Protein AF-0000000077259418 (afdb_homodimer)

Foldseek 3Di:
DPPDDPAQDDDQDPFLVVLLVVLVVLLVVLLVVLVAAEDDDDQKDQPVLQCVFQHPPVVFWAWDDDPPDGTMTGAQDDVSRVQVVCAVVVPQWHWHKYKDKHATNDNADVLQLRGRIFIKMKTKTWHDDDFLVRVLVQL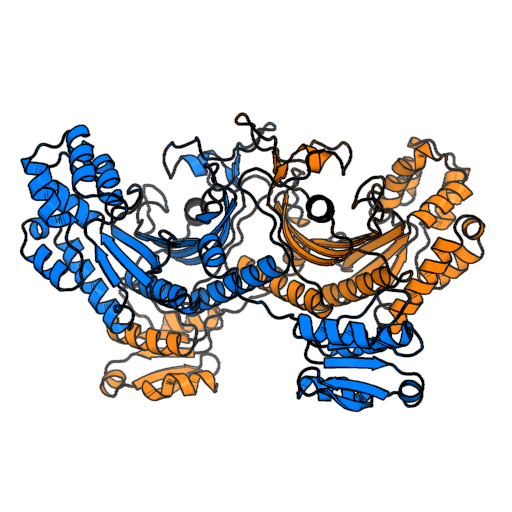LSVLVSVVSLVLAAKAKEKEKQQLLVLLLVVLVHDPVCSQVLLVLLQCVVPDPLVVSLVSVVVSPDDPSSSVSSCVLQVDKAAVVNLVVCCPDPSCVRPVVQSVSSVVSLVSNVVSVRNPRYMHGSSNCPSPDQAHIMKIFMDGPPDPHPTQKIWHWGFARHYDPVDTMTMTMMMGGVSSSSSSCVVDGDADPAAEEEFEPPAGPVVVVVVLVVVQVVLVHHYHYDDDRDTDVVVVLVVCVVRVHQKYWYDYPVLVVVQWIWIAGSVVRDIDIGHSVCVSVVSVVD/DPPDDPAQDDDQDPFLVVLLVVLVVLLVVLLVVVVAAEDDDDQKDQPVLQDVQDDPPVVFWAWDDDPPDGTMTGAQDDVSRVQVVCAVVVPQWHWHKYKDKHATNDNADVLQLRGRIFIKMKTKTWHDDDFLVRVLVQLLSVLVSVVSLVLAAKAKEKEKQQLLVLLLVVLPHDPVCSQVLLVLLQCVVPDPLVVSLVSVVVSPDDPSSSVSSCVLQVDKAAVVNLVVCCPDPSCVRPVVQSVSSVVSLVSNVVSVRNPRYMHGSSNRPSPDQAHIMKIFMDGPPDPHPTQKIWHWGFASHYDPVDTMTMTMMMGGVSSSSSSCVPDGDADPAAEEEFEPPAGPVVVVVVLVVVQVVLVHHYHYDDDRDTDVVVVLVVCVVRVHQKYWYDYPVLVVVQWIWIAGSVVRDIDIGHSVCVSVVSVVD

Organism: NCBI:txid6039

Secondary structure (DSSP, 8-state):
----PPTT---B-HHHHHHHHHHHHHHHHHHHHTT-EE-B--SEEEHHHHHHHH-S-GGG--BBP-SSS--EEE-S-SHHHHHHHHHHTT---EEEEEEEEEE--SPPBGGGTB-SEEEEEEEEEES--STTHHHHHHHHHHHHHHHHT----EEEEEEEHHHHHHHHHHTT--GGGHHHHHHHHTTTTTS-HHHHHHHHHHTT--HHHHHHHHHHHT-EESHHHHHHHHTSTHHHHHHHHHHHHHHHHHHHHHTT--TTEEEETT---S-SS--SEEEEEEETTSS---SEEEEE-TTSSB-SS-B--EEEEEEEHHHHHHHHTTSPPPPS--EEEEESSS--HHHHHHHHHHHHHTT--EEE--SS---HHHHHHHHHHHT--EEEEE-HHHHHTTEEEEEETTT--EEEEEHHHHHHHHHH-/----PPTT--PBPHHHHHHHHHHHHHHHHHHHHTT-EE-B--SEEEHHHHHHHS-S-GGG--BBP-SSS--EEE-S-SHHHHHHHHHHTT---EEEEEEEEEE--SPPBGGGTB-SEEEEEEEEEES--STTHHHHHHHHHHHHHHHHT----EEEEEEEHHHHHHHHHHTT--GGGHHHHHHHHTTTTTS-HHHHHHHHHHTT--HHHHHHHHHHHT-EESHHHHHHHHTSTHHHHHHHHHHHHHHHHHHHHHTT--TTEEEETT---S-SS--SEEEEEEETTSS---SEEEEE-TTSSB-SSSB--EEEEEEEHHHHHHHHTTSPPPPS--EEEEESSS--HHHHHHHHHHHHHTT--EEE--SS---HHHHHHHHHHHT--EEEEE-HHHHHTTEEEEEETTT--EEEEEHHHHHHHHHH-

Solvent-accessible surface area (backbone atoms only — not comparable to full-atom values): 44842 Å² total; per-residue (Å²): 130,90,71,64,68,39,88,39,43,62,71,31,52,42,67,54,28,47,50,48,51,49,52,51,51,54,52,49,52,53,45,30,30,62,41,33,38,38,42,42,67,56,68,46,35,36,38,70,63,62,46,69,73,70,54,77,75,65,79,32,54,49,36,39,51,70,86,86,71,78,54,31,19,46,33,64,57,69,60,63,60,44,28,46,51,36,43,59,66,68,55,59,61,49,45,33,30,38,75,48,71,27,30,36,62,56,89,52,35,78,94,65,43,38,44,20,50,41,37,39,35,37,43,38,44,36,25,80,53,45,86,53,50,64,58,32,50,50,50,43,51,50,49,52,49,59,56,68,69,69,81,67,58,52,40,36,37,31,32,36,52,52,47,52,50,24,46,38,50,74,32,67,47,58,75,90,44,48,66,65,52,35,60,49,42,44,38,54,89,79,42,53,69,67,59,41,50,52,53,43,40,75,74,67,48,51,69,67,37,50,55,52,42,49,70,48,43,74,42,65,35,54,69,67,47,53,52,50,42,64,73,37,76,36,26,79,71,24,41,70,55,54,52,45,52,52,51,31,52,52,52,23,49,58,47,70,48,39,87,42,48,31,41,27,58,29,60,39,67,96,56,77,65,55,67,29,45,32,37,37,29,30,52,60,96,50,92,50,62,71,41,27,42,37,32,23,27,37,77,66,25,48,50,96,89,49,61,32,36,28,33,35,39,38,33,37,50,42,38,54,43,66,75,51,62,88,58,85,72,74,48,82,33,46,33,38,47,47,19,47,99,52,65,56,59,70,61,48,44,36,50,49,38,57,32,42,77,65,73,37,17,34,41,70,79,45,59,94,69,63,51,54,70,59,50,50,52,49,28,61,74,42,56,26,51,30,38,35,37,42,32,69,73,39,47,75,69,51,22,30,36,40,29,35,58,86,80,62,48,72,45,80,39,49,57,90,49,45,58,64,54,62,71,72,104,131,90,71,64,70,40,87,40,43,61,73,32,51,42,68,55,28,48,52,49,52,50,53,52,52,54,52,50,52,54,44,32,30,62,41,32,38,39,42,42,69,57,67,47,36,34,36,72,63,60,50,68,72,50,70,80,76,68,76,32,54,50,37,39,51,71,85,87,69,77,55,32,19,46,31,64,56,69,61,63,61,46,30,48,51,34,43,59,66,68,55,60,61,49,47,34,30,39,74,46,71,27,31,36,61,55,88,53,36,77,94,65,43,38,46,20,50,39,37,39,36,38,43,36,43,35,24,82,54,43,86,53,51,63,58,31,51,51,51,43,51,50,49,53,48,59,55,68,69,68,80,66,60,50,40,36,38,31,34,34,53,53,47,50,50,25,47,37,50,72,30,67,47,59,75,91,46,47,66,66,50,36,61,49,42,46,38,54,90,80,41,53,69,67,58,42,51,52,54,42,41,75,73,67,48,50,70,66,38,50,54,52,42,49,71,48,45,74,42,64,35,54,70,65,47,52,52,51,42,64,73,37,78,38,25,79,70,24,40,69,55,56,52,46,51,53,50,31,53,51,52,22,48,58,45,72,48,41,87,41,49,31,40,27,57,27,60,41,67,96,58,76,65,54,68,30,46,34,38,37,28,30,52,60,96,50,92,51,62,72,39,28,41,36,31,22,26,38,77,64,24,50,49,98,88,49,60,30,36,29,33,34,38,37,34,36,50,42,37,54,44,66,75,51,63,88,56,86,74,74,48,82,33,46,34,38,47,49,19,46,99,52,65,55,61,69,60,48,44,36,52,48,37,56,33,41,76,65,73,38,18,34,38,70,78,46,58,94,67,62,50,54,70,60,51,49,52,50,27,60,74,42,58,25,50,30,38,34,35,41,34,69,73,38,47,75,69,51,22,32,37,40,30,33,59,87,78,62,47,71,44,80,40,45,58,89,49,43,58,61,54,62,72,72,105

Nearest PDB structures (foldseek):
  4phc-assembly1_B  TM=9.163E-01  e=1.316E-50  Homo sapiens
  4phc-assembly2_C  TM=9.100E-01  e=1.108E-50  Homo sapiens
  6o76-assembly1_A  TM=9.446E-01  e=4.119E-49  Homo sapiens
  6o76-assembly1_B  TM=9.257E-01  e=7.579E-46  Homo sapiens
  4x5o-assembly1_B  TM=9.257E-01  e=4.523E-38  Homo sapiens

Radius of gyration: 30.86 Å; Cα contacts (8 Å, |Δi|>4): 1622; chains: 2; bounding box: 56×92×81 Å

pLDDT: mean 93.56, std 7.58, range [47.78, 98.81]

InterPro domains:
  IPR004154 Anticodon-binding [PF03129] (335-424)
  IPR004516 Histidine-tRNA ligase/ATP phosphoribosyltransferase regulatory subunit [PIRSF001549] (1-423)
  IPR006195 Aminoacyl-tRNA synthetase, class II [PS50862] (1-324)
  IPR033656 Histidyl-anticodon-binding [cd00859] (332-423)
  IPR036621 Anticodon-binding domain superfamily [G3DSA:3.40.50.800] (332-425)
  IPR041715 Class II Histidinyl-tRNA synthetase (HisRS)-like catalytic core domain [PF13393] (9-320)
  IPR041715 Class II Histidinyl-tRNA synthetase (HisRS)-like catalytic core domain [cd00773] (16-325)
  IPR045864 Class II Aminoacyl-tRNA synthetase/Biotinyl protein ligase (BPL) and lipoyl protein ligase (LPL) [G3DSA:3.30.930.10] (1-331)
  IPR045864 Class II Aminoacyl-tRNA synthetase/Biotinyl protein ligase (BPL) and lipoyl protein ligase (LPL) [SSF55681] (4-326)

Sequence (850 aa):
MDLKTPKGTIDYNPEDALLYESLIDKTKQIYKLHGAIPIDTPVFELKSILLNKYGEDTKLIYDLKDNGGEECALRYDLTVPFSRYMTMNKLKKIKRYQIGKVFRRDQPSVKQGRLREFIQSDFDIAGEGLPIMPDSELICCLNRLLKSFDIGKFVIRLSDKRVLFGIFQVCEIPPNLFATVSSSVDKMDKMSIDDINKELKTKGLNDEQINNLNLYIKKSGKEDILDFLASSKVYEICKEAIDELSILLRYCKIMNCEENLLIDLSLARGLDYYTGMILEGRYIGHDMGSVAGGGRYDNLIGTKQSKVPCAGFSIGLTRIFYLIKNRNVNSSVDVFISSSGKIFLEERLRIQNILWDANIKVETFYTKRANVAEHKKYCQKKNIKFLIVLGENELEQDSVILINIETEEKEVVQVETLQSLLKSKMDLKTPKGTIDYNPEDALLYESLIDKTKQIYKLHGAIPIDTPVFELKSILLNKYGEDTKLIYDLKDNGGEECALRYDLTVPFSRYMTMNKLKKIKRYQIGKVFRRDQPSVKQGRLREFIQSDFDIAGEGLPIMPDSELICCLNRLLKSFDIGKFVIRLSDKRVLFGIFQVCEIPPNLFATVSSSVDKMDKMSIDDINKELKTKGLNDEQINNLNLYIKKSGKEDILDFLASSKVYEICKEAIDELSILLRYCKIMNCEENLLIDLSLARGLDYYTGMILEGRYIGHDMGSVAGGGRYDNLIGTKQSKVPCAGFSIGLTRIFYLIKNRNVNSSVDVFISSSGKIFLEERLRIQNILWDANIKVETFYTKRANVAEHKKYCQKKNIKFLIVLGENELEQDSVILINIETEEKEVVQVETLQSLLKSK

Structure (mmCIF, N/CA/C/O backbone):
data_AF-0000000077259418-model_v1
#
loop_
_entity.id
_entity.type
_entity.pdbx_description
1 polymer 'histidine--tRNA ligase'
#
loop_
_atom_site.group_PDB
_atom_site.id
_atom_site.type_symbol
_atom_site.label_atom_id
_atom_site.label_alt_id
_atom_site.label_comp_id
_atom_site.label_asym_id
_atom_site.label_entity_id
_atom_site.label_seq_id
_atom_site.pdbx_PDB_ins_code
_atom_site.Cartn_x
_atom_site.Cartn_y
_atom_site.Cartn_z
_atom_site.occupancy
_atom_site.B_iso_or_equiv
_atom_site.auth_seq_id
_atom_site.auth_comp_id
_atom_site.auth_asym_id
_atom_site.auth_atom_id
_atom_site.pdbx_PDB_model_num
ATOM 1 N N . MET A 1 1 ? -11.125 -25.234 15.461 1 58 1 MET A N 1
ATOM 2 C CA . MET A 1 1 ? -10.297 -24.031 15.547 1 58 1 MET A CA 1
ATOM 3 C C . MET A 1 1 ? -11.117 -22.781 15.266 1 58 1 MET A C 1
ATOM 5 O O . MET A 1 1 ? -12.047 -22.812 14.453 1 58 1 MET A O 1
ATOM 9 N N . ASP A 1 2 ? -11.133 -21.797 16.219 1 71.81 2 ASP A N 1
ATOM 10 C CA . ASP A 1 2 ? -11.836 -20.516 16.078 1 71.81 2 ASP A CA 1
ATOM 11 C C . ASP A 1 2 ? -11.281 -19.703 14.922 1 71.81 2 ASP A C 1
ATOM 13 O O . ASP A 1 2 ? -10.125 -19.266 14.961 1 71.81 2 ASP A O 1
ATOM 17 N N . LEU A 1 3 ? -11.961 -19.812 13.703 1 88.75 3 LEU A N 1
ATOM 18 C CA . LEU A 1 3 ? -11.539 -19.016 12.547 1 88.75 3 LEU A CA 1
ATOM 19 C C . LEU A 1 3 ? -12.039 -17.578 12.664 1 88.75 3 LEU A C 1
ATOM 21 O O . LEU A 1 3 ? -13.227 -17.312 12.477 1 88.75 3 LEU A O 1
ATOM 25 N N . LYS A 1 4 ? -11.172 -16.766 13.188 1 92.94 4 LYS A N 1
ATOM 26 C CA . LYS A 1 4 ? -11.469 -15.336 13.297 1 92.94 4 LYS A CA 1
ATOM 27 C C . LYS A 1 4 ? -10.203 -14.492 13.141 1 92.94 4 LYS A C 1
ATOM 29 O O . LYS A 1 4 ? -9.094 -15.023 13.227 1 92.94 4 LYS A O 1
ATOM 34 N N . THR A 1 5 ? -10.383 -13.242 12.828 1 95 5 THR A N 1
ATOM 35 C CA . THR A 1 5 ? -9.258 -12.312 12.875 1 95 5 THR A CA 1
ATOM 36 C C . THR A 1 5 ? -8.93 -11.922 14.312 1 95 5 THR A C 1
ATOM 38 O O . THR A 1 5 ? -9.781 -12.039 15.203 1 95 5 THR A O 1
ATOM 41 N N . PRO A 1 6 ? -7.68 -11.539 14.602 1 94.88 6 PRO A N 1
ATOM 42 C CA . PRO A 1 6 ? -7.383 -11.016 15.938 1 94.88 6 PRO A CA 1
ATOM 43 C C . PRO A 1 6 ? -8.312 -9.883 16.344 1 94.88 6 PRO A C 1
ATOM 45 O O . PRO A 1 6 ? -8.805 -9.141 15.492 1 94.88 6 PRO A O 1
ATOM 48 N N . LYS A 1 7 ? -8.5 -9.742 17.672 1 93 7 LYS A N 1
ATOM 49 C CA . LYS A 1 7 ? -9.375 -8.703 18.203 1 93 7 LYS A CA 1
ATOM 50 C C . LYS A 1 7 ? -8.984 -7.328 17.672 1 93 7 LYS A C 1
ATOM 52 O O . LYS A 1 7 ? -7.816 -6.949 17.703 1 93 7 LYS A O 1
ATOM 57 N N . GLY A 1 8 ? -9.938 -6.59 17.141 1 94.06 8 GLY A N 1
ATOM 58 C CA . GLY A 1 8 ? -9.734 -5.219 16.703 1 94.06 8 GLY A CA 1
ATOM 59 C C . GLY A 1 8 ? -9.156 -5.125 15.305 1 94.06 8 GLY A C 1
ATOM 60 O O . GLY A 1 8 ? -8.844 -4.027 14.828 1 94.06 8 GLY A O 1
ATOM 61 N N . THR A 1 9 ? -8.859 -6.223 14.617 1 96 9 THR A N 1
ATOM 62 C CA . THR A 1 9 ? -8.438 -6.246 13.227 1 96 9 THR A CA 1
ATOM 63 C C . THR A 1 9 ? -9.539 -6.797 12.328 1 96 9 THR A C 1
ATOM 65 O O . THR A 1 9 ? -10.469 -7.449 12.812 1 96 9 THR A O 1
ATOM 68 N N . ILE A 1 10 ? -9.477 -6.465 11.078 1 94.94 10 ILE A N 1
ATOM 69 C CA . ILE A 1 10 ? -10.547 -6.914 10.188 1 94.94 10 ILE A CA 1
ATOM 70 C C . ILE A 1 10 ? -9.953 -7.332 8.844 1 94.94 10 ILE A C 1
ATOM 72 O O . ILE A 1 10 ? -8.906 -6.828 8.438 1 94.94 10 ILE A O 1
ATOM 76 N N . ASP A 1 11 ? -10.625 -8.281 8.195 1 96.81 11 ASP A N 1
ATOM 77 C CA . ASP A 1 11 ? -10.398 -8.578 6.785 1 96.81 11 ASP A CA 1
ATOM 78 C C . ASP A 1 11 ? -11.164 -7.609 5.891 1 96.81 11 ASP A C 1
ATOM 80 O O . ASP A 1 11 ? -12.344 -7.324 6.141 1 96.81 11 ASP A O 1
ATOM 84 N N . TYR A 1 12 ? -10.5 -7.125 4.938 1 96.25 12 TYR A N 1
ATOM 85 C CA . TYR A 1 12 ? -11.211 -6.379 3.904 1 96.25 12 TYR A CA 1
ATOM 86 C C . TYR A 1 12 ? -11.531 -7.27 2.711 1 96.25 12 TYR A C 1
ATOM 88 O O . TYR A 1 12 ? -10.625 -7.797 2.061 1 96.25 12 TYR A O 1
ATOM 96 N N . ASN A 1 13 ? -12.836 -7.426 2.494 1 95.69 13 ASN A N 1
ATOM 97 C CA . ASN A 1 13 ? -13.273 -8.188 1.328 1 95.69 13 ASN A CA 1
ATOM 98 C C . ASN A 1 13 ? -12.977 -7.438 0.03 1 95.69 13 ASN A C 1
ATOM 100 O O . ASN A 1 13 ? -12.516 -6.297 0.058 1 95.69 13 ASN A O 1
ATOM 104 N N . PRO A 1 14 ? -13.195 -7.996 -1.113 1 94.88 14 PRO A N 1
ATOM 105 C CA . PRO A 1 14 ? -12.773 -7.402 -2.383 1 94.88 14 PRO A CA 1
ATOM 106 C C . PRO A 1 14 ? -13.344 -6 -2.594 1 94.88 14 PRO A C 1
ATOM 108 O O . PRO A 1 14 ? -12.609 -5.086 -2.98 1 94.88 14 PRO A O 1
ATOM 111 N N . GLU A 1 15 ? -14.602 -5.836 -2.387 1 93.38 15 GLU A N 1
ATOM 112 C CA . GLU A 1 15 ? -15.211 -4.523 -2.572 1 93.38 15 GLU A CA 1
ATOM 113 C C . GLU A 1 15 ? -14.586 -3.488 -1.641 1 93.38 15 GLU A C 1
ATOM 115 O O . GLU A 1 15 ? -14.258 -2.381 -2.068 1 93.38 15 GLU A O 1
ATOM 120 N N . ASP A 1 16 ? -14.422 -3.875 -0.364 1 94.38 16 ASP A N 1
ATOM 121 C CA . ASP A 1 16 ? -13.805 -2.986 0.618 1 94.38 16 ASP A CA 1
ATOM 122 C C . ASP A 1 16 ? -12.344 -2.705 0.266 1 94.38 16 ASP A C 1
ATOM 124 O O . ASP A 1 16 ? -11.883 -1.569 0.389 1 94.38 16 ASP A O 1
ATOM 128 N N . ALA A 1 17 ? -11.664 -3.754 -0.106 1 95.81 17 ALA A N 1
ATOM 129 C CA . ALA A 1 17 ? -10.25 -3.607 -0.446 1 95.81 17 ALA A CA 1
ATOM 130 C C . ALA A 1 17 ? -10.07 -2.686 -1.65 1 95.81 17 ALA A C 1
ATOM 132 O O . ALA A 1 17 ? -9.133 -1.883 -1.69 1 95.81 17 ALA A O 1
ATOM 133 N N . LEU A 1 18 ? -10.93 -2.801 -2.662 1 94.12 18 LEU A N 1
ATOM 134 C CA . LEU A 1 18 ? -10.875 -1.93 -3.83 1 94.12 18 LEU A CA 1
ATOM 135 C C . LEU A 1 18 ? -11.109 -0.475 -3.436 1 94.12 18 LEU A C 1
ATOM 137 O O . LEU A 1 18 ? -10.438 0.427 -3.945 1 94.12 18 LEU A O 1
ATOM 141 N N . LEU A 1 19 ? -12.07 -0.273 -2.598 1 93.62 19 LEU A N 1
ATOM 142 C CA . LEU A 1 19 ? -12.352 1.071 -2.105 1 93.62 19 LEU A CA 1
ATOM 143 C C . LEU A 1 19 ? -11.141 1.641 -1.367 1 93.62 19 LEU A C 1
ATOM 145 O O . LEU A 1 19 ? -10.781 2.805 -1.56 1 93.62 19 LEU A O 1
ATOM 149 N N . TYR A 1 20 ? -10.508 0.835 -0.519 1 93.81 20 TYR A N 1
ATOM 150 C CA . TYR A 1 20 ? -9.32 1.254 0.216 1 93.81 20 TYR A CA 1
ATOM 151 C C . TYR A 1 20 ? -8.188 1.618 -0.739 1 93.81 20 TYR A C 1
ATOM 153 O O . TYR A 1 20 ? -7.488 2.609 -0.528 1 93.81 20 TYR A O 1
ATOM 161 N N . GLU A 1 21 ? -7.973 0.778 -1.715 1 94.12 21 GLU A N 1
ATOM 162 C CA . GLU A 1 21 ? -6.938 1.083 -2.699 1 94.12 21 GLU A CA 1
ATOM 163 C C . GLU A 1 21 ? -7.203 2.422 -3.381 1 94.12 21 GLU A C 1
ATOM 165 O O . GLU A 1 21 ? -6.273 3.199 -3.615 1 94.12 21 GLU A O 1
ATOM 170 N N . SER A 1 22 ? -8.461 2.68 -3.689 1 93.19 22 SER A N 1
ATOM 171 C CA . SER A 1 22 ? -8.828 3.941 -4.324 1 93.19 22 SER A CA 1
ATOM 172 C C . SER A 1 22 ? -8.547 5.125 -3.402 1 93.19 22 SER A C 1
ATOM 174 O O . SER A 1 22 ? -8.078 6.172 -3.854 1 93.19 22 SER A O 1
ATOM 176 N N . LEU A 1 23 ? -8.867 4.977 -2.131 1 95.19 23 LEU A N 1
ATOM 177 C CA . LEU A 1 23 ? -8.609 6.012 -1.137 1 95.19 23 LEU A CA 1
ATOM 178 C C . LEU A 1 23 ? -7.121 6.316 -1.042 1 95.19 23 LEU A C 1
ATOM 180 O O . LEU A 1 23 ? -6.723 7.48 -0.992 1 95.19 23 LEU A O 1
ATOM 184 N N . ILE A 1 24 ? -6.363 5.281 -0.977 1 97.31 24 ILE A N 1
ATOM 185 C CA . ILE A 1 24 ? -4.914 5.426 -0.871 1 97.31 24 ILE A CA 1
ATOM 186 C C . ILE A 1 24 ? -4.375 6.145 -2.104 1 97.31 24 ILE A C 1
ATOM 188 O O . ILE A 1 24 ? -3.572 7.074 -1.987 1 97.31 24 ILE A O 1
ATOM 192 N N . ASP A 1 25 ? -4.816 5.75 -3.271 1 95.69 25 ASP A N 1
ATOM 193 C CA . ASP A 1 25 ? -4.348 6.355 -4.516 1 95.69 25 ASP A CA 1
ATOM 194 C C . ASP A 1 25 ? -4.719 7.836 -4.578 1 95.69 25 ASP A C 1
ATOM 196 O O . ASP A 1 25 ? -3.904 8.672 -4.977 1 95.69 25 ASP A O 1
ATOM 200 N N . LYS A 1 26 ? -5.938 8.125 -4.23 1 96.31 26 LYS A N 1
ATOM 201 C CA . LYS A 1 26 ? -6.391 9.516 -4.199 1 96.31 26 LYS A CA 1
ATOM 202 C C . LYS A 1 26 ? -5.535 10.352 -3.25 1 96.31 26 LYS A C 1
ATOM 204 O O . LYS A 1 26 ? -5.164 11.477 -3.572 1 96.31 26 LYS A O 1
ATOM 209 N N . THR A 1 27 ? -5.266 9.828 -2.102 1 98.5 27 THR A N 1
ATOM 210 C CA . THR A 1 27 ? -4.453 10.508 -1.103 1 98.5 27 THR A CA 1
ATOM 211 C C . THR A 1 27 ? -3.049 10.773 -1.639 1 98.5 27 THR A C 1
ATOM 213 O O . THR A 1 27 ? -2.533 11.891 -1.52 1 98.5 27 THR A O 1
ATOM 216 N N . LYS A 1 28 ? -2.43 9.781 -2.23 1 97.69 28 LYS A N 1
ATOM 217 C CA . LYS A 1 28 ? -1.103 9.938 -2.816 1 97.69 28 LYS A CA 1
ATOM 218 C C . LYS A 1 28 ? -1.093 11.047 -3.865 1 97.69 28 LYS A C 1
ATOM 220 O O . LYS A 1 28 ? -0.151 11.844 -3.93 1 97.69 28 LYS A O 1
ATOM 225 N N . GLN A 1 29 ? -2.119 11.039 -4.664 1 97 29 GLN A N 1
ATOM 226 C CA . GLN A 1 29 ? -2.199 12.031 -5.73 1 97 29 GLN A CA 1
ATOM 227 C C . GLN A 1 29 ? -2.191 13.453 -5.164 1 97 29 GLN A C 1
ATOM 229 O O . 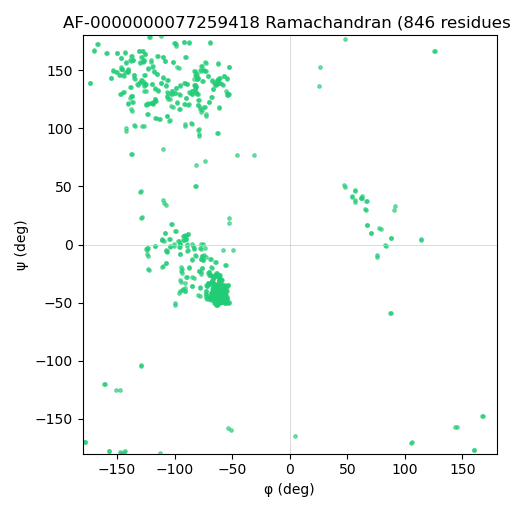GLN A 1 29 ? -1.516 14.336 -5.695 1 97 29 GLN A O 1
ATOM 234 N N . ILE A 1 30 ? -2.885 13.664 -4.102 1 98.19 30 ILE A N 1
ATOM 235 C CA . ILE A 1 30 ? -2.959 14.984 -3.492 1 98.19 30 ILE A CA 1
ATOM 236 C C . ILE A 1 30 ? -1.605 15.352 -2.887 1 98.19 30 ILE A C 1
ATOM 238 O O . ILE A 1 30 ? -1.145 16.484 -3.018 1 98.19 30 ILE A O 1
ATOM 242 N N . TYR A 1 31 ? -0.968 14.43 -2.188 1 98.56 31 TYR A N 1
ATOM 243 C CA . TYR A 1 31 ? 0.346 14.688 -1.611 1 98.56 31 TYR A CA 1
ATOM 244 C C . TYR A 1 31 ? 1.36 15.031 -2.697 1 98.56 31 TYR A C 1
ATOM 246 O O . TYR A 1 31 ? 2.166 15.953 -2.537 1 98.56 31 TYR A O 1
ATOM 254 N N . LYS A 1 32 ? 1.282 14.312 -3.773 1 96.94 32 LYS A N 1
ATOM 255 C CA . LYS A 1 32 ? 2.201 14.547 -4.883 1 96.94 32 LYS A CA 1
ATOM 256 C C . LYS A 1 32 ? 1.932 15.898 -5.547 1 96.94 32 LYS A C 1
ATOM 258 O O . LYS A 1 32 ? 2.852 16.531 -6.059 1 96.94 32 LYS A O 1
ATOM 263 N N . LEU A 1 33 ? 0.675 16.312 -5.555 1 97.19 33 LEU A N 1
ATOM 264 C CA . LEU A 1 33 ? 0.326 17.641 -6.059 1 97.19 33 LEU A CA 1
ATOM 265 C C . LEU A 1 33 ? 1.149 18.719 -5.367 1 97.19 33 LEU A C 1
ATOM 267 O O . LEU A 1 33 ? 1.523 19.703 -5.988 1 97.19 33 LEU A O 1
ATOM 271 N N . HIS A 1 34 ? 1.422 18.5 -4.121 1 97.75 34 HIS A N 1
ATOM 272 C CA . HIS A 1 34 ? 2.184 19.453 -3.316 1 97.75 34 HIS A CA 1
ATOM 273 C C . HIS A 1 34 ? 3.678 19.156 -3.383 1 97.75 34 HIS A C 1
ATOM 275 O O . HIS A 1 34 ? 4.461 19.703 -2.607 1 97.75 34 HIS A O 1
ATOM 281 N N . GLY A 1 35 ? 4.078 18.219 -4.25 1 96.81 35 GLY A N 1
ATOM 282 C CA . GLY A 1 35 ? 5.484 17.938 -4.461 1 96.81 35 GLY A CA 1
ATOM 283 C C . GLY A 1 35 ? 6.082 17.062 -3.375 1 96.81 35 GLY A C 1
ATOM 284 O O . GLY A 1 35 ? 7.305 16.984 -3.234 1 96.81 35 GLY A O 1
ATOM 285 N N . ALA A 1 36 ? 5.242 16.438 -2.537 1 97.75 36 ALA A N 1
ATOM 286 C CA . ALA A 1 36 ? 5.75 15.555 -1.491 1 97.75 36 ALA A CA 1
ATOM 287 C C . ALA A 1 36 ? 6.258 14.242 -2.082 1 97.75 36 ALA A C 1
ATOM 289 O O . ALA A 1 36 ? 5.758 13.781 -3.111 1 97.75 36 ALA A O 1
ATOM 290 N N . ILE A 1 37 ? 7.262 13.688 -1.402 1 96.5 37 ILE A N 1
ATOM 291 C CA . ILE A 1 37 ? 7.852 12.422 -1.827 1 96.5 37 ILE A CA 1
ATOM 292 C C . ILE A 1 37 ? 7.645 11.367 -0.743 1 96.5 37 ILE A C 1
ATOM 294 O O . ILE A 1 37 ? 7.582 11.695 0.445 1 96.5 37 ILE A O 1
ATOM 298 N N . PRO A 1 38 ? 7.516 10.109 -1.159 1 97.44 38 PRO A N 1
ATOM 299 C CA . PRO A 1 38 ? 7.23 9.055 -0.18 1 97.44 38 PRO A CA 1
ATOM 300 C C . PRO A 1 38 ? 8.484 8.555 0.525 1 97.44 38 PRO A C 1
ATOM 302 O O . PRO A 1 38 ? 9.578 8.609 -0.039 1 97.44 38 PRO A O 1
ATOM 305 N N . ILE A 1 39 ? 8.367 8.133 1.727 1 98.19 39 ILE A N 1
ATOM 306 C CA . ILE A 1 39 ? 9.289 7.242 2.422 1 98.19 39 ILE A CA 1
ATOM 307 C C . ILE A 1 39 ? 8.531 6.035 2.965 1 98.19 39 ILE A C 1
ATOM 309 O O . ILE A 1 39 ? 7.297 6.027 2.98 1 98.19 39 ILE A O 1
ATOM 313 N N . ASP A 1 40 ? 9.188 5.016 3.318 1 98.06 40 ASP A N 1
ATOM 314 C CA . ASP A 1 40 ? 8.586 3.838 3.939 1 98.06 40 ASP A CA 1
ATOM 315 C C . ASP A 1 40 ? 9.477 3.287 5.051 1 98.06 40 ASP A C 1
ATOM 317 O O . ASP A 1 40 ? 10.656 3.012 4.824 1 98.06 40 ASP A O 1
ATOM 321 N N . THR A 1 41 ? 8.945 3.232 6.215 1 98.44 41 THR A N 1
ATOM 322 C CA . THR A 1 41 ? 9.672 2.703 7.363 1 98.44 41 THR A CA 1
ATOM 323 C C . THR A 1 41 ? 9.086 1.364 7.805 1 98.44 41 THR A C 1
ATOM 325 O O . THR A 1 41 ? 7.953 1.027 7.445 1 98.44 41 THR A O 1
ATOM 328 N N . PRO A 1 42 ? 9.789 0.573 8.555 1 98.06 42 PRO A N 1
ATOM 329 C CA . PRO A 1 42 ? 9.344 -0.765 8.953 1 98.06 42 PRO A CA 1
ATOM 330 C C . PRO A 1 42 ? 8.07 -0.736 9.789 1 98.06 42 PRO A C 1
ATOM 332 O O . PRO A 1 42 ? 7.785 0.262 10.453 1 98.06 42 PRO A O 1
ATOM 335 N N . VAL A 1 43 ? 7.383 -1.864 9.727 1 98.38 43 VAL A N 1
ATOM 336 C CA . VAL A 1 43 ? 6.129 -2.025 10.461 1 98.38 43 VAL A CA 1
ATOM 337 C C . VAL A 1 43 ? 6.414 -2.08 11.961 1 98.38 43 VAL A C 1
ATOM 339 O O . VAL A 1 43 ? 5.543 -1.762 12.773 1 98.38 43 VAL A O 1
ATOM 342 N N . PHE A 1 44 ? 7.566 -2.5 12.336 1 97.12 44 PHE A N 1
ATOM 343 C CA . PHE A 1 44 ? 7.953 -2.475 13.742 1 97.12 44 PHE A CA 1
ATOM 344 C C . PHE A 1 44 ? 9.289 -1.766 13.922 1 97.12 44 PHE A C 1
ATOM 346 O O . PHE A 1 44 ? 10.047 -1.6 12.961 1 97.12 44 PHE A O 1
ATOM 353 N N . GLU A 1 45 ? 9.516 -1.261 15.148 1 95.44 45 GLU A N 1
ATOM 354 C CA . GLU A 1 45 ? 10.695 -0.506 15.562 1 95.44 45 GLU A CA 1
ATOM 355 C C . GLU A 1 45 ? 11.305 -1.091 16.828 1 95.44 45 GLU A C 1
ATOM 357 O O . GLU A 1 45 ? 10.688 -1.918 17.5 1 95.44 45 GLU A O 1
ATOM 362 N N . LEU A 1 46 ? 12.617 -0.686 17.016 1 94.31 46 LEU A N 1
ATOM 363 C CA . LEU A 1 46 ? 13.133 -0.943 18.359 1 94.31 46 LEU A CA 1
ATOM 364 C C . LEU A 1 46 ? 12.227 -0.319 19.422 1 94.31 46 LEU A C 1
ATOM 366 O O . LEU A 1 46 ? 11.828 0.843 19.297 1 94.31 46 LEU A O 1
ATOM 370 N N . LYS A 1 47 ? 11.875 -1.092 20.391 1 91.94 47 LYS A N 1
ATOM 371 C CA . LYS A 1 47 ? 10.961 -0.625 21.438 1 91.94 47 LYS A CA 1
ATOM 372 C C . LYS A 1 47 ? 11.477 0.654 22.094 1 91.94 47 LYS A C 1
ATOM 374 O O . LYS A 1 47 ? 10.695 1.548 22.422 1 91.94 47 LYS A O 1
ATOM 379 N N . SER A 1 48 ? 12.773 0.757 22.266 1 91.12 48 SER A N 1
ATOM 380 C CA . SER A 1 48 ? 13.391 1.92 22.891 1 91.12 48 SER A CA 1
ATOM 381 C C . SER A 1 48 ? 13.117 3.189 22.094 1 91.12 48 SER A C 1
ATOM 383 O O . SER A 1 48 ? 12.961 4.27 22.672 1 91.12 48 SER A O 1
ATOM 385 N N . ILE A 1 49 ? 12.977 3.1 20.797 1 90.81 49 ILE A N 1
ATOM 386 C CA . ILE A 1 49 ? 12.703 4.238 19.922 1 90.81 49 ILE A CA 1
ATOM 387 C C . ILE A 1 49 ? 11.25 4.691 20.109 1 90.81 49 ILE A C 1
ATOM 389 O O . ILE A 1 49 ? 10.977 5.891 20.203 1 90.81 49 ILE A O 1
ATOM 393 N N . LEU A 1 50 ? 10.383 3.773 20.234 1 89.69 50 LEU A N 1
ATOM 394 C CA . LEU A 1 50 ? 8.961 4.062 20.359 1 89.69 50 LEU A CA 1
ATOM 395 C C . LEU A 1 50 ? 8.633 4.68 21.719 1 89.69 50 LEU A C 1
ATOM 397 O O . LEU A 1 50 ? 7.73 5.508 21.828 1 89.69 50 LEU A O 1
ATOM 401 N N . LEU A 1 51 ? 9.305 4.301 22.719 1 85.5 51 LEU A N 1
ATOM 402 C CA . LEU A 1 51 ? 9.008 4.746 24.078 1 85.5 51 LEU A CA 1
ATOM 403 C C . LEU A 1 51 ? 9.672 6.09 24.359 1 85.5 51 LEU A C 1
ATOM 405 O O . LEU A 1 51 ? 9.234 6.824 25.25 1 85.5 51 LEU A O 1
ATOM 409 N N . ASN A 1 52 ? 10.695 6.398 23.781 1 74.38 52 ASN A N 1
ATOM 410 C CA . ASN A 1 52 ? 11.445 7.621 24.062 1 74.38 52 ASN A CA 1
ATOM 411 C C . ASN A 1 52 ? 10.664 8.859 23.641 1 74.38 52 ASN A C 1
ATOM 413 O O . ASN A 1 52 ? 10.75 9.906 24.281 1 74.38 52 ASN A O 1
ATOM 417 N N . LYS A 1 53 ? 9.906 8.805 22.656 1 63 53 LYS A N 1
ATOM 418 C CA . LYS A 1 53 ? 9.344 10.031 22.109 1 63 53 LYS A CA 1
ATOM 419 C C . LYS A 1 53 ? 7.941 10.289 22.656 1 63 53 LYS A C 1
ATOM 421 O O . LYS A 1 53 ? 7.539 11.445 22.812 1 63 53 LYS A O 1
ATOM 426 N N . TYR A 1 54 ? 7.016 9.398 22.828 1 58.12 54 TYR A N 1
ATOM 427 C CA . TYR A 1 54 ? 5.633 9.695 23.188 1 58.12 54 TYR A CA 1
ATOM 428 C C . TYR A 1 54 ? 5.332 9.25 24.609 1 58.12 54 TYR A C 1
ATOM 430 O O . TYR A 1 54 ? 4.266 9.555 25.141 1 58.12 54 TYR A O 1
ATOM 438 N N . GLY A 1 55 ? 6.258 9.43 25.469 1 52.88 55 GLY A N 1
ATOM 439 C CA . GLY A 1 55 ? 6.039 9.078 26.859 1 52.88 55 GLY A CA 1
ATOM 440 C C . GLY A 1 55 ? 5.434 7.703 27.047 1 52.88 55 GLY A C 1
ATOM 441 O O . GLY A 1 55 ? 5.117 7.023 26.062 1 52.88 55 GLY A O 1
ATOM 442 N N . GLU A 1 56 ? 5.188 7.129 28.281 1 49.56 56 GLU A N 1
ATOM 443 C CA . GLU A 1 56 ? 5.051 5.855 28.984 1 49.56 56 GLU A CA 1
ATOM 444 C C . GLU A 1 56 ? 3.727 5.18 28.641 1 49.56 56 GLU A C 1
ATOM 446 O O . GLU A 1 56 ? 3.379 4.148 29.234 1 49.56 56 GLU A O 1
ATOM 451 N N . ASP A 1 57 ? 2.758 5.738 27.828 1 54.88 57 ASP A N 1
ATOM 452 C CA . ASP A 1 57 ? 1.616 4.848 28 1 54.88 57 ASP A CA 1
ATOM 453 C C . ASP A 1 57 ? 1.837 3.527 27.266 1 54.88 57 ASP A C 1
ATOM 455 O O . ASP A 1 57 ? 1.333 3.336 26.156 1 54.88 57 ASP A O 1
ATOM 459 N N . THR A 1 58 ? 2.703 2.719 27.766 1 63.94 58 THR A N 1
ATOM 460 C CA . THR A 1 58 ? 3.23 1.415 27.375 1 63.94 58 THR A CA 1
ATOM 461 C C . THR A 1 58 ? 2.105 0.392 27.25 1 63.94 58 THR A C 1
ATOM 463 O O . THR A 1 58 ? 2.26 -0.631 26.578 1 63.94 58 THR A O 1
ATOM 466 N N . LYS A 1 59 ? 0.871 0.849 27.609 1 68.5 59 LYS A N 1
ATOM 467 C CA . LYS A 1 59 ? -0.153 -0.187 27.703 1 68.5 59 LYS A CA 1
ATOM 468 C C . LYS A 1 59 ? -0.787 -0.465 26.344 1 68.5 59 LYS A C 1
ATOM 470 O O . LYS A 1 59 ? -1.317 -1.554 26.125 1 68.5 59 LYS A O 1
ATOM 475 N N . LEU A 1 60 ? -0.547 0.438 25.344 1 84.62 60 LEU A N 1
ATOM 476 C CA . LEU A 1 60 ? -1.263 0.265 24.078 1 84.62 60 LEU A CA 1
ATOM 477 C C . LEU A 1 60 ? -0.32 -0.211 22.984 1 84.62 60 LEU A C 1
ATOM 479 O O . LEU A 1 60 ? -0.726 -0.341 21.828 1 84.62 60 LEU A O 1
ATOM 483 N N . ILE A 1 61 ? 0.834 -0.552 23.453 1 89.25 61 ILE A N 1
ATOM 484 C CA . ILE A 1 61 ? 1.838 -0.92 22.469 1 89.25 61 ILE A CA 1
ATOM 485 C C . ILE A 1 61 ? 1.849 -2.436 22.281 1 89.25 61 ILE A C 1
ATOM 487 O O . ILE A 1 61 ? 1.742 -3.188 23.25 1 89.25 61 ILE A O 1
ATOM 491 N N . TYR A 1 62 ? 1.933 -2.961 21.031 1 93 62 TYR A N 1
ATOM 492 C CA . TYR A 1 62 ? 2.131 -4.375 20.734 1 93 62 TYR A CA 1
ATOM 493 C C . TYR A 1 62 ? 3.611 -4.734 20.734 1 93 62 TYR A C 1
ATOM 495 O O . TYR A 1 62 ? 4.324 -4.484 19.766 1 93 62 TYR A O 1
ATOM 503 N N . ASP A 1 63 ? 4.016 -5.387 21.781 1 92.62 63 ASP A N 1
ATOM 504 C CA . ASP A 1 63 ? 5.406 -5.824 21.875 1 92.62 63 ASP A CA 1
ATOM 505 C C . ASP A 1 63 ? 5.621 -7.133 21.125 1 92.62 63 ASP A C 1
ATOM 507 O O . ASP A 1 63 ? 4.781 -8.031 21.172 1 92.62 63 ASP A O 1
ATOM 511 N N . LEU A 1 64 ? 6.734 -7.172 20.406 1 93.5 64 LEU A N 1
ATOM 512 C CA . LEU A 1 64 ? 7.172 -8.461 19.875 1 93.5 64 LEU A CA 1
ATOM 513 C C . LEU A 1 64 ? 7.902 -9.273 20.938 1 93.5 64 LEU A C 1
ATOM 515 O O . LEU A 1 64 ? 8.641 -8.711 21.766 1 93.5 64 LEU A O 1
ATOM 519 N N . LYS A 1 65 ? 7.672 -10.516 20.906 1 87.19 65 LYS A N 1
ATOM 520 C CA . LYS A 1 65 ? 8.336 -11.383 21.875 1 87.19 65 LYS A CA 1
ATOM 521 C C . LYS A 1 65 ? 9.852 -11.383 21.672 1 87.19 65 LYS A C 1
ATOM 523 O O . LYS A 1 65 ? 10.32 -11.43 20.531 1 87.19 65 LYS A O 1
ATOM 528 N N . ASP A 1 66 ? 10.547 -11.312 22.781 1 77.5 66 ASP A N 1
ATOM 529 C CA . ASP A 1 66 ? 12 -11.281 22.75 1 77.5 66 ASP A CA 1
ATOM 530 C C . ASP A 1 66 ? 12.57 -12.68 22.484 1 77.5 66 ASP A C 1
ATOM 532 O O . ASP A 1 66 ? 12.391 -13.594 23.281 1 77.5 66 ASP A O 1
ATOM 536 N N . ASN A 1 67 ? 13.18 -12.852 21.406 1 71.88 67 ASN A N 1
ATOM 537 C CA . ASN A 1 67 ? 13.805 -14.141 21.125 1 71.88 67 ASN A CA 1
ATOM 538 C C . ASN A 1 67 ? 15.328 -14.055 21.219 1 71.88 67 ASN A C 1
ATOM 540 O O . ASN A 1 67 ? 16.031 -14.773 20.5 1 71.88 67 ASN A O 1
ATOM 544 N N . GLY A 1 68 ? 15.945 -13.195 22.156 1 70.44 68 GLY A N 1
ATOM 545 C CA . GLY A 1 68 ? 17.359 -13.102 22.438 1 70.44 68 GLY A CA 1
ATOM 546 C C . GLY A 1 68 ? 18.078 -12.055 21.594 1 70.44 68 GLY A C 1
ATOM 547 O O . GLY A 1 68 ? 19.297 -12.055 21.516 1 70.44 68 GLY A O 1
ATOM 548 N N . GLY A 1 69 ? 17.391 -10.984 21.266 1 78.56 69 GLY A N 1
ATOM 549 C CA . GLY A 1 69 ? 18.047 -9.938 20.5 1 78.56 69 GLY A CA 1
ATOM 550 C C . GLY A 1 69 ? 17.469 -8.555 20.781 1 78.56 69 GLY A C 1
ATOM 551 O O . GLY A 1 69 ? 17.438 -8.102 21.922 1 78.56 69 GLY A O 1
ATOM 552 N N . GLU A 1 70 ? 17.094 -7.977 19.734 1 88.5 70 GLU A N 1
ATOM 553 C CA . GLU A 1 70 ? 16.562 -6.617 19.797 1 88.5 70 GLU A CA 1
ATOM 554 C C . GLU A 1 70 ? 15.109 -6.613 20.25 1 88.5 70 GLU A C 1
ATOM 556 O O . GLU A 1 70 ? 14.312 -7.441 19.797 1 88.5 70 GLU A O 1
ATOM 561 N N . GLU A 1 71 ? 14.852 -5.848 21.344 1 92.31 71 GLU A N 1
ATOM 562 C CA . GLU A 1 71 ? 13.461 -5.656 21.719 1 92.31 71 GLU A CA 1
ATOM 563 C C . GLU A 1 71 ? 12.734 -4.766 20.703 1 92.31 71 GLU A C 1
ATOM 565 O O . GLU A 1 71 ? 13.141 -3.627 20.469 1 92.31 71 GLU A O 1
ATOM 570 N N . CYS A 1 72 ? 11.672 -5.324 20.156 1 95 72 CYS A N 1
ATOM 571 C CA . CYS A 1 72 ? 10.945 -4.602 19.125 1 95 72 CYS A CA 1
ATOM 572 C C . CYS A 1 72 ? 9.461 -4.508 19.469 1 95 72 CYS A C 1
ATOM 574 O O . CYS A 1 72 ? 8.977 -5.223 20.344 1 95 72 CYS A O 1
ATOM 576 N N . ALA A 1 73 ? 8.797 -3.605 18.922 1 95.12 73 ALA A N 1
ATOM 577 C CA . ALA A 1 73 ? 7.352 -3.424 19.031 1 95.12 73 ALA A CA 1
ATOM 578 C C . ALA A 1 73 ? 6.766 -2.871 17.734 1 95.12 73 ALA A C 1
ATOM 580 O O . ALA A 1 73 ? 7.465 -2.203 16.969 1 95.12 73 ALA A O 1
ATOM 581 N N . LEU A 1 74 ? 5.484 -3.242 17.516 1 96.81 74 LEU A N 1
ATOM 582 C CA . LEU A 1 74 ? 4.809 -2.678 16.359 1 96.81 74 LEU A CA 1
ATOM 583 C C . LEU A 1 74 ? 4.676 -1.164 16.484 1 96.81 74 LEU A C 1
ATOM 585 O O . LEU A 1 74 ? 4.402 -0.653 17.578 1 96.81 74 LEU A O 1
ATOM 589 N N . ARG A 1 75 ? 4.91 -0.446 15.391 1 96.56 75 ARG A N 1
ATOM 590 C CA . ARG A 1 75 ? 4.738 1.003 15.406 1 96.56 75 ARG A CA 1
ATOM 591 C C . ARG A 1 75 ? 3.285 1.376 15.688 1 96.56 75 ARG A C 1
ATOM 593 O O . ARG A 1 75 ? 2.365 0.717 15.203 1 96.56 75 ARG A O 1
ATOM 600 N N . TYR A 1 76 ? 3.021 2.432 16.469 1 94.25 76 TYR A N 1
ATOM 601 C CA . TYR A 1 76 ? 1.661 2.85 16.781 1 94.25 76 TYR A CA 1
ATOM 602 C C . TYR A 1 76 ? 1.294 4.125 16.031 1 94.25 76 TYR A C 1
ATOM 604 O O . TYR A 1 76 ? 0.169 4.621 16.156 1 94.25 76 TYR A O 1
ATOM 612 N N . ASP A 1 77 ? 2.23 4.711 15.336 1 93.75 77 ASP A N 1
ATOM 613 C CA . ASP A 1 77 ? 2.053 5.848 14.438 1 93.75 77 ASP A CA 1
ATOM 614 C C . ASP A 1 77 ? 3.168 5.91 13.398 1 93.75 77 ASP A C 1
ATOM 616 O O . ASP A 1 77 ? 4.012 5.016 13.328 1 93.75 77 ASP A O 1
ATOM 620 N N . LEU A 1 78 ? 3.154 6.906 12.555 1 96.62 78 LEU A N 1
ATOM 621 C CA . LEU A 1 78 ? 4.168 7.043 11.516 1 96.62 78 LEU A CA 1
ATOM 622 C C . LEU A 1 78 ? 5.137 8.172 11.844 1 96.62 78 LEU A C 1
ATOM 624 O O . LEU A 1 78 ? 6.145 8.359 11.156 1 96.62 78 LEU A O 1
ATOM 628 N N . THR A 1 79 ? 4.906 8.961 12.914 1 94.56 79 THR A N 1
ATOM 629 C CA . THR A 1 79 ? 5.695 10.141 13.242 1 94.56 79 THR A CA 1
ATOM 630 C C . THR A 1 79 ? 7.012 9.75 13.898 1 94.56 79 THR A C 1
ATOM 632 O O . THR A 1 79 ? 8.07 10.289 13.562 1 94.56 79 THR A O 1
ATOM 635 N N . VAL A 1 80 ? 6.953 8.805 14.844 1 93.19 80 VAL A N 1
ATOM 636 C CA . VAL A 1 80 ? 8.148 8.406 15.586 1 93.19 80 VAL A CA 1
ATOM 637 C C . VAL A 1 80 ? 9.148 7.746 14.641 1 93.19 80 VAL A C 1
ATOM 639 O O . VAL A 1 80 ? 10.328 8.102 14.633 1 93.19 80 VAL A O 1
ATOM 642 N N . PRO A 1 81 ? 8.695 6.754 13.828 1 95.94 81 PRO A N 1
ATOM 643 C CA . PRO A 1 81 ? 9.633 6.207 12.844 1 95.94 81 PRO A CA 1
ATOM 644 C C . PRO A 1 81 ? 10.211 7.277 11.914 1 95.94 81 PRO A C 1
ATOM 646 O O . PRO A 1 81 ? 11.383 7.203 11.531 1 95.94 81 PRO A O 1
ATOM 649 N N . PHE A 1 82 ? 9.406 8.25 11.586 1 97.19 82 PHE A N 1
ATOM 650 C CA . PHE A 1 82 ? 9.883 9.352 10.75 1 97.19 82 PHE A CA 1
ATOM 651 C C . PHE A 1 82 ? 10.992 10.125 11.445 1 97.19 82 PHE A C 1
ATOM 653 O O . PHE A 1 82 ? 12.023 10.422 10.836 1 97.19 82 PHE A O 1
ATOM 660 N N . SER A 1 83 ? 10.711 10.461 12.672 1 95 83 SER A N 1
ATOM 661 C CA . SER A 1 83 ? 11.727 11.148 13.453 1 95 83 SER A CA 1
ATOM 662 C C . SER A 1 83 ? 13.031 10.359 13.5 1 95 83 SER A C 1
ATOM 664 O O . SER A 1 83 ? 14.109 10.922 13.305 1 95 83 SER A O 1
ATOM 666 N N . ARG A 1 84 ? 12.945 9.086 13.797 1 95.5 84 ARG A N 1
ATOM 667 C CA . ARG A 1 84 ? 14.125 8.227 13.789 1 95.5 84 ARG A CA 1
ATOM 668 C C . ARG A 1 84 ? 14.82 8.266 12.43 1 95.5 84 ARG A C 1
ATOM 670 O O . ARG A 1 84 ? 16.047 8.367 12.359 1 95.5 84 ARG A O 1
ATOM 677 N N . TYR A 1 85 ? 14.102 8.125 11.352 1 97.56 85 TYR A N 1
ATOM 678 C CA . TYR A 1 85 ? 14.633 8.125 9.992 1 97.56 85 TYR A CA 1
ATOM 679 C C . TYR A 1 85 ? 15.422 9.398 9.711 1 97.56 85 TYR A C 1
ATOM 681 O O . TYR A 1 85 ? 16.547 9.344 9.203 1 97.56 85 TYR A O 1
ATOM 689 N N . MET A 1 86 ? 14.82 10.57 10.016 1 97.44 86 MET A N 1
ATOM 690 C CA . MET A 1 86 ? 15.453 11.859 9.773 1 97.44 86 MET A CA 1
ATOM 691 C C . MET A 1 86 ? 16.75 11.977 10.562 1 97.44 86 MET A C 1
ATOM 693 O O . MET A 1 86 ? 17.781 12.375 10.016 1 97.44 86 MET A O 1
ATOM 697 N N . THR A 1 87 ? 16.688 11.625 11.805 1 95.31 87 THR A N 1
ATOM 698 C CA . THR A 1 87 ? 17.828 11.766 12.688 1 95.31 87 THR A CA 1
ATOM 699 C C . THR A 1 87 ? 18.938 10.797 12.289 1 95.31 87 THR A C 1
ATOM 701 O O . THR A 1 87 ? 20.109 11.18 12.211 1 95.31 87 THR A O 1
ATOM 704 N N . MET A 1 88 ? 18.547 9.531 12.07 1 95.12 88 MET A N 1
ATOM 705 C CA . MET A 1 88 ? 19.484 8.477 11.688 1 95.12 88 MET A CA 1
ATOM 706 C C . MET A 1 88 ? 20.234 8.852 10.414 1 95.12 88 MET A C 1
ATOM 708 O O . MET A 1 88 ? 21.438 8.578 10.289 1 95.12 88 MET A O 1
ATOM 712 N N . ASN A 1 89 ? 19.562 9.453 9.477 1 95.81 89 ASN A N 1
ATOM 713 C CA . ASN A 1 89 ? 20.156 9.773 8.188 1 95.81 89 ASN A CA 1
ATOM 714 C C . ASN A 1 89 ? 20.656 11.219 8.141 1 95.81 89 ASN A C 1
ATOM 716 O O . ASN A 1 89 ? 21.062 11.703 7.082 1 95.81 89 ASN A O 1
ATOM 720 N N . LYS A 1 90 ? 20.562 11.977 9.25 1 94.75 90 LYS A N 1
ATOM 721 C CA . LYS A 1 90 ? 21.047 13.344 9.398 1 94.75 90 LYS A CA 1
ATOM 722 C C . LYS A 1 90 ? 20.438 14.258 8.336 1 94.75 90 LYS A C 1
ATOM 724 O O . LYS A 1 90 ? 21.141 15.055 7.719 1 94.75 90 LYS A O 1
ATOM 729 N N . LEU A 1 91 ? 19.203 14.008 8.062 1 96.56 91 LEU A N 1
ATOM 730 C CA . LEU A 1 91 ? 18.5 14.844 7.098 1 96.56 91 LEU A CA 1
ATOM 731 C C . LEU A 1 91 ? 18.047 16.156 7.738 1 96.56 91 LEU A C 1
ATOM 733 O O . LEU A 1 91 ? 17.609 16.156 8.891 1 96.56 91 LEU A O 1
ATOM 737 N N . LYS A 1 92 ? 18.094 17.234 6.973 1 96 92 LYS A N 1
ATOM 738 C CA . LYS A 1 92 ? 17.766 18.547 7.512 1 96 92 LYS A CA 1
ATOM 739 C C . LYS A 1 92 ? 16.453 19.062 6.922 1 96 92 LYS A C 1
ATOM 741 O O . LYS A 1 92 ? 15.867 20.016 7.438 1 96 92 LYS A O 1
ATOM 746 N N . LYS A 1 93 ? 16.078 18.531 5.883 1 96.5 93 LYS A N 1
ATOM 747 C CA . LYS A 1 93 ? 14.844 18.984 5.246 1 96.5 93 LYS A CA 1
ATOM 748 C C . LYS A 1 93 ? 14.227 17.859 4.418 1 96.5 93 LYS A C 1
ATOM 750 O O . LYS A 1 93 ? 14.938 17 3.893 1 96.5 93 LYS A O 1
ATOM 755 N N . ILE A 1 94 ? 12.914 17.875 4.32 1 97.56 94 ILE A N 1
ATOM 756 C CA . ILE A 1 94 ? 12.164 16.969 3.469 1 97.56 94 ILE A CA 1
ATOM 757 C C . ILE A 1 94 ? 10.688 17.359 3.467 1 97.56 94 ILE A C 1
ATOM 759 O O . ILE A 1 94 ? 10.172 17.859 4.465 1 97.56 94 ILE A O 1
ATOM 763 N N . LYS A 1 95 ? 10.008 17.328 2.398 1 98.12 95 LYS A N 1
ATOM 764 C CA . LYS A 1 95 ? 8.555 17.281 2.303 1 98.12 95 LYS A CA 1
ATOM 765 C C . LYS A 1 95 ? 8.07 15.898 1.883 1 98.12 95 LYS A C 1
ATOM 767 O O . LYS A 1 95 ? 8.234 15.508 0.726 1 98.12 95 LYS A O 1
ATOM 772 N N . ARG A 1 96 ? 7.395 15.188 2.859 1 98.56 96 ARG A N 1
ATOM 773 C CA . ARG A 1 96 ? 7.219 13.758 2.627 1 98.56 96 ARG A CA 1
ATOM 774 C C . ARG A 1 96 ? 5.801 13.312 2.979 1 98.56 96 ARG A C 1
ATOM 776 O O . ARG A 1 96 ? 5.086 14.016 3.691 1 98.56 96 ARG A O 1
ATOM 783 N N . TYR A 1 97 ? 5.449 12.195 2.41 1 98.69 97 TYR A N 1
ATOM 784 C CA . TYR A 1 97 ? 4.266 11.492 2.889 1 98.69 97 TYR A CA 1
ATOM 785 C C . TYR A 1 97 ? 4.574 10.016 3.145 1 98.69 97 TYR A C 1
ATOM 787 O O . TYR A 1 97 ? 5.57 9.492 2.648 1 98.69 97 TYR A O 1
ATOM 795 N N . GLN A 1 98 ? 3.816 9.414 3.953 1 98.75 98 GLN A N 1
ATOM 796 C CA . GLN A 1 98 ? 3.834 7.977 4.203 1 98.75 98 GLN A CA 1
ATOM 797 C C . GLN A 1 98 ? 2.438 7.457 4.527 1 98.75 98 GLN A C 1
ATOM 799 O O . GLN A 1 98 ? 1.687 8.094 5.27 1 98.75 98 GLN A O 1
ATOM 804 N N . ILE A 1 99 ? 2.078 6.434 3.846 1 98.5 99 ILE A N 1
ATOM 805 C CA . ILE A 1 99 ? 0.821 5.738 4.109 1 98.5 99 ILE A CA 1
ATOM 806 C C . ILE A 1 99 ? 1.106 4.309 4.559 1 98.5 99 ILE A C 1
ATOM 808 O O . ILE A 1 99 ? 1.845 3.576 3.896 1 98.5 99 ILE A O 1
ATOM 812 N N . GLY A 1 100 ? 0.622 3.92 5.641 1 97.88 100 GLY A N 1
ATOM 813 C CA . GLY A 1 100 ? 0.871 2.572 6.133 1 97.88 100 GLY A CA 1
ATOM 814 C C . GLY A 1 100 ? 0.015 2.205 7.328 1 97.88 100 GLY A C 1
ATOM 815 O O . GLY A 1 100 ? -0.608 3.074 7.941 1 97.88 100 GLY A O 1
ATOM 816 N N . LYS A 1 101 ? -0.019 0.932 7.672 1 98 101 LYS A N 1
ATOM 817 C CA . LYS A 1 101 ? -0.756 0.422 8.82 1 98 101 LYS A CA 1
ATOM 818 C C . LYS A 1 101 ? -0.027 0.74 10.125 1 98 101 LYS A C 1
ATOM 820 O O . LYS A 1 101 ? 1.204 0.692 10.18 1 98 101 LYS A O 1
ATOM 825 N N . VAL A 1 102 ? -0.728 1.075 11.125 1 97.38 102 VAL A N 1
ATOM 826 C CA . VAL A 1 102 ? -0.23 1.281 12.477 1 97.38 102 VAL A CA 1
ATOM 827 C C . VAL A 1 102 ? -1.106 0.521 13.477 1 97.38 102 VAL A C 1
ATOM 829 O O . VAL A 1 102 ? -2.184 0.038 13.117 1 97.38 102 VAL A O 1
ATOM 832 N N . PHE A 1 103 ? -0.626 0.386 14.711 1 96.12 103 PHE A N 1
ATOM 833 C CA . PHE A 1 103 ? -1.233 -0.566 15.633 1 96.12 103 PHE A CA 1
ATOM 834 C C . PHE A 1 103 ? -1.383 0.044 17.016 1 96.12 103 PHE A C 1
ATOM 836 O O . PHE A 1 103 ? -0.423 0.586 17.578 1 96.12 103 PHE A O 1
ATOM 843 N N . ARG A 1 104 ? -2.529 -0.013 17.531 1 93 104 ARG A N 1
ATOM 844 C CA . ARG A 1 104 ? -2.805 0.422 18.891 1 93 104 ARG A CA 1
ATOM 845 C C . ARG A 1 104 ? -3.709 -0.572 19.609 1 93 104 ARG A C 1
ATOM 847 O O . ARG A 1 104 ? -4.812 -0.863 19.156 1 93 104 ARG A O 1
ATOM 854 N N . ARG A 1 105 ? -3.23 -1.063 20.719 1 90.62 105 ARG A N 1
ATOM 855 C CA . ARG A 1 105 ? -3.949 -2.098 21.453 1 90.62 105 ARG A CA 1
ATOM 856 C C . ARG A 1 105 ? -5.039 -1.487 22.328 1 90.62 105 ARG A C 1
ATOM 858 O O . ARG A 1 105 ? -5.121 -1.777 23.516 1 90.62 105 ARG A O 1
ATOM 865 N N . ASP A 1 106 ? -5.805 -0.688 21.781 1 86.81 106 ASP A N 1
ATOM 866 C CA . ASP A 1 106 ? -6.926 -0.037 22.453 1 86.81 106 ASP A CA 1
ATOM 867 C C . ASP A 1 106 ? -8.203 -0.862 22.312 1 86.81 106 ASP A C 1
ATOM 869 O O . ASP A 1 106 ? -8.227 -1.869 21.609 1 86.81 106 ASP A O 1
ATOM 873 N N . GLN A 1 107 ? -9.141 -0.554 23.203 1 86.75 107 GLN A N 1
ATOM 874 C CA . GLN A 1 107 ? -10.453 -1.158 23 1 86.75 107 GLN A CA 1
ATOM 875 C C . GLN A 1 107 ? -11.062 -0.724 21.672 1 86.75 107 GLN A C 1
ATOM 877 O O . GLN A 1 107 ? -11.32 0.462 21.469 1 86.75 107 GLN A O 1
ATOM 882 N N . PRO A 1 108 ? -11.281 -1.716 20.812 1 88.25 108 PRO A N 1
ATOM 883 C CA . PRO A 1 108 ? -11.727 -1.35 19.469 1 88.25 108 PRO A CA 1
ATOM 884 C C . PRO A 1 108 ? -13.211 -0.978 19.422 1 88.25 108 PRO A C 1
ATOM 886 O O . PRO A 1 108 ? -13.992 -1.427 20.266 1 88.25 108 PRO A O 1
ATOM 889 N N . SER A 1 109 ? -13.602 -0.114 18.547 1 84.69 109 SER A N 1
ATOM 890 C CA . SER A 1 109 ? -14.969 0.268 18.203 1 84.69 109 SER A CA 1
ATOM 891 C C . SER A 1 109 ? -15.164 0.324 16.688 1 84.69 109 SER A C 1
ATOM 893 O O . SER A 1 109 ? -14.812 1.317 16.047 1 84.69 109 SER A O 1
ATOM 895 N N . VAL A 1 110 ? -15.781 -0.688 16.156 1 76.88 110 VAL A N 1
ATOM 896 C CA . VAL A 1 110 ? -15.977 -0.798 14.719 1 76.88 110 VAL A CA 1
ATOM 897 C C . VAL A 1 110 ? -16.859 0.347 14.227 1 76.88 110 VAL A C 1
ATOM 899 O O . VAL A 1 110 ? -16.594 0.935 13.172 1 76.88 110 VAL A O 1
ATOM 902 N N . LYS A 1 111 ? -17.906 0.762 15.047 1 75.81 111 LYS A N 1
ATOM 903 C CA . LYS A 1 111 ? -18.844 1.821 14.68 1 75.81 111 LYS A CA 1
ATOM 904 C C . LYS A 1 111 ? -18.125 3.152 14.492 1 75.81 111 LYS A C 1
ATOM 906 O O . LYS A 1 111 ? -18.484 3.947 13.625 1 75.81 111 LYS A O 1
ATOM 911 N N . GLN A 1 112 ? -17.016 3.303 15.195 1 78.12 112 GLN A N 1
ATOM 912 C CA . GLN A 1 112 ? -16.281 4.566 15.156 1 78.12 112 GLN A CA 1
ATOM 913 C C . GLN A 1 112 ? -15.031 4.461 14.297 1 78.12 112 GLN A C 1
ATOM 915 O O . GLN A 1 112 ? -14.227 5.395 14.242 1 78.12 112 GLN A O 1
ATOM 920 N N . GLY A 1 113 ? -14.836 3.318 13.648 1 80.94 113 GLY A N 1
ATOM 921 C CA . GLY A 1 113 ? -13.648 3.123 12.844 1 80.94 113 GLY A CA 1
ATOM 922 C C . GLY A 1 113 ? -12.375 3.061 13.656 1 80.94 113 GLY A C 1
ATOM 923 O O . GLY A 1 113 ? -11.297 3.42 13.172 1 80.94 113 GLY A O 1
ATOM 924 N N . ARG A 1 114 ? -12.578 2.836 14.969 1 87.12 114 ARG A N 1
ATOM 925 C CA . ARG A 1 114 ? -11.43 2.676 15.852 1 87.12 114 ARG A CA 1
ATOM 926 C C . ARG A 1 114 ? -11.023 1.211 15.961 1 87.12 114 ARG A C 1
ATOM 928 O O . ARG A 1 114 ? -11.602 0.453 16.734 1 87.12 114 ARG A O 1
ATOM 935 N N . LEU A 1 115 ? -9.969 0.848 15.258 1 94.25 115 LEU A N 1
ATOM 936 C CA . LEU A 1 115 ? -9.445 -0.513 15.203 1 94.25 115 LEU A CA 1
ATOM 937 C C . LEU A 1 115 ? -8.055 -0.585 15.828 1 94.25 115 LEU A C 1
ATOM 939 O O . LEU A 1 115 ? -7.441 0.447 16.109 1 94.25 115 LEU A O 1
ATOM 943 N N . ARG A 1 116 ? -7.668 -1.806 16.156 1 95.31 116 ARG A N 1
ATOM 944 C CA . ARG A 1 116 ? -6.324 -2.006 16.688 1 95.31 116 ARG A CA 1
ATOM 945 C C . ARG A 1 116 ? -5.281 -2.004 15.578 1 95.31 116 ARG A C 1
ATOM 947 O O . ARG A 1 116 ? -4.09 -1.846 15.844 1 95.31 116 ARG A O 1
ATOM 954 N N . GLU A 1 117 ? -5.668 -2.289 14.398 1 97 117 GLU A N 1
ATOM 955 C CA . GLU A 1 117 ? -4.914 -2.092 13.164 1 97 117 GLU A CA 1
ATOM 956 C C . GLU A 1 117 ? -5.652 -1.158 12.211 1 97 117 GLU A C 1
ATOM 958 O O . GLU A 1 117 ? -6.801 -1.418 11.844 1 97 117 GLU A O 1
ATOM 963 N N . PHE A 1 118 ? -5.059 -0.07 11.82 1 96.75 118 PHE A N 1
ATOM 964 C CA . PHE A 1 118 ? -5.707 0.862 10.906 1 96.75 118 PHE A CA 1
ATOM 965 C C . PHE A 1 118 ? -4.676 1.586 10.047 1 96.75 118 PHE A C 1
ATOM 967 O O . PHE A 1 118 ? -3.475 1.517 10.32 1 96.75 118 PHE A O 1
ATOM 974 N N . ILE A 1 119 ? -5.074 2.209 8.992 1 97.31 119 ILE A N 1
ATOM 975 C CA . ILE A 1 119 ? -4.172 2.846 8.039 1 97.31 119 ILE A CA 1
ATOM 976 C C . ILE A 1 119 ? -4.078 4.34 8.336 1 97.31 119 ILE A C 1
ATOM 978 O O . ILE A 1 119 ? -5.094 5.039 8.367 1 97.31 119 ILE A O 1
ATOM 982 N N . GLN A 1 120 ? -2.895 4.738 8.57 1 97.12 120 GLN A N 1
ATOM 983 C CA . GLN A 1 120 ? -2.576 6.148 8.758 1 97.12 120 GLN A CA 1
ATOM 984 C C . GLN A 1 120 ? -1.858 6.719 7.535 1 97.12 120 GLN A C 1
ATOM 986 O O . GLN A 1 120 ? -1.104 6.008 6.863 1 97.12 120 GLN A O 1
ATOM 991 N N . SER A 1 121 ? -2.156 7.898 7.199 1 98.5 121 SER A N 1
ATOM 992 C CA . SER A 1 121 ? -1.46 8.648 6.156 1 98.5 121 SER A CA 1
ATOM 993 C C . SER A 1 121 ? -0.904 9.961 6.699 1 98.5 121 SER A C 1
ATOM 995 O O . SER A 1 121 ? -1.656 10.805 7.195 1 98.5 121 SER A O 1
ATOM 997 N N . ASP A 1 122 ? 0.409 10.094 6.578 1 98.62 122 ASP A N 1
ATOM 998 C CA . ASP A 1 122 ? 1.08 11.273 7.125 1 98.62 122 ASP A CA 1
ATOM 999 C C . ASP A 1 122 ? 1.629 12.156 6.008 1 98.62 122 ASP A C 1
ATOM 1001 O O . ASP A 1 122 ? 2.141 11.656 5.004 1 98.62 122 ASP A O 1
ATOM 1005 N N . PHE A 1 123 ? 1.5 13.438 6.137 1 98.81 123 PHE A N 1
ATOM 1006 C CA . PHE A 1 123 ? 2.111 14.484 5.328 1 98.81 123 PHE A CA 1
ATOM 1007 C C . PHE A 1 123 ? 2.898 15.453 6.203 1 98.81 123 PHE A C 1
ATOM 1009 O O . PHE A 1 123 ? 2.34 16.078 7.109 1 98.81 123 PHE A O 1
ATOM 1016 N N . ASP A 1 124 ? 4.227 15.578 5.953 1 98.75 124 ASP A N 1
ATOM 1017 C CA . ASP A 1 124 ? 5.074 16.406 6.805 1 98.75 124 ASP A CA 1
ATOM 1018 C C . ASP A 1 124 ? 6 17.281 5.965 1 98.75 124 ASP A C 1
ATOM 1020 O O . ASP A 1 124 ? 6.48 16.859 4.91 1 98.75 124 ASP A O 1
ATOM 1024 N N . ILE A 1 125 ? 6.219 18.469 6.414 1 98.5 125 ILE A N 1
ATOM 1025 C CA . ILE A 1 125 ? 7.234 19.391 5.902 1 98.5 125 ILE A CA 1
ATOM 1026 C C . ILE A 1 125 ? 8.266 19.672 6.988 1 98.5 125 ILE A C 1
ATOM 1028 O O . ILE A 1 125 ? 7.957 20.344 7.984 1 98.5 125 ILE A O 1
ATOM 1032 N N . ALA A 1 126 ? 9.445 19.156 6.832 1 98.12 126 ALA A N 1
ATOM 1033 C CA . ALA A 1 126 ? 10.539 19.344 7.785 1 98.12 126 ALA A CA 1
ATOM 1034 C C . ALA A 1 126 ? 11.625 20.234 7.199 1 98.12 126 ALA A C 1
ATOM 1036 O O . ALA A 1 126 ? 11.938 20.156 6.008 1 98.12 126 ALA A O 1
ATOM 1037 N N . GLY A 1 127 ? 12.211 21.047 8.039 1 97.25 127 GLY A N 1
ATOM 1038 C CA . GLY A 1 127 ? 13.305 21.922 7.648 1 97.25 127 GLY A CA 1
ATOM 1039 C C . GLY A 1 127 ? 13.062 23.375 7.984 1 97.25 127 GLY A C 1
ATOM 1040 O O . GLY A 1 127 ? 11.914 23.781 8.211 1 97.25 127 GLY A O 1
ATOM 1041 N N . GLU A 1 128 ? 14.109 24.125 7.91 1 94.12 128 GLU A N 1
ATOM 1042 C CA . GLU A 1 128 ? 13.977 25.578 8.102 1 94.12 128 GLU A CA 1
ATOM 1043 C C . GLU A 1 128 ? 13.141 26.203 6.996 1 94.12 128 GLU A C 1
ATOM 1045 O O . GLU A 1 128 ? 13.242 25.812 5.832 1 94.12 128 GLU A O 1
ATOM 1050 N N . GLY A 1 129 ? 12.297 27.141 7.391 1 92.56 129 GLY A N 1
ATOM 1051 C CA . GLY A 1 129 ? 11.445 27.828 6.43 1 92.56 129 GLY A CA 1
ATOM 1052 C C . GLY A 1 129 ? 10.922 29.156 6.941 1 92.56 129 GLY A C 1
ATOM 1053 O O . GLY A 1 129 ? 11.078 29.484 8.117 1 92.56 129 GLY A O 1
ATOM 1054 N N . LEU A 1 130 ? 10.414 29.922 5.957 1 94.56 130 LEU A N 1
ATOM 1055 C CA . LEU A 1 130 ? 9.758 31.172 6.32 1 94.56 130 LEU A CA 1
ATOM 1056 C C . LEU A 1 130 ? 8.609 30.906 7.297 1 94.56 130 LEU A C 1
ATOM 1058 O O . LEU A 1 130 ? 7.93 29.891 7.211 1 94.56 130 LEU A O 1
ATOM 1062 N N . PRO A 1 131 ? 8.445 31.859 8.188 1 92.31 131 PRO A N 1
ATOM 1063 C CA . PRO A 1 131 ? 7.379 31.672 9.172 1 92.31 131 PRO A CA 1
ATOM 1064 C C . PRO A 1 131 ? 6.027 31.375 8.531 1 92.31 131 PRO A C 1
ATOM 1066 O O . PRO A 1 131 ? 5.621 32.062 7.594 1 92.31 131 PRO A O 1
ATOM 1069 N N . ILE A 1 132 ? 5.398 30.328 9 1 96.06 132 ILE A N 1
ATOM 1070 C CA . ILE A 1 132 ? 3.994 30 8.766 1 96.06 132 ILE A CA 1
ATOM 1071 C C . ILE A 1 132 ? 3.82 29.453 7.352 1 96.06 132 ILE A C 1
ATOM 1073 O O . ILE A 1 132 ? 2.779 28.875 7.027 1 96.06 132 ILE A O 1
ATOM 1077 N N . MET A 1 133 ? 4.867 29.531 6.512 1 97.06 133 MET A N 1
ATOM 1078 C CA . MET A 1 133 ? 4.746 29.062 5.137 1 97.06 133 MET A CA 1
ATOM 1079 C C . MET A 1 133 ? 4.469 27.562 5.105 1 97.06 133 MET A C 1
ATOM 1081 O O . MET A 1 133 ? 3.492 27.109 4.496 1 97.06 133 MET A O 1
ATOM 1085 N N . PRO A 1 134 ? 5.285 26.703 5.828 1 97.62 134 PRO A N 1
ATOM 1086 C CA . PRO A 1 134 ? 4.957 25.281 5.84 1 97.62 134 PRO A CA 1
ATOM 1087 C C . PRO A 1 134 ? 3.592 24.984 6.461 1 97.62 134 PRO A C 1
ATOM 1089 O O . PRO A 1 134 ? 2.85 24.141 5.961 1 97.62 134 PRO A O 1
ATOM 1092 N N . ASP A 1 135 ? 3.262 25.719 7.504 1 98.12 135 ASP A N 1
ATOM 1093 C CA . ASP A 1 135 ? 1.998 25.531 8.211 1 98.12 135 ASP A CA 1
ATOM 1094 C C . ASP A 1 135 ? 0.809 25.781 7.281 1 98.12 135 ASP A C 1
ATOM 1096 O O . ASP A 1 135 ? -0.155 25.016 7.281 1 98.12 135 ASP A O 1
ATOM 1100 N N . SER A 1 136 ? 0.894 26.859 6.555 1 98 136 SER A N 1
ATOM 1101 C CA . SER A 1 136 ? -0.205 27.219 5.664 1 98 136 SER A CA 1
ATOM 1102 C C . SER A 1 136 ? -0.354 26.203 4.539 1 98 136 SER A C 1
ATOM 1104 O O . SER A 1 136 ? -1.471 25.891 4.121 1 98 136 SER A O 1
ATOM 1106 N N . GLU A 1 137 ? 0.779 25.75 3.979 1 98.19 137 GLU A N 1
ATOM 1107 C CA . GLU A 1 137 ? 0.713 24.719 2.938 1 98.19 137 GLU A CA 1
ATOM 1108 C C . GLU A 1 137 ? 0.089 23.438 3.469 1 98.19 137 GLU A C 1
ATOM 1110 O O . GLU A 1 137 ? -0.65 22.75 2.752 1 98.19 137 GLU A O 1
ATOM 1115 N N . LEU A 1 138 ? 0.4 23.094 4.715 1 98.31 138 LEU A N 1
ATOM 1116 C CA . LEU A 1 138 ? -0.193 21.922 5.352 1 98.31 138 LEU A CA 1
ATOM 1117 C C . LEU A 1 138 ? -1.714 22.031 5.387 1 98.31 138 LEU A C 1
ATOM 1119 O O . LEU A 1 138 ? -2.418 21.062 5.094 1 98.31 138 LEU A O 1
ATOM 1123 N N . ILE A 1 139 ? -2.168 23.172 5.766 1 98.44 139 ILE A N 1
ATOM 1124 C CA . ILE A 1 139 ? -3.607 23.391 5.855 1 98.44 139 ILE A CA 1
ATOM 1125 C C . ILE A 1 139 ? -4.234 23.297 4.469 1 98.44 139 ILE A C 1
ATOM 1127 O O . ILE A 1 139 ? -5.297 22.688 4.301 1 98.44 139 ILE A O 1
ATOM 1131 N N . CYS A 1 140 ? -3.578 23.891 3.504 1 98.31 140 CYS A N 1
ATOM 1132 C CA . CYS A 1 140 ? -4.066 23.828 2.131 1 98.31 140 CYS A CA 1
ATOM 1133 C C . CYS A 1 140 ? -4.148 22.391 1.642 1 98.31 140 CYS A C 1
ATOM 1135 O O . CYS A 1 140 ? -5.137 22 1.021 1 98.31 140 CYS A O 1
ATOM 1137 N N . CYS A 1 141 ? -3.119 21.656 1.878 1 98.56 141 CYS A N 1
ATOM 1138 C CA . CYS A 1 141 ? -3.072 20.25 1.485 1 98.56 141 CYS A CA 1
ATOM 1139 C C . CYS A 1 141 ? -4.195 19.453 2.145 1 98.56 141 CYS A C 1
ATOM 1141 O O . CYS A 1 141 ? -4.895 18.688 1.48 1 98.56 141 CYS A O 1
ATOM 1143 N N . LEU A 1 142 ? -4.352 19.625 3.469 1 98.69 142 LEU A N 1
ATOM 1144 C CA . LEU A 1 142 ? -5.402 18.922 4.199 1 98.69 142 LEU A CA 1
ATOM 1145 C C . LEU A 1 142 ? -6.777 19.297 3.664 1 98.69 142 LEU A C 1
ATOM 1147 O O . LEU A 1 142 ? -7.648 18.438 3.518 1 98.69 142 LEU A O 1
ATOM 1151 N N . ASN A 1 143 ? -6.957 20.594 3.428 1 98.44 143 ASN A N 1
ATOM 1152 C CA . ASN A 1 143 ? -8.219 21.062 2.869 1 98.44 143 ASN A CA 1
ATOM 1153 C C . ASN A 1 143 ? -8.539 20.391 1.542 1 98.44 143 ASN A C 1
ATOM 1155 O O . ASN A 1 143 ? -9.664 19.953 1.318 1 98.44 143 ASN A O 1
ATOM 1159 N N . ARG A 1 144 ? -7.555 20.328 0.667 1 97.88 144 ARG A N 1
ATOM 1160 C CA . ARG A 1 144 ? -7.719 19.672 -0.626 1 97.88 144 ARG A CA 1
ATOM 1161 C C . ARG A 1 144 ? -8.039 18.188 -0.45 1 97.88 144 ARG A C 1
ATOM 1163 O O . ARG A 1 144 ? -8.883 17.641 -1.16 1 97.88 144 ARG A O 1
ATOM 1170 N N . LEU A 1 145 ? -7.367 17.594 0.45 1 98.31 145 LEU A N 1
ATOM 1171 C CA . LEU A 1 145 ? -7.547 16.172 0.702 1 98.31 145 LEU A CA 1
ATOM 1172 C C . LEU A 1 145 ? -8.961 15.883 1.188 1 98.31 145 LEU A C 1
ATOM 1174 O O . LEU A 1 145 ? -9.648 15.016 0.638 1 98.31 145 LEU A O 1
ATOM 1178 N N . LEU A 1 146 ? -9.422 16.578 2.205 1 98.25 146 LEU A N 1
ATOM 1179 C CA . LEU A 1 146 ? -10.75 16.359 2.758 1 98.25 146 LEU A CA 1
ATOM 1180 C C . LEU A 1 146 ? -11.828 16.625 1.711 1 98.25 146 LEU A C 1
ATOM 1182 O O . LEU A 1 146 ? -12.836 15.922 1.658 1 98.25 146 LEU A O 1
ATOM 1186 N N . LYS A 1 147 ? -11.633 17.625 0.91 1 97.25 147 LYS A N 1
ATOM 1187 C CA . LYS A 1 147 ? -12.57 17.938 -0.166 1 97.25 147 LYS A CA 1
ATOM 1188 C C . LYS A 1 147 ? -12.617 16.812 -1.196 1 97.25 147 LYS A C 1
ATOM 1190 O O . LYS A 1 147 ? -13.688 16.484 -1.713 1 97.25 147 LYS A O 1
ATOM 1195 N N . SER A 1 148 ? -11.531 16.219 -1.443 1 96.56 148 SER A N 1
ATOM 1196 C CA . SER A 1 148 ? -11.391 15.25 -2.523 1 96.56 148 SER A CA 1
ATOM 1197 C C . SER A 1 148 ? -12.172 13.977 -2.219 1 96.56 148 SER A C 1
ATOM 1199 O O . SER A 1 148 ? -12.57 13.25 -3.135 1 96.56 148 SER A O 1
ATOM 1201 N N . PHE A 1 149 ? -12.414 13.633 -0.966 1 96 149 PHE A N 1
ATOM 1202 C CA . PHE A 1 149 ? -13.117 12.406 -0.616 1 96 149 PHE A CA 1
ATOM 1203 C C . PHE A 1 149 ? -14.609 12.539 -0.881 1 96 149 PHE A C 1
ATOM 1205 O O . PHE A 1 149 ? -15.336 11.547 -0.871 1 96 149 PHE A O 1
ATOM 1212 N N . ASP A 1 150 ? -15.117 13.75 -1.104 1 94.44 150 ASP A N 1
ATOM 1213 C CA . ASP A 1 150 ? -16.5 14.031 -1.496 1 94.44 150 ASP A CA 1
ATOM 1214 C C . ASP A 1 150 ? -17.484 13.445 -0.493 1 94.44 150 ASP A C 1
ATOM 1216 O O . ASP A 1 150 ? -18.422 12.742 -0.876 1 94.44 150 ASP A O 1
ATOM 1220 N N . ILE A 1 151 ? -17.25 13.625 0.735 1 95.5 151 ILE A N 1
ATOM 1221 C CA . ILE A 1 151 ? -18.094 13.102 1.806 1 95.5 151 ILE A CA 1
ATOM 1222 C C . ILE A 1 151 ? -19.109 14.156 2.227 1 95.5 151 ILE A C 1
ATOM 1224 O O . ILE A 1 151 ? -20.219 13.828 2.654 1 95.5 151 ILE A O 1
ATOM 1228 N N . GLY A 1 152 ? -18.766 15.383 2.145 1 95.88 152 GLY A N 1
ATOM 1229 C CA . GLY A 1 152 ? -19.641 16.484 2.539 1 95.88 152 GLY A CA 1
ATOM 1230 C C . GLY A 1 152 ? -18.875 17.656 3.152 1 95.88 152 GLY A C 1
ATOM 1231 O O . GLY A 1 152 ? -17.703 17.859 2.85 1 95.88 152 GLY A O 1
ATOM 1232 N N . LYS A 1 153 ? -19.625 18.422 3.939 1 97.25 153 LYS A N 1
ATOM 1233 C CA . LYS A 1 153 ? -19 19.578 4.582 1 97.25 153 LYS A CA 1
ATOM 1234 C C . LYS A 1 153 ? -18.031 19.141 5.68 1 97.25 153 LYS A C 1
ATOM 1236 O O . LYS A 1 153 ? -18.25 18.109 6.336 1 97.25 153 LYS A O 1
ATOM 1241 N N . PHE A 1 154 ? -17.016 19.859 5.812 1 98.06 154 PHE A N 1
ATOM 1242 C CA . PHE A 1 154 ? -16.047 19.578 6.863 1 98.06 154 PHE A CA 1
ATOM 1243 C C . PHE A 1 154 ? -15.484 20.875 7.449 1 98.06 154 PHE A C 1
ATOM 1245 O O . PHE A 1 154 ? -15.719 21.953 6.91 1 98.06 154 PHE A O 1
ATOM 1252 N N . VAL A 1 155 ? -14.844 20.719 8.602 1 97.56 155 VAL A N 1
ATOM 1253 C CA . VAL A 1 155 ? -14.188 21.844 9.266 1 97.56 155 VAL A CA 1
ATOM 1254 C C . VAL A 1 155 ? -12.773 21.438 9.672 1 97.56 155 VAL A C 1
ATOM 1256 O O . VAL A 1 155 ? -12.531 20.281 10.055 1 97.56 155 VAL A O 1
ATOM 1259 N N . ILE A 1 156 ? -11.867 22.297 9.469 1 98.31 156 ILE A N 1
ATOM 1260 C CA . ILE A 1 156 ? -10.523 22.203 10.039 1 98.31 156 ILE A CA 1
ATOM 1261 C C . ILE A 1 156 ? -10.375 23.172 11.203 1 98.31 156 ILE A C 1
ATOM 1263 O O . ILE A 1 156 ? -10.336 24.391 11 1 98.31 156 ILE A O 1
ATOM 1267 N N . ARG A 1 157 ? -10.352 22.609 12.391 1 97 157 ARG A N 1
ATOM 1268 C CA . ARG A 1 157 ? -10.148 23.438 13.586 1 97 157 ARG A CA 1
ATOM 1269 C C . ARG A 1 157 ? -8.664 23.719 13.797 1 97 157 ARG A C 1
ATOM 1271 O O . ARG A 1 157 ? -7.82 22.844 13.625 1 97 157 ARG A O 1
ATOM 1278 N N . LEU A 1 158 ? -8.438 24.938 14.133 1 97 158 LEU A N 1
ATOM 1279 C CA . LEU A 1 158 ? -7.074 25.422 14.305 1 97 158 LEU A CA 1
ATOM 1280 C C . LEU A 1 158 ? -6.887 26.062 15.68 1 97 158 LEU A C 1
ATOM 1282 O O . LEU A 1 158 ? -7.777 26.766 16.172 1 97 158 LEU A O 1
ATOM 1286 N N . SER A 1 159 ? -5.82 25.781 16.297 1 95.56 159 SER A N 1
ATOM 1287 C CA . SER A 1 159 ? -5.363 26.453 17.516 1 95.56 159 SER A CA 1
ATOM 1288 C C . SER A 1 159 ? -3.84 26.516 17.562 1 95.56 159 SER A C 1
ATOM 1290 O O . SER A 1 159 ? -3.166 26.25 16.562 1 95.56 159 SER A O 1
ATOM 1292 N N . ASP A 1 160 ? -3.354 27.062 18.594 1 96.06 160 ASP A N 1
ATOM 1293 C CA . ASP A 1 160 ? -1.914 27.156 18.828 1 96.06 160 ASP A CA 1
ATOM 1294 C C . ASP A 1 160 ? -1.577 26.875 20.297 1 96.06 160 ASP A C 1
ATOM 1296 O O . ASP A 1 160 ? -2.127 27.516 21.188 1 96.06 160 ASP A O 1
ATOM 1300 N N . LYS A 1 161 ? -0.687 25.938 20.422 1 94.19 161 LYS A N 1
ATOM 1301 C CA . LYS A 1 161 ? -0.293 25.547 21.781 1 94.19 161 LYS A CA 1
ATOM 1302 C C . LYS A 1 161 ? 0.168 26.75 22.594 1 94.19 161 LYS A C 1
ATOM 1304 O O . LYS A 1 161 ? -0.134 26.859 23.781 1 94.19 161 LYS A O 1
ATOM 1309 N N . ARG A 1 162 ? 0.898 27.719 22.094 1 96.25 162 ARG A N 1
ATOM 1310 C CA . ARG A 1 162 ? 1.41 28.906 22.781 1 96.25 162 ARG A CA 1
ATOM 1311 C C . ARG A 1 162 ? 0.271 29.812 23.234 1 96.25 162 ARG A C 1
ATOM 1313 O O . ARG A 1 162 ? 0.331 30.391 24.312 1 96.25 162 ARG A O 1
ATOM 1320 N N . VAL A 1 163 ? -0.706 29.859 22.375 1 96.75 163 VAL A N 1
ATOM 1321 C CA . VAL A 1 163 ? -1.865 30.672 22.719 1 96.75 163 VAL A CA 1
ATOM 1322 C C . VAL A 1 163 ? -2.633 30.031 23.875 1 96.75 163 VAL A C 1
ATOM 1324 O O . VAL A 1 163 ? -3.029 30.719 24.812 1 96.75 163 VAL A O 1
ATOM 1327 N N . LEU A 1 164 ? -2.846 28.766 23.812 1 95.12 164 LEU A N 1
ATOM 1328 C CA . LEU A 1 164 ? -3.535 28.047 24.875 1 95.12 164 LEU A CA 1
ATOM 1329 C C . LEU A 1 164 ? -2.822 28.234 26.203 1 95.12 164 LEU A C 1
ATOM 1331 O O . LEU A 1 164 ? -3.465 28.484 27.234 1 95.12 164 LEU A O 1
ATOM 1335 N N . PHE A 1 165 ? -1.552 28.125 26.188 1 94.25 165 PHE A N 1
ATOM 1336 C CA . PHE A 1 165 ? -0.767 28.281 27.406 1 94.25 165 PHE A CA 1
ATOM 1337 C C . PHE A 1 165 ? -0.824 29.719 27.891 1 94.25 165 PHE A C 1
ATOM 1339 O O . PHE A 1 165 ? -0.847 29.984 29.094 1 94.25 165 PHE A O 1
ATOM 1346 N N . GLY A 1 166 ? -0.75 30.656 26.922 1 96.5 166 GLY A N 1
ATOM 1347 C CA . GLY A 1 166 ? -0.94 32.062 27.281 1 96.5 166 GLY A CA 1
ATOM 1348 C C . GLY A 1 166 ? -2.26 32.312 28 1 96.5 166 GLY A C 1
ATOM 1349 O O . GLY A 1 166 ? -2.312 33.062 28.969 1 96.5 166 GLY A O 1
ATOM 1350 N N . ILE A 1 167 ? -3.295 31.703 27.5 1 97.44 167 ILE A N 1
ATOM 1351 C CA . ILE A 1 167 ? -4.613 31.812 28.109 1 97.44 167 ILE A CA 1
ATOM 1352 C C . ILE A 1 167 ? -4.562 31.266 29.531 1 97.44 167 ILE A C 1
ATOM 1354 O O . ILE A 1 167 ? -5.078 31.891 30.469 1 97.44 167 ILE A O 1
ATOM 1358 N N . PHE A 1 168 ? -3.932 30.078 29.703 1 96.88 168 PHE A N 1
ATOM 1359 C CA . PHE A 1 168 ? -3.812 29.484 31.031 1 96.88 168 PHE A CA 1
ATOM 1360 C C . PHE A 1 168 ? -3.084 30.422 31.984 1 96.88 168 PHE A C 1
ATOM 1362 O O . PHE A 1 168 ? -3.473 30.562 33.125 1 96.88 168 PHE A O 1
ATOM 1369 N N . GLN A 1 169 ? -2.068 31.078 31.469 1 97.44 169 GLN A N 1
ATOM 1370 C CA . GLN A 1 169 ? -1.285 32 32.281 1 97.44 169 GLN A CA 1
ATOM 1371 C C . GLN A 1 169 ? -2.121 33.188 32.719 1 97.44 169 GLN A C 1
ATOM 1373 O O . GLN A 1 169 ? -2.098 33.594 33.906 1 97.44 169 GLN A O 1
ATOM 1378 N N . VAL A 1 170 ? -2.807 33.781 31.797 1 97.56 170 VAL A N 1
ATOM 1379 C CA . VAL A 1 170 ? -3.646 34.938 32.094 1 97.56 170 VAL A CA 1
ATOM 1380 C C . VAL A 1 170 ? -4.723 34.531 33.094 1 97.56 170 VAL A C 1
ATOM 1382 O O . VAL A 1 170 ? -5.102 35.344 33.938 1 97.56 170 VAL A O 1
ATOM 1385 N N . CYS A 1 171 ? -5.168 33.312 33.062 1 97.88 171 CYS A N 1
ATOM 1386 C CA . CYS A 1 171 ? -6.199 32.812 33.969 1 97.88 171 CYS A CA 1
ATOM 1387 C C . CYS A 1 171 ? -5.59 32.375 35.281 1 97.88 171 CYS A C 1
ATOM 1389 O O . CYS A 1 171 ? -6.285 31.781 36.125 1 97.88 171 CYS A O 1
ATOM 1391 N N . GLU A 1 172 ? -4.312 32.469 35.406 1 97.69 172 GLU A N 1
ATOM 1392 C CA . GLU A 1 172 ? -3.574 32.188 36.625 1 97.69 172 GLU A CA 1
ATOM 1393 C C . GLU A 1 172 ? -3.641 30.688 36.969 1 97.69 172 GLU A C 1
ATOM 1395 O O . GLU A 1 172 ? -3.816 30.312 38.125 1 97.69 172 GLU A O 1
ATOM 1400 N N . ILE A 1 173 ? -3.59 29.953 36 1 97.62 173 ILE A N 1
ATOM 1401 C CA . ILE A 1 173 ? -3.49 28.516 36.188 1 97.62 173 ILE A CA 1
ATOM 1402 C C . ILE A 1 173 ? -2.027 28.109 36.375 1 97.62 173 ILE A C 1
ATOM 1404 O O . ILE A 1 173 ? -1.171 28.484 35.562 1 97.62 173 ILE A O 1
ATOM 1408 N N . PRO A 1 174 ? -1.76 27.359 37.406 1 96.88 174 PRO A N 1
ATOM 1409 C CA . PRO A 1 174 ? -0.371 26.953 37.625 1 96.88 174 PRO A CA 1
ATOM 1410 C C . PRO A 1 174 ? 0.171 26.078 36.469 1 96.88 174 PRO A C 1
ATOM 1412 O O . PRO A 1 174 ? -0.541 25.203 35.969 1 96.88 174 PRO A O 1
ATOM 1415 N N . PRO A 1 175 ? 1.413 26.281 36.125 1 94.56 175 PRO A N 1
ATOM 1416 C CA . PRO A 1 175 ? 2.012 25.578 35 1 94.56 175 PRO A CA 1
ATOM 1417 C C . PRO A 1 175 ? 1.95 24.062 35.156 1 94.56 175 PRO A C 1
ATOM 1419 O O . PRO A 1 175 ? 1.816 23.344 34.156 1 94.56 175 PRO A O 1
ATOM 1422 N N . ASN A 1 176 ? 2.088 23.578 36.312 1 94.44 176 ASN A N 1
ATOM 1423 C CA . ASN A 1 176 ? 2.072 22.125 36.562 1 94.44 176 ASN A CA 1
ATOM 1424 C C . ASN A 1 176 ? 0.709 21.531 36.219 1 94.44 176 ASN A C 1
ATOM 1426 O O . ASN A 1 176 ? 0.577 20.312 36.094 1 94.44 176 ASN A O 1
ATOM 1430 N N . LEU A 1 177 ? -0.318 22.359 36.062 1 94.81 177 LEU A N 1
ATOM 1431 C CA . LEU A 1 177 ? -1.657 21.859 35.75 1 94.81 177 LEU A CA 1
ATOM 1432 C C . LEU A 1 177 ? -1.968 22.016 34.281 1 94.81 177 LEU A C 1
ATOM 1434 O O . LEU A 1 177 ? -3.023 21.594 33.812 1 94.81 177 LEU A O 1
ATOM 1438 N N . PHE A 1 178 ? -1.059 22.578 33.469 1 92.56 178 PHE A N 1
ATOM 1439 C CA . PHE A 1 178 ? -1.326 22.891 32.094 1 92.56 178 PHE A CA 1
ATOM 1440 C C . PHE A 1 178 ? -1.711 21.641 31.312 1 92.56 178 PHE A C 1
ATOM 1442 O O . PHE A 1 178 ? -2.688 21.656 30.547 1 92.56 178 PHE A O 1
ATOM 1449 N N . ALA A 1 179 ? -0.973 20.594 31.516 1 88.56 179 ALA A N 1
ATOM 1450 C CA . ALA A 1 179 ? -1.226 19.359 30.766 1 88.56 179 ALA A CA 1
ATOM 1451 C C . ALA A 1 179 ? -2.598 18.781 31.094 1 88.56 179 ALA A C 1
ATOM 1453 O O . ALA A 1 179 ? -3.373 18.453 30.203 1 88.56 179 ALA A O 1
ATOM 1454 N N . THR A 1 180 ? -2.861 18.625 32.344 1 91.31 180 THR A N 1
ATOM 1455 C CA . THR A 1 180 ? -4.113 18.016 32.75 1 91.31 180 THR A CA 1
ATOM 1456 C C . THR A 1 180 ? -5.301 18.906 32.406 1 91.31 180 THR A C 1
ATOM 1458 O O . THR A 1 180 ? -6.383 18.422 32.094 1 91.31 180 THR A O 1
ATOM 1461 N N . VAL A 1 181 ? -5.172 20.234 32.562 1 94.19 181 VAL A N 1
ATOM 1462 C CA . VAL A 1 181 ? -6.223 21.172 32.188 1 94.19 181 VAL A CA 1
ATOM 1463 C C . VAL A 1 181 ? -6.477 21.078 30.672 1 94.19 181 VAL A C 1
ATOM 1465 O O . VAL A 1 181 ? -7.629 21.094 30.234 1 94.19 181 VAL A O 1
ATOM 1468 N N . SER A 1 182 ? -5.406 20.969 29.891 1 91.81 182 SER A N 1
ATOM 1469 C CA . SER A 1 182 ? -5.535 20.812 28.453 1 91.81 182 SER A CA 1
ATOM 1470 C C . SER A 1 182 ? -6.387 19.594 28.094 1 91.81 182 SER A C 1
ATOM 1472 O O . SER A 1 182 ? -7.195 19.656 27.172 1 91.81 182 SER A O 1
ATOM 1474 N N . SER A 1 183 ? -6.152 18.531 28.781 1 89.56 183 SER A N 1
ATOM 1475 C CA . SER A 1 183 ? -6.895 17.297 28.531 1 89.56 183 SER A CA 1
ATOM 1476 C C . SER A 1 183 ? -8.391 17.5 28.734 1 89.56 183 SER A C 1
ATOM 1478 O O . SER A 1 183 ? -9.211 16.922 28.016 1 89.56 183 SER A O 1
ATOM 1480 N N . SER A 1 184 ? -8.766 18.281 29.688 1 92.56 184 SER A N 1
ATOM 1481 C CA . SER A 1 184 ? -10.172 18.578 29.953 1 92.56 184 SER A CA 1
ATOM 1482 C C . SER A 1 184 ? -10.75 19.5 28.891 1 92.56 184 SER A C 1
ATOM 1484 O O . SER A 1 184 ? -11.859 19.281 28.406 1 92.56 184 SER A O 1
ATOM 1486 N N . VAL A 1 185 ? -9.992 20.531 28.578 1 92.56 185 VAL A N 1
ATOM 1487 C CA . VAL A 1 185 ? -10.438 21.531 27.609 1 92.56 185 VAL A CA 1
ATOM 1488 C C . VAL A 1 185 ? -10.664 20.859 26.25 1 92.56 185 VAL A C 1
ATOM 1490 O O . VAL A 1 185 ? -11.594 21.219 25.531 1 92.56 185 VAL A O 1
ATOM 1493 N N . ASP A 1 186 ? -9.836 19.859 25.984 1 89.19 186 ASP A N 1
ATOM 1494 C CA . ASP A 1 186 ? -9.891 19.172 24.688 1 89.19 186 ASP A CA 1
ATOM 1495 C C . ASP A 1 186 ? -11.172 18.359 24.562 1 89.19 186 ASP A C 1
ATOM 1497 O O . ASP A 1 186 ? -11.523 17.922 23.469 1 89.19 186 ASP A O 1
ATOM 1501 N N . LYS A 1 187 ? -11.906 18.156 25.625 1 89.06 187 LYS A N 1
ATOM 1502 C CA . LYS A 1 187 ? -13.125 17.375 25.625 1 89.06 187 LYS A CA 1
ATOM 1503 C C . LYS A 1 187 ? -14.352 18.25 25.375 1 89.06 187 LYS A C 1
ATOM 1505 O O . LYS A 1 187 ? -15.484 17.766 25.391 1 89.06 187 LYS A O 1
ATOM 1510 N N . MET A 1 188 ? -14.164 19.438 25.141 1 88.94 188 MET A N 1
ATOM 1511 C CA . MET A 1 188 ? -15.258 20.391 25.047 1 88.94 188 MET A CA 1
ATOM 1512 C C . MET A 1 188 ? -16.172 20.062 23.859 1 88.94 188 MET A C 1
ATOM 1514 O O . MET A 1 188 ? -17.344 20.438 23.875 1 88.94 188 MET A O 1
ATOM 1518 N N . ASP A 1 189 ? -15.664 19.422 22.859 1 80.12 189 ASP A N 1
ATOM 1519 C CA . ASP A 1 189 ? -16.469 19.062 21.703 1 80.12 189 ASP A CA 1
ATOM 1520 C C . ASP A 1 189 ? -17.375 17.875 22 1 80.12 189 ASP A C 1
ATOM 1522 O O . ASP A 1 189 ? -18.344 17.609 21.281 1 80.12 189 ASP A O 1
ATOM 1526 N N . LYS A 1 190 ? -17.156 17.25 23.125 1 80 190 LYS A N 1
ATOM 1527 C CA . LYS A 1 190 ? -17.875 16.016 23.422 1 80 190 LYS A CA 1
ATOM 1528 C C . LYS A 1 190 ? -18.641 16.141 24.734 1 80 190 LYS A C 1
ATOM 1530 O O . LYS A 1 190 ? -19.562 15.367 25 1 80 190 LYS A O 1
ATOM 1535 N N . MET A 1 191 ? -18.188 17.078 25.531 1 89.31 191 MET A N 1
ATOM 1536 C CA . MET A 1 191 ? -18.781 17.203 26.859 1 89.31 191 MET A CA 1
ATOM 1537 C C . MET A 1 191 ? -19.391 18.594 27.047 1 89.31 191 MET A C 1
ATOM 1539 O O . MET A 1 191 ? -18.953 19.562 26.422 1 89.31 191 MET A O 1
ATOM 1543 N N . SER A 1 192 ? -20.312 18.625 28.016 1 93.25 192 SER A N 1
ATOM 1544 C CA . SER A 1 192 ? -20.891 19.906 28.344 1 93.25 192 SER A CA 1
ATOM 1545 C C . SER A 1 192 ? -19.906 20.781 29.125 1 93.25 192 SER A C 1
ATOM 1547 O O . SER A 1 192 ? -19.031 20.266 29.812 1 93.25 192 SER A O 1
ATOM 1549 N N . ILE A 1 193 ? -20.156 22.047 29.047 1 93.38 193 ILE A N 1
ATOM 1550 C CA . ILE A 1 193 ? -19.297 23 29.734 1 93.38 193 ILE A CA 1
ATOM 1551 C C . ILE A 1 193 ? -19.375 22.75 31.25 1 93.38 193 ILE A C 1
ATOM 1553 O O . ILE A 1 193 ? -18.375 22.906 31.953 1 93.38 193 ILE A O 1
ATOM 1557 N N . ASP A 1 194 ? -20.547 22.375 31.703 1 95 194 ASP A N 1
ATOM 1558 C CA . ASP A 1 194 ? -20.734 22.109 33.125 1 95 194 ASP A CA 1
ATOM 1559 C C . ASP A 1 194 ? -19.891 20.906 33.562 1 95 194 ASP A C 1
ATOM 1561 O O . ASP A 1 194 ? -19.266 20.938 34.625 1 95 194 ASP A O 1
ATOM 1565 N N . ASP A 1 195 ? -19.891 19.953 32.812 1 96.31 195 ASP A N 1
ATOM 1566 C CA . ASP A 1 195 ? -19.094 18.766 33.125 1 96.31 195 ASP A CA 1
ATOM 1567 C C . ASP A 1 195 ? -17.594 19.062 33.062 1 96.31 195 ASP A C 1
ATOM 1569 O O . ASP A 1 195 ? -16.828 18.562 33.875 1 96.31 195 ASP A O 1
ATOM 1573 N N . ILE A 1 196 ? -17.234 19.859 32.156 1 95.88 196 ILE A N 1
ATOM 1574 C CA . ILE A 1 196 ? -15.836 20.266 32.031 1 95.88 196 ILE A CA 1
ATOM 1575 C C . ILE A 1 196 ? -15.43 21.078 33.281 1 95.88 196 ILE A C 1
ATOM 1577 O O . ILE A 1 196 ? -14.367 20.844 33.844 1 95.88 196 ILE A O 1
ATOM 1581 N N . ASN A 1 197 ? -16.328 21.969 33.688 1 97.06 197 ASN A N 1
ATOM 1582 C CA . ASN A 1 197 ? -16.047 22.797 34.844 1 97.06 197 ASN A CA 1
ATOM 1583 C C . ASN A 1 197 ? -15.875 21.938 36.094 1 97.06 197 ASN A C 1
ATOM 1585 O O . ASN A 1 197 ? -15.008 22.203 36.938 1 97.06 197 ASN A O 1
ATOM 1589 N N . LYS A 1 198 ? -16.688 20.938 36.219 1 97 198 LYS A N 1
ATOM 1590 C CA . LYS A 1 198 ? -16.562 20.016 37.344 1 97 198 LYS A CA 1
ATOM 1591 C C . LYS A 1 198 ? -15.219 19.297 37.312 1 97 198 LYS A C 1
ATOM 1593 O O . LYS A 1 198 ? -14.578 19.141 38.375 1 97 198 LYS A O 1
ATOM 1598 N N . GLU A 1 199 ? -14.844 18.859 36.125 1 96.56 199 GLU A N 1
ATOM 1599 C CA . GLU A 1 199 ? -13.555 18.188 35.969 1 96.56 199 GLU A CA 1
ATOM 1600 C C . GLU A 1 199 ? -12.406 19.125 36.312 1 96.56 199 GLU A C 1
ATOM 1602 O O . GLU A 1 199 ? -11.453 18.719 37 1 96.56 199 GLU A O 1
ATOM 1607 N N . LEU A 1 200 ? -12.508 20.344 35.906 1 97.38 200 LEU A N 1
ATOM 1608 C CA . LEU A 1 200 ? -11.469 21.328 36.188 1 97.38 200 LEU A CA 1
ATOM 1609 C C . LEU A 1 200 ? -11.359 21.609 37.688 1 97.38 200 LEU A C 1
ATOM 1611 O O . LEU A 1 200 ? -10.258 21.781 38.219 1 97.38 200 LEU A O 1
ATOM 1615 N N . LYS A 1 201 ? -12.453 21.641 38.375 1 97.12 201 LYS A N 1
ATOM 1616 C CA . LYS A 1 201 ? -12.453 21.828 39.812 1 97.12 201 LYS A CA 1
ATOM 1617 C C . LYS A 1 201 ? -11.75 20.672 40.5 1 97.12 201 LYS A C 1
ATOM 1619 O O . LYS A 1 201 ? -10.977 20.891 41.438 1 97.12 201 LYS A O 1
ATOM 1624 N N . THR A 1 202 ? -12.062 19.516 40.031 1 97.31 202 THR A N 1
ATOM 1625 C CA . THR A 1 202 ? -11.445 18.328 40.625 1 97.31 202 THR A CA 1
ATOM 1626 C C . THR A 1 202 ? -9.938 18.344 40.406 1 97.31 202 THR A C 1
ATOM 1628 O O . THR A 1 202 ? -9.18 17.781 41.188 1 97.31 202 THR A O 1
ATOM 1631 N N . LYS A 1 203 ? -9.453 19.031 39.375 1 95.88 203 LYS A N 1
ATOM 1632 C CA . LYS A 1 203 ? -8.039 19.062 39.031 1 95.88 203 LYS A CA 1
ATOM 1633 C C . LYS A 1 203 ? -7.32 20.188 39.781 1 95.88 203 LYS A C 1
ATOM 1635 O O . LYS A 1 203 ? -6.102 20.328 39.688 1 95.88 203 LYS A O 1
ATOM 1640 N N . GLY A 1 204 ? -8.156 20.984 40.531 1 96.44 204 GLY A N 1
ATOM 1641 C CA . GLY A 1 204 ? -7.523 21.922 41.438 1 96.44 204 GLY A CA 1
ATOM 1642 C C . GLY A 1 204 ? -7.758 23.375 41.062 1 96.44 204 GLY A C 1
ATOM 1643 O O . GLY A 1 204 ? -7.219 24.281 41.719 1 96.44 204 GLY A O 1
ATOM 1644 N N . LEU A 1 205 ? -8.539 23.641 40.062 1 98.12 205 LEU A N 1
ATOM 1645 C CA . LEU A 1 205 ? -8.82 25.031 39.719 1 98.12 205 LEU A CA 1
ATOM 1646 C C . LEU A 1 205 ? -9.938 25.609 40.594 1 98.12 205 LEU A C 1
ATOM 1648 O O . LEU A 1 205 ? -10.867 24.875 40.969 1 98.12 205 LEU A O 1
ATOM 1652 N N . ASN A 1 206 ? -9.852 26.875 40.906 1 97.69 206 ASN A N 1
ATOM 1653 C CA . ASN A 1 206 ? -10.93 27.531 41.625 1 97.69 206 ASN A CA 1
ATOM 1654 C C . ASN A 1 206 ? -11.945 28.172 40.688 1 97.69 206 ASN A C 1
ATOM 1656 O O . ASN A 1 206 ? -11.734 28.188 39.469 1 97.69 206 ASN A O 1
ATOM 1660 N N . ASP A 1 207 ? -13.023 28.703 41.219 1 97.5 207 ASP A N 1
ATOM 1661 C CA . ASP A 1 207 ? -14.141 29.219 40.438 1 97.5 207 ASP A CA 1
ATOM 1662 C C . ASP A 1 207 ? -13.711 30.406 39.562 1 97.5 207 ASP A C 1
ATOM 1664 O O . ASP A 1 207 ? -14.172 30.562 38.438 1 97.5 207 ASP A O 1
ATOM 1668 N N . GLU A 1 208 ? -12.914 31.234 40.125 1 97.94 208 GLU A N 1
ATOM 1669 C CA . GLU A 1 208 ? -12.453 32.406 39.406 1 97.94 208 GLU A CA 1
ATOM 1670 C C . GLU A 1 208 ? -11.625 32 38.188 1 97.94 208 GLU A C 1
ATOM 1672 O O . GLU A 1 208 ? -11.828 32.531 37.094 1 97.94 208 GLU A O 1
ATOM 1677 N N . GLN A 1 209 ? -10.648 31.125 38.375 1 98.06 209 GLN A N 1
ATOM 1678 C CA . GLN A 1 209 ? -9.836 30.594 37.312 1 98.06 209 GLN A CA 1
ATOM 1679 C C . GLN A 1 209 ? -10.703 29.969 36.219 1 98.06 209 GLN A C 1
ATOM 1681 O O . GLN A 1 209 ? -10.484 30.188 35.031 1 98.06 209 GLN A O 1
ATOM 1686 N N . ILE A 1 210 ? -11.68 29.188 36.625 1 98.19 210 ILE A N 1
ATOM 1687 C CA . ILE A 1 210 ? -12.562 28.469 35.719 1 98.19 210 ILE A CA 1
ATOM 1688 C C . ILE A 1 210 ? -13.414 29.469 34.938 1 98.19 210 ILE A C 1
ATOM 1690 O O . ILE A 1 210 ? -13.586 29.328 33.719 1 98.19 210 ILE A O 1
ATOM 1694 N N . ASN A 1 211 ? -13.977 30.453 35.625 1 97.62 211 ASN A N 1
ATOM 1695 C CA . ASN A 1 211 ? -14.781 31.484 34.969 1 97.62 211 ASN A CA 1
ATOM 1696 C C . ASN A 1 211 ? -13.961 32.25 33.938 1 97.62 211 ASN A C 1
ATOM 1698 O O . ASN A 1 211 ? -14.445 32.531 32.844 1 97.62 211 ASN A O 1
ATOM 1702 N N . ASN A 1 212 ? -12.797 32.656 34.344 1 97.75 212 ASN A N 1
ATOM 1703 C CA . ASN A 1 212 ? -11.914 33.375 33.406 1 97.75 212 ASN A CA 1
ATOM 1704 C C . ASN A 1 212 ? -11.57 32.5 32.219 1 97.75 212 ASN A C 1
ATOM 1706 O O . ASN A 1 212 ? -11.555 32.969 31.062 1 97.75 212 ASN A O 1
ATOM 1710 N N . LEU A 1 213 ? -11.219 31.25 32.5 1 97.81 213 LEU A N 1
ATOM 1711 C CA . LEU A 1 213 ? -10.875 30.297 31.438 1 97.81 213 LEU A CA 1
ATOM 1712 C C . LEU A 1 213 ? -12.039 30.156 30.453 1 97.81 213 LEU A C 1
ATOM 1714 O O . LEU A 1 213 ? -11.828 30.109 29.234 1 97.81 213 LEU A O 1
ATOM 1718 N N . ASN A 1 214 ? -13.25 30.047 30.953 1 97.25 214 ASN A N 1
ATOM 1719 C CA . ASN A 1 214 ? -14.445 29.875 30.141 1 97.25 214 ASN A CA 1
ATOM 1720 C C . ASN A 1 214 ? -14.641 31.016 29.156 1 97.25 214 ASN A C 1
ATOM 1722 O O . ASN A 1 214 ? -15.211 30.844 28.078 1 97.25 214 ASN A O 1
ATOM 1726 N N . LEU A 1 215 ? -14.203 32.219 29.469 1 96.69 215 LEU A N 1
ATOM 1727 C CA . LEU A 1 215 ? -14.312 33.375 28.594 1 96.69 215 LEU A CA 1
ATOM 1728 C C . LEU A 1 215 ? -13.539 33.156 27.297 1 96.69 215 LEU A C 1
ATOM 1730 O O . LEU A 1 215 ? -13.867 33.75 26.266 1 96.69 215 LEU A O 1
ATOM 1734 N N . TYR A 1 216 ? -12.531 32.344 27.422 1 96.94 216 TYR A N 1
ATOM 1735 C CA . TYR A 1 216 ? -11.688 32.125 26.25 1 96.94 216 TYR A CA 1
ATOM 1736 C C . TYR A 1 216 ? -12.07 30.812 25.547 1 96.94 216 TYR A C 1
ATOM 1738 O O . TYR A 1 216 ? -12.328 30.812 24.344 1 96.94 216 TYR A O 1
ATOM 1746 N N . ILE A 1 217 ? -12.188 29.672 26.203 1 95.5 217 ILE A N 1
ATOM 1747 C CA . ILE A 1 217 ? -12.25 28.359 25.594 1 95.5 217 ILE A CA 1
ATOM 1748 C C . ILE A 1 217 ? -13.617 28.156 24.953 1 95.5 217 ILE A C 1
ATOM 1750 O O . ILE A 1 217 ? -13.812 27.203 24.172 1 95.5 217 ILE A O 1
ATOM 1754 N N . LYS A 1 218 ? -14.609 29.031 25.156 1 94.69 218 LYS A N 1
ATOM 1755 C CA . LYS A 1 218 ? -15.922 28.953 24.531 1 94.69 218 LYS A CA 1
ATOM 1756 C C . LYS A 1 218 ? -15.945 29.688 23.203 1 94.69 218 LYS A C 1
ATOM 1758 O O . LYS A 1 218 ? -16.953 29.656 22.484 1 94.69 218 LYS A O 1
ATOM 1763 N N . LYS A 1 219 ? -14.875 30.25 22.859 1 95.62 219 LYS A N 1
ATOM 1764 C CA . LYS A 1 219 ? -14.859 31.109 21.672 1 95.62 219 LYS A CA 1
ATOM 1765 C C . LYS A 1 219 ? -14.242 30.375 20.484 1 95.62 219 LYS A C 1
ATOM 1767 O O . LYS A 1 219 ? -13.227 29.688 20.609 1 95.62 219 LYS A O 1
ATOM 1772 N N . SER A 1 220 ? -14.844 30.406 19.375 1 96.25 220 SER A N 1
ATOM 1773 C CA . SER A 1 220 ? -14.367 29.906 18.094 1 96.25 220 SER A CA 1
ATOM 1774 C C . SER A 1 220 ? -14.828 30.797 16.938 1 96.25 220 SER A C 1
ATOM 1776 O O . SER A 1 220 ? -15.891 31.422 17.016 1 96.25 220 SER A O 1
ATOM 1778 N N . GLY A 1 221 ? -14.055 30.938 15.969 1 97.25 221 GLY A N 1
ATOM 1779 C CA . GLY A 1 221 ? -14.305 31.797 14.828 1 97.25 221 GLY A CA 1
ATOM 1780 C C . GLY A 1 221 ? -13.086 32 13.945 1 97.25 221 GLY A C 1
ATOM 1781 O O . GLY A 1 221 ? -12.297 31.078 13.742 1 97.25 221 GLY A O 1
ATOM 1782 N N . LYS A 1 222 ? -13 33.156 13.359 1 96.75 222 LYS A N 1
ATOM 1783 C CA . LYS A 1 222 ? -11.875 33.469 12.477 1 96.75 222 LYS A CA 1
ATOM 1784 C C . LYS A 1 222 ? -11.234 34.812 12.867 1 96.75 222 LYS A C 1
ATOM 1786 O O . LYS A 1 222 ? -10.625 34.906 13.93 1 96.75 222 LYS A O 1
ATOM 1791 N N . GLU A 1 223 ? -11.516 35.812 12.094 1 96.88 223 GLU A N 1
ATOM 1792 C CA . GLU A 1 223 ? -10.891 37.125 12.352 1 96.88 223 GLU A CA 1
ATOM 1793 C C . GLU A 1 223 ? -11.344 37.688 13.688 1 96.88 223 GLU A C 1
ATOM 1795 O O . GLU A 1 223 ? -10.578 38.375 14.375 1 96.88 223 GLU A O 1
ATOM 1800 N N . ASP A 1 224 ? -12.578 37.469 14.023 1 97.69 224 ASP A N 1
ATOM 1801 C CA . ASP A 1 224 ? -13.117 37.969 15.281 1 97.69 224 ASP A CA 1
ATOM 1802 C C . ASP A 1 224 ? -12.359 37.406 16.469 1 97.69 224 ASP A C 1
ATOM 1804 O O . ASP A 1 224 ? -12.172 38.094 17.484 1 97.69 224 ASP A O 1
ATOM 1808 N N . ILE A 1 225 ? -11.969 36.156 16.391 1 97.94 225 ILE A N 1
ATOM 1809 C CA . ILE A 1 225 ? -11.203 35.531 17.469 1 97.94 225 ILE A CA 1
ATOM 1810 C C . ILE A 1 225 ? -9.828 36.188 17.562 1 97.94 225 ILE A C 1
ATOM 1812 O O . ILE A 1 225 ? -9.32 36.438 18.656 1 97.94 225 ILE A O 1
ATOM 1816 N N . LEU A 1 226 ? -9.195 36.438 16.422 1 97.75 226 LEU A N 1
ATOM 1817 C CA . LEU A 1 226 ? -7.891 37.094 16.391 1 97.75 226 LEU A CA 1
ATOM 1818 C C . LEU A 1 226 ? -7.973 38.5 17 1 97.75 226 LEU A C 1
ATOM 1820 O O . LEU A 1 226 ? -7.09 38.906 17.75 1 97.75 226 LEU A O 1
ATOM 1824 N N . ASP A 1 227 ? -9.039 39.188 16.672 1 97.69 227 ASP A N 1
ATOM 1825 C CA . ASP A 1 227 ? -9.266 40.531 17.234 1 97.69 227 ASP A CA 1
ATOM 1826 C C . ASP A 1 227 ? -9.453 40.438 18.75 1 97.69 227 ASP A C 1
ATOM 1828 O O . ASP A 1 227 ? -8.906 41.281 19.484 1 97.69 227 ASP A O 1
ATOM 1832 N N . PHE A 1 228 ? -10.227 39.531 19.125 1 97.94 228 PHE A N 1
ATOM 1833 C CA . PHE A 1 228 ? -10.477 39.312 20.547 1 97.94 228 PHE A CA 1
ATOM 1834 C C . PHE A 1 228 ? -9.172 39.062 21.281 1 97.94 228 PHE A C 1
ATOM 1836 O O . PHE A 1 228 ? -8.906 39.688 22.312 1 97.94 228 PHE A O 1
ATOM 1843 N N . LEU A 1 229 ? -8.32 38.156 20.781 1 97.81 229 LEU A N 1
ATOM 1844 C CA . LEU A 1 229 ? -7.047 37.812 21.406 1 97.81 229 LEU A CA 1
ATOM 1845 C C . LEU A 1 229 ? -6.098 39 21.406 1 97.81 229 LEU A C 1
ATOM 1847 O O . LEU A 1 229 ? -5.375 39.219 22.375 1 97.81 229 LEU A O 1
ATOM 1851 N N . ALA A 1 230 ? -6.105 39.75 20.297 1 96.62 230 ALA A N 1
ATOM 1852 C CA . ALA A 1 230 ? -5.219 40.906 20.172 1 96.62 230 ALA A CA 1
ATOM 1853 C C . ALA A 1 230 ? -5.57 42 21.188 1 96.62 230 ALA A C 1
ATOM 1855 O O . ALA A 1 230 ? -4.707 42.781 21.594 1 96.62 230 ALA A O 1
ATOM 1856 N N . SER A 1 231 ? -6.809 42.031 21.609 1 96.25 231 SER A N 1
ATOM 1857 C CA . SER A 1 231 ? -7.273 43.031 22.547 1 96.25 231 SER A CA 1
ATOM 1858 C C . SER A 1 231 ? -7.246 42.531 23.984 1 96.25 231 SER A C 1
ATOM 1860 O O . SER A 1 231 ? -7.582 43.281 24.906 1 96.25 231 SER A O 1
ATOM 1862 N N . SER A 1 232 ? -6.883 41.375 24.141 1 95.62 232 SER A N 1
ATOM 1863 C CA . SER A 1 232 ? -6.887 40.75 25.469 1 95.62 232 SER A CA 1
ATOM 1864 C C . SER A 1 232 ? -5.492 40.781 26.078 1 95.62 232 SER A C 1
ATOM 1866 O O . SER A 1 232 ? -4.512 41.094 25.406 1 95.62 232 SER A O 1
ATOM 1868 N N . LYS A 1 233 ? -5.41 40.406 27.359 1 95.88 233 LYS A N 1
ATOM 1869 C CA . LYS A 1 233 ? -4.141 40.312 28.062 1 95.88 233 LYS A CA 1
ATOM 1870 C C . LYS A 1 233 ? -3.287 39.188 27.5 1 95.88 233 LYS A C 1
ATOM 1872 O O . LYS A 1 233 ? -2.076 39.125 27.734 1 95.88 233 LYS A O 1
ATOM 1877 N N . VAL A 1 234 ? -3.916 38.312 26.844 1 96.88 234 VAL A N 1
ATOM 1878 C CA . VAL A 1 234 ? -3.209 37.188 26.266 1 96.88 234 VAL A CA 1
ATOM 1879 C C . VAL A 1 234 ? -2.195 37.656 25.234 1 96.88 234 VAL A C 1
ATOM 1881 O O . VAL A 1 234 ? -1.13 37.062 25.062 1 96.88 234 VAL A O 1
ATOM 1884 N N . TYR A 1 235 ? -2.494 38.719 24.5 1 97 235 TYR A N 1
ATOM 1885 C CA . TYR A 1 235 ? -1.631 39.25 23.453 1 97 235 TYR A CA 1
ATOM 1886 C C . TYR A 1 235 ? -0.269 39.625 24.016 1 97 235 TYR A C 1
ATOM 1888 O O . TYR A 1 235 ? 0.754 39.469 23.344 1 97 235 TYR A O 1
ATOM 1896 N N . GLU A 1 236 ? -0.235 40.125 25.234 1 95.06 236 GLU A N 1
ATOM 1897 C CA . GLU A 1 236 ? 1.014 40.531 25.859 1 95.06 236 GLU A CA 1
ATOM 1898 C C . GLU A 1 236 ? 1.941 39.344 26.109 1 95.06 236 GLU A C 1
ATOM 1900 O O . GLU A 1 236 ? 3.164 39.5 26.062 1 95.06 236 GLU A O 1
ATOM 1905 N N . ILE A 1 237 ? 1.332 38.281 26.266 1 94.38 237 ILE A N 1
ATOM 1906 C CA . ILE A 1 237 ? 2.084 37.094 26.641 1 94.38 237 ILE A CA 1
ATOM 1907 C C . ILE A 1 237 ? 2.469 36.312 25.375 1 94.38 237 ILE A C 1
ATOM 1909 O O . ILE A 1 237 ? 3.547 35.719 25.312 1 94.38 237 ILE A O 1
ATOM 1913 N N . CYS A 1 238 ? 1.607 36.25 24.469 1 95.69 238 CYS A N 1
ATOM 1914 C CA . CYS A 1 238 ? 1.837 35.406 23.297 1 95.69 238 CYS A CA 1
ATOM 1915 C C . CYS A 1 238 ? 1.609 36.188 22 1 95.69 238 CYS A C 1
ATOM 1917 O O . CYS A 1 238 ? 0.971 35.688 21.078 1 95.69 238 CYS A O 1
ATOM 1919 N N . LYS A 1 239 ? 2.135 37.375 21.906 1 97.12 239 LYS A N 1
ATOM 1920 C CA . LYS A 1 239 ? 1.985 38.25 20.75 1 97.12 239 LYS A CA 1
ATOM 1921 C C . LYS A 1 239 ? 2.422 37.562 19.469 1 97.12 239 LYS A C 1
ATOM 1923 O O . LYS A 1 239 ? 1.7 37.562 18.469 1 97.12 239 LYS A O 1
ATOM 1928 N N . GLU A 1 240 ? 3.629 36.969 19.516 1 96.69 240 GLU A N 1
ATOM 1929 C CA . GLU A 1 240 ? 4.18 36.312 18.344 1 96.69 240 GLU A CA 1
ATOM 1930 C C . GLU A 1 240 ? 3.232 35.219 17.812 1 96.69 240 GLU A C 1
ATOM 1932 O O . GLU A 1 240 ? 2.988 35.156 16.609 1 96.69 240 GLU A O 1
ATOM 1937 N N . ALA A 1 241 ? 2.721 34.406 18.688 1 97.06 241 ALA A N 1
ATOM 1938 C CA . ALA A 1 241 ? 1.823 33.312 18.312 1 97.06 241 ALA A CA 1
ATOM 1939 C C . ALA A 1 241 ? 0.542 33.844 17.688 1 97.06 241 ALA A C 1
ATOM 1941 O O . ALA A 1 241 ? 0.049 33.312 16.688 1 97.06 241 ALA A O 1
ATOM 1942 N N . ILE A 1 242 ? -0.039 34.875 18.234 1 97.88 242 ILE A N 1
ATOM 1943 C CA . ILE A 1 242 ? -1.278 35.469 17.734 1 97.88 242 ILE A CA 1
ATOM 1944 C C . ILE A 1 242 ? -1.032 36.125 16.375 1 97.88 242 ILE A C 1
ATOM 1946 O O . ILE A 1 242 ? -1.844 35.969 15.461 1 97.88 242 ILE A O 1
ATOM 1950 N N . ASP A 1 243 ? 0.086 36.812 16.25 1 97.62 243 ASP A N 1
ATOM 1951 C CA . ASP A 1 243 ? 0.451 37.406 14.961 1 97.62 243 ASP A CA 1
ATOM 1952 C C . ASP A 1 243 ? 0.626 36.344 13.891 1 97.62 243 ASP A C 1
ATOM 1954 O O . ASP A 1 243 ? 0.224 36.531 12.742 1 97.62 243 ASP A O 1
ATOM 1958 N N . GLU A 1 244 ? 1.238 35.281 14.281 1 97.31 244 GLU A N 1
ATOM 1959 C CA . GLU A 1 244 ? 1.449 34.188 13.336 1 97.31 244 GLU A CA 1
ATOM 1960 C C . GLU A 1 244 ? 0.123 33.562 12.906 1 97.31 244 GLU A C 1
ATOM 1962 O O . GLU A 1 244 ? -0.037 33.188 11.75 1 97.31 244 GLU A O 1
ATOM 1967 N N . LEU A 1 245 ? -0.802 33.438 13.836 1 97.5 245 LEU A N 1
ATOM 1968 C CA . LEU A 1 245 ? -2.125 32.938 13.469 1 97.5 245 LEU A CA 1
ATOM 1969 C C . LEU A 1 245 ? -2.797 33.844 12.461 1 97.5 245 LEU A C 1
ATOM 1971 O O . LEU A 1 245 ? -3.498 33.375 11.562 1 97.5 245 LEU A O 1
ATOM 1975 N N . SER A 1 246 ? -2.611 35.125 12.664 1 97.44 246 SER A N 1
ATOM 1976 C CA . SER A 1 246 ? -3.152 36.094 11.719 1 97.44 246 SER A CA 1
ATOM 1977 C C . SER A 1 246 ? -2.543 35.938 10.336 1 97.44 246 SER A C 1
ATOM 1979 O O . SER A 1 246 ? -3.254 35.969 9.328 1 97.44 246 SER A O 1
ATOM 1981 N N . ILE A 1 247 ? -1.238 35.781 10.305 1 97.62 247 ILE A N 1
ATOM 1982 C CA . ILE A 1 247 ? -0.535 35.562 9.047 1 97.62 247 ILE A CA 1
ATOM 1983 C C . ILE A 1 247 ? -1.032 34.25 8.406 1 97.62 247 ILE A C 1
ATOM 1985 O O . ILE A 1 247 ? -1.257 34.219 7.195 1 97.62 247 ILE A O 1
ATOM 1989 N N . LEU A 1 248 ? -1.193 33.25 9.195 1 98.12 248 LEU A N 1
ATOM 1990 C CA . LEU A 1 248 ? -1.679 31.953 8.719 1 98.12 248 LEU A CA 1
ATOM 1991 C C . LEU A 1 248 ? -3.029 32.094 8.023 1 98.12 248 LEU A C 1
ATOM 1993 O O . LEU A 1 248 ? -3.234 31.562 6.934 1 98.12 248 LEU A O 1
ATOM 1997 N N . LEU A 1 249 ? -3.959 32.781 8.648 1 97.81 249 LEU A N 1
ATOM 1998 C CA . LEU A 1 249 ? -5.281 32.969 8.062 1 97.81 249 LEU A CA 1
ATOM 1999 C C . LEU A 1 249 ? -5.18 33.719 6.742 1 97.81 249 LEU A C 1
ATOM 2001 O O . LEU A 1 249 ? -5.898 33.406 5.789 1 97.81 249 LEU A O 1
ATOM 2005 N N . ARG A 1 250 ? -4.336 34.719 6.711 1 97.62 250 ARG A N 1
ATOM 2006 C CA . ARG A 1 250 ? -4.125 35.5 5.488 1 97.62 250 ARG A CA 1
ATOM 2007 C C . ARG A 1 250 ? -3.613 34.594 4.359 1 97.62 250 ARG A C 1
ATOM 2009 O O . ARG A 1 250 ? -4.113 34.656 3.236 1 97.62 250 ARG A O 1
ATOM 2016 N N . TYR A 1 251 ? -2.555 33.781 4.629 1 98.19 251 TYR A N 1
ATOM 2017 C CA . TYR A 1 251 ? -2.01 32.875 3.631 1 98.19 251 TYR A CA 1
ATOM 2018 C C . TYR A 1 251 ? -3.074 31.891 3.15 1 98.19 251 TYR A C 1
ATOM 2020 O O . TYR A 1 251 ? -3.158 31.594 1.956 1 98.19 251 TYR A O 1
ATOM 2028 N N . CYS A 1 252 ? -3.893 31.359 4.074 1 98.25 252 CYS A N 1
ATOM 2029 C CA . CYS A 1 252 ? -4.949 30.438 3.707 1 98.25 252 CYS A CA 1
ATOM 2030 C C . CYS A 1 252 ? -5.992 31.109 2.822 1 98.25 252 CYS A C 1
ATOM 2032 O O . CYS A 1 252 ? -6.566 30.469 1.938 1 98.25 252 CYS A O 1
ATOM 2034 N N . LYS A 1 253 ? -6.27 32.375 3.088 1 97.88 253 LYS A N 1
ATOM 2035 C CA . LYS A 1 253 ? -7.168 33.156 2.225 1 97.88 253 LYS A CA 1
ATOM 2036 C C . LYS A 1 253 ? -6.605 33.25 0.812 1 97.88 253 LYS A C 1
ATOM 2038 O O . LYS A 1 253 ? -7.332 33.094 -0.168 1 97.88 253 LYS A O 1
ATOM 2043 N N . ILE A 1 254 ? -5.336 33.531 0.754 1 97.5 254 ILE A N 1
ATOM 2044 C CA . ILE A 1 254 ? -4.664 33.656 -0.534 1 97.5 254 ILE A CA 1
ATOM 2045 C C . ILE A 1 254 ? -4.758 32.344 -1.306 1 97.5 254 ILE A C 1
ATOM 2047 O O . ILE A 1 254 ? -4.977 32.344 -2.52 1 97.5 254 ILE A O 1
ATOM 2051 N N . MET A 1 255 ? -4.645 31.219 -0.637 1 97.25 255 MET A N 1
ATOM 2052 C CA . MET A 1 255 ? -4.66 29.906 -1.274 1 97.25 255 MET A CA 1
ATOM 2053 C C . MET A 1 255 ? -6.086 29.359 -1.366 1 97.25 255 MET A C 1
ATOM 2055 O O . MET A 1 255 ? -6.289 28.203 -1.725 1 97.25 255 MET A O 1
ATOM 2059 N N . ASN A 1 256 ? -7.09 30.078 -0.993 1 96 256 ASN A N 1
ATOM 2060 C CA . ASN A 1 256 ? -8.508 29.766 -1.11 1 96 256 ASN A CA 1
ATOM 2061 C C . ASN A 1 256 ? -8.883 28.531 -0.297 1 96 256 ASN A C 1
ATOM 2063 O O . ASN A 1 256 ? -9.586 27.656 -0.787 1 96 256 ASN A O 1
ATOM 2067 N N . CYS A 1 257 ? -8.273 28.453 0.933 1 95.94 257 CYS A N 1
ATOM 2068 C CA . CYS A 1 257 ? -8.609 27.297 1.775 1 95.94 257 CYS A CA 1
ATOM 2069 C C . CYS A 1 257 ? -9.023 27.75 3.168 1 95.94 257 CYS A C 1
ATOM 2071 O O . CYS A 1 257 ? -8.953 26.984 4.125 1 95.94 257 CYS A O 1
ATOM 2073 N N . GLU A 1 258 ? -9.477 28.969 3.285 1 96.19 258 GLU A N 1
ATOM 2074 C CA . GLU A 1 258 ? -9.852 29.516 4.586 1 96.19 258 GLU A CA 1
ATOM 2075 C C . GLU A 1 258 ? -11.305 29.188 4.918 1 96.19 258 GLU A C 1
ATOM 2077 O O . GLU A 1 258 ? -11.703 29.25 6.086 1 96.19 258 GLU A O 1
ATOM 2082 N N . GLU A 1 259 ? -12.109 28.875 3.918 1 95.62 259 GLU A N 1
ATOM 2083 C CA . GLU A 1 259 ? -13.555 28.719 4.094 1 95.62 259 GLU A CA 1
ATOM 2084 C C . GLU A 1 259 ? -13.875 27.703 5.184 1 95.62 259 GLU A C 1
ATOM 2086 O O . GLU A 1 259 ? -14.773 27.922 6 1 95.62 259 GLU A O 1
ATOM 2091 N N . ASN A 1 260 ? -13.164 26.672 5.258 1 96.62 260 ASN A N 1
ATOM 2092 C CA . ASN A 1 260 ? -13.461 25.578 6.18 1 96.62 260 ASN A CA 1
ATOM 2093 C C . ASN A 1 260 ? -12.602 25.656 7.434 1 96.62 260 ASN A C 1
ATOM 2095 O O . ASN A 1 260 ? -12.57 24.719 8.234 1 96.62 260 ASN A O 1
ATOM 2099 N N . LEU A 1 261 ? -11.938 26.734 7.637 1 97.75 261 LEU A N 1
ATOM 2100 C CA . LEU A 1 261 ? -11.07 26.906 8.797 1 97.75 261 LEU A CA 1
ATOM 2101 C C . LEU A 1 261 ? -11.82 27.531 9.961 1 97.75 261 LEU A C 1
ATOM 2103 O O . LEU A 1 261 ? -12.648 28.422 9.758 1 97.75 261 LEU A O 1
ATOM 2107 N N . LEU A 1 262 ? -11.547 27.016 11.086 1 97.31 262 LEU A N 1
ATOM 2108 C CA . LEU A 1 262 ? -12.117 27.562 12.312 1 97.31 262 LEU A CA 1
ATOM 2109 C C . LEU A 1 262 ? -11.07 27.625 13.414 1 97.31 262 LEU A C 1
ATOM 2111 O O . LEU A 1 262 ? -10.508 26.609 13.812 1 97.31 262 LEU A O 1
ATOM 2115 N N . ILE A 1 263 ? -10.766 28.859 13.844 1 97.88 263 ILE A N 1
ATOM 2116 C CA . ILE A 1 263 ? -9.93 28.984 15.031 1 97.88 263 ILE A CA 1
ATOM 2117 C C . ILE A 1 263 ? -10.742 28.641 16.266 1 97.88 263 ILE A C 1
ATOM 2119 O O . ILE A 1 263 ? -11.766 29.266 16.547 1 97.88 263 ILE A O 1
ATOM 2123 N N . ASP A 1 264 ? -10.336 27.609 16.984 1 96.94 264 ASP A N 1
ATOM 2124 C CA . ASP A 1 264 ? -11.055 27.094 18.156 1 96.94 264 ASP A CA 1
ATOM 2125 C C . ASP A 1 264 ? -10.156 27.078 19.391 1 96.94 264 ASP A C 1
ATOM 2127 O O . ASP A 1 264 ? -9.242 26.266 19.484 1 96.94 264 ASP A O 1
ATOM 2131 N N . LEU A 1 265 ? -10.453 27.906 20.359 1 96.31 265 LEU A N 1
ATOM 2132 C CA . LEU A 1 265 ? -9.57 28.109 21.484 1 96.31 265 LEU A CA 1
ATOM 2133 C C . LEU A 1 265 ? -9.688 26.953 22.484 1 96.31 265 LEU A C 1
ATOM 2135 O O . LEU A 1 265 ? -8.93 26.875 23.453 1 96.31 265 LEU A O 1
ATOM 2139 N N . SER A 1 266 ? -10.57 26.016 22.234 1 94.12 266 SER A N 1
ATOM 2140 C CA . SER A 1 266 ? -10.688 24.844 23.078 1 94.12 266 SER A CA 1
ATOM 2141 C C . SER A 1 266 ? -9.891 23.672 22.516 1 94.12 266 SER A C 1
ATOM 2143 O O . SER A 1 266 ? -9.75 22.641 23.172 1 94.12 266 SER A O 1
ATOM 2145 N N . LEU A 1 267 ? -9.375 23.828 21.312 1 93.69 267 LEU A N 1
ATOM 2146 C CA . LEU A 1 267 ? -8.617 22.734 20.703 1 93.69 267 LEU A CA 1
ATOM 2147 C C . LEU A 1 267 ? -7.258 22.578 21.375 1 93.69 267 LEU A C 1
ATOM 2149 O O . LEU A 1 267 ? -6.402 23.453 21.281 1 93.69 267 LEU A O 1
ATOM 2153 N N . ALA A 1 268 ? -6.914 21.594 22.125 1 86.88 268 ALA A N 1
ATOM 2154 C CA . ALA A 1 268 ? -5.668 21.406 22.859 1 86.88 268 ALA A CA 1
ATOM 2155 C C . ALA A 1 268 ? -4.996 20.094 22.453 1 86.88 268 ALA A C 1
ATOM 2157 O O . ALA A 1 268 ? -3.801 19.906 22.703 1 86.88 268 ALA A O 1
ATOM 2158 N N . ARG A 1 269 ? -5.594 19.172 21.688 1 69.44 269 ARG A N 1
ATOM 2159 C CA . ARG A 1 269 ? -5.082 17.859 21.281 1 69.44 269 ARG A CA 1
ATOM 2160 C C . ARG A 1 269 ? -4.078 17.344 22.297 1 69.44 269 ARG A C 1
ATOM 2162 O O . ARG A 1 269 ? -3.648 18.062 23.188 1 69.44 269 ARG A O 1
ATOM 2169 N N . GLY A 1 270 ? -3.785 15.977 22.562 1 60.19 270 GLY A N 1
ATOM 2170 C CA . GLY A 1 270 ? -2.789 15.398 23.453 1 60.19 270 GLY A CA 1
ATOM 2171 C C . GLY A 1 270 ? -1.43 16.062 23.328 1 60.19 270 GLY A C 1
ATOM 2172 O O . GLY A 1 270 ? -0.791 16 22.281 1 60.19 270 GLY A O 1
ATOM 2173 N N . LEU A 1 271 ? -1.187 17.25 23.875 1 57.91 271 LEU A N 1
ATOM 2174 C CA . LEU A 1 271 ? -0.305 18.422 23.859 1 57.91 271 LEU A CA 1
ATOM 2175 C C . LEU A 1 271 ? 1.153 18 24 1 57.91 271 LEU A C 1
ATOM 2177 O O . LEU A 1 271 ? 2.061 18.812 23.812 1 57.91 271 LEU A O 1
ATOM 2181 N N . ASP A 1 272 ? 1.644 16.75 23.766 1 70.38 272 ASP A N 1
ATOM 2182 C CA . ASP A 1 272 ? 2.953 16.766 24.406 1 70.38 272 ASP A CA 1
ATOM 2183 C C . ASP A 1 272 ? 4.039 17.203 23.438 1 70.38 272 ASP A C 1
ATOM 2185 O O . ASP A 1 272 ? 4.855 18.078 23.75 1 70.38 272 ASP A O 1
ATOM 2189 N N . TYR A 1 273 ? 3.99 16.922 22.141 1 81.12 273 TYR A N 1
ATOM 2190 C CA . TYR A 1 273 ? 5.199 17.203 21.375 1 81.12 273 TYR A CA 1
ATOM 2191 C C . TYR A 1 273 ? 4.977 18.375 20.422 1 81.12 273 TYR A C 1
ATOM 2193 O O . TYR A 1 273 ? 5.914 18.828 19.75 1 81.12 273 TYR A O 1
ATOM 2201 N N . TYR A 1 274 ? 3.797 19 20.469 1 90.62 274 TYR A N 1
ATOM 2202 C CA . TYR A 1 274 ? 3.541 20.125 19.578 1 90.62 274 TYR A CA 1
ATOM 2203 C C . TYR A 1 274 ? 4.172 21.406 20.125 1 90.62 274 TYR A C 1
ATOM 2205 O O . TYR A 1 274 ? 4.191 21.625 21.344 1 90.62 274 TYR A O 1
ATOM 2213 N N . THR A 1 275 ? 4.625 22.281 19.266 1 93.75 275 THR A N 1
ATOM 2214 C CA . THR A 1 275 ? 5.367 23.469 19.672 1 93.75 275 THR A CA 1
ATOM 2215 C C . THR A 1 275 ? 4.684 24.734 19.156 1 93.75 275 THR A C 1
ATOM 2217 O O . THR A 1 275 ? 5.109 25.844 19.484 1 93.75 275 THR A O 1
ATOM 2220 N N . GLY A 1 276 ? 3.629 24.609 18.406 1 94.88 276 GLY A N 1
ATOM 2221 C CA . GLY A 1 276 ? 2.934 25.734 17.812 1 94.88 276 GLY A CA 1
ATOM 2222 C C . GLY A 1 276 ? 1.517 25.406 17.391 1 94.88 276 GLY A C 1
ATOM 2223 O O . GLY A 1 276 ? 0.705 24.953 18.188 1 94.88 276 GLY A O 1
ATOM 2224 N N . MET A 1 277 ? 1.271 25.562 16.078 1 96 277 MET A N 1
ATOM 2225 C CA . MET A 1 277 ? -0.043 25.312 15.5 1 96 277 MET A CA 1
ATOM 2226 C C . MET A 1 277 ? -0.484 23.875 15.758 1 96 277 MET A C 1
ATOM 2228 O O . MET A 1 277 ? 0.321 22.953 15.664 1 96 277 MET A O 1
ATOM 2232 N N . ILE A 1 278 ? -1.702 23.719 16.094 1 95.81 278 ILE A N 1
ATOM 2233 C CA . ILE A 1 278 ? -2.35 22.406 16.141 1 95.81 278 ILE A CA 1
ATOM 2234 C C . ILE A 1 278 ? -3.627 22.438 15.312 1 95.81 278 ILE A C 1
ATOM 2236 O O . ILE A 1 278 ? -4.273 23.484 15.188 1 95.81 278 ILE A O 1
ATOM 2240 N N . LEU A 1 279 ? -3.941 21.359 14.703 1 96.25 279 LEU A N 1
ATOM 2241 C CA . LEU A 1 279 ? -5.137 21.328 13.867 1 96.25 279 LEU A CA 1
ATOM 2242 C C . LEU A 1 279 ? -5.855 20 13.984 1 96.25 279 LEU A C 1
ATOM 2244 O O . LEU A 1 279 ? -5.254 19 14.375 1 96.25 279 LEU A O 1
ATOM 2248 N N . GLU A 1 280 ? -7.109 20.016 13.688 1 96.06 280 GLU A N 1
ATOM 2249 C CA . GLU A 1 280 ? -7.984 18.844 13.633 1 96.06 280 GLU A CA 1
ATOM 2250 C C . GLU A 1 280 ? -9.023 18.984 12.523 1 96.06 280 GLU A C 1
ATOM 2252 O O . GLU A 1 280 ? -9.633 20.047 12.367 1 96.06 280 GLU A O 1
ATOM 2257 N N . GLY A 1 281 ? -9.156 17.938 11.703 1 96.75 281 GLY A N 1
ATOM 2258 C CA . GLY A 1 281 ? -10.18 17.906 10.672 1 96.75 281 GLY A CA 1
ATOM 2259 C C . GLY A 1 281 ? -11.32 16.953 10.984 1 96.75 281 GLY A C 1
ATOM 2260 O O . GLY A 1 281 ? -11.086 15.852 11.484 1 96.75 281 GLY A O 1
ATOM 2261 N N . ARG A 1 282 ? -12.523 17.406 10.734 1 95.69 282 ARG A N 1
ATOM 2262 C CA . ARG A 1 282 ? -13.688 16.547 10.93 1 95.69 282 ARG A CA 1
ATOM 2263 C C . ARG A 1 282 ? -14.789 16.875 9.922 1 95.69 282 ARG A C 1
ATOM 2265 O O . ARG A 1 282 ? -14.953 18.031 9.531 1 95.69 282 ARG A O 1
ATOM 2272 N N . TYR A 1 283 ? -15.453 15.898 9.547 1 96.44 283 TYR A N 1
ATOM 2273 C CA . TYR A 1 283 ? -16.625 16.109 8.711 1 96.44 283 TYR A CA 1
ATOM 2274 C C . TYR A 1 283 ? -17.844 16.469 9.562 1 96.44 283 TYR A C 1
ATOM 2276 O O . TYR A 1 283 ? -18.016 15.961 10.672 1 96.44 283 TYR A O 1
ATOM 2284 N N . ILE A 1 284 ? -18.641 17.359 9.023 1 95.31 284 ILE A N 1
ATOM 2285 C CA . ILE A 1 284 ? -19.812 17.844 9.727 1 95.31 284 ILE A CA 1
ATOM 2286 C C . ILE A 1 284 ? -21.016 16.953 9.422 1 95.31 284 ILE A C 1
ATOM 2288 O O . ILE A 1 284 ? -21.25 16.578 8.273 1 95.31 284 ILE A O 1
ATOM 2292 N N . GLY A 1 285 ? -21.781 16.672 10.438 1 91.31 285 GLY A N 1
ATOM 2293 C CA . GLY A 1 285 ? -23 15.898 10.242 1 91.31 285 GLY A CA 1
ATOM 2294 C C . GLY A 1 285 ? -22.766 14.398 10.328 1 91.31 285 GLY A C 1
ATOM 2295 O O . GLY A 1 285 ? -23.656 13.609 9.992 1 91.31 285 GLY A O 1
ATOM 2296 N N . HIS A 1 286 ? -21.609 14.047 10.656 1 88.38 286 HIS A N 1
ATOM 2297 C CA . HIS A 1 286 ? -21.281 12.633 10.828 1 88.38 286 HIS A CA 1
ATOM 2298 C C . HIS A 1 286 ? -20.906 12.328 12.273 1 88.38 286 HIS A C 1
ATOM 2300 O O . HIS A 1 286 ? -20.375 13.18 12.977 1 88.38 286 HIS A O 1
ATOM 2306 N N . ASP A 1 287 ? -21.219 11.188 12.734 1 83.56 287 ASP A N 1
ATOM 2307 C CA . ASP A 1 287 ? -20.891 10.766 14.094 1 83.56 287 ASP A CA 1
ATOM 2308 C C . ASP A 1 287 ? -19.422 10.406 14.234 1 83.56 287 ASP A C 1
ATOM 2310 O O . ASP A 1 287 ? -18.922 10.203 15.344 1 83.56 287 ASP A O 1
ATOM 2314 N N . MET A 1 288 ? -18.797 10.555 13.156 1 85.12 288 MET A N 1
ATOM 2315 C CA . MET A 1 288 ? -17.375 10.242 13.164 1 85.12 288 MET A CA 1
ATOM 2316 C C . MET A 1 288 ? -16.562 11.367 13.805 1 85.12 288 MET A C 1
ATOM 2318 O O . MET A 1 288 ? -16.797 12.547 13.516 1 85.12 288 MET A O 1
ATOM 2322 N N . GLY A 1 289 ? -15.883 11.195 14.828 1 87.75 289 GLY A N 1
ATOM 2323 C CA . GLY A 1 289 ? -14.992 12.188 15.406 1 87.75 289 GLY A CA 1
ATOM 2324 C C . GLY A 1 289 ? -13.984 12.734 14.414 1 87.75 289 GLY A C 1
ATOM 2325 O O . GLY A 1 289 ? -14.25 12.766 13.211 1 87.75 289 GLY A O 1
ATOM 2326 N N . SER A 1 290 ? -12.945 13.25 14.875 1 92.5 290 SER A N 1
ATOM 2327 C CA . SER A 1 290 ? -11.898 13.812 14.023 1 92.5 290 SER A CA 1
ATOM 2328 C C . SER A 1 290 ? -11.297 12.75 13.109 1 92.5 290 SER A C 1
ATOM 2330 O O . SER A 1 290 ? -11.102 11.602 13.523 1 92.5 290 SER A O 1
ATOM 2332 N N . VAL A 1 291 ? -11.055 13.117 11.883 1 96.06 291 VAL A N 1
ATOM 2333 C CA . VAL A 1 291 ? -10.484 12.172 10.93 1 96.06 291 VAL A CA 1
ATOM 2334 C C . VAL A 1 291 ? -9.023 12.531 10.656 1 96.06 291 VAL A C 1
ATOM 2336 O O . VAL A 1 291 ? -8.281 11.727 10.086 1 96.06 291 VAL A O 1
ATOM 2339 N N . ALA A 1 292 ? -8.672 13.734 11.023 1 96.81 292 ALA A N 1
ATOM 2340 C CA . ALA A 1 292 ? -7.297 14.18 10.82 1 96.81 292 ALA A CA 1
ATOM 2341 C C . ALA A 1 292 ? -6.805 15 12.008 1 96.81 292 ALA A C 1
ATOM 2343 O O . ALA A 1 292 ? -7.602 15.625 12.711 1 96.81 292 ALA A O 1
ATOM 2344 N N . GLY A 1 293 ? -5.543 14.945 12.289 1 95.38 293 GLY A N 1
ATOM 2345 C CA . GLY A 1 293 ? -4.879 15.719 13.32 1 95.38 293 GLY A CA 1
ATOM 2346 C C . GLY A 1 293 ? -3.428 16.016 13.008 1 95.38 293 GLY A C 1
ATOM 2347 O O . GLY A 1 293 ? -2.77 15.258 12.297 1 95.38 293 GLY A O 1
ATOM 2348 N N . GLY A 1 294 ? -2.969 17.141 13.469 1 95.44 294 GLY A N 1
ATOM 2349 C CA . GLY A 1 294 ? -1.585 17.5 13.219 1 95.44 294 GLY A CA 1
ATOM 2350 C C . GLY A 1 294 ? -1.192 18.812 13.875 1 95.44 294 GLY A C 1
ATOM 2351 O O . GLY A 1 294 ? -1.889 19.297 14.773 1 95.44 294 GLY A O 1
ATOM 2352 N N . GLY A 1 295 ? -0.033 19.266 13.5 1 96.19 295 GLY A N 1
ATOM 2353 C CA . GLY A 1 295 ? 0.514 20.5 14.039 1 96.19 295 GLY A CA 1
ATOM 2354 C C . GLY A 1 295 ? 2.018 20.609 13.875 1 96.19 295 GLY A C 1
ATOM 2355 O O . GLY A 1 295 ? 2.629 19.812 13.156 1 96.19 295 GLY A O 1
ATOM 2356 N N . ARG A 1 296 ? 2.49 21.719 14.445 1 96.69 296 ARG A N 1
ATOM 2357 C CA . ARG A 1 296 ? 3.928 21.969 14.422 1 96.69 296 ARG A CA 1
ATOM 2358 C C . ARG A 1 296 ? 4.621 21.312 15.602 1 96.69 296 ARG A C 1
ATOM 2360 O O . ARG A 1 296 ? 4.172 21.438 16.75 1 96.69 296 ARG A O 1
ATOM 2367 N N . TYR A 1 297 ? 5.727 20.547 15.328 1 94.44 297 TYR A N 1
ATOM 2368 C CA . TYR A 1 297 ? 6.477 19.844 16.359 1 94.44 297 TYR A CA 1
ATOM 2369 C C . TYR A 1 297 ? 7.98 19.984 16.141 1 94.44 297 TYR A C 1
ATOM 2371 O O . TYR A 1 297 ? 8.672 19 15.867 1 94.44 297 TYR A O 1
ATOM 2379 N N . ASP A 1 298 ? 8.531 21.078 16.484 1 95 298 ASP A N 1
ATOM 2380 C CA . ASP A 1 298 ? 9.875 21.5 16.125 1 95 298 ASP A CA 1
ATOM 2381 C C . ASP A 1 298 ? 10.93 20.781 16.969 1 95 298 ASP A C 1
ATOM 2383 O O . ASP A 1 298 ? 12.117 20.828 16.641 1 95 298 ASP A O 1
ATOM 2387 N N . ASN A 1 299 ? 10.547 20.141 17.969 1 92.25 299 ASN A N 1
ATOM 2388 C CA . ASN A 1 299 ? 11.547 19.609 18.891 1 92.25 299 ASN A CA 1
ATOM 2389 C C . ASN A 1 299 ? 11.609 18.094 18.828 1 92.25 299 ASN A C 1
ATOM 2391 O O . ASN A 1 299 ? 12.336 17.453 19.594 1 92.25 299 ASN A O 1
ATOM 2395 N N . LEU A 1 300 ? 10.852 17.547 17.953 1 91.38 300 LEU A N 1
ATOM 2396 C CA . LEU A 1 300 ? 10.75 16.094 17.938 1 91.38 300 LEU A CA 1
ATOM 2397 C C . LEU A 1 300 ? 11.875 15.484 17.125 1 91.38 300 LEU A C 1
ATOM 2399 O O . LEU A 1 300 ? 12.344 14.383 17.422 1 91.38 300 LEU A O 1
ATOM 2403 N N . ILE A 1 301 ? 12.305 16.125 16.031 1 93.5 301 ILE A N 1
ATOM 2404 C CA . ILE A 1 301 ? 13.281 15.562 15.094 1 93.5 301 ILE A CA 1
ATOM 2405 C C . ILE A 1 301 ? 14.664 16.125 15.391 1 93.5 301 ILE A C 1
ATOM 2407 O O . ILE A 1 301 ? 14.828 17.344 15.516 1 93.5 301 ILE A O 1
ATOM 2411 N N . GLY A 1 302 ? 15.641 15.266 15.414 1 90.25 302 GLY A N 1
ATOM 2412 C CA . GLY A 1 302 ? 17.016 15.695 15.617 1 90.25 302 GLY A CA 1
ATOM 2413 C C . GLY A 1 302 ? 17.547 15.359 17 1 90.25 302 GLY A C 1
ATOM 2414 O O . GLY A 1 302 ? 17 14.492 17.688 1 90.25 302 GLY A O 1
ATOM 2415 N N . THR A 1 303 ? 18.672 15.922 17.219 1 85.88 303 THR A N 1
ATOM 2416 C CA . THR A 1 303 ? 19.312 15.766 18.516 1 85.88 303 THR A CA 1
ATOM 2417 C C . THR A 1 303 ? 19.078 17 19.391 1 85.88 303 THR A C 1
ATOM 2419 O O . THR A 1 303 ? 18.5 17.984 18.938 1 85.88 303 THR A O 1
ATOM 2422 N N . LYS A 1 304 ? 19.531 16.797 20.609 1 81.19 304 LYS A N 1
ATOM 2423 C CA . LYS A 1 304 ? 19.375 17.922 21.531 1 81.19 304 LYS A CA 1
ATOM 2424 C C . LYS A 1 304 ? 20.109 19.156 21.047 1 81.19 304 LYS A C 1
ATOM 2426 O O . LYS A 1 304 ? 19.688 20.281 21.281 1 81.19 304 LYS A O 1
ATOM 2431 N N . GLN A 1 305 ? 21.109 18.969 20.297 1 85.44 305 GLN A N 1
ATOM 2432 C CA . GLN A 1 305 ? 21.969 20.062 19.844 1 85.44 305 GLN A CA 1
ATOM 2433 C C . GLN A 1 305 ? 21.516 20.594 18.484 1 85.44 305 GLN A C 1
ATOM 2435 O O . GLN A 1 305 ? 21.812 21.734 18.125 1 85.44 305 GLN A O 1
ATOM 2440 N N . SER A 1 306 ? 20.875 19.781 17.797 1 89.94 306 SER A N 1
ATOM 2441 C CA . SER A 1 306 ? 20.484 20.141 16.422 1 89.94 306 SER A CA 1
ATOM 2442 C C . SER A 1 306 ? 19.094 19.609 16.094 1 89.94 306 SER A C 1
ATOM 2444 O O . SER A 1 306 ? 18.938 18.453 15.711 1 89.94 306 SER A O 1
ATOM 2446 N N . LYS A 1 307 ? 18.156 20.578 16.203 1 93.94 307 LYS A N 1
ATOM 2447 C CA . LYS A 1 307 ? 16.781 20.203 15.922 1 93.94 307 LYS A CA 1
ATOM 2448 C C . LYS A 1 307 ? 16.375 20.578 14.5 1 93.94 307 LYS A C 1
ATOM 2450 O O . LYS A 1 307 ? 16.953 21.5 13.914 1 93.94 307 LYS A O 1
ATOM 2455 N N . VAL A 1 308 ? 15.461 19.875 13.938 1 96.69 308 VAL A N 1
ATOM 2456 C CA . VAL A 1 308 ? 14.891 20.141 12.625 1 96.69 308 VAL A CA 1
ATOM 2457 C C . VAL A 1 308 ? 13.43 20.547 12.766 1 96.69 308 VAL A C 1
ATOM 2459 O O . VAL A 1 308 ? 12.586 19.734 13.141 1 96.69 308 VAL A O 1
ATOM 2462 N N . PRO A 1 309 ? 13.141 21.859 12.531 1 96.94 309 PRO A N 1
ATOM 2463 C CA . PRO A 1 309 ? 11.734 22.25 12.594 1 96.94 309 PRO A CA 1
ATOM 2464 C C . PRO A 1 309 ? 10.844 21.422 11.672 1 96.94 309 PRO A C 1
ATOM 2466 O O . PRO A 1 309 ? 11.258 21.062 10.57 1 96.94 309 PRO A O 1
ATOM 2469 N N . CYS A 1 310 ? 9.641 21.141 12.141 1 97.19 310 CYS A N 1
ATOM 2470 C CA . CYS A 1 310 ? 8.766 20.297 11.344 1 97.19 310 CYS A CA 1
ATOM 2471 C C . CYS A 1 310 ? 7.301 20.547 11.68 1 97.19 310 CYS A C 1
ATOM 2473 O O . CYS A 1 310 ? 6.969 20.859 12.828 1 97.19 310 CYS A O 1
ATOM 2475 N N . ALA A 1 311 ? 6.453 20.5 10.727 1 97.56 311 ALA A N 1
ATOM 2476 C CA . ALA A 1 311 ? 5 20.5 10.867 1 97.56 311 ALA A CA 1
ATOM 2477 C C . ALA A 1 311 ? 4.363 19.453 9.961 1 97.56 311 ALA A C 1
ATOM 2479 O O . ALA A 1 311 ? 4.891 19.141 8.891 1 97.56 311 ALA A O 1
ATOM 2480 N N . GLY A 1 312 ? 3.293 18.859 10.422 1 97.69 312 GLY A N 1
ATOM 2481 C CA . GLY A 1 312 ? 2.643 17.828 9.633 1 97.69 312 GLY A CA 1
ATOM 2482 C C . GLY A 1 312 ? 1.265 17.469 10.148 1 97.69 312 GLY A C 1
ATOM 2483 O O . GLY A 1 312 ? 0.81 18 11.164 1 97.69 312 GLY A O 1
ATOM 2484 N N . PHE A 1 313 ? 0.595 16.656 9.352 1 97.81 313 PHE A N 1
ATOM 2485 C CA . PHE A 1 313 ? -0.674 16.094 9.805 1 97.81 313 PHE A CA 1
ATOM 2486 C C . PHE A 1 313 ? -0.785 14.625 9.422 1 97.81 313 PHE A C 1
ATOM 2488 O O . PHE A 1 313 ? -0.028 14.133 8.578 1 97.81 313 PHE A O 1
ATOM 2495 N N . SER A 1 314 ? -1.643 13.961 10.156 1 97.19 314 SER A N 1
ATOM 2496 C CA . SER A 1 314 ? -2.037 12.586 9.867 1 97.19 314 SER A CA 1
ATOM 2497 C C . SER A 1 314 ? -3.537 12.484 9.617 1 97.19 314 SER A C 1
ATOM 2499 O O . SER A 1 314 ? -4.332 13.148 10.289 1 97.19 314 SER A O 1
ATOM 2501 N N . ILE A 1 315 ? -3.869 11.742 8.672 1 97.69 315 ILE A N 1
ATOM 2502 C CA . ILE A 1 315 ? -5.277 11.43 8.461 1 97.69 315 ILE A CA 1
ATOM 2503 C C . ILE A 1 315 ? -5.504 9.93 8.633 1 97.69 315 ILE A C 1
ATOM 2505 O O . ILE A 1 315 ? -4.684 9.117 8.188 1 97.69 315 ILE A O 1
ATOM 2509 N N . GLY A 1 316 ? -6.562 9.578 9.375 1 96.56 316 GLY A N 1
ATOM 2510 C CA . GLY A 1 316 ? -6.98 8.188 9.484 1 96.56 316 GLY A CA 1
ATOM 2511 C C . GLY A 1 316 ? -7.785 7.715 8.289 1 96.56 316 GLY A C 1
ATOM 2512 O O . GLY A 1 316 ? -9.016 7.828 8.281 1 96.56 316 GLY A O 1
ATOM 2513 N N . LEU A 1 317 ? -7.18 7.055 7.367 1 96.81 317 LEU A N 1
ATOM 2514 C CA . LEU A 1 317 ? -7.871 6.617 6.16 1 96.81 317 LEU A CA 1
ATOM 2515 C C . LEU A 1 317 ? -8.922 5.559 6.488 1 96.81 317 LEU A C 1
ATOM 2517 O O . LEU A 1 317 ? -9.93 5.441 5.785 1 96.81 317 LEU A O 1
ATOM 2521 N N . THR A 1 318 ? -8.664 4.777 7.535 1 95.88 318 THR A N 1
ATOM 2522 C CA . THR A 1 318 ? -9.656 3.799 7.961 1 95.88 318 THR A CA 1
ATOM 2523 C C . THR A 1 318 ? -10.961 4.488 8.367 1 95.88 318 THR A C 1
ATOM 2525 O O . THR A 1 318 ? -12.047 4 8.055 1 95.88 318 THR A O 1
ATOM 2528 N N . ARG A 1 319 ? -10.828 5.586 9.078 1 94.5 319 ARG A N 1
ATOM 2529 C CA . ARG A 1 319 ? -12.031 6.336 9.438 1 94.5 319 ARG A CA 1
ATOM 2530 C C . ARG A 1 319 ? -12.734 6.879 8.203 1 94.5 319 ARG A C 1
ATOM 2532 O O . ARG A 1 319 ? -13.961 6.855 8.125 1 94.5 319 ARG A O 1
ATOM 2539 N N . ILE A 1 320 ? -11.969 7.457 7.227 1 96 320 ILE A N 1
ATOM 2540 C CA . ILE A 1 320 ? -12.539 7.926 5.969 1 96 320 ILE A CA 1
ATOM 2541 C C . ILE A 1 320 ? -13.258 6.777 5.266 1 96 320 ILE A C 1
ATOM 2543 O O . ILE A 1 320 ? -14.367 6.953 4.754 1 96 320 ILE A O 1
ATOM 2547 N N . PHE A 1 321 ? -12.641 5.594 5.246 1 95.19 321 PHE A N 1
ATOM 2548 C CA . PHE A 1 321 ? -13.211 4.395 4.645 1 95.19 321 PHE A CA 1
ATOM 2549 C C . PHE A 1 321 ? -14.594 4.105 5.215 1 95.19 321 PHE A C 1
ATOM 2551 O O . PHE A 1 321 ? -15.539 3.859 4.465 1 95.19 321 PHE A O 1
ATOM 2558 N N . TYR A 1 322 ? -14.75 4.164 6.52 1 92.56 322 TYR A N 1
ATOM 2559 C CA . TYR A 1 322 ? -16.016 3.826 7.164 1 92.56 322 TYR A CA 1
ATOM 2560 C C . TYR A 1 322 ? -17.078 4.879 6.859 1 92.56 322 TYR A C 1
ATOM 2562 O O . TYR A 1 322 ? -18.281 4.59 6.918 1 92.56 322 TYR A O 1
ATOM 2570 N N . LEU A 1 323 ? -16.656 6.09 6.535 1 92.5 323 LEU A N 1
ATOM 2571 C CA . LEU A 1 323 ? -17.594 7.141 6.184 1 92.5 323 LEU A CA 1
ATOM 2572 C C . LEU A 1 323 ? -18.141 6.934 4.773 1 92.5 323 LEU A C 1
ATOM 2574 O O . LEU A 1 323 ? -19.219 7.414 4.441 1 92.5 323 LEU A O 1
ATOM 2578 N N . ILE A 1 324 ? -17.391 6.117 3.91 1 91.5 324 ILE A N 1
ATOM 2579 C CA . ILE A 1 324 ? -17.797 6.043 2.51 1 91.5 324 ILE A CA 1
ATOM 2580 C C . ILE A 1 324 ? -18.031 4.586 2.119 1 91.5 324 ILE A C 1
ATOM 2582 O O . ILE A 1 324 ? -18.281 4.285 0.949 1 91.5 324 ILE A O 1
ATOM 2586 N N . LYS A 1 325 ? -17.812 3.555 2.943 1 87.06 325 LYS A N 1
ATOM 2587 C CA . LYS A 1 325 ? -17.797 2.127 2.639 1 87.06 325 LYS A CA 1
ATOM 2588 C C . LYS A 1 325 ? -19.094 1.678 1.984 1 87.06 325 LYS A C 1
ATOM 2590 O O . LYS A 1 325 ? -19.125 0.658 1.293 1 87.06 325 LYS A O 1
ATOM 2595 N N . ASN A 1 326 ? -20.156 2.324 2.012 1 81.88 326 ASN A N 1
ATOM 2596 C CA . ASN A 1 326 ? -21.406 1.892 1.386 1 81.88 326 ASN A CA 1
ATOM 2597 C C . ASN A 1 326 ? -21.5 2.363 -0.063 1 81.88 326 ASN A C 1
ATOM 2599 O O . ASN A 1 326 ? -22.5 2.111 -0.739 1 81.88 326 ASN A O 1
ATOM 2603 N N . ARG A 1 327 ? -20.422 2.877 -0.53 1 78.12 327 ARG A N 1
ATOM 2604 C CA . ARG A 1 327 ? -20.375 3.314 -1.922 1 78.12 327 ARG A CA 1
ATOM 2605 C C . ARG A 1 327 ? -20.031 2.158 -2.852 1 78.12 327 ARG A C 1
ATOM 2607 O O . ARG A 1 327 ? -19.203 1.312 -2.512 1 78.12 327 ARG A O 1
ATOM 2614 N N . ASN A 1 328 ? -20.734 2.006 -3.871 1 74.94 328 ASN A N 1
ATOM 2615 C CA . ASN A 1 328 ? -20.516 0.948 -4.852 1 74.94 328 ASN A CA 1
ATOM 2616 C C . ASN A 1 328 ? -19.219 1.153 -5.617 1 74.94 328 ASN A C 1
ATOM 2618 O O . ASN A 1 328 ? -18.906 2.271 -6.031 1 74.94 328 ASN A O 1
ATOM 2622 N N . VAL A 1 329 ? -18.453 0.084 -5.566 1 75.94 329 VAL A N 1
ATOM 2623 C CA . VAL A 1 329 ? -17.266 0.126 -6.402 1 75.94 329 VAL A CA 1
ATOM 2624 C C . VAL A 1 329 ? -17.469 -0.711 -7.66 1 75.94 329 VAL A C 1
ATOM 2626 O O . VAL A 1 329 ? -17.953 -1.846 -7.582 1 75.94 329 VAL A O 1
ATOM 2629 N N . ASN A 1 330 ? -17.172 -0.075 -8.766 1 77.19 330 ASN A N 1
ATOM 2630 C CA . ASN A 1 330 ? -17.344 -0.75 -10.047 1 77.19 330 ASN A CA 1
ATOM 2631 C C . ASN A 1 330 ? -16.25 -1.779 -10.289 1 77.19 330 ASN A C 1
ATOM 2633 O O . ASN A 1 330 ? -15.141 -1.65 -9.758 1 77.19 330 ASN A O 1
ATOM 2637 N N . SER A 1 331 ? -16.688 -2.777 -11.039 1 82 331 SER A N 1
ATOM 2638 C CA . SER A 1 331 ? -15.688 -3.746 -11.477 1 82 331 SER A CA 1
ATOM 2639 C C . SER A 1 331 ? -14.609 -3.082 -12.32 1 82 331 SER A C 1
ATOM 2641 O O . SER A 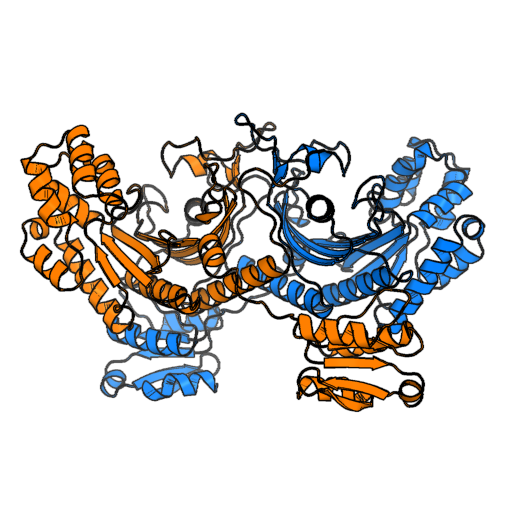1 331 ? -14.891 -2.154 -13.086 1 82 331 SER A O 1
ATOM 2643 N N . SER A 1 332 ? -13.422 -3.596 -12.094 1 87.81 332 SER A N 1
ATOM 2644 C CA . SER A 1 332 ? -12.328 -3.119 -12.93 1 87.81 332 SER A CA 1
ATOM 2645 C C . SER A 1 332 ? -12.281 -3.867 -14.258 1 87.81 332 SER A C 1
ATOM 2647 O O . SER A 1 332 ? -11.539 -3.486 -15.164 1 87.81 332 SER A O 1
ATOM 2649 N N . VAL A 1 333 ? -13.172 -4.871 -14.438 1 95.69 333 VAL A N 1
ATOM 2650 C CA . VAL A 1 333 ? -13.148 -5.734 -15.609 1 95.69 333 VAL A CA 1
ATOM 2651 C C . VAL A 1 333 ? -13.859 -5.051 -16.781 1 95.69 333 VAL A C 1
ATOM 2653 O O . VAL A 1 333 ? -14.922 -4.453 -16.594 1 95.69 333 VAL A O 1
ATOM 2656 N N . ASP A 1 334 ? -13.25 -5.141 -17.953 1 95.88 334 ASP A N 1
ATOM 2657 C CA . ASP A 1 334 ? -13.805 -4.512 -19.141 1 95.88 334 ASP A CA 1
ATOM 2658 C C . ASP A 1 334 ? -14.727 -5.477 -19.891 1 95.88 334 ASP A C 1
ATOM 2660 O O . ASP A 1 334 ? -15.75 -5.066 -20.438 1 95.88 334 ASP A O 1
ATOM 2664 N N . VAL A 1 335 ? -14.281 -6.727 -19.938 1 97.81 335 VAL A N 1
ATOM 2665 C CA . VAL A 1 335 ? -14.945 -7.688 -20.812 1 97.81 335 VAL A CA 1
ATOM 2666 C C . VAL A 1 335 ? -15.086 -9.023 -20.109 1 97.81 335 VAL A C 1
ATOM 2668 O O . VAL A 1 335 ? -14.156 -9.484 -19.438 1 97.81 335 VAL A O 1
ATOM 2671 N N . PHE A 1 336 ? -16.25 -9.633 -20.203 1 98.31 336 PHE A N 1
ATOM 2672 C CA . PHE A 1 336 ? -16.469 -11.023 -19.812 1 98.31 336 PHE A CA 1
ATOM 2673 C C . PHE A 1 336 ? -16.609 -11.914 -21.047 1 98.31 336 PHE A C 1
ATOM 2675 O O . PHE A 1 336 ? -17.359 -11.594 -21.969 1 98.31 336 PHE A O 1
ATOM 2682 N N . ILE A 1 337 ? -15.875 -13.031 -21.094 1 98.5 337 ILE A N 1
ATOM 2683 C CA . ILE A 1 337 ? -15.945 -13.953 -22.219 1 98.5 337 ILE A CA 1
ATOM 2684 C C . ILE A 1 337 ? -16.797 -15.156 -21.859 1 98.5 337 ILE A C 1
ATOM 2686 O O . ILE A 1 337 ? -16.484 -15.891 -20.922 1 98.5 337 ILE A O 1
ATOM 2690 N N . SER A 1 338 ? -17.828 -15.344 -22.547 1 98.31 338 SER A N 1
ATOM 2691 C CA . SER A 1 338 ? -18.75 -16.469 -22.438 1 98.31 338 SER A CA 1
ATOM 2692 C C . SER A 1 338 ? -18.688 -17.359 -23.672 1 98.31 338 SER A C 1
ATOM 2694 O O . SER A 1 338 ? -17.812 -17.203 -24.516 1 98.31 338 SER A O 1
ATOM 2696 N N . SER A 1 339 ? -19.484 -18.391 -23.625 1 97.62 339 SER A N 1
ATOM 2697 C CA . SER A 1 339 ? -19.609 -19.297 -24.766 1 97.62 339 SER A CA 1
ATOM 2698 C C . SER A 1 339 ? -21.016 -19.859 -24.891 1 97.62 339 SER A C 1
ATOM 2700 O O . SER A 1 339 ? -21.75 -19.906 -23.906 1 97.62 339 SER A O 1
ATOM 2702 N N . SER A 1 340 ? -21.406 -20.172 -26.109 1 95.44 340 SER A N 1
ATOM 2703 C CA . SER A 1 340 ? -22.719 -20.75 -26.375 1 95.44 340 SER A CA 1
ATOM 2704 C C . SER A 1 340 ? -22.594 -22.062 -27.141 1 95.44 340 SER A C 1
ATOM 2706 O O . SER A 1 340 ? -21.891 -22.141 -28.156 1 95.44 340 SER A O 1
ATOM 2708 N N . GLY A 1 341 ? -23.359 -23.094 -26.609 1 92.12 341 GLY A N 1
ATOM 2709 C CA . GLY A 1 341 ? -23.344 -24.422 -27.219 1 92.12 341 GLY A CA 1
ATOM 2710 C C . GLY A 1 341 ? -22.234 -25.312 -26.688 1 92.12 341 GLY A C 1
ATOM 2711 O O . GLY A 1 341 ? -22.5 -26.438 -26.266 1 92.12 341 GLY A O 1
ATOM 2712 N N . LYS A 1 342 ? -20.969 -24.938 -26.797 1 94.75 342 LYS A N 1
ATOM 2713 C CA . LYS A 1 342 ? -19.797 -25.609 -26.234 1 94.75 342 LYS A CA 1
ATOM 2714 C C . LYS A 1 342 ? -19.016 -24.672 -25.312 1 94.75 342 LYS A C 1
ATOM 2716 O O . LYS A 1 342 ? -19.391 -23.5 -25.156 1 94.75 342 LYS A O 1
ATOM 2721 N N . ILE A 1 343 ? -18 -25.172 -24.766 1 95 343 ILE A N 1
ATOM 2722 C CA . ILE A 1 343 ? -17.234 -24.375 -23.812 1 95 343 ILE A CA 1
ATOM 2723 C C . ILE A 1 343 ? -16.141 -23.609 -24.547 1 95 343 ILE A C 1
ATOM 2725 O O . ILE A 1 343 ? -15.688 -22.562 -24.094 1 95 343 ILE A O 1
ATOM 2729 N N . PHE A 1 344 ? -15.656 -24.094 -25.656 1 96.25 344 PHE A N 1
ATOM 2730 C CA . PHE A 1 344 ? -14.648 -23.484 -26.516 1 96.25 344 PHE A CA 1
ATOM 2731 C C . PHE A 1 344 ? -13.461 -23 -25.703 1 96.25 344 PHE A C 1
ATOM 2733 O O . PHE A 1 344 ? -13.047 -21.844 -25.828 1 96.25 344 PHE A O 1
ATOM 2740 N N . LEU A 1 345 ? -12.906 -23.875 -24.812 1 97 345 LEU A N 1
ATOM 2741 C CA . LEU A 1 345 ? -11.883 -23.469 -23.859 1 97 345 LEU A CA 1
ATOM 2742 C C . LEU A 1 345 ? -10.664 -22.906 -24.578 1 97 345 LEU A C 1
ATOM 2744 O O . LEU A 1 345 ? -10.18 -21.812 -24.25 1 97 345 LEU A O 1
ATOM 2748 N N . GLU A 1 346 ? -10.164 -23.609 -25.562 1 96.94 346 GLU A N 1
ATOM 2749 C CA . GLU A 1 346 ? -8.938 -23.188 -26.25 1 96.94 346 GLU A CA 1
ATOM 2750 C C . GLU A 1 346 ? -9.141 -21.859 -26.969 1 96.94 346 GLU A C 1
ATOM 2752 O O . GLU A 1 346 ? -8.266 -21 -26.953 1 96.94 346 GLU A O 1
ATOM 2757 N N . GLU A 1 347 ? -10.336 -21.672 -27.625 1 97.19 347 GLU A N 1
ATOM 2758 C CA . GLU A 1 347 ? -10.648 -20.406 -28.297 1 97.19 347 GLU A CA 1
ATOM 2759 C C . GLU A 1 347 ? -10.766 -19.266 -27.281 1 97.19 347 GLU A C 1
ATOM 2761 O O . GLU A 1 347 ? -10.352 -18.141 -27.562 1 97.19 347 GLU A O 1
ATOM 2766 N N . ARG A 1 348 ? -11.367 -19.562 -26.172 1 97.75 348 ARG A N 1
ATOM 2767 C CA . ARG A 1 348 ? -11.469 -18.547 -25.125 1 97.75 348 ARG A CA 1
ATOM 2768 C C . ARG A 1 348 ? -10.086 -18.109 -24.641 1 97.75 348 ARG A C 1
ATOM 2770 O O . ARG A 1 348 ? -9.836 -16.922 -24.469 1 97.75 348 ARG A O 1
ATOM 2777 N N . LEU A 1 349 ? -9.172 -19.094 -24.406 1 97.75 349 LEU A N 1
ATOM 2778 C CA . LEU A 1 349 ? -7.805 -18.781 -24 1 97.75 349 LEU A CA 1
ATOM 2779 C C . LEU A 1 349 ? -7.117 -17.891 -25.016 1 97.75 349 LEU A C 1
ATOM 2781 O O . LEU A 1 349 ? -6.418 -16.938 -24.656 1 97.75 349 LEU A O 1
ATOM 2785 N N . ARG A 1 350 ? -7.309 -18.234 -26.266 1 97.5 350 ARG A N 1
ATOM 2786 C CA . ARG A 1 350 ? -6.719 -17.469 -27.344 1 97.5 350 ARG A CA 1
ATOM 2787 C C . ARG A 1 350 ? -7.223 -16.031 -27.328 1 97.5 350 ARG A C 1
ATOM 2789 O O . ARG A 1 350 ? -6.43 -15.086 -27.406 1 97.5 350 ARG A O 1
ATOM 2796 N N . ILE A 1 351 ? -8.508 -15.82 -27.203 1 97.38 351 ILE A N 1
ATOM 2797 C CA . ILE A 1 351 ? -9.117 -14.5 -27.219 1 97.38 351 ILE A CA 1
ATOM 2798 C C . ILE A 1 351 ? -8.711 -13.719 -25.969 1 97.38 351 ILE A C 1
ATOM 2800 O O . ILE A 1 351 ? -8.43 -12.523 -26.031 1 97.38 351 ILE A O 1
ATOM 2804 N N . GLN A 1 352 ? -8.711 -14.406 -24.812 1 97.44 352 GLN A N 1
ATOM 2805 C CA . GLN A 1 352 ? -8.234 -13.773 -23.578 1 97.44 352 GLN A CA 1
ATOM 2806 C C . GLN A 1 352 ? -6.844 -13.18 -23.781 1 97.44 352 GLN A C 1
ATOM 2808 O O . GLN A 1 352 ? -6.605 -12.023 -23.406 1 97.44 352 GLN A O 1
ATOM 2813 N N . ASN A 1 353 ? -5.988 -13.969 -24.297 1 97.19 353 ASN A N 1
ATOM 2814 C CA . ASN A 1 353 ? -4.609 -13.523 -24.484 1 97.19 353 ASN A CA 1
ATOM 2815 C C . ASN A 1 353 ? -4.531 -12.297 -25.391 1 97.19 353 ASN A C 1
ATOM 2817 O O . ASN A 1 353 ? -3.758 -11.375 -25.125 1 97.19 353 ASN A O 1
ATOM 2821 N N . ILE A 1 354 ? -5.27 -12.305 -26.484 1 96.62 354 ILE A N 1
ATOM 2822 C CA . ILE A 1 354 ? -5.316 -11.18 -27.422 1 96.62 354 ILE A CA 1
ATOM 2823 C C . ILE A 1 354 ? -5.742 -9.914 -26.672 1 96.62 354 ILE A C 1
ATOM 2825 O O . ILE A 1 354 ? -5.137 -8.852 -26.844 1 96.62 354 ILE A O 1
ATOM 2829 N N . LEU A 1 355 ? -6.742 -10.047 -25.844 1 97.5 355 LEU A N 1
ATOM 2830 C CA . LEU A 1 355 ? -7.277 -8.891 -25.125 1 97.5 355 LEU A CA 1
ATOM 2831 C C . LEU A 1 355 ? -6.312 -8.438 -24.031 1 97.5 355 LEU A C 1
ATOM 2833 O O . LEU A 1 355 ? -6.109 -7.234 -23.844 1 97.5 355 LEU A O 1
ATOM 2837 N N . TRP A 1 356 ? -5.707 -9.414 -23.266 1 97 356 TRP A N 1
ATOM 2838 C CA . TRP A 1 356 ? -4.699 -9.062 -22.281 1 97 356 TRP A CA 1
ATOM 2839 C C . TRP A 1 356 ? -3.549 -8.289 -22.922 1 97 356 TRP A C 1
ATOM 2841 O O . TRP A 1 356 ? -3.086 -7.285 -22.375 1 97 356 TRP A O 1
ATOM 2851 N N . ASP A 1 357 ? -3.092 -8.688 -24.078 1 95.06 357 ASP A N 1
ATOM 2852 C CA . ASP A 1 357 ? -1.994 -8.039 -24.781 1 95.06 357 ASP A CA 1
ATOM 2853 C C . ASP A 1 357 ? -2.357 -6.602 -25.156 1 95.06 357 ASP A C 1
ATOM 2855 O O . ASP A 1 357 ? -1.477 -5.754 -25.297 1 95.06 357 ASP A O 1
ATOM 2859 N N . ALA A 1 358 ? -3.619 -6.367 -25.297 1 95.19 358 ALA A N 1
ATOM 2860 C CA . ALA A 1 358 ? -4.109 -5.031 -25.625 1 95.19 358 ALA A CA 1
ATOM 2861 C C . ALA A 1 358 ? -4.43 -4.23 -24.375 1 95.19 358 ALA A C 1
ATOM 2863 O O . ALA A 1 358 ? -5.035 -3.158 -24.453 1 95.19 358 ALA A O 1
ATOM 2864 N N . ASN A 1 359 ? -4.098 -4.762 -23.219 1 95.56 359 ASN A N 1
ATOM 2865 C CA . ASN A 1 359 ? -4.324 -4.117 -21.938 1 95.56 359 ASN A CA 1
ATOM 2866 C C . ASN A 1 359 ? -5.812 -3.98 -21.625 1 95.56 359 ASN A C 1
ATOM 2868 O O . ASN A 1 359 ? -6.246 -2.959 -21.094 1 95.56 359 ASN A O 1
ATOM 2872 N N . ILE A 1 360 ? -6.586 -4.867 -22.109 1 96.56 360 ILE A N 1
ATOM 2873 C CA . ILE A 1 360 ? -8 -4.961 -21.781 1 96.56 360 ILE A CA 1
ATOM 2874 C C . ILE A 1 360 ? -8.203 -5.98 -20.656 1 96.56 360 ILE A C 1
ATOM 2876 O O . ILE A 1 360 ? -7.707 -7.105 -20.734 1 96.56 360 ILE A O 1
ATOM 2880 N N . LYS A 1 361 ? -8.898 -5.648 -19.625 1 97.5 361 LYS A N 1
ATOM 2881 C CA . LYS A 1 361 ? -9.125 -6.512 -18.469 1 97.5 361 LYS A CA 1
ATOM 2882 C C . LYS A 1 361 ? -10.242 -7.516 -18.734 1 97.5 361 LYS A C 1
ATOM 2884 O O . LYS A 1 361 ? -11.352 -7.137 -19.109 1 97.5 361 LYS A O 1
ATOM 2889 N N . VAL A 1 362 ? -9.914 -8.82 -18.453 1 97.81 362 VAL A N 1
ATOM 2890 C CA . VAL A 1 362 ? -10.812 -9.867 -18.922 1 97.81 362 VAL A CA 1
ATOM 2891 C C . VAL A 1 362 ? -11.141 -10.828 -17.781 1 97.81 362 VAL A C 1
ATOM 2893 O O . VAL A 1 362 ? -10.273 -11.156 -16.969 1 97.81 362 VAL A O 1
ATOM 2896 N N . GLU A 1 363 ? -12.344 -11.227 -17.719 1 97.25 363 GLU A N 1
ATOM 2897 C CA . GLU A 1 363 ? -12.797 -12.359 -16.906 1 97.25 363 GLU A CA 1
ATOM 2898 C C . GLU A 1 363 ? -13.5 -13.406 -17.766 1 97.25 363 GLU A C 1
ATOM 2900 O O . GLU A 1 363 ? -14.031 -13.078 -18.844 1 97.25 363 GLU A O 1
ATOM 2905 N N . THR A 1 364 ? -13.461 -14.594 -17.375 1 97.44 364 THR A N 1
ATOM 2906 C CA . THR A 1 364 ? -14.211 -15.68 -18 1 97.44 364 THR A CA 1
ATOM 2907 C C . THR A 1 364 ? -14.68 -16.672 -16.938 1 97.44 364 THR A C 1
ATOM 2909 O O . THR A 1 364 ? -14.617 -16.391 -15.742 1 97.44 364 THR A O 1
ATOM 2912 N N . PHE A 1 365 ? -15.375 -17.766 -17.406 1 95.19 365 PHE A N 1
ATOM 2913 C CA . PHE A 1 365 ? -15.867 -18.781 -16.5 1 95.19 365 PHE A CA 1
ATOM 2914 C C . PHE A 1 365 ? -14.961 -20.016 -16.5 1 95.19 365 PHE A C 1
ATOM 2916 O O . PHE A 1 365 ? -14.234 -20.25 -17.484 1 95.19 365 PHE A O 1
ATOM 2923 N N . TYR A 1 366 ? -14.992 -20.812 -15.406 1 94.44 366 TYR A N 1
ATOM 2924 C CA . TYR A 1 366 ? -14.078 -21.938 -15.258 1 94.44 366 TYR A CA 1
ATOM 2925 C C . TYR A 1 366 ? -14.844 -23.25 -15.211 1 94.44 366 TYR A C 1
ATOM 2927 O O . TYR A 1 366 ? -14.242 -24.328 -15.164 1 94.44 366 TYR A O 1
ATOM 2935 N N . THR A 1 367 ? -16.078 -23.219 -15.281 1 90.62 367 THR A N 1
ATOM 2936 C CA . THR A 1 367 ? -16.922 -24.391 -15.07 1 90.62 367 THR A CA 1
ATOM 2937 C C . THR A 1 367 ? -17.109 -25.172 -16.375 1 90.62 367 THR A C 1
ATOM 2939 O O . THR A 1 367 ? -16.703 -24.703 -17.438 1 90.62 367 THR A O 1
ATOM 2942 N N . LYS A 1 368 ? -17.781 -26.375 -16.234 1 91 368 LYS A N 1
ATOM 2943 C CA . LYS A 1 368 ? -18 -27.266 -17.359 1 91 368 LYS A CA 1
ATOM 2944 C C . LYS A 1 368 ? -19.203 -26.812 -18.188 1 91 368 LYS A C 1
ATOM 2946 O O . LYS A 1 368 ? -19.469 -27.344 -19.266 1 91 368 LYS A O 1
ATOM 2951 N N . ARG A 1 369 ? -19.922 -25.875 -17.656 1 90 369 ARG A N 1
ATOM 2952 C CA . ARG A 1 369 ? -21.125 -25.422 -18.359 1 90 369 ARG A CA 1
ATOM 2953 C C . ARG A 1 369 ? -21.078 -23.906 -18.578 1 90 369 ARG A C 1
ATOM 2955 O O . ARG A 1 369 ? -20.656 -23.156 -17.703 1 90 369 ARG A O 1
ATOM 2962 N N . ALA A 1 370 ? -21.5 -23.625 -19.797 1 91.44 370 ALA A N 1
ATOM 2963 C CA . ALA A 1 370 ? -21.609 -22.219 -20.156 1 91.44 370 ALA A CA 1
ATOM 2964 C C . ALA A 1 370 ? -23.078 -21.781 -20.203 1 91.44 370 ALA A C 1
ATOM 2966 O O . ALA A 1 370 ? -23.922 -22.484 -20.75 1 91.44 370 ALA A O 1
ATOM 2967 N N . ASN A 1 371 ? -23.375 -20.719 -19.469 1 95.19 371 ASN A N 1
ATOM 2968 C CA . ASN A 1 371 ? -24.703 -20.125 -19.469 1 95.19 371 ASN A CA 1
ATOM 2969 C C . ASN A 1 371 ? -24.656 -18.641 -19.766 1 95.19 371 ASN A C 1
ATOM 2971 O O . ASN A 1 371 ? -24.516 -17.812 -18.844 1 95.19 371 ASN A O 1
ATOM 2975 N N . VAL A 1 372 ? -25 -18.297 -21.016 1 96.69 372 VAL A N 1
ATOM 2976 C CA . VAL A 1 372 ? -24.859 -16.922 -21.484 1 96.69 372 VAL A CA 1
ATOM 2977 C C . VAL A 1 372 ? -25.781 -16.016 -20.688 1 96.69 372 VAL A C 1
ATOM 2979 O O . VAL A 1 372 ? -25.391 -14.891 -20.328 1 96.69 372 VAL A O 1
ATOM 2982 N N . ALA A 1 373 ? -26.969 -16.484 -20.438 1 96.5 373 ALA A N 1
ATOM 2983 C CA . ALA A 1 373 ? -27.938 -15.672 -19.688 1 96.5 373 ALA A CA 1
ATOM 2984 C C . ALA A 1 373 ? -27.406 -15.352 -18.297 1 96.5 373 ALA A C 1
ATOM 2986 O O . ALA A 1 373 ? -27.547 -14.227 -17.812 1 96.5 373 ALA A O 1
ATOM 2987 N N . GLU A 1 374 ? -26.875 -16.328 -17.703 1 96.56 374 GLU A N 1
ATOM 2988 C CA . GLU A 1 374 ? -26.297 -16.141 -16.375 1 96.56 374 GLU A CA 1
ATOM 2989 C C . GLU A 1 374 ? -25.094 -15.211 -16.422 1 96.56 374 GLU A C 1
ATOM 2991 O O . GLU A 1 374 ? -24.922 -14.375 -15.531 1 96.56 374 GLU A O 1
ATOM 2996 N N . HIS A 1 375 ? -24.281 -15.367 -17.453 1 97.69 375 HIS A N 1
ATOM 2997 C CA . HIS A 1 375 ? -23.109 -14.508 -17.609 1 97.69 375 HIS A CA 1
ATOM 2998 C C . HIS A 1 375 ? -23.516 -13.062 -17.875 1 97.69 375 HIS A C 1
ATOM 3000 O O . HIS A 1 375 ? -22.875 -12.133 -17.391 1 97.69 375 HIS A O 1
ATOM 3006 N N . LYS A 1 376 ? -24.547 -12.898 -18.594 1 97.44 376 LYS A N 1
ATOM 3007 C CA . LYS A 1 376 ? -25.062 -11.555 -18.844 1 97.44 376 LYS A CA 1
ATOM 3008 C C . LYS A 1 376 ? -25.547 -10.891 -17.562 1 97.44 376 LYS A C 1
ATOM 3010 O O . LYS A 1 376 ? -25.234 -9.719 -17.312 1 97.44 376 LYS A O 1
ATOM 3015 N N . LYS A 1 377 ? -26.266 -11.586 -16.797 1 96.94 377 LYS A N 1
ATOM 3016 C CA . LYS A 1 377 ? -26.734 -11.078 -15.516 1 96.94 377 LYS A CA 1
ATOM 3017 C C . LYS A 1 377 ? -25.562 -10.719 -14.609 1 96.94 377 LYS A C 1
ATOM 3019 O O . LYS A 1 377 ? -25.609 -9.727 -13.883 1 96.94 377 LYS A O 1
ATOM 3024 N N . TYR A 1 378 ? -24.562 -11.594 -14.641 1 95.5 378 TYR A N 1
ATOM 3025 C CA . TYR A 1 378 ? -23.359 -11.336 -13.875 1 95.5 378 TYR A CA 1
ATOM 3026 C C . TYR A 1 378 ? -22.703 -10.023 -14.297 1 95.5 378 TYR A C 1
ATOM 3028 O O . TYR A 1 378 ? -22.312 -9.219 -13.453 1 95.5 378 TYR A O 1
ATOM 3036 N N . CYS A 1 379 ? -22.578 -9.773 -15.57 1 96.69 379 CYS A N 1
ATOM 3037 C CA . CYS A 1 379 ? -22 -8.539 -16.109 1 96.69 379 CYS A CA 1
ATOM 3038 C C . CYS A 1 379 ? -22.797 -7.324 -15.656 1 96.69 379 CYS A C 1
ATOM 3040 O O . CYS A 1 379 ? -22.234 -6.297 -15.297 1 96.69 379 CYS A O 1
ATOM 3042 N N . GLN A 1 380 ? -24.094 -7.441 -15.656 1 95.19 380 GLN A N 1
ATOM 3043 C CA . GLN A 1 380 ? -24.969 -6.352 -15.219 1 95.19 380 GLN A CA 1
ATOM 3044 C C . GLN A 1 380 ? -24.75 -6.039 -13.742 1 95.19 380 GLN A C 1
ATOM 3046 O O . GLN A 1 380 ? -24.625 -4.871 -13.359 1 95.19 380 GLN A O 1
ATOM 3051 N N . LYS A 1 381 ? -24.719 -7.094 -13.023 1 91.94 381 LYS A N 1
ATOM 3052 C CA . LYS A 1 381 ? -24.547 -6.938 -11.578 1 91.94 381 LYS A CA 1
ATOM 3053 C C . LYS A 1 381 ? -23.203 -6.297 -11.25 1 91.94 381 LYS A C 1
ATOM 3055 O O . LYS A 1 381 ? -23.109 -5.484 -10.328 1 91.94 381 LYS A O 1
ATOM 3060 N N . LYS A 1 382 ? -22.156 -6.641 -11.953 1 92.31 382 LYS A N 1
ATOM 3061 C CA . LYS A 1 382 ? -20.812 -6.184 -11.656 1 92.31 382 LYS A CA 1
ATOM 3062 C C . LYS A 1 382 ? -20.453 -4.957 -12.492 1 92.31 382 LYS A C 1
ATOM 3064 O O . LYS A 1 382 ? -19.328 -4.457 -12.414 1 92.31 382 LYS A O 1
ATOM 3069 N N . ASN A 1 383 ? -21.328 -4.496 -13.297 1 92.06 383 ASN A N 1
ATOM 3070 C CA . ASN A 1 383 ? -21.141 -3.334 -14.156 1 92.06 383 ASN A CA 1
ATOM 3071 C C . ASN A 1 383 ? -20 -3.551 -15.156 1 92.06 383 ASN A C 1
ATOM 3073 O O . ASN A 1 383 ? -19.156 -2.676 -15.328 1 92.06 383 ASN A O 1
ATOM 3077 N N . ILE A 1 384 ? -19.922 -4.758 -15.695 1 95.62 384 ILE A N 1
ATOM 3078 C CA . ILE A 1 384 ? -19 -5.039 -16.797 1 95.62 384 ILE A CA 1
ATOM 3079 C C . ILE A 1 384 ? -19.625 -4.582 -18.109 1 95.62 384 ILE A C 1
ATOM 3081 O O . ILE A 1 384 ? -20.734 -4.984 -18.453 1 95.62 384 ILE A O 1
ATOM 3085 N N . LYS A 1 385 ? -18.953 -3.889 -18.875 1 95 385 LYS A N 1
ATOM 3086 C CA . LYS A 1 385 ? -19.531 -3.152 -20 1 95 385 LYS A CA 1
ATOM 3087 C C . LYS A 1 385 ? -19.812 -4.082 -21.172 1 95 385 LYS A C 1
ATOM 3089 O O . LYS A 1 385 ? -20.797 -3.902 -21.891 1 95 385 LYS A O 1
ATOM 3094 N N . PHE A 1 386 ? -18.906 -5.082 -21.391 1 97.81 386 PHE A N 1
ATOM 3095 C CA . PHE A 1 386 ? -19.016 -5.867 -22.609 1 97.81 386 PHE A CA 1
ATOM 3096 C C . PHE A 1 386 ? -19.031 -7.359 -22.297 1 97.81 386 PHE A C 1
ATOM 3098 O O . PHE A 1 386 ? -18.297 -7.816 -21.406 1 97.81 386 PHE A O 1
ATOM 3105 N N . LEU A 1 387 ? -19.812 -8.062 -23 1 98.38 387 LEU A N 1
ATOM 3106 C CA . LEU A 1 387 ? -19.859 -9.516 -23 1 98.38 387 LEU A CA 1
ATOM 3107 C C . LEU A 1 387 ? -19.531 -10.078 -24.375 1 98.38 387 LEU A C 1
ATOM 3109 O O . LEU A 1 387 ? -20.141 -9.688 -25.375 1 98.38 387 LEU A O 1
ATOM 3113 N N . ILE A 1 388 ? -18.547 -10.883 -24.422 1 98.56 388 ILE A N 1
ATOM 3114 C CA . ILE A 1 388 ? -18.203 -11.602 -25.656 1 98.56 388 ILE A CA 1
ATOM 3115 C C . ILE A 1 388 ? -18.766 -13.023 -25.578 1 98.56 388 ILE A C 1
ATOM 3117 O O . ILE A 1 388 ? -18.547 -13.734 -24.594 1 98.56 388 ILE A O 1
ATOM 3121 N N . VAL A 1 389 ? -19.438 -13.422 -26.578 1 98.5 389 VAL A N 1
ATOM 3122 C CA . VAL A 1 389 ? -19.984 -14.773 -26.625 1 98.5 389 VAL A CA 1
ATOM 3123 C C . VAL A 1 389 ? -19.391 -15.516 -27.828 1 98.5 389 VAL A C 1
ATOM 3125 O O . VAL A 1 389 ? -19.516 -15.078 -28.969 1 98.5 389 VAL A O 1
ATOM 3128 N N . LEU A 1 390 ? -18.75 -16.609 -27.531 1 98.31 390 LEU A N 1
ATOM 3129 C CA . LEU A 1 390 ? -18.203 -17.469 -28.578 1 98.31 390 LEU A CA 1
ATOM 3130 C C . LEU A 1 390 ? -19.25 -18.484 -29.047 1 98.31 390 LEU A C 1
ATOM 3132 O O . LEU A 1 390 ? -19.781 -19.25 -28.234 1 98.31 390 LEU A O 1
ATOM 3136 N N . GLY A 1 391 ? -19.562 -18.453 -30.25 1 97 391 GLY A N 1
ATOM 3137 C CA . GLY A 1 391 ? -20.438 -19.422 -30.891 1 97 391 GLY A CA 1
ATOM 3138 C C . GLY A 1 391 ? -19.75 -20.172 -32.031 1 97 391 GLY A C 1
ATOM 3139 O O . GLY A 1 391 ? -18.844 -19.625 -32.656 1 97 391 GLY A O 1
ATOM 3140 N N . GLU A 1 392 ? -20.219 -21.344 -32.25 1 96 392 GLU A N 1
ATOM 3141 C CA . GLU A 1 392 ? -19.609 -22.219 -33.25 1 96 392 GLU A CA 1
ATOM 3142 C C . GLU A 1 392 ? -19.562 -21.562 -34.625 1 96 392 GLU A C 1
ATOM 3144 O O . GLU A 1 392 ? -18.531 -21.547 -35.281 1 96 392 GLU A O 1
ATOM 3149 N N . ASN A 1 393 ? -20.688 -21 -35.062 1 96 393 ASN A N 1
ATOM 3150 C CA . ASN A 1 393 ? -20.781 -20.375 -36.375 1 96 393 ASN A CA 1
ATOM 3151 C C . ASN A 1 393 ? -19.859 -19.172 -36.5 1 96 393 ASN A C 1
ATOM 3153 O O . ASN A 1 393 ? -19.172 -19 -37.531 1 96 393 ASN A O 1
ATOM 3157 N N . GLU A 1 394 ? -19.875 -18.312 -35.5 1 96.44 394 GLU A N 1
ATOM 3158 C CA . GLU A 1 394 ? -19.016 -17.125 -35.531 1 96.44 394 GLU A CA 1
ATOM 3159 C C . GLU A 1 394 ? -17.547 -17.5 -35.5 1 96.44 394 GLU A C 1
ATOM 3161 O O . GLU A 1 394 ? -16.734 -16.938 -36.25 1 96.44 394 GLU A O 1
ATOM 3166 N N . LEU A 1 395 ? -17.125 -18.5 -34.719 1 96.44 395 LEU A N 1
ATOM 3167 C CA . LEU A 1 395 ? -15.734 -18.906 -34.594 1 96.44 395 LEU A CA 1
ATOM 3168 C C . LEU A 1 395 ? -15.203 -19.453 -35.906 1 96.44 395 LEU A C 1
ATOM 3170 O O . LEU A 1 395 ? -14.023 -19.281 -36.25 1 96.44 395 LEU A O 1
ATOM 3174 N N . GLU A 1 396 ? -16.078 -20.109 -36.625 1 96.12 396 GLU A N 1
ATOM 3175 C CA . GLU A 1 396 ? -15.695 -20.625 -37.938 1 96.12 396 GLU A CA 1
ATOM 3176 C C . GLU A 1 396 ? -15.242 -19.5 -38.875 1 96.12 396 GLU A C 1
ATOM 3178 O O . GLU A 1 396 ? -14.422 -19.719 -39.75 1 96.12 396 GLU A O 1
ATOM 3183 N N . GLN A 1 397 ? -15.773 -18.375 -38.688 1 96.69 397 GLN A N 1
ATOM 3184 C CA . GLN A 1 397 ? -15.422 -17.203 -39.5 1 96.69 397 GLN A CA 1
ATOM 3185 C C . GLN A 1 397 ? -14.477 -16.281 -38.719 1 96.69 397 GLN A C 1
ATOM 3187 O O . GLN A 1 397 ? -14.375 -15.094 -39.031 1 96.69 397 GLN A O 1
ATOM 3192 N N . ASP A 1 398 ? -13.852 -16.812 -37.656 1 97.38 398 ASP A N 1
ATOM 3193 C CA . ASP A 1 398 ? -12.914 -16.094 -36.812 1 97.38 398 ASP A CA 1
ATOM 3194 C C . ASP A 1 398 ? -13.531 -14.797 -36.281 1 97.38 398 ASP A C 1
ATOM 3196 O O . ASP A 1 398 ? -12.906 -13.742 -36.312 1 97.38 398 ASP A O 1
ATOM 3200 N N . SER A 1 399 ? -14.727 -14.891 -35.906 1 97.88 399 SER A N 1
ATOM 3201 C CA . SER A 1 399 ? -15.477 -13.781 -35.312 1 97.88 399 SER A CA 1
ATOM 3202 C C . SER A 1 399 ? -16.125 -14.188 -34 1 97.88 399 SER A C 1
ATOM 3204 O O . SER A 1 399 ? -16.078 -15.359 -33.594 1 97.88 399 SER A O 1
ATOM 3206 N N . VAL A 1 400 ? -16.578 -13.188 -33.281 1 98.25 400 VAL A N 1
ATOM 3207 C CA . VAL A 1 400 ? -17.266 -13.406 -32 1 98.25 400 VAL A CA 1
ATOM 3208 C C . VAL A 1 400 ? -18.484 -12.477 -31.922 1 98.25 400 VAL A C 1
ATOM 3210 O O . VAL A 1 400 ? -18.609 -11.523 -32.688 1 98.25 400 VAL A O 1
ATOM 3213 N N . ILE A 1 401 ? -19.391 -12.797 -31.031 1 98.12 401 ILE A N 1
ATOM 3214 C CA . ILE A 1 401 ? -20.531 -11.922 -30.75 1 98.12 401 ILE A CA 1
ATOM 3215 C C . ILE A 1 401 ? -20.188 -10.977 -29.594 1 98.12 401 ILE A C 1
ATOM 3217 O O . ILE A 1 401 ? -19.781 -11.43 -28.516 1 98.12 401 ILE A O 1
ATOM 3221 N N . LEU A 1 402 ? -20.25 -9.734 -29.859 1 98 402 LEU A N 1
ATOM 3222 C CA . LEU A 1 402 ? -20.031 -8.711 -28.844 1 98 402 LEU A CA 1
ATOM 3223 C C . LEU A 1 402 ? -21.344 -8.078 -28.406 1 98 402 LEU A C 1
ATOM 3225 O O . LEU A 1 402 ? -22.109 -7.586 -29.234 1 98 402 LEU A O 1
ATOM 3229 N N . ILE A 1 403 ? -21.578 -8.117 -27.141 1 97.94 403 ILE A N 1
ATOM 3230 C CA . ILE A 1 403 ? -22.797 -7.559 -26.578 1 97.94 403 ILE A CA 1
ATOM 3231 C C . ILE A 1 403 ? -22.453 -6.398 -25.641 1 97.94 403 ILE A C 1
ATOM 3233 O O . ILE A 1 403 ? -21.641 -6.547 -24.734 1 97.94 403 ILE A O 1
ATOM 3237 N N . ASN A 1 404 ? -23 -5.242 -25.906 1 97.12 404 ASN A N 1
ATOM 3238 C CA . ASN A 1 404 ? -22.953 -4.141 -24.953 1 97.12 404 ASN A CA 1
ATOM 3239 C C . ASN A 1 404 ? -24 -4.305 -23.859 1 97.12 404 ASN A C 1
ATOM 3241 O O . ASN A 1 404 ? -25.203 -4.289 -24.141 1 97.12 404 ASN A O 1
ATOM 3245 N N . ILE A 1 405 ? -23.594 -4.383 -22.672 1 96.44 405 ILE A N 1
ATOM 3246 C CA . ILE A 1 405 ? -24.469 -4.77 -21.578 1 96.44 405 ILE A CA 1
ATOM 3247 C C . ILE A 1 405 ? -25.453 -3.635 -21.281 1 96.44 405 ILE A C 1
ATOM 3249 O O . ILE A 1 405 ? -26.609 -3.881 -20.938 1 96.44 405 ILE A O 1
ATOM 3253 N N . GLU A 1 406 ? -25.047 -2.465 -21.391 1 93.44 406 GLU A N 1
ATOM 3254 C CA . GLU A 1 406 ? -25.891 -1.313 -21.109 1 93.44 406 GLU A CA 1
ATOM 3255 C C . GLU A 1 406 ? -26.953 -1.139 -22.188 1 93.44 406 GLU A C 1
ATOM 3257 O O . GLU A 1 406 ? -28.141 -0.985 -21.891 1 93.44 406 GLU A O 1
ATOM 3262 N N . THR A 1 407 ? -26.594 -1.205 -23.469 1 94.69 407 THR A N 1
ATOM 3263 C CA . THR A 1 407 ? -27.5 -0.946 -24.578 1 94.69 407 THR A CA 1
ATOM 3264 C C . THR A 1 407 ? -28.141 -2.244 -25.078 1 94.69 407 THR A C 1
ATOM 3266 O O . THR A 1 407 ? -29.125 -2.221 -25.812 1 94.69 407 THR A O 1
ATOM 3269 N N . GLU A 1 408 ? -27.516 -3.379 -24.781 1 94.25 408 GLU A N 1
ATOM 3270 C CA . GLU A 1 408 ? -27.938 -4.711 -25.203 1 94.25 408 GLU A CA 1
ATOM 3271 C C . GLU A 1 408 ? -27.734 -4.918 -26.688 1 94.25 408 GLU A C 1
ATOM 3273 O O . GLU A 1 408 ? -28.188 -5.91 -27.266 1 94.25 408 GLU A O 1
ATOM 3278 N N . GLU A 1 409 ? -27.062 -3.988 -27.188 1 95.56 409 GLU A N 1
ATOM 3279 C CA . GLU A 1 409 ? -26.734 -4.129 -28.609 1 95.56 409 GLU A CA 1
ATOM 3280 C C . GLU A 1 409 ? -25.781 -5.297 -28.844 1 95.56 409 GLU A C 1
ATOM 3282 O O . GLU A 1 409 ? -24.812 -5.469 -28.109 1 95.56 409 GLU A O 1
ATOM 3287 N N . LYS A 1 410 ? -26.094 -6.094 -29.828 1 96.31 410 LYS A N 1
ATOM 3288 C CA . LYS A 1 410 ? -25.297 -7.25 -30.219 1 96.31 410 LYS A CA 1
ATOM 3289 C C . LYS A 1 410 ? -24.703 -7.059 -31.625 1 96.31 410 LYS A C 1
ATOM 3291 O O . LYS A 1 410 ? -25.391 -6.598 -32.531 1 96.31 410 LYS A O 1
ATOM 3296 N N . GLU A 1 411 ? -23.484 -7.32 -31.734 1 96.06 411 GLU A N 1
ATOM 3297 C CA . GLU A 1 411 ? -22.828 -7.258 -33.062 1 96.06 411 GLU A CA 1
ATOM 3298 C C . GLU A 1 411 ? -21.812 -8.375 -33.219 1 96.06 411 GLU A C 1
ATOM 3300 O O . GLU A 1 411 ? -21.219 -8.828 -32.219 1 96.06 411 GLU A O 1
ATOM 3305 N N . VAL A 1 412 ? -21.656 -8.82 -34.406 1 97.38 412 VAL A N 1
ATOM 3306 C CA . VAL A 1 412 ? -20.609 -9.789 -34.719 1 97.38 412 VAL A CA 1
ATOM 3307 C C . VAL A 1 412 ? -19.328 -9.062 -35.125 1 97.38 412 VAL A C 1
ATOM 3309 O O . VAL A 1 412 ? -19.344 -8.211 -36.031 1 97.38 412 VAL A O 1
ATOM 3312 N N . VAL A 1 413 ? -18.266 -9.375 -34.469 1 97.25 413 VAL A N 1
ATOM 3313 C CA . VAL A 1 413 ? -17.016 -8.656 -34.688 1 97.25 413 VAL A CA 1
ATOM 3314 C C . VAL A 1 413 ? -15.898 -9.641 -35 1 97.25 413 VAL A C 1
ATOM 3316 O O . VAL A 1 413 ? -15.82 -10.719 -34.406 1 97.25 413 VAL A O 1
ATOM 3319 N N . GLN A 1 414 ? -15.086 -9.25 -35.938 1 97.5 414 GLN A N 1
ATOM 3320 C CA . GLN A 1 414 ? -13.898 -10.047 -36.25 1 97.5 414 GLN A CA 1
ATOM 3321 C C . GLN A 1 414 ? -12.914 -10.008 -35.094 1 97.5 414 GLN A C 1
ATOM 3323 O O . GLN A 1 414 ? -12.711 -8.961 -34.469 1 97.5 414 GLN A O 1
ATOM 3328 N N . VAL A 1 415 ? -12.273 -11.164 -34.812 1 97.06 415 VAL A N 1
ATOM 3329 C CA . VAL A 1 415 ? -11.32 -11.273 -33.719 1 97.06 415 VAL A CA 1
ATOM 3330 C C . VAL A 1 415 ? -10.18 -10.281 -33.906 1 97.06 415 VAL A C 1
ATOM 3332 O O . VAL A 1 415 ? -9.711 -9.656 -32.969 1 97.06 415 VAL A O 1
ATOM 3335 N N . GLU A 1 416 ? -9.781 -10.016 -35.125 1 94.25 416 GLU A N 1
ATOM 3336 C CA . GLU A 1 416 ? -8.656 -9.156 -35.438 1 94.25 416 GLU A CA 1
ATOM 3337 C C . GLU A 1 416 ? -8.945 -7.699 -35.094 1 94.25 416 GLU A C 1
ATOM 3339 O O . GLU A 1 416 ? -8.023 -6.926 -34.812 1 94.25 416 GLU A O 1
ATOM 3344 N N . THR A 1 417 ? -10.211 -7.312 -35.094 1 94.69 417 THR A N 1
ATOM 3345 C CA . THR A 1 417 ? -10.57 -5.918 -34.875 1 94.69 417 THR A CA 1
ATOM 3346 C C . THR A 1 417 ? -11.117 -5.723 -33.438 1 94.69 417 THR A C 1
ATOM 3348 O O . THR A 1 417 ? -11.43 -4.598 -33.062 1 94.69 417 THR A O 1
ATOM 3351 N N . LEU A 1 418 ? -11.18 -6.793 -32.781 1 94.56 418 LEU A N 1
ATOM 3352 C CA . LEU A 1 418 ? -11.812 -6.793 -31.453 1 94.56 418 LEU A CA 1
ATOM 3353 C C . LEU A 1 418 ? -11.125 -5.801 -30.531 1 94.56 418 LEU A C 1
ATOM 3355 O O . LEU A 1 418 ? -11.797 -5.035 -29.828 1 94.56 418 LEU A O 1
ATOM 3359 N N . GLN A 1 419 ? -9.812 -5.781 -30.453 1 93.81 419 GLN A N 1
ATOM 3360 C CA . GLN A 1 419 ? -9.047 -4.922 -29.562 1 93.81 419 GLN A CA 1
ATOM 3361 C C . GLN A 1 419 ? -9.297 -3.447 -29.859 1 93.81 419 GLN A C 1
ATOM 3363 O O . GLN A 1 419 ? -9.555 -2.654 -28.953 1 93.81 419 GLN A O 1
ATOM 3368 N N . SER A 1 420 ? -9.203 -3.08 -31.125 1 93.44 420 SER A N 1
ATOM 3369 C CA . SER A 1 420 ? -9.398 -1.693 -31.547 1 93.44 420 SER A CA 1
ATOM 3370 C C . SER A 1 420 ? -10.812 -1.219 -31.234 1 93.44 420 SER A C 1
ATOM 3372 O O . SER A 1 420 ? -11.016 -0.082 -30.797 1 93.44 420 SER A O 1
ATOM 3374 N N . LEU A 1 421 ? -11.711 -2.094 -31.469 1 92.56 421 LEU A N 1
ATOM 3375 C CA . LEU A 1 421 ? -13.109 -1.757 -31.219 1 92.56 421 LEU A CA 1
ATOM 3376 C C . LEU A 1 421 ? -13.352 -1.501 -29.734 1 92.56 421 LEU A C 1
ATOM 3378 O O . LEU A 1 421 ? -14.016 -0.529 -29.359 1 92.56 421 LEU A O 1
ATOM 3382 N N . LEU A 1 422 ? -12.828 -2.332 -28.891 1 93.94 422 LEU A N 1
ATOM 3383 C CA . LEU A 1 422 ? -13.039 -2.227 -27.453 1 93.94 422 LEU A CA 1
ATOM 3384 C C . LEU A 1 422 ? -12.32 -1.011 -26.891 1 93.94 422 LEU A C 1
ATOM 3386 O O . LEU A 1 422 ? -12.789 -0.405 -25.922 1 93.94 422 LEU A O 1
ATOM 3390 N N . LYS A 1 423 ? -11.195 -0.639 -27.406 1 90.44 423 LYS A N 1
ATOM 3391 C CA . LYS A 1 423 ? -10.445 0.527 -26.953 1 90.44 423 LYS A CA 1
ATOM 3392 C C . LYS A 1 423 ? -11.141 1.823 -27.359 1 90.44 423 LYS A C 1
ATOM 3394 O O . LYS A 1 423 ? -10.984 2.852 -26.688 1 90.44 423 LYS A O 1
ATOM 3399 N N . SER A 1 424 ? -11.781 1.815 -28.453 1 85.81 424 SER A N 1
ATOM 3400 C CA . SER A 1 424 ? -12.461 2.998 -28.969 1 85.81 424 SER A CA 1
ATOM 3401 C C . SER A 1 424 ? -13.781 3.236 -28.234 1 85.81 424 SER A C 1
ATOM 3403 O O . SER A 1 424 ? -14.305 4.352 -28.234 1 85.81 424 SER A O 1
ATOM 3405 N N . LYS A 1 425 ? -14.359 2.299 -27.703 1 78.75 425 LYS A N 1
ATOM 3406 C CA . LYS A 1 425 ? -15.656 2.391 -27.047 1 78.75 425 LYS A CA 1
ATOM 3407 C C . LYS A 1 425 ? -15.492 2.699 -25.547 1 78.75 425 LYS A C 1
ATOM 3409 O O . LYS A 1 425 ? -16.406 3.225 -24.922 1 78.75 425 LYS A O 1
ATOM 3414 N N . MET B 1 1 ? 21.328 6.867 22.266 1 58.47 1 MET B N 1
ATOM 3415 C CA . MET B 1 1 ? 20.391 5.867 21.766 1 58.47 1 MET B CA 1
ATOM 3416 C C . MET B 1 1 ? 20.766 5.418 20.359 1 58.47 1 MET B C 1
ATOM 3418 O O . MET B 1 1 ? 21.281 6.207 19.578 1 58.47 1 MET B O 1
ATOM 3422 N N . ASP B 1 2 ? 20.953 4.074 20.141 1 71.75 2 ASP B N 1
ATOM 3423 C CA . ASP B 1 2 ? 21.281 3.48 18.859 1 71.75 2 ASP B CA 1
ATOM 3424 C C . ASP B 1 2 ? 20.156 3.705 17.844 1 71.75 2 ASP B C 1
ATOM 3426 O O . ASP B 1 2 ? 19.047 3.189 18.016 1 71.75 2 ASP B O 1
ATOM 3430 N N . LEU B 1 3 ? 20.312 4.809 16.984 1 88.81 3 LEU B N 1
ATOM 3431 C CA . LEU B 1 3 ? 19.312 5.07 15.938 1 88.81 3 LEU B CA 1
ATOM 3432 C C . LEU B 1 3 ? 19.531 4.148 14.742 1 88.81 3 LEU B C 1
ATOM 3434 O O . LEU B 1 3 ? 20.453 4.348 13.953 1 88.81 3 LEU B O 1
ATOM 3438 N N . LYS B 1 4 ? 18.828 3.057 14.781 1 93.06 4 LYS B N 1
ATOM 3439 C CA . LYS B 1 4 ? 18.859 2.109 13.672 1 93.06 4 LYS B CA 1
ATOM 3440 C C . LYS B 1 4 ? 17.5 1.429 13.492 1 93.06 4 LYS B C 1
ATOM 3442 O O . LYS B 1 4 ? 16.641 1.496 14.375 1 93.06 4 LYS B O 1
ATOM 3447 N N . THR B 1 5 ? 17.297 0.877 12.328 1 95.06 5 THR B N 1
ATOM 3448 C CA . THR B 1 5 ? 16.125 0.024 12.125 1 95.06 5 THR B CA 1
ATOM 3449 C C . THR B 1 5 ? 16.344 -1.35 12.75 1 95.06 5 THR B C 1
ATOM 3451 O O . THR B 1 5 ? 17.484 -1.762 12.977 1 95.06 5 THR B O 1
ATOM 3454 N N . PRO B 1 6 ? 15.266 -2.051 13.133 1 94.94 6 PRO B N 1
ATOM 3455 C CA . PRO B 1 6 ? 15.438 -3.428 13.602 1 94.94 6 PRO B CA 1
ATOM 3456 C C . PRO B 1 6 ? 16.219 -4.289 12.617 1 94.94 6 PRO B C 1
ATOM 3458 O O . PRO B 1 6 ? 16.172 -4.047 11.406 1 94.94 6 PRO B O 1
ATOM 3461 N N . LYS B 1 7 ? 16.891 -5.32 13.156 1 93.06 7 LYS B N 1
ATOM 3462 C CA . LYS B 1 7 ? 17.688 -6.219 12.336 1 93.06 7 LYS B CA 1
ATOM 3463 C C . LYS B 1 7 ? 16.875 -6.809 11.195 1 93.06 7 LYS B C 1
ATOM 3465 O O . LYS B 1 7 ? 15.766 -7.305 11.406 1 93.06 7 LYS B O 1
ATOM 3470 N N . GLY B 1 8 ? 17.375 -6.719 9.992 1 94.19 8 GLY B N 1
ATOM 3471 C CA . GLY B 1 8 ? 16.75 -7.328 8.82 1 94.19 8 GLY B CA 1
ATOM 3472 C C . GLY B 1 8 ? 15.648 -6.477 8.227 1 94.19 8 GLY B C 1
ATOM 3473 O O . GLY B 1 8 ? 14.969 -6.902 7.293 1 94.19 8 GLY B O 1
ATOM 3474 N N . THR B 1 9 ? 15.32 -5.297 8.766 1 96 9 THR B N 1
ATOM 3475 C CA . THR B 1 9 ?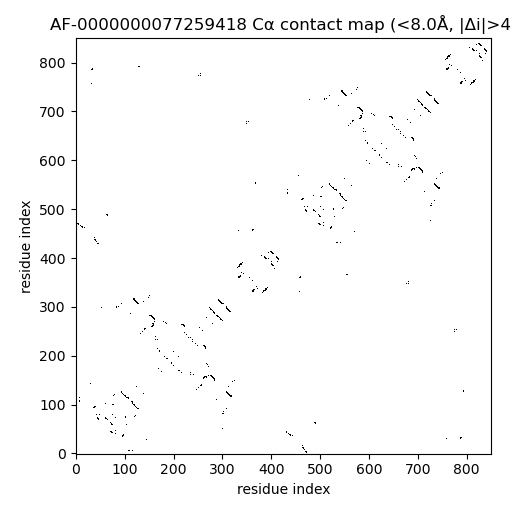 14.383 -4.34 8.195 1 96 9 THR B CA 1
ATOM 3476 C C . THR B 1 9 ? 15.117 -3.113 7.664 1 96 9 THR B C 1
ATOM 3478 O O . THR B 1 9 ? 16.281 -2.871 8.023 1 96 9 THR B O 1
ATOM 3481 N N . ILE B 1 10 ? 14.5 -2.414 6.762 1 94.88 10 ILE B N 1
ATOM 3482 C CA . ILE B 1 10 ? 15.18 -1.264 6.176 1 94.88 10 ILE B CA 1
ATOM 3483 C C . ILE B 1 10 ? 14.188 -0.118 5.988 1 94.88 10 ILE B C 1
ATOM 3485 O O . ILE B 1 10 ? 12.992 -0.349 5.82 1 94.88 10 ILE B O 1
ATOM 3489 N N . ASP B 1 11 ? 14.703 1.096 6.055 1 96.88 11 ASP B N 1
ATOM 3490 C CA . ASP B 1 11 ? 13.992 2.277 5.586 1 96.88 11 ASP B CA 1
ATOM 3491 C C . ASP B 1 11 ? 14.133 2.447 4.074 1 96.88 11 ASP B C 1
ATOM 3493 O O . ASP B 1 11 ? 15.234 2.311 3.531 1 96.88 11 ASP B O 1
ATOM 3497 N N . TYR B 1 12 ? 13.062 2.699 3.463 1 96.25 12 TYR B N 1
ATOM 3498 C CA . TYR B 1 12 ? 13.141 3.111 2.066 1 96.25 12 TYR B CA 1
ATOM 3499 C C . TYR B 1 12 ? 13.125 4.629 1.942 1 96.25 12 TYR B C 1
ATOM 3501 O O . TYR B 1 12 ? 12.148 5.281 2.332 1 96.25 12 TYR B O 1
ATOM 3509 N N . ASN B 1 13 ? 14.234 5.141 1.422 1 95.69 13 ASN B N 1
ATOM 3510 C CA . ASN B 1 13 ? 14.312 6.574 1.163 1 95.69 13 ASN B CA 1
ATOM 3511 C C . ASN B 1 13 ? 13.383 6.984 0.022 1 95.69 13 ASN B C 1
ATOM 3513 O O . ASN B 1 13 ? 12.758 6.133 -0.611 1 95.69 13 ASN B O 1
ATOM 3517 N N . PRO B 1 14 ? 13.219 8.227 -0.275 1 94.88 14 PRO B N 1
ATOM 3518 C CA . PRO B 1 14 ? 12.219 8.695 -1.239 1 94.88 14 PRO B CA 1
ATOM 3519 C C . PRO B 1 14 ? 12.375 8.039 -2.611 1 94.88 14 PRO B C 1
ATOM 3521 O O . PRO B 1 14 ? 11.391 7.59 -3.201 1 94.88 14 PRO B O 1
ATOM 3524 N N . GLU B 1 15 ? 13.562 8.023 -3.121 1 93.38 15 GLU B N 1
ATOM 3525 C CA . GLU B 1 15 ? 13.781 7.422 -4.434 1 93.38 15 GLU B CA 1
ATOM 3526 C C . GLU B 1 15 ? 13.398 5.945 -4.43 1 93.38 15 GLU B C 1
ATOM 3528 O O . GLU B 1 15 ? 12.719 5.473 -5.348 1 93.38 15 GLU B O 1
ATOM 3533 N N . ASP B 1 16 ? 13.836 5.227 -3.383 1 94.44 16 ASP B N 1
ATOM 3534 C CA . ASP B 1 16 ? 13.508 3.809 -3.25 1 94.44 16 ASP B CA 1
ATOM 3535 C C . ASP B 1 16 ? 12.008 3.607 -3.068 1 94.44 16 ASP B C 1
ATOM 3537 O O . ASP B 1 16 ? 11.422 2.688 -3.648 1 94.44 16 ASP B O 1
ATOM 3541 N N . ALA B 1 17 ? 11.445 4.438 -2.23 1 95.88 17 ALA B N 1
ATOM 3542 C CA . ALA B 1 17 ? 10.016 4.32 -1.962 1 95.88 17 ALA B CA 1
ATOM 3543 C C . ALA B 1 17 ? 9.195 4.574 -3.225 1 95.88 17 ALA B C 1
ATOM 3545 O O . ALA B 1 17 ? 8.188 3.902 -3.465 1 95.88 17 ALA B O 1
ATOM 3546 N N . LEU B 1 18 ? 9.586 5.559 -4.039 1 94.19 18 LEU B N 1
ATOM 3547 C CA . LEU B 1 18 ? 8.898 5.84 -5.297 1 94.19 18 LEU B CA 1
ATOM 3548 C C . LEU B 1 18 ? 8.992 4.645 -6.242 1 94.19 18 LEU B C 1
ATOM 3550 O O . LEU B 1 18 ? 8.023 4.301 -6.914 1 94.19 18 LEU B O 1
ATOM 3554 N N . LEU B 1 19 ? 10.156 4.082 -6.32 1 93.69 19 LEU B N 1
ATOM 3555 C CA . LEU B 1 19 ? 10.352 2.898 -7.152 1 93.69 19 LEU B CA 1
ATOM 3556 C C . LEU B 1 19 ? 9.461 1.754 -6.68 1 93.69 19 LEU B C 1
ATOM 3558 O O . LEU B 1 19 ? 8.844 1.066 -7.496 1 93.69 19 LEU B O 1
ATOM 3562 N N . TYR B 1 20 ? 9.391 1.542 -5.375 1 93.81 20 TYR B N 1
ATOM 3563 C CA . TYR B 1 20 ? 8.547 0.5 -4.801 1 93.81 20 TYR B CA 1
ATOM 3564 C C . TYR B 1 20 ? 7.078 0.743 -5.129 1 93.81 20 TYR B C 1
ATOM 3566 O O . TYR B 1 20 ? 6.348 -0.194 -5.457 1 93.81 20 TYR B O 1
ATOM 3574 N N . GLU B 1 21 ? 6.637 1.965 -4.961 1 94.12 21 GLU B N 1
ATOM 3575 C CA . GLU B 1 21 ? 5.258 2.287 -5.309 1 94.12 21 GLU B CA 1
ATOM 3576 C C . GLU B 1 21 ? 4.961 1.962 -6.77 1 94.12 21 GLU B C 1
ATOM 3578 O O . GLU B 1 21 ? 3.891 1.447 -7.094 1 94.12 21 GLU B O 1
ATOM 3583 N N . SER B 1 22 ? 5.918 2.266 -7.633 1 93.25 22 SER B N 1
ATOM 3584 C CA . SER B 1 22 ? 5.75 1.975 -9.055 1 93.25 22 SER B CA 1
ATOM 3585 C C . SER B 1 22 ? 5.645 0.474 -9.305 1 93.25 22 SER B C 1
ATOM 3587 O O . SER B 1 22 ? 4.84 0.032 -10.125 1 93.25 22 SER B O 1
ATOM 3589 N N . LEU B 1 23 ? 6.477 -0.306 -8.633 1 95.19 23 LEU B N 1
ATOM 3590 C CA . LEU B 1 23 ? 6.445 -1.761 -8.742 1 95.19 23 LEU B CA 1
ATOM 3591 C C . LEU B 1 23 ? 5.09 -2.311 -8.312 1 95.19 23 LEU B C 1
ATOM 3593 O O . LEU B 1 23 ? 4.527 -3.184 -8.977 1 95.19 23 LEU B O 1
ATOM 3597 N N . ILE B 1 24 ? 4.633 -1.823 -7.211 1 97.31 24 ILE B N 1
ATOM 3598 C CA . ILE B 1 24 ? 3.352 -2.271 -6.672 1 97.31 24 ILE B CA 1
ATOM 3599 C C . ILE B 1 24 ? 2.234 -1.939 -7.66 1 97.31 24 ILE B C 1
ATOM 3601 O O . ILE B 1 24 ? 1.386 -2.785 -7.953 1 97.31 24 ILE B O 1
ATOM 3605 N N . ASP B 1 25 ? 2.23 -0.743 -8.18 1 95.75 25 ASP B N 1
ATOM 3606 C CA . ASP B 1 25 ? 1.197 -0.316 -9.117 1 95.75 25 ASP B CA 1
ATOM 3607 C C . ASP B 1 25 ? 1.223 -1.164 -10.391 1 95.75 25 ASP B C 1
ATOM 3609 O O . ASP B 1 25 ? 0.173 -1.572 -10.891 1 95.75 25 ASP B O 1
ATOM 3613 N N . LYS B 1 26 ? 2.404 -1.374 -10.898 1 96.38 26 LYS B N 1
ATOM 3614 C CA . LYS B 1 26 ? 2.557 -2.215 -12.078 1 96.38 26 LYS B CA 1
ATOM 3615 C C . LYS B 1 26 ? 2.016 -3.621 -11.828 1 96.38 26 LYS B C 1
ATOM 3617 O O . LYS B 1 26 ? 1.335 -4.191 -12.688 1 96.38 26 LYS B O 1
ATOM 3622 N N . THR B 1 27 ? 2.332 -4.176 -10.719 1 98.5 27 THR B N 1
ATOM 3623 C CA . THR B 1 27 ? 1.875 -5.512 -10.344 1 98.5 27 THR B CA 1
ATOM 3624 C C . THR B 1 27 ? 0.352 -5.559 -10.266 1 98.5 27 THR B C 1
ATOM 3626 O O . THR B 1 27 ? -0.274 -6.469 -10.812 1 98.5 27 THR B O 1
ATOM 3629 N N . LYS B 1 28 ? -0.247 -4.594 -9.609 1 97.69 28 LYS B N 1
ATOM 3630 C CA . LYS B 1 28 ? -1.701 -4.52 -9.516 1 97.69 28 LYS B CA 1
ATOM 3631 C C . LYS B 1 28 ? -2.344 -4.477 -10.898 1 97.69 28 LYS B C 1
ATOM 3633 O O . LYS B 1 28 ? -3.363 -5.125 -11.133 1 97.69 28 LYS B O 1
ATOM 3638 N N . GLN B 1 29 ? -1.745 -3.686 -11.75 1 97 29 GLN B N 1
ATOM 3639 C CA . GLN B 1 29 ? -2.293 -3.537 -13.094 1 97 29 GLN B CA 1
ATOM 3640 C C . GLN B 1 29 ? -2.342 -4.879 -13.812 1 97 29 GLN B C 1
ATOM 3642 O O . GLN B 1 29 ? -3.328 -5.195 -14.484 1 97 29 GLN B O 1
ATOM 3647 N N . ILE B 1 30 ? -1.334 -5.664 -13.672 1 98.19 30 ILE B N 1
ATOM 3648 C CA . ILE B 1 30 ? -1.274 -6.961 -14.344 1 98.19 30 ILE B CA 1
ATOM 3649 C C . ILE B 1 30 ? -2.314 -7.898 -13.734 1 98.19 30 ILE B C 1
ATOM 3651 O O . ILE B 1 30 ? -2.996 -8.633 -14.461 1 98.19 30 ILE B O 1
ATOM 3655 N N . TYR B 1 31 ? -2.436 -7.934 -12.414 1 98.5 31 TYR B N 1
ATOM 3656 C CA . TYR B 1 31 ? -3.432 -8.773 -11.766 1 98.5 31 TYR B CA 1
ATOM 3657 C C . TYR B 1 31 ? -4.84 -8.391 -12.203 1 98.5 31 TYR B C 1
ATOM 3659 O O . TYR B 1 31 ? -5.672 -9.266 -12.469 1 98.5 31 TYR B O 1
ATOM 3667 N N . LYS B 1 32 ? -5.066 -7.117 -12.297 1 96.94 32 LYS B N 1
ATOM 3668 C CA . LYS B 1 32 ? -6.379 -6.629 -12.711 1 96.94 32 LYS B CA 1
ATOM 3669 C C . LYS B 1 32 ? -6.66 -6.973 -14.172 1 96.94 32 LYS B C 1
ATOM 3671 O O . LYS B 1 32 ? -7.812 -7.188 -14.555 1 96.94 32 LYS B O 1
ATOM 3676 N N . LEU B 1 33 ? -5.609 -7 -14.984 1 97.19 33 LEU B N 1
ATOM 3677 C CA . LEU B 1 33 ? -5.754 -7.43 -16.375 1 97.19 33 LEU B CA 1
ATOM 3678 C C . LEU B 1 33 ? -6.422 -8.797 -16.453 1 97.19 33 LEU B C 1
ATOM 3680 O O . LEU B 1 33 ? -7.199 -9.062 -17.375 1 97.19 33 LEU B O 1
ATOM 3684 N N . HIS B 1 34 ? -6.133 -9.625 -15.508 1 97.75 34 HIS B N 1
ATOM 3685 C CA . HIS B 1 34 ? -6.676 -10.977 -15.453 1 97.75 34 HIS B CA 1
ATOM 3686 C C . HIS B 1 34 ? -7.98 -11.016 -14.664 1 97.75 34 HIS B C 1
ATOM 3688 O O . HIS B 1 34 ? -8.477 -12.094 -14.328 1 97.75 34 HIS B O 1
ATOM 3694 N N . GLY B 1 35 ? -8.516 -9.852 -14.305 1 96.81 35 GLY B N 1
ATOM 3695 C CA . GLY B 1 35 ? -9.805 -9.773 -13.633 1 96.81 35 GLY B CA 1
ATOM 3696 C C . GLY B 1 35 ? -9.727 -10.117 -12.156 1 96.81 35 GLY B C 1
ATOM 3697 O O . GLY B 1 35 ? -10.75 -10.406 -11.531 1 96.81 35 GLY B O 1
ATOM 3698 N N . ALA B 1 36 ? -8.516 -10.164 -11.586 1 97.75 36 ALA B N 1
ATOM 3699 C CA . ALA B 1 36 ? -8.383 -10.453 -10.164 1 97.75 36 ALA B CA 1
ATOM 3700 C C . ALA B 1 36 ? -8.82 -9.258 -9.32 1 97.75 36 ALA B C 1
ATOM 3702 O O . ALA B 1 36 ? -8.695 -8.109 -9.75 1 97.75 36 ALA B O 1
ATOM 3703 N N . ILE B 1 37 ? -9.336 -9.586 -8.133 1 96.44 37 ILE B N 1
ATOM 3704 C CA . ILE B 1 37 ? -9.797 -8.562 -7.203 1 96.44 37 ILE B CA 1
ATOM 3705 C C . ILE B 1 37 ? -8.977 -8.633 -5.914 1 96.44 37 ILE B C 1
ATOM 3707 O O . ILE B 1 37 ? -8.508 -9.703 -5.527 1 96.44 37 ILE B O 1
ATOM 3711 N N . PRO B 1 38 ? -8.797 -7.484 -5.27 1 97.44 38 PRO B N 1
ATOM 3712 C CA . PRO B 1 38 ? -7.945 -7.469 -4.074 1 97.44 38 PRO B CA 1
ATOM 3713 C C . PRO B 1 38 ? -8.695 -7.895 -2.814 1 97.44 38 PRO B C 1
ATOM 3715 O O . PRO B 1 38 ? -9.914 -7.727 -2.729 1 97.44 38 PRO B O 1
ATOM 3718 N N . ILE B 1 39 ? -8.031 -8.477 -1.897 1 98.19 39 ILE B N 1
ATOM 3719 C CA . ILE B 1 39 ? -8.406 -8.586 -0.492 1 98.19 39 ILE B CA 1
ATOM 3720 C C . ILE B 1 39 ? -7.277 -8.055 0.387 1 98.19 39 ILE B C 1
ATOM 3722 O O . ILE B 1 39 ? -6.168 -7.816 -0.094 1 98.19 39 ILE B O 1
ATOM 3726 N N . ASP B 1 40 ? -7.531 -7.777 1.593 1 98.06 40 ASP B N 1
ATOM 3727 C CA . ASP B 1 40 ? -6.52 -7.352 2.557 1 98.06 40 ASP B CA 1
ATOM 3728 C C . ASP B 1 40 ? -6.766 -7.98 3.926 1 98.06 40 ASP B C 1
ATOM 3730 O O . ASP B 1 40 ? -7.859 -7.863 4.48 1 98.06 40 ASP B O 1
ATOM 3734 N N . THR B 1 41 ? -5.812 -8.695 4.395 1 98.44 41 THR B N 1
ATOM 3735 C CA . THR B 1 41 ? -5.898 -9.336 5.703 1 98.44 41 THR B CA 1
ATOM 3736 C C . THR B 1 41 ? -4.941 -8.672 6.691 1 98.44 41 THR B C 1
ATOM 3738 O O . THR B 1 41 ? -4.004 -7.98 6.285 1 98.44 41 THR B O 1
ATOM 3741 N N . PRO B 1 42 ? -5.113 -8.844 7.957 1 98.06 42 PRO B N 1
ATOM 3742 C CA . PRO B 1 42 ? -4.301 -8.18 8.977 1 98.06 42 PRO B CA 1
ATOM 3743 C C . PRO B 1 42 ? -2.824 -8.57 8.898 1 98.06 42 PRO B C 1
ATOM 3745 O O . PRO B 1 42 ? -2.494 -9.656 8.422 1 98.06 42 PRO B O 1
ATOM 3748 N N . VAL B 1 43 ? -2.029 -7.664 9.43 1 98.38 43 VAL B N 1
ATOM 3749 C CA . VAL B 1 43 ? -0.583 -7.859 9.445 1 98.38 43 VAL B CA 1
ATOM 3750 C C . VAL B 1 43 ? -0.223 -8.977 10.422 1 98.38 43 VAL B C 1
ATOM 3752 O O . VAL B 1 43 ? 0.824 -9.609 10.289 1 98.38 43 VAL B O 1
ATOM 3755 N N . PHE B 1 44 ? -1.025 -9.195 11.398 1 97.06 44 PHE B N 1
ATOM 3756 C CA . PHE B 1 44 ? -0.811 -10.32 12.305 1 97.06 44 PHE B CA 1
ATOM 3757 C C . PHE B 1 44 ? -2.07 -11.172 12.414 1 97.06 44 PHE B C 1
ATOM 3759 O O . PHE B 1 44 ? -3.164 -10.719 12.07 1 97.06 44 PHE B O 1
ATOM 3766 N N . GLU B 1 45 ? -1.879 -12.438 12.812 1 95.38 45 GLU B N 1
ATOM 3767 C CA . GLU B 1 45 ? -2.914 -13.461 12.953 1 95.38 45 GLU B CA 1
ATOM 3768 C C . GLU B 1 45 ? -2.842 -14.133 14.32 1 95.38 45 GLU B C 1
ATOM 3770 O O . GLU B 1 45 ? -1.858 -13.969 15.047 1 95.38 45 GLU B O 1
ATOM 3775 N N . LEU B 1 46 ? -4.012 -14.789 14.641 1 94.19 46 LEU B N 1
ATOM 3776 C CA . LEU B 1 46 ? -3.883 -15.703 15.773 1 94.19 46 LEU B CA 1
ATOM 3777 C C . LEU B 1 46 ? -2.766 -16.719 15.523 1 94.19 46 LEU B C 1
ATOM 3779 O O . LEU B 1 46 ? -2.678 -17.297 14.445 1 94.19 46 LEU B O 1
ATOM 3783 N N . LYS B 1 47 ? -1.92 -16.875 16.5 1 91.81 47 LYS B N 1
ATOM 3784 C CA . LYS B 1 47 ? -0.772 -17.766 16.359 1 91.81 47 LYS B CA 1
ATOM 3785 C C . LYS B 1 47 ? -1.215 -19.172 15.977 1 91.81 47 LYS B C 1
ATOM 3787 O O . LYS B 1 47 ? -0.549 -19.844 15.188 1 91.81 47 LYS B O 1
ATOM 3792 N N . SER B 1 48 ? -2.32 -19.609 16.516 1 90.88 48 SER B N 1
ATOM 3793 C CA . SER B 1 48 ? -2.84 -20.953 16.25 1 90.88 48 SER B CA 1
ATOM 3794 C C . SER B 1 48 ? -3.154 -21.141 14.766 1 90.88 48 SER B C 1
ATOM 3796 O O . SER B 1 48 ? -2.988 -22.234 14.219 1 90.88 48 SER B O 1
ATOM 3798 N N . ILE B 1 49 ? -3.531 -20.094 14.07 1 90.69 49 ILE B N 1
ATOM 3799 C CA . ILE B 1 49 ? -3.852 -20.141 12.648 1 90.69 49 ILE B CA 1
ATOM 3800 C C . ILE B 1 49 ? -2.566 -20.297 11.836 1 90.69 49 ILE B C 1
ATOM 3802 O O . ILE B 1 49 ? -2.51 -21.094 10.898 1 90.69 49 ILE B O 1
ATOM 3806 N N . LEU B 1 50 ? -1.565 -19.641 12.234 1 89.38 50 LEU B N 1
ATOM 3807 C CA . LEU B 1 50 ? -0.298 -19.625 11.508 1 89.38 50 LEU B CA 1
ATOM 3808 C C . LEU B 1 50 ? 0.423 -20.969 11.672 1 89.38 50 LEU B C 1
ATOM 3810 O O . LEU B 1 50 ? 1.103 -21.422 10.75 1 89.38 50 LEU B O 1
ATOM 3814 N N . LEU B 1 51 ? 0.302 -21.562 12.781 1 84.75 51 LEU B N 1
ATOM 3815 C CA . LEU B 1 51 ? 1.034 -22.797 13.078 1 84.75 51 LEU B CA 1
ATOM 3816 C C . LEU B 1 51 ? 0.315 -24.016 12.516 1 84.75 51 LEU B C 1
ATOM 3818 O O . LEU B 1 51 ? 0.932 -25.062 12.297 1 84.75 51 LEU B O 1
ATOM 3822 N N . ASN B 1 52 ? -0.916 -24 12.391 1 72.94 52 ASN B N 1
ATOM 3823 C CA . ASN B 1 52 ? -1.681 -25.156 11.93 1 72.94 52 ASN B CA 1
ATOM 3824 C C . ASN B 1 52 ? -1.324 -25.516 10.492 1 72.94 52 ASN B C 1
ATOM 3826 O O . ASN B 1 52 ? -1.354 -26.688 10.117 1 72.94 52 ASN B O 1
ATOM 3830 N N . LYS B 1 53 ? -1.046 -24.641 9.734 1 61.41 53 LYS B N 1
ATOM 3831 C CA . LYS B 1 53 ? -0.922 -24.938 8.305 1 61.41 53 LYS B CA 1
ATOM 3832 C C . LYS B 1 53 ? 0.532 -25.203 7.926 1 61.41 53 LYS B C 1
ATOM 3834 O O . LYS B 1 53 ? 0.808 -25.953 6.996 1 61.41 53 LYS B O 1
ATOM 3839 N N . TYR B 1 54 ? 1.462 -24.484 8.445 1 56.56 54 TYR B N 1
ATOM 3840 C CA . TYR B 1 54 ? 2.842 -24.688 8.016 1 56.56 54 TYR B CA 1
ATOM 3841 C C . TYR B 1 54 ? 3.674 -25.312 9.125 1 56.56 54 TYR B C 1
ATOM 3843 O O . TYR B 1 54 ? 3.547 -24.938 10.297 1 56.56 54 TYR B O 1
ATOM 3851 N N . GLY B 1 55 ? 3.523 -26.641 9.188 1 49.53 55 GLY B N 1
ATOM 3852 C CA . GLY B 1 55 ? 4.34 -27.406 10.109 1 49.53 55 GLY B CA 1
ATOM 3853 C C . GLY B 1 55 ? 5.227 -26.562 10.992 1 49.53 55 GLY B C 1
ATOM 3854 O O . GLY B 1 55 ? 5.203 -25.328 10.898 1 49.53 55 GLY B O 1
ATOM 3855 N N . GLU B 1 56 ? 6.305 -27.078 11.727 1 47.78 56 GLU B N 1
ATOM 3856 C CA . GLU B 1 56 ? 7.102 -26.938 12.945 1 47.78 56 GLU B CA 1
ATOM 3857 C C . GLU B 1 56 ? 7.992 -25.688 12.883 1 47.78 56 GLU B C 1
ATOM 3859 O O . GLU B 1 56 ? 8.711 -25.391 13.836 1 47.78 56 GLU B O 1
ATOM 3864 N N . ASP B 1 57 ? 8.469 -25.016 11.734 1 54.5 57 ASP B N 1
ATOM 3865 C CA . ASP B 1 57 ? 9.648 -24.281 12.164 1 54.5 57 ASP B CA 1
ATOM 3866 C C . ASP B 1 57 ? 9.258 -22.969 12.836 1 54.5 57 ASP B C 1
ATOM 3868 O O . ASP B 1 57 ? 9.297 -21.906 12.203 1 54.5 57 ASP B O 1
ATOM 3872 N N . THR B 1 58 ? 8.672 -23.031 13.977 1 64.12 58 THR B N 1
ATOM 3873 C CA . THR B 1 58 ? 8.234 -22.016 14.93 1 64.12 58 THR B CA 1
ATOM 3874 C C . THR B 1 58 ? 9.352 -21.016 15.211 1 64.12 58 THR B C 1
ATOM 3876 O O . THR B 1 58 ? 9.094 -19.891 15.656 1 64.12 58 THR B O 1
ATOM 3879 N N . LYS B 1 59 ? 10.531 -21.297 14.641 1 68.69 59 LYS B N 1
ATOM 3880 C CA . LYS B 1 59 ? 11.656 -20.469 15.062 1 68.69 59 LYS B CA 1
ATOM 3881 C C . LYS B 1 59 ? 11.727 -19.172 14.258 1 68.69 59 LYS B C 1
ATOM 3883 O O . LYS B 1 59 ? 12.305 -18.188 14.711 1 68.69 59 LYS B O 1
ATOM 3888 N N . LEU B 1 60 ? 10.93 -19.094 13.125 1 84.62 60 LEU B N 1
ATOM 3889 C CA . LEU B 1 60 ? 11.102 -17.922 12.266 1 84.62 60 LEU B CA 1
ATOM 3890 C C . LEU B 1 60 ? 9.898 -16.984 12.375 1 84.62 60 LEU B C 1
ATOM 3892 O O . LEU B 1 60 ? 9.828 -15.984 11.664 1 84.62 60 LEU B O 1
ATOM 3896 N N . ILE B 1 61 ? 9.109 -17.328 13.344 1 89.31 61 ILE B N 1
ATOM 3897 C CA . ILE B 1 61 ? 7.887 -16.547 13.469 1 89.31 61 ILE B CA 1
ATOM 3898 C C . ILE B 1 61 ? 8.086 -15.43 14.484 1 89.31 61 ILE B C 1
ATOM 3900 O O . ILE B 1 61 ? 8.719 -15.633 15.523 1 89.31 61 ILE B O 1
ATOM 3904 N N . TYR B 1 62 ? 7.613 -14.188 14.227 1 93.06 62 TYR B N 1
ATOM 3905 C CA . TYR B 1 62 ? 7.582 -13.078 15.18 1 93.06 62 TYR B CA 1
ATOM 3906 C C . TYR B 1 62 ? 6.324 -13.141 16.047 1 93.06 62 TYR B C 1
ATOM 3908 O O . TYR B 1 62 ? 5.246 -12.727 15.609 1 93.06 62 TYR B O 1
ATOM 3916 N N . ASP B 1 63 ? 6.504 -13.562 17.25 1 92.62 63 ASP B N 1
ATOM 3917 C CA . ASP B 1 63 ? 5.379 -13.617 18.188 1 92.62 63 ASP B CA 1
ATOM 3918 C C . ASP B 1 63 ? 5.129 -12.25 18.812 1 92.62 63 ASP B C 1
ATOM 3920 O O . ASP B 1 63 ? 6.074 -11.539 19.172 1 92.62 63 ASP B O 1
ATOM 3924 N N . LEU B 1 64 ? 3.855 -11.906 18.906 1 93.5 64 LEU B N 1
ATOM 3925 C CA . LEU B 1 64 ? 3.49 -10.766 19.734 1 93.5 64 LEU B CA 1
ATOM 3926 C C . LEU B 1 64 ? 3.42 -11.164 21.203 1 93.5 64 LEU B C 1
ATOM 3928 O O . LEU B 1 64 ? 2.977 -12.266 21.531 1 93.5 64 LEU B O 1
ATOM 3932 N N . LYS B 1 65 ? 3.852 -10.281 22.016 1 87.31 65 LYS B N 1
ATOM 3933 C CA . LYS B 1 65 ? 3.816 -10.562 23.453 1 87.31 65 LYS B CA 1
ATOM 3934 C C . LYS B 1 65 ? 2.381 -10.703 23.953 1 87.31 65 LYS B C 1
ATOM 3936 O O . LYS B 1 65 ? 1.505 -9.93 23.547 1 87.31 65 LYS B O 1
ATOM 3941 N N . ASP B 1 66 ? 2.193 -11.695 24.781 1 77.5 66 ASP B N 1
ATOM 3942 C CA . ASP B 1 66 ? 0.87 -11.977 25.328 1 77.5 66 ASP B CA 1
ATOM 3943 C C . ASP B 1 66 ? 0.511 -10.984 26.422 1 77.5 66 ASP B C 1
ATOM 3945 O O . ASP B 1 66 ? 1.186 -10.922 27.453 1 77.5 66 ASP B O 1
ATOM 3949 N N . ASN B 1 67 ? -0.461 -10.219 26.203 1 71.5 67 ASN B N 1
ATOM 3950 C CA . ASN B 1 67 ? -0.891 -9.305 27.266 1 71.5 67 ASN B CA 1
ATOM 3951 C C . ASN B 1 67 ? -2.227 -9.727 27.859 1 71.5 67 ASN B C 1
ATOM 3953 O O . ASN B 1 67 ? -3.016 -8.883 28.297 1 71.5 67 ASN B O 1
ATOM 3957 N N . GLY B 1 68 ? -2.547 -11.109 28 1 70.44 68 GLY B N 1
ATOM 3958 C CA . GLY B 1 68 ? -3.717 -11.664 28.656 1 70.44 68 GLY B CA 1
ATOM 3959 C C . GLY B 1 68 ? -4.891 -11.875 27.719 1 70.44 68 GLY B C 1
ATOM 3960 O O . GLY B 1 68 ? -6.02 -12.086 28.172 1 70.44 68 GLY B O 1
ATOM 3961 N N . GLY B 1 69 ? -4.617 -12.133 26.469 1 78.56 69 GLY B N 1
ATOM 3962 C CA . GLY B 1 69 ? -5.711 -12.398 25.547 1 78.56 69 GLY B CA 1
ATOM 3963 C C . GLY B 1 69 ? -5.344 -13.375 24.453 1 78.56 69 GLY B C 1
ATOM 3964 O O . GLY B 1 69 ? -4.934 -14.5 24.719 1 78.56 69 GLY B O 1
ATOM 3965 N N . GLU B 1 70 ? -5.547 -12.922 23.312 1 88.44 70 GLU B N 1
ATOM 3966 C CA . GLU B 1 70 ? -5.301 -13.742 22.125 1 88.44 70 GLU B CA 1
ATOM 3967 C C . GLU B 1 70 ? -3.814 -13.789 21.781 1 88.44 70 GLU B C 1
ATOM 3969 O O . GLU B 1 70 ? -3.131 -12.766 21.828 1 88.44 70 GLU B O 1
ATOM 3974 N N . GLU B 1 71 ? -3.289 -15.047 21.703 1 92.19 71 GLU B N 1
ATOM 3975 C CA . GLU B 1 71 ? -1.923 -15.172 21.203 1 92.19 71 GLU B CA 1
ATOM 3976 C C . GLU B 1 71 ? -1.85 -14.867 19.703 1 92.19 71 GLU B C 1
ATOM 3978 O O . GLU B 1 71 ? -2.529 -15.508 18.906 1 92.19 71 GLU B O 1
ATOM 3983 N N . CYS B 1 72 ? -1.021 -13.898 19.391 1 94.94 72 CYS B N 1
ATOM 3984 C CA . CYS B 1 72 ? -0.922 -13.461 18.016 1 94.94 72 CYS B CA 1
ATOM 3985 C C . CYS B 1 72 ? 0.523 -13.484 17.531 1 94.94 72 CYS B C 1
ATOM 3987 O O . CYS B 1 72 ? 1.449 -13.562 18.344 1 94.94 72 CYS B O 1
ATOM 3989 N N . ALA B 1 73 ? 0.736 -13.555 16.297 1 95.06 73 ALA B N 1
ATOM 3990 C CA . ALA B 1 73 ? 2.039 -13.477 15.648 1 95.06 73 ALA B CA 1
ATOM 3991 C C . ALA B 1 73 ? 1.932 -12.773 14.297 1 95.06 73 ALA B C 1
ATOM 3993 O O . ALA B 1 73 ? 0.87 -12.773 13.672 1 95.06 73 ALA B O 1
ATOM 3994 N N . LEU B 1 74 ? 3.064 -12.125 13.93 1 96.88 74 LEU B N 1
ATOM 3995 C CA . LEU B 1 74 ? 3.092 -11.508 12.609 1 96.88 74 LEU B CA 1
ATOM 3996 C C . LEU B 1 74 ? 2.977 -12.562 11.516 1 96.88 74 LEU B C 1
ATOM 3998 O O . LEU B 1 74 ? 3.561 -13.641 11.625 1 96.88 74 LEU B O 1
ATOM 4002 N N . ARG B 1 75 ? 2.184 -12.258 10.484 1 96.56 75 ARG B N 1
ATOM 4003 C CA . ARG B 1 75 ? 2.072 -13.18 9.359 1 96.56 75 ARG B CA 1
ATOM 4004 C C . ARG B 1 75 ? 3.416 -13.359 8.664 1 96.56 75 ARG B C 1
ATOM 4006 O O . ARG B 1 75 ? 4.176 -12.398 8.516 1 96.56 75 ARG B O 1
ATOM 4013 N N . TYR B 1 76 ? 3.756 -14.57 8.203 1 94.19 76 TYR B N 1
ATOM 4014 C CA . TYR B 1 76 ? 5.023 -14.812 7.527 1 94.19 76 TYR B CA 1
ATOM 4015 C C . TYR B 1 76 ? 4.816 -15.031 6.031 1 94.19 76 TYR B C 1
ATOM 4017 O O . TYR B 1 76 ? 5.777 -15.227 5.285 1 94.19 76 TYR B O 1
ATOM 4025 N N . ASP B 1 77 ? 3.584 -15.078 5.59 1 93.75 77 ASP B N 1
ATOM 4026 C CA . ASP B 1 77 ? 3.17 -15.125 4.191 1 93.75 77 ASP B CA 1
ATOM 4027 C C . ASP B 1 77 ? 1.74 -14.617 4.023 1 93.75 77 ASP B C 1
ATOM 4029 O O . ASP B 1 77 ? 1.129 -14.141 4.98 1 93.75 77 ASP B O 1
ATOM 4033 N N . LEU B 1 78 ? 1.226 -14.648 2.828 1 96.62 78 LEU B N 1
ATOM 4034 C CA . LEU B 1 78 ? -0.126 -14.164 2.568 1 96.62 78 LEU B CA 1
ATOM 4035 C C . LEU B 1 78 ? -1.076 -15.328 2.299 1 96.62 78 LEU B C 1
ATOM 4037 O O . LEU B 1 78 ? -2.289 -15.133 2.191 1 96.62 78 LEU B O 1
ATOM 4041 N N . THR B 1 79 ? -0.587 -16.562 2.221 1 94.56 79 THR B N 1
ATOM 4042 C CA . THR B 1 79 ? -1.392 -17.719 1.844 1 94.56 79 THR B CA 1
ATOM 4043 C C . THR B 1 79 ? -2.227 -18.219 3.025 1 94.56 79 THR B C 1
ATOM 4045 O O . THR B 1 79 ? -3.41 -18.516 2.871 1 94.56 79 THR B O 1
ATOM 4048 N N . VAL B 1 80 ? -1.62 -18.281 4.203 1 93.06 80 VAL B N 1
ATOM 4049 C CA . VAL B 1 80 ? -2.311 -18.797 5.383 1 93.06 80 VAL B CA 1
ATOM 4050 C C . VAL B 1 80 ? -3.457 -17.859 5.758 1 93.06 80 VAL B C 1
ATOM 4052 O O . VAL B 1 80 ? -4.586 -18.312 5.969 1 93.06 80 VAL B O 1
ATOM 4055 N N . PRO B 1 81 ? -3.189 -16.547 5.863 1 95.81 81 PRO B N 1
ATOM 4056 C CA . PRO B 1 81 ? -4.32 -15.641 6.109 1 95.81 81 PRO B CA 1
ATOM 4057 C C . PRO B 1 81 ? -5.414 -15.766 5.051 1 95.81 81 PRO B C 1
ATOM 4059 O O . PRO B 1 81 ? -6.598 -15.656 5.367 1 95.81 81 PRO B O 1
ATOM 4062 N N . PHE B 1 82 ? -5.023 -16 3.83 1 97.19 82 PHE B N 1
ATOM 4063 C CA . PHE B 1 82 ? -5.988 -16.188 2.756 1 97.19 82 PHE B CA 1
ATOM 4064 C C . PHE B 1 82 ? -6.855 -17.422 3.014 1 97.19 82 PHE B C 1
ATOM 4066 O O . PHE B 1 82 ? -8.078 -17.359 2.875 1 97.19 82 PHE B O 1
ATOM 4073 N N . SER B 1 83 ? -6.168 -18.484 3.324 1 94.94 83 SER B N 1
ATOM 4074 C CA . SER B 1 83 ? -6.895 -19.703 3.656 1 94.94 83 SER B CA 1
ATOM 4075 C C . SER B 1 83 ? -7.895 -19.469 4.781 1 94.94 83 SER B C 1
ATOM 4077 O O . SER B 1 83 ? -9.047 -19.891 4.695 1 94.94 83 SER B O 1
ATOM 4079 N N . ARG B 1 84 ? -7.457 -18.828 5.848 1 95.56 84 ARG B N 1
ATOM 4080 C CA . ARG B 1 84 ? -8.352 -18.484 6.949 1 95.56 84 ARG B CA 1
ATOM 4081 C C . ARG B 1 84 ? -9.531 -17.641 6.457 1 95.56 84 ARG B C 1
ATOM 4083 O O . ARG B 1 84 ? -10.672 -17.891 6.832 1 95.56 84 ARG B O 1
ATOM 4090 N N . TYR B 1 85 ? -9.281 -16.625 5.68 1 97.56 85 TYR B N 1
ATOM 4091 C CA . TYR B 1 85 ? -10.297 -15.727 5.145 1 97.56 85 TYR B CA 1
ATOM 4092 C C . TYR B 1 85 ? -11.359 -16.5 4.375 1 97.56 85 TYR B C 1
ATOM 4094 O O . TYR B 1 85 ? -12.562 -16.312 4.586 1 97.56 85 TYR B O 1
ATOM 4102 N N . MET B 1 86 ? -10.93 -17.375 3.447 1 97.5 86 MET B N 1
ATOM 4103 C CA . MET B 1 86 ? -11.852 -18.156 2.623 1 97.5 86 MET B CA 1
ATOM 4104 C C . MET B 1 86 ? -12.719 -19.062 3.49 1 97.5 86 MET B C 1
ATOM 4106 O O . MET B 1 86 ? -13.938 -19.109 3.311 1 97.5 86 MET B O 1
ATOM 4110 N N . THR B 1 87 ? -12.094 -19.734 4.395 1 95.38 87 THR B N 1
ATOM 4111 C CA . THR B 1 87 ? -12.805 -20.688 5.234 1 95.38 87 THR B CA 1
ATOM 4112 C C . THR B 1 87 ? -13.766 -19.984 6.18 1 95.38 87 THR B C 1
ATOM 4114 O O . THR B 1 87 ? -14.922 -20.391 6.324 1 95.38 87 THR B O 1
ATOM 4117 N N . MET B 1 88 ? -13.258 -18.922 6.828 1 95.19 88 MET B N 1
ATOM 4118 C CA . MET B 1 88 ? -14.047 -18.141 7.77 1 95.19 88 MET B CA 1
ATOM 4119 C C . MET B 1 88 ? -15.297 -17.594 7.102 1 95.19 88 MET B C 1
ATOM 4121 O O . MET B 1 88 ? -16.375 -17.547 7.719 1 95.19 88 MET B O 1
ATOM 4125 N N . ASN B 1 89 ? -15.188 -17.156 5.875 1 95.75 89 ASN B N 1
ATOM 4126 C CA . ASN B 1 89 ? -16.297 -16.531 5.172 1 95.75 89 ASN B CA 1
ATOM 4127 C C . ASN B 1 89 ? -17.047 -17.531 4.289 1 95.75 89 ASN B C 1
ATOM 4129 O O . ASN B 1 89 ? -17.922 -17.141 3.521 1 95.75 89 ASN B O 1
ATOM 4133 N N . LYS B 1 90 ? -16.656 -18.828 4.301 1 94.75 90 LYS B N 1
ATOM 4134 C CA . LYS B 1 90 ? -17.297 -19.922 3.572 1 94.75 90 LYS B CA 1
ATOM 4135 C C . LYS B 1 90 ? -17.344 -19.625 2.076 1 94.75 90 LYS B C 1
ATOM 4137 O O . LYS B 1 90 ? -18.391 -19.812 1.438 1 94.75 90 LYS B O 1
ATOM 4142 N N . LEU B 1 91 ? -16.312 -19.016 1.619 1 96.56 91 LEU B N 1
ATOM 4143 C CA . LEU B 1 91 ? -16.234 -18.719 0.194 1 96.56 91 LEU B CA 1
ATOM 4144 C C . LEU B 1 91 ? -15.812 -19.953 -0.598 1 96.56 91 LEU B C 1
ATOM 4146 O O . LEU B 1 91 ? -14.961 -20.719 -0.153 1 96.56 91 LEU B O 1
ATOM 4150 N N . LYS B 1 92 ? -16.375 -20.109 -1.787 1 96.06 92 LYS B N 1
ATOM 4151 C CA . LYS B 1 92 ? -16.109 -21.297 -2.594 1 96.06 92 LYS B CA 1
ATOM 4152 C C . LYS B 1 92 ? -15.273 -20.953 -3.824 1 96.06 92 LYS B C 1
ATOM 4154 O O . LYS B 1 92 ? -14.727 -21.844 -4.48 1 96.06 92 LYS B O 1
ATOM 4159 N N . LYS B 1 93 ? -15.25 -19.781 -4.156 1 96.56 93 LYS B N 1
ATOM 4160 C CA . LYS B 1 93 ? -14.484 -19.359 -5.324 1 96.56 93 LYS B CA 1
ATOM 4161 C C . LYS B 1 93 ? -14.047 -17.906 -5.207 1 96.56 93 LYS B C 1
ATOM 4163 O O . LYS B 1 93 ? -14.727 -17.094 -4.574 1 96.56 93 LYS B O 1
ATOM 4168 N N . ILE B 1 94 ? -12.922 -17.594 -5.805 1 97.56 94 ILE B N 1
ATOM 4169 C CA . ILE B 1 94 ? -12.414 -16.234 -5.902 1 97.56 94 ILE B CA 1
ATOM 4170 C C . ILE B 1 94 ? -11.172 -16.203 -6.789 1 97.56 94 ILE B C 1
ATOM 4172 O O . ILE B 1 94 ? -10.398 -17.172 -6.82 1 97.56 94 ILE B O 1
ATOM 4176 N N . LYS B 1 95 ? -10.984 -15.273 -7.621 1 98.06 95 LYS B N 1
ATOM 4177 C CA . LYS B 1 95 ? -9.711 -14.898 -8.227 1 98.06 95 LYS B CA 1
ATOM 4178 C C . LYS B 1 95 ? -9.18 -13.594 -7.637 1 98.06 95 LYS B C 1
ATOM 4180 O O . LYS B 1 95 ? -9.719 -12.516 -7.914 1 98.06 95 LYS B O 1
ATOM 4185 N N . ARG B 1 96 ? -8.047 -13.719 -6.855 1 98.5 96 ARG B N 1
ATOM 4186 C CA . ARG B 1 96 ? -7.707 -12.586 -6 1 98.5 96 ARG B CA 1
ATOM 4187 C C . ARG B 1 96 ? -6.215 -12.281 -6.051 1 98.5 96 ARG B C 1
ATOM 4189 O O . ARG B 1 96 ? -5.418 -13.133 -6.461 1 98.5 96 ARG B O 1
ATOM 4196 N N . TYR B 1 97 ? -5.91 -11.07 -5.68 1 98.69 97 TYR B N 1
ATOM 4197 C CA . TYR B 1 97 ? -4.523 -10.734 -5.379 1 98.69 97 TYR B CA 1
ATOM 4198 C C . TYR B 1 97 ? -4.414 -10.023 -4.031 1 98.69 97 TYR B C 1
ATOM 4200 O O . TYR B 1 97 ? -5.406 -9.5 -3.518 1 98.69 97 TYR B O 1
ATOM 4208 N N . GLN B 1 98 ? -3.301 -10.086 -3.453 1 98.75 98 GLN B N 1
ATOM 4209 C CA . GLN B 1 98 ? -2.943 -9.336 -2.254 1 98.75 98 GLN B CA 1
ATOM 4210 C C . GLN B 1 98 ? -1.461 -8.969 -2.256 1 98.75 98 GLN B C 1
ATOM 4212 O O . GLN B 1 98 ? -0.614 -9.781 -2.619 1 98.75 98 GLN B O 1
ATOM 4217 N N . ILE B 1 99 ? -1.22 -7.723 -2.02 1 98.5 99 ILE B N 1
ATOM 4218 C CA . ILE B 1 99 ? 0.144 -7.223 -1.87 1 98.5 99 ILE B CA 1
ATOM 4219 C C . ILE B 1 99 ? 0.343 -6.68 -0.458 1 98.5 99 ILE B C 1
ATOM 4221 O O . ILE B 1 99 ? -0.445 -5.855 0.014 1 98.5 99 ILE B O 1
ATOM 4225 N N . GLY B 1 100 ? 1.284 -7.125 0.227 1 97.88 100 GLY B N 1
ATOM 4226 C CA . GLY B 1 100 ? 1.514 -6.656 1.585 1 97.88 100 GLY B CA 1
ATOM 4227 C C . GLY B 1 100 ? 2.832 -7.133 2.166 1 97.88 100 GLY B C 1
ATOM 4228 O O . GLY B 1 100 ? 3.473 -8.031 1.611 1 97.88 100 GLY B O 1
ATOM 4229 N N . LYS B 1 101 ? 3.242 -6.547 3.275 1 98 101 LYS B N 1
ATOM 4230 C CA . LYS B 1 101 ? 4.461 -6.922 3.984 1 98 101 LYS B CA 1
ATOM 4231 C C . LYS B 1 101 ? 4.273 -8.227 4.758 1 98 101 LYS B C 1
ATOM 4233 O O . LYS B 1 101 ? 3.203 -8.469 5.316 1 98 101 LYS B O 1
ATOM 4238 N N . VAL B 1 102 ? 5.242 -9.047 4.777 1 97.38 102 VAL B N 1
ATOM 4239 C CA . VAL B 1 102 ? 5.301 -10.273 5.562 1 97.38 102 VAL B CA 1
ATOM 4240 C C . VAL B 1 102 ? 6.633 -10.344 6.312 1 97.38 102 VAL B C 1
ATOM 4242 O O . VAL B 1 102 ? 7.551 -9.57 6.035 1 97.38 102 VAL B O 1
ATOM 4245 N N . PHE B 1 103 ? 6.719 -11.258 7.281 1 96.19 103 PHE B N 1
ATOM 4246 C CA . PHE B 1 103 ? 7.812 -11.195 8.242 1 96.19 103 PHE B CA 1
ATOM 4247 C C . PHE B 1 103 ? 8.391 -12.586 8.492 1 96.19 103 PHE B C 1
ATOM 4249 O O . PHE B 1 103 ? 7.652 -13.531 8.773 1 96.19 103 PHE B O 1
ATOM 4256 N N . ARG B 1 104 ? 9.648 -12.703 8.359 1 93.06 104 ARG B N 1
ATOM 4257 C CA . ARG B 1 104 ? 10.367 -13.93 8.68 1 93.06 104 ARG B CA 1
ATOM 4258 C C . ARG B 1 104 ? 11.656 -13.641 9.438 1 93.06 104 ARG B C 1
ATOM 4260 O O . ARG B 1 104 ? 12.508 -12.898 8.953 1 93.06 104 ARG B O 1
ATOM 4267 N N . ARG B 1 105 ? 11.758 -14.219 10.586 1 90.75 105 ARG B N 1
ATOM 4268 C CA . ARG B 1 105 ? 12.898 -13.953 11.453 1 90.75 105 ARG B CA 1
ATOM 4269 C C . ARG B 1 105 ? 14.109 -14.781 11.047 1 90.75 105 ARG B C 1
ATOM 4271 O O . ARG B 1 105 ? 14.719 -15.453 11.875 1 90.75 105 ARG B O 1
ATOM 4278 N N . ASP B 1 106 ? 14.422 -14.75 9.844 1 86.88 106 ASP B N 1
ATOM 4279 C CA . ASP B 1 106 ? 15.57 -15.453 9.281 1 86.88 106 ASP B CA 1
ATOM 4280 C C . ASP B 1 106 ? 16.812 -14.57 9.305 1 86.88 106 ASP B C 1
ATOM 4282 O O . ASP B 1 106 ? 16.75 -13.391 9.648 1 86.88 106 ASP B O 1
ATOM 4286 N N . GLN B 1 107 ? 17.953 -15.25 9.188 1 86.88 107 GLN B N 1
ATOM 4287 C CA . GLN B 1 107 ? 19.156 -14.453 8.992 1 86.88 107 GLN B CA 1
ATOM 4288 C C . GLN B 1 107 ? 19.078 -13.648 7.695 1 86.88 107 GLN B C 1
ATOM 4290 O O . GLN B 1 107 ? 19.016 -14.219 6.605 1 86.88 107 GLN B O 1
ATOM 4295 N N . PRO B 1 108 ? 19.125 -12.328 7.867 1 88.38 108 PRO B N 1
ATOM 4296 C CA . PRO B 1 108 ? 18.906 -11.492 6.68 1 88.38 108 PRO B CA 1
ATOM 4297 C C . PRO B 1 108 ? 20.141 -11.422 5.785 1 88.38 108 PRO B C 1
ATOM 4299 O O . PRO B 1 108 ? 21.266 -11.602 6.262 1 88.38 108 PRO B O 1
ATOM 4302 N N . SER B 1 109 ? 19.969 -11.266 4.508 1 84.94 109 SER B N 1
ATOM 4303 C CA . SER B 1 109 ? 20.984 -11.016 3.492 1 84.94 109 SER B CA 1
ATOM 4304 C C . SER B 1 109 ? 20.547 -9.914 2.533 1 84.94 109 SER B C 1
ATOM 4306 O O . SER B 1 109 ? 19.797 -10.156 1.596 1 84.94 109 SER B O 1
ATOM 4308 N N . VAL B 1 110 ? 21.094 -8.742 2.725 1 76.75 110 VAL B N 1
ATOM 4309 C CA . VAL B 1 110 ? 20.719 -7.582 1.918 1 76.75 110 VAL B CA 1
ATOM 4310 C C . VAL B 1 110 ? 21.109 -7.828 0.459 1 76.75 110 VAL B C 1
ATOM 4312 O O . VAL B 1 110 ? 20.344 -7.492 -0.45 1 76.75 110 VAL B O 1
ATOM 4315 N N . LYS B 1 111 ? 22.281 -8.516 0.19 1 76.06 111 LYS B N 1
ATOM 4316 C CA . LYS B 1 111 ? 22.766 -8.789 -1.157 1 76.06 111 LYS B CA 1
ATOM 4317 C C . LYS B 1 111 ? 21.781 -9.656 -1.937 1 76.06 111 LYS B C 1
ATOM 4319 O O . LYS B 1 111 ? 21.609 -9.477 -3.145 1 76.06 111 LYS B O 1
ATOM 4324 N N . GLN B 1 112 ? 21.031 -10.461 -1.21 1 78.06 112 GLN B N 1
ATOM 4325 C CA . GLN B 1 112 ? 20.125 -11.391 -1.853 1 78.06 112 GLN B CA 1
ATOM 4326 C C . GLN B 1 112 ? 18.672 -10.906 -1.746 1 78.06 112 GLN B C 1
ATOM 4328 O O . GLN B 1 112 ? 17.75 -11.617 -2.133 1 78.06 112 GLN B O 1
ATOM 4333 N N . GLY B 1 113 ? 18.469 -9.711 -1.188 1 81.06 113 GLY B N 1
ATOM 4334 C CA . GLY B 1 113 ? 17.125 -9.203 -1.012 1 81.06 113 GLY B CA 1
ATOM 4335 C C . GLY B 1 113 ? 16.312 -9.984 0 1 81.06 113 GLY B C 1
ATOM 4336 O O . GLY B 1 113 ? 15.086 -10.062 -0.102 1 81.06 113 GLY B O 1
ATOM 4337 N N . ARG B 1 114 ? 17.062 -10.766 0.807 1 87.19 114 ARG B N 1
ATOM 4338 C CA . ARG B 1 114 ? 16.406 -11.516 1.872 1 87.19 114 ARG B CA 1
ATOM 4339 C C . ARG B 1 114 ? 16.375 -10.711 3.166 1 87.19 114 ARG B C 1
ATOM 4341 O O . ARG B 1 114 ? 17.359 -10.656 3.898 1 87.19 114 ARG B O 1
ATOM 4348 N N . LEU B 1 115 ? 15.211 -10.164 3.49 1 94.31 115 LEU B N 1
ATOM 4349 C CA . LEU B 1 115 ? 14.977 -9.344 4.672 1 94.31 115 LEU B CA 1
ATOM 4350 C C . LEU B 1 115 ? 14 -10.016 5.625 1 94.31 115 LEU B C 1
ATOM 4352 O O . LEU B 1 115 ? 13.375 -11.016 5.27 1 94.31 115 LEU B O 1
ATOM 4356 N N . ARG B 1 116 ? 14.023 -9.531 6.859 1 95.31 116 ARG B N 1
ATOM 4357 C CA . ARG B 1 116 ? 13.078 -10.055 7.84 1 95.31 116 ARG B CA 1
ATOM 4358 C C . ARG B 1 116 ? 11.695 -9.438 7.648 1 95.31 116 ARG B C 1
ATOM 4360 O O . ARG B 1 116 ? 10.703 -9.961 8.156 1 95.31 116 ARG B O 1
ATOM 4367 N N . GLU B 1 117 ? 11.617 -8.328 7.051 1 97 117 GLU B N 1
ATOM 4368 C CA . GLU B 1 117 ? 10.406 -7.691 6.535 1 97 117 GLU B CA 1
ATOM 4369 C C . GLU B 1 117 ? 10.508 -7.461 5.031 1 97 117 GLU B C 1
ATOM 4371 O O . GLU B 1 117 ? 11.438 -6.801 4.559 1 97 117 GLU B O 1
ATOM 4376 N N . PHE B 1 118 ? 9.609 -7.988 4.262 1 96.75 118 PHE B N 1
ATOM 4377 C CA . PHE B 1 118 ? 9.648 -7.801 2.816 1 96.75 118 PHE B CA 1
ATOM 4378 C C . PHE B 1 118 ? 8.242 -7.84 2.229 1 96.75 118 PHE B C 1
ATOM 4380 O O . PHE B 1 118 ? 7.289 -8.219 2.912 1 96.75 118 PHE B O 1
ATOM 4387 N N . ILE B 1 119 ? 8.055 -7.398 1.037 1 97.31 119 ILE B N 1
ATOM 4388 C CA . ILE B 1 119 ? 6.746 -7.281 0.411 1 97.31 119 ILE B CA 1
ATOM 4389 C C . ILE B 1 119 ? 6.496 -8.492 -0.489 1 97.31 119 ILE B C 1
ATOM 4391 O O . ILE B 1 119 ? 7.289 -8.781 -1.388 1 97.31 119 ILE B O 1
ATOM 4395 N N . GLN B 1 120 ? 5.449 -9.141 -0.18 1 97.12 120 GLN B N 1
ATOM 4396 C CA . GLN B 1 120 ? 4.969 -10.258 -0.987 1 97.12 120 GLN B CA 1
ATOM 4397 C C . GLN B 1 120 ? 3.727 -9.867 -1.783 1 97.12 120 GLN B C 1
ATOM 4399 O O . GLN B 1 120 ? 2.916 -9.062 -1.323 1 97.12 120 GLN B O 1
ATOM 4404 N N . SER B 1 121 ? 3.641 -10.336 -2.959 1 98.5 121 SER B N 1
ATOM 4405 C CA . SER B 1 121 ? 2.455 -10.195 -3.799 1 98.5 121 SER B CA 1
ATOM 4406 C C . SER B 1 121 ? 1.925 -11.555 -4.238 1 98.5 121 SER B C 1
ATOM 4408 O O . SER B 1 121 ? 2.639 -12.32 -4.887 1 98.5 121 SER B O 1
ATOM 4410 N N . ASP B 1 122 ? 0.675 -11.797 -3.881 1 98.62 122 ASP B N 1
ATOM 4411 C CA . ASP B 1 122 ? 0.069 -13.094 -4.176 1 98.62 122 ASP B CA 1
ATOM 4412 C C . ASP B 1 122 ? -1.038 -12.953 -5.219 1 98.62 122 ASP B C 1
ATOM 4414 O O . ASP B 1 122 ? -1.804 -11.992 -5.195 1 98.62 122 ASP B O 1
ATOM 4418 N N . PHE B 1 123 ? -1.113 -13.867 -6.137 1 98.81 123 PHE B N 1
ATOM 4419 C CA . PHE B 1 123 ? -2.186 -14.07 -7.102 1 98.81 123 PHE B CA 1
ATOM 4420 C C . PHE B 1 123 ? -2.725 -15.492 -7.012 1 98.81 123 PHE B C 1
ATOM 4422 O O . PHE B 1 123 ? -1.98 -16.453 -7.195 1 98.81 123 PHE B O 1
ATOM 4429 N N . ASP B 1 124 ? -4.043 -15.633 -6.715 1 98.75 124 ASP B N 1
ATOM 4430 C CA . ASP B 1 124 ? -4.617 -16.969 -6.516 1 98.75 124 ASP B CA 1
ATOM 4431 C C . ASP B 1 124 ? -5.953 -17.094 -7.246 1 98.75 124 ASP B C 1
ATOM 4433 O O . ASP B 1 124 ? -6.723 -16.141 -7.32 1 98.75 124 ASP B O 1
ATOM 4437 N N . ILE B 1 125 ? -6.195 -18.25 -7.781 1 98.5 125 ILE B N 1
ATOM 4438 C CA . ILE B 1 125 ? -7.484 -18.656 -8.328 1 98.5 125 ILE B CA 1
ATOM 4439 C C . ILE B 1 125 ? -8.031 -19.844 -7.531 1 98.5 125 ILE B C 1
ATOM 4441 O O . ILE B 1 125 ? -7.48 -20.938 -7.598 1 98.5 125 ILE B O 1
ATOM 4445 N N . ALA B 1 126 ? -9.055 -19.609 -6.77 1 98.12 126 ALA B N 1
ATOM 4446 C CA . ALA B 1 126 ? -9.688 -20.641 -5.949 1 98.12 126 ALA B CA 1
ATOM 4447 C C . ALA B 1 126 ? -11.062 -21 -6.488 1 98.12 126 ALA B C 1
ATOM 4449 O O . ALA B 1 126 ? -11.805 -20.125 -6.953 1 98.12 126 ALA B O 1
ATOM 4450 N N . GLY B 1 127 ? -11.398 -22.25 -6.371 1 97.25 127 GLY B N 1
ATOM 4451 C CA . GLY B 1 127 ? -12.711 -22.734 -6.785 1 97.25 127 GLY B CA 1
ATOM 4452 C C . GLY B 1 127 ? -12.633 -23.891 -7.766 1 97.25 127 GLY B C 1
ATOM 4453 O O . GLY B 1 127 ? -11.594 -24.109 -8.391 1 97.25 127 GLY B O 1
ATOM 4454 N N . GLU B 1 128 ? -13.75 -24.531 -7.941 1 94.19 128 GLU B N 1
ATOM 4455 C CA . GLU B 1 128 ? -13.828 -25.594 -8.945 1 94.19 128 GLU B CA 1
ATOM 4456 C C . GLU B 1 128 ? -13.648 -25.031 -10.352 1 94.19 128 GLU B C 1
ATOM 4458 O O . GLU B 1 128 ? -14.125 -23.938 -10.656 1 94.19 128 GLU B O 1
ATOM 4463 N N . GLY B 1 129 ? -12.898 -25.766 -11.156 1 92.62 129 GLY B N 1
ATOM 4464 C CA . GLY B 1 129 ? -12.648 -25.344 -12.523 1 92.62 129 GLY B CA 1
ATOM 4465 C C . GLY B 1 129 ? -12.234 -26.484 -13.438 1 92.62 129 GLY B C 1
ATOM 4466 O O . GLY B 1 129 ? -11.969 -27.594 -12.969 1 92.62 129 GLY B O 1
ATOM 4467 N N . LEU B 1 130 ? -12.312 -26.172 -14.734 1 94.5 130 LEU B N 1
ATOM 4468 C CA . LEU B 1 130 ? -11.812 -27.125 -15.719 1 94.5 130 LEU B CA 1
ATOM 4469 C C . LEU B 1 130 ? -10.352 -27.453 -15.453 1 94.5 130 LEU B C 1
ATOM 4471 O O . LEU B 1 130 ? -9.578 -26.594 -15.023 1 94.5 130 LEU B O 1
ATOM 4475 N N . PRO B 1 131 ? -10.031 -28.703 -15.734 1 92.25 131 PRO B N 1
ATOM 4476 C CA . PRO B 1 131 ? -8.641 -29.109 -15.484 1 92.25 131 PRO B CA 1
ATOM 4477 C C . PRO B 1 131 ? -7.633 -28.172 -16.156 1 92.25 131 PRO B C 1
ATOM 4479 O O . PRO B 1 131 ? -7.777 -27.859 -17.344 1 92.25 131 PRO B O 1
ATOM 4482 N N . ILE B 1 132 ? -6.688 -27.719 -15.391 1 96.06 132 ILE B N 1
ATOM 4483 C CA . ILE B 1 132 ? -5.461 -27.062 -15.852 1 96.06 132 ILE B CA 1
ATOM 4484 C C . ILE B 1 132 ? -5.77 -25.641 -16.281 1 96.06 132 ILE B C 1
ATOM 4486 O O . ILE B 1 132 ? -4.859 -24.828 -16.453 1 96.06 132 ILE B O 1
ATOM 4490 N N . MET B 1 133 ? -7.055 -25.281 -16.391 1 97.06 133 MET B N 1
ATOM 4491 C CA . MET B 1 133 ? -7.406 -23.938 -16.844 1 97.06 133 MET B CA 1
ATOM 4492 C C . MET B 1 133 ? -6.883 -22.875 -15.875 1 97.06 133 MET B C 1
ATOM 4494 O O . MET B 1 133 ? -6.172 -21.953 -16.281 1 97.06 133 MET B O 1
ATOM 4498 N N . PRO B 1 134 ? -7.172 -23 -14.523 1 97.62 134 PRO B N 1
ATOM 4499 C CA . PRO B 1 134 ? -6.602 -22.016 -13.602 1 97.62 134 PRO B CA 1
ATOM 4500 C C . PRO B 1 134 ? -5.078 -22.031 -13.594 1 97.62 134 PRO B C 1
ATOM 4502 O O . PRO B 1 134 ? -4.449 -20.969 -13.547 1 97.62 134 PRO B O 1
ATOM 4505 N N . ASP B 1 135 ? -4.496 -23.219 -13.688 1 98.19 135 ASP B N 1
ATOM 4506 C CA . ASP B 1 135 ? -3.047 -23.359 -13.664 1 98.19 135 ASP B CA 1
ATOM 4507 C C . ASP B 1 135 ? -2.396 -22.625 -14.836 1 98.19 135 ASP B C 1
ATOM 4509 O O . ASP B 1 135 ? -1.387 -21.938 -14.664 1 98.19 135 ASP B O 1
ATOM 4513 N N . SER B 1 136 ? -2.969 -22.812 -15.992 1 98.06 136 SER B N 1
ATOM 4514 C CA . SER B 1 136 ? -2.406 -22.188 -17.188 1 98.06 136 SER B CA 1
ATOM 4515 C C . SER B 1 136 ? -2.531 -20.672 -17.125 1 98.06 136 SER B C 1
ATOM 4517 O O . SER B 1 136 ? -1.637 -19.938 -17.562 1 98.06 136 SER B O 1
ATOM 4519 N N . GLU B 1 137 ? -3.678 -20.172 -16.641 1 98.19 137 GLU B N 1
ATOM 4520 C CA . GLU B 1 137 ? -3.842 -18.719 -16.484 1 98.19 137 GLU B CA 1
ATOM 4521 C C . GLU B 1 137 ? -2.824 -18.156 -15.5 1 98.19 137 GLU B C 1
ATOM 4523 O O . GLU B 1 137 ? -2.32 -17.047 -15.695 1 98.19 137 GLU B O 1
ATOM 4528 N N . LEU B 1 138 ? -2.535 -18.906 -14.438 1 98.31 138 LEU B N 1
ATOM 4529 C CA . LEU B 1 138 ? -1.523 -18.5 -13.469 1 98.31 138 LEU B CA 1
ATOM 4530 C C . LEU B 1 138 ? -0.171 -18.297 -14.148 1 98.31 138 LEU B C 1
ATOM 4532 O O . LEU B 1 138 ? 0.525 -17.312 -13.883 1 98.31 138 LEU B O 1
ATOM 4536 N N . ILE B 1 139 ? 0.169 -19.234 -14.961 1 98.44 139 ILE B N 1
ATOM 4537 C CA . ILE B 1 139 ? 1.451 -19.172 -15.648 1 98.44 139 ILE B CA 1
ATOM 4538 C C . ILE B 1 139 ? 1.473 -17.969 -16.594 1 98.44 139 ILE B C 1
ATOM 4540 O O . ILE B 1 139 ? 2.471 -17.25 -16.656 1 98.44 139 ILE B O 1
ATOM 4544 N N . CYS B 1 140 ? 0.386 -17.781 -17.297 1 98.31 140 CYS B N 1
ATOM 4545 C CA . CYS B 1 140 ? 0.281 -16.641 -18.203 1 98.31 140 CYS B CA 1
ATOM 4546 C C . CYS B 1 140 ? 0.432 -15.328 -17.438 1 98.31 140 CYS B C 1
ATOM 4548 O O . CYS B 1 140 ? 1.145 -14.422 -17.891 1 98.31 140 CYS B O 1
ATOM 4550 N N . CYS B 1 141 ? -0.25 -15.211 -16.359 1 98.56 141 CYS B N 1
ATOM 4551 C CA . CYS B 1 141 ? -0.184 -14.016 -15.516 1 98.56 141 CYS B CA 1
ATOM 4552 C C . CYS B 1 141 ? 1.239 -13.773 -15.031 1 98.56 141 CYS B C 1
ATOM 4554 O O . CYS B 1 141 ? 1.744 -12.656 -15.117 1 98.56 141 CYS B O 1
ATOM 4556 N N . LEU B 1 142 ? 1.871 -14.82 -14.5 1 98.69 142 LEU B N 1
ATOM 4557 C CA . LEU B 1 142 ? 3.238 -14.703 -14.008 1 98.69 142 LEU B CA 1
ATOM 4558 C C . LEU B 1 142 ? 4.188 -14.297 -15.133 1 98.69 142 LEU B C 1
ATOM 4560 O O . LEU B 1 142 ? 5.07 -13.453 -14.93 1 98.69 142 LEU B O 1
ATOM 4564 N N . ASN B 1 143 ? 4.012 -14.938 -16.281 1 98.5 143 ASN B N 1
ATOM 4565 C CA . ASN B 1 143 ? 4.828 -14.594 -17.438 1 98.5 143 ASN B CA 1
ATOM 4566 C C . ASN B 1 143 ? 4.711 -13.109 -17.797 1 98.5 143 ASN B C 1
ATOM 4568 O O . ASN B 1 143 ? 5.719 -12.453 -18.047 1 98.5 143 ASN B O 1
ATOM 4572 N N . ARG B 1 144 ? 3.49 -12.625 -17.828 1 97.88 144 ARG B N 1
ATOM 4573 C CA . ARG B 1 144 ? 3.246 -11.219 -18.125 1 97.88 144 ARG B CA 1
ATOM 4574 C C . ARG B 1 144 ? 3.881 -10.32 -17.062 1 97.88 144 ARG B C 1
ATOM 4576 O O . ARG B 1 144 ? 4.457 -9.273 -17.391 1 97.88 144 ARG B O 1
ATOM 4583 N N . LEU B 1 145 ? 3.754 -10.711 -15.875 1 98.31 145 LEU B N 1
ATOM 4584 C CA . LEU B 1 145 ? 4.285 -9.93 -14.758 1 98.31 145 LEU B CA 1
ATOM 4585 C C . LEU B 1 145 ? 5.805 -9.836 -14.844 1 98.31 145 LEU B C 1
ATOM 4587 O O . LEU B 1 145 ? 6.363 -8.734 -14.789 1 98.31 145 LEU B O 1
ATOM 4591 N N . LEU B 1 146 ? 6.492 -10.945 -14.977 1 98.25 146 LEU B N 1
ATOM 4592 C CA . LEU B 1 146 ? 7.949 -10.953 -15.039 1 98.25 146 LEU B CA 1
ATOM 4593 C C . LEU B 1 146 ? 8.445 -10.164 -16.25 1 98.25 146 LEU B C 1
ATOM 4595 O O . LEU B 1 146 ? 9.461 -9.469 -16.156 1 98.25 146 LEU B O 1
ATOM 4599 N N . LYS B 1 147 ? 7.762 -10.266 -17.344 1 97.25 147 LYS B N 1
ATOM 4600 C CA . LYS B 1 147 ? 8.109 -9.5 -18.531 1 97.25 147 LYS B CA 1
ATOM 4601 C C . LYS B 1 147 ? 7.961 -8 -18.297 1 97.25 147 LYS B C 1
ATOM 4603 O O . LYS B 1 147 ? 8.773 -7.207 -18.766 1 97.25 147 LYS B O 1
ATOM 4608 N N . SER B 1 148 ? 7 -7.645 -17.578 1 96.62 148 SER B N 1
ATOM 4609 C CA . SER B 1 148 ? 6.633 -6.246 -17.391 1 96.62 148 SER B CA 1
ATOM 4610 C C . SER B 1 148 ? 7.695 -5.488 -16.609 1 96.62 148 SER B C 1
ATOM 4612 O O . SER B 1 148 ? 7.824 -4.27 -16.734 1 96.62 148 SER B O 1
ATOM 4614 N N . PHE B 1 149 ? 8.477 -6.137 -15.758 1 95.94 149 PHE B N 1
ATOM 4615 C CA . PHE B 1 149 ? 9.477 -5.461 -14.945 1 95.94 149 PHE B CA 1
ATOM 4616 C C . PHE B 1 149 ? 10.688 -5.07 -15.789 1 95.94 149 PHE B C 1
ATOM 4618 O O . PHE B 1 149 ? 11.531 -4.289 -15.344 1 95.94 149 PHE B O 1
ATOM 4625 N N . ASP B 1 150 ? 10.82 -5.602 -17 1 94.5 150 ASP B N 1
ATOM 4626 C CA . ASP B 1 150 ? 11.844 -5.234 -17.984 1 94.5 150 ASP B CA 1
ATOM 4627 C C . ASP B 1 150 ? 13.242 -5.398 -17.391 1 94.5 150 ASP B C 1
ATOM 4629 O O . ASP B 1 150 ? 14.062 -4.48 -17.469 1 94.5 150 ASP B O 1
ATOM 4633 N N . ILE B 1 151 ? 13.492 -6.465 -16.766 1 95.44 151 ILE B N 1
ATOM 4634 C CA . ILE B 1 151 ? 14.781 -6.746 -16.125 1 95.44 151 ILE B CA 1
ATOM 4635 C C . ILE B 1 151 ? 15.656 -7.555 -17.078 1 95.44 151 ILE B C 1
ATOM 4637 O O . ILE B 1 151 ? 16.891 -7.441 -17.047 1 95.44 151 ILE B O 1
ATOM 4641 N N . GLY B 1 152 ? 15.078 -8.352 -17.906 1 95.88 152 GLY B N 1
ATOM 4642 C CA . GLY B 1 152 ? 15.805 -9.195 -18.844 1 95.88 152 GLY B CA 1
ATOM 4643 C C . GLY B 1 152 ? 15.141 -10.547 -19.047 1 95.88 152 GLY B C 1
ATOM 4644 O O . GLY B 1 152 ? 13.93 -10.68 -18.906 1 95.88 152 GLY B O 1
ATOM 4645 N N . LYS B 1 153 ? 15.984 -11.492 -19.484 1 97.25 153 LYS B N 1
ATOM 4646 C CA . LYS B 1 153 ? 15.469 -12.836 -19.734 1 97.25 153 LYS B CA 1
ATOM 4647 C C . LYS B 1 153 ? 15.125 -13.539 -18.422 1 97.25 153 LYS B C 1
ATOM 4649 O O . LYS B 1 153 ? 15.773 -13.312 -17.406 1 97.25 153 LYS B O 1
ATOM 4654 N N . PHE B 1 154 ? 14.125 -14.297 -18.469 1 98.06 154 PHE B N 1
ATOM 4655 C CA . PHE B 1 154 ? 13.734 -15.07 -17.297 1 98.06 154 PHE B CA 1
ATOM 4656 C C . PHE B 1 154 ? 13.219 -16.453 -17.703 1 98.06 154 PHE B C 1
ATOM 4658 O O . PHE B 1 154 ? 13.008 -16.719 -18.891 1 98.06 154 PHE B O 1
ATOM 4665 N N . VAL B 1 155 ? 13.125 -17.312 -16.703 1 97.56 155 VAL B N 1
ATOM 4666 C CA . VAL B 1 155 ? 12.586 -18.656 -16.891 1 97.56 155 VAL B CA 1
ATOM 4667 C C . VAL B 1 155 ? 11.562 -18.953 -15.797 1 97.56 155 VAL B C 1
ATOM 4669 O O . VAL B 1 155 ? 11.711 -18.531 -14.656 1 97.56 155 VAL B O 1
ATOM 4672 N N . ILE B 1 156 ? 10.508 -19.547 -16.188 1 98.31 156 ILE B N 1
ATOM 4673 C CA . ILE B 1 156 ? 9.547 -20.141 -15.266 1 98.31 156 ILE B CA 1
ATOM 4674 C C . ILE B 1 156 ? 9.695 -21.672 -15.281 1 98.31 156 ILE B C 1
ATOM 4676 O O . ILE B 1 156 ? 9.344 -22.328 -16.266 1 98.31 156 ILE B O 1
ATOM 4680 N N . ARG B 1 157 ? 10.273 -22.172 -14.203 1 97 157 ARG B N 1
ATOM 4681 C CA . ARG B 1 157 ? 10.414 -23.625 -14.062 1 97 157 ARG B CA 1
ATOM 4682 C C . ARG B 1 157 ? 9.117 -24.25 -13.562 1 97 157 ARG B C 1
ATOM 4684 O O . ARG B 1 157 ? 8.453 -23.719 -12.672 1 97 157 ARG B O 1
ATOM 4691 N N . LEU B 1 158 ? 8.812 -25.344 -14.195 1 97 158 LEU B N 1
ATOM 4692 C CA . LEU B 1 158 ? 7.562 -26.031 -13.906 1 97 158 LEU B CA 1
ATOM 4693 C C . LEU B 1 158 ? 7.82 -27.5 -13.555 1 97 158 LEU B C 1
ATOM 4695 O O . LEU B 1 158 ? 8.672 -28.156 -14.164 1 97 158 LEU B O 1
ATOM 4699 N N . SER B 1 159 ? 7.172 -27.969 -12.57 1 95.62 159 SER B N 1
ATOM 4700 C CA . SER B 1 159 ? 7.117 -29.391 -12.219 1 95.62 159 SER B CA 1
ATOM 4701 C C . SER B 1 159 ? 5.762 -29.75 -11.617 1 95.62 159 SER B C 1
ATOM 4703 O O . SER B 1 159 ? 4.812 -28.969 -11.688 1 95.62 159 SER B O 1
ATOM 4705 N N . ASP B 1 160 ? 5.629 -30.969 -11.273 1 96 160 ASP B N 1
ATOM 4706 C CA . ASP B 1 160 ? 4.414 -31.453 -10.625 1 96 160 ASP B CA 1
ATOM 4707 C C . ASP B 1 160 ? 4.75 -32.406 -9.492 1 96 160 ASP B C 1
ATOM 4709 O O . ASP B 1 160 ? 5.488 -33.406 -9.688 1 96 160 ASP B O 1
ATOM 4713 N N . LYS B 1 161 ? 4.191 -32.094 -8.359 1 94.12 161 LYS B N 1
ATOM 4714 C CA . LYS B 1 161 ? 4.461 -32.906 -7.172 1 94.12 161 LYS B CA 1
ATOM 4715 C C . LYS B 1 161 ? 4.141 -34.375 -7.43 1 94.12 161 LYS B C 1
ATOM 4717 O O . LYS B 1 161 ? 4.867 -35.25 -6.977 1 94.12 161 LYS B O 1
ATOM 4722 N N . ARG B 1 162 ? 3.098 -34.75 -8.109 1 96.19 162 ARG B N 1
ATOM 4723 C CA . ARG B 1 162 ? 2.688 -36.125 -8.398 1 96.19 162 ARG B CA 1
ATOM 4724 C C . ARG B 1 162 ? 3.715 -36.844 -9.273 1 96.19 162 ARG B C 1
ATOM 4726 O O . ARG B 1 162 ? 3.984 -38.031 -9.086 1 96.19 162 ARG B O 1
ATOM 4733 N N . VAL B 1 163 ? 4.234 -36.062 -10.172 1 96.81 163 VAL B N 1
ATOM 4734 C CA . VAL B 1 163 ? 5.25 -36.625 -11.055 1 96.81 163 VAL B CA 1
ATOM 4735 C C . VAL B 1 163 ? 6.523 -36.906 -10.266 1 96.81 163 VAL B C 1
ATOM 4737 O O . VAL B 1 163 ? 7.129 -37.969 -10.414 1 96.81 163 VAL B O 1
ATOM 4740 N N . LEU B 1 164 ? 6.938 -36 -9.453 1 95.12 164 LEU B N 1
ATOM 4741 C CA . LEU B 1 164 ? 8.117 -36.188 -8.617 1 95.12 164 LEU B CA 1
ATOM 4742 C C . LEU B 1 164 ? 7.98 -37.406 -7.734 1 95.12 164 LEU B C 1
ATOM 4744 O O . LEU B 1 164 ? 8.914 -38.219 -7.621 1 95.12 164 LEU B O 1
ATOM 4748 N N . PHE B 1 165 ? 6.852 -37.562 -7.152 1 94.19 165 PHE B N 1
ATOM 4749 C CA . PHE B 1 165 ? 6.602 -38.719 -6.293 1 94.19 165 PHE B CA 1
ATOM 4750 C C . PHE B 1 165 ? 6.574 -40 -7.105 1 94.19 165 PHE B C 1
ATOM 4752 O O . PHE B 1 165 ? 7.035 -41.031 -6.641 1 94.19 165 PHE B O 1
ATOM 4759 N N . GLY B 1 166 ? 5.945 -39.906 -8.289 1 96.5 166 GLY B N 1
ATOM 4760 C CA . GLY B 1 166 ? 5.996 -41.062 -9.18 1 96.5 166 GLY B CA 1
ATOM 4761 C C . GLY B 1 166 ? 7.41 -41.5 -9.516 1 96.5 166 GLY B C 1
ATOM 4762 O O . GLY B 1 166 ? 7.707 -42.688 -9.547 1 96.5 166 GLY B O 1
ATOM 4763 N N . ILE B 1 167 ? 8.258 -40.531 -9.773 1 97.44 167 ILE B N 1
ATOM 4764 C CA . ILE B 1 167 ? 9.664 -40.812 -10.039 1 97.44 167 ILE B CA 1
ATOM 4765 C C . ILE B 1 167 ? 10.297 -41.5 -8.836 1 97.44 167 ILE B C 1
ATOM 4767 O O . ILE B 1 167 ? 11.016 -42.5 -8.992 1 97.44 167 ILE B O 1
ATOM 4771 N N . PHE B 1 168 ? 10.023 -40.969 -7.621 1 96.88 168 PHE B N 1
ATOM 4772 C CA . PHE B 1 168 ? 10.562 -41.562 -6.41 1 96.88 168 PHE B CA 1
ATOM 4773 C C . PHE B 1 168 ? 10.109 -43.031 -6.281 1 96.88 168 PHE B C 1
ATOM 4775 O O . PHE B 1 168 ? 10.898 -43.906 -5.906 1 96.88 168 PHE B O 1
ATOM 4782 N N . GLN B 1 169 ? 8.875 -43.281 -6.633 1 97.44 169 GLN B N 1
ATOM 4783 C CA . GLN B 1 169 ? 8.328 -44.625 -6.543 1 97.44 169 GLN B CA 1
ATOM 4784 C C . GLN B 1 169 ? 9.016 -45.562 -7.523 1 97.44 169 GLN B C 1
ATOM 4786 O O . GLN B 1 169 ? 9.391 -46.688 -7.16 1 97.44 169 GLN B O 1
ATOM 4791 N N . VAL B 1 170 ? 9.148 -45.125 -8.727 1 97.56 170 VAL B N 1
ATOM 4792 C CA . VAL B 1 170 ? 9.789 -45.938 -9.758 1 97.56 170 VAL B CA 1
ATOM 4793 C C . VAL B 1 170 ? 11.234 -46.219 -9.359 1 97.56 170 VAL B C 1
ATOM 4795 O O . VAL B 1 170 ? 11.758 -47.312 -9.641 1 97.56 170 VAL B O 1
ATOM 4798 N N . CYS B 1 171 ? 11.859 -45.312 -8.656 1 97.88 171 CYS B N 1
ATOM 4799 C CA . CYS B 1 171 ? 13.242 -45.469 -8.211 1 97.88 171 CYS B CA 1
ATOM 4800 C C . CYS B 1 171 ? 13.32 -46.25 -6.906 1 97.88 171 CYS B C 1
ATOM 4802 O O . CYS B 1 171 ? 14.383 -46.344 -6.301 1 97.88 171 CYS B O 1
ATOM 4804 N N . GLU B 1 172 ? 12.195 -46.656 -6.41 1 97.69 172 GLU B N 1
ATOM 4805 C CA . GLU B 1 172 ? 12.086 -47.5 -5.223 1 97.69 172 GLU B CA 1
ATOM 4806 C C . GLU B 1 172 ? 12.562 -46.781 -3.975 1 97.69 172 GLU B C 1
ATOM 4808 O O . GLU B 1 172 ? 13.266 -47.344 -3.137 1 97.69 172 GLU B O 1
ATOM 4813 N N . ILE B 1 173 ? 12.266 -45.594 -3.936 1 97.62 173 ILE B N 1
ATOM 4814 C CA . ILE B 1 173 ? 12.523 -44.812 -2.74 1 97.62 173 ILE B CA 1
ATOM 4815 C C . ILE B 1 173 ? 11.367 -44.969 -1.759 1 97.62 173 ILE B C 1
ATOM 4817 O O . ILE B 1 173 ? 10.203 -44.781 -2.127 1 97.62 173 ILE B O 1
ATOM 4821 N N . PRO B 1 174 ? 11.68 -45.281 -0.538 1 96.88 174 PRO B N 1
ATOM 4822 C CA . PRO B 1 174 ? 10.602 -45.406 0.441 1 96.88 174 PRO B CA 1
ATOM 4823 C C . PRO B 1 174 ? 9.828 -44.125 0.678 1 96.88 174 PRO B C 1
ATOM 4825 O O . PRO B 1 174 ? 10.43 -43.062 0.746 1 96.88 174 PRO B O 1
ATOM 4828 N N . PRO B 1 175 ? 8.539 -44.25 0.83 1 94.56 175 PRO B N 1
ATOM 4829 C CA . PRO B 1 175 ? 7.68 -43.062 0.967 1 94.56 175 PRO B CA 1
ATOM 4830 C C . PRO B 1 175 ? 8.094 -42.156 2.139 1 94.56 175 PRO B C 1
ATOM 4832 O O . PRO B 1 175 ? 7.953 -40.938 2.066 1 94.56 175 PRO B O 1
ATOM 4835 N N . ASN B 1 176 ? 8.539 -42.75 3.209 1 94.44 176 ASN B N 1
ATOM 4836 C CA . ASN B 1 176 ? 8.922 -41.969 4.383 1 94.44 176 ASN B CA 1
ATOM 4837 C C . ASN B 1 176 ? 10.125 -41.062 4.094 1 94.44 176 ASN B C 1
ATOM 4839 O O . ASN B 1 176 ? 10.43 -40.156 4.867 1 94.44 176 ASN B O 1
ATOM 4843 N N . LEU B 1 177 ? 10.828 -41.312 2.982 1 94.75 177 LEU B N 1
ATOM 4844 C CA . LEU B 1 177 ? 11.992 -40.5 2.633 1 94.75 177 LEU B CA 1
ATOM 4845 C C . LEU B 1 177 ? 11.648 -39.469 1.577 1 94.75 177 LEU B C 1
ATOM 4847 O O . LEU B 1 177 ? 12.484 -38.625 1.208 1 94.75 177 LEU B O 1
ATOM 4851 N N . PHE B 1 178 ? 10.406 -39.406 1.104 1 92.56 178 PHE B N 1
ATOM 4852 C CA . PHE B 1 178 ? 10.023 -38.531 -0.004 1 92.56 178 PHE B CA 1
ATOM 4853 C C . PHE B 1 178 ? 10.297 -37.094 0.333 1 92.56 178 PHE B C 1
ATOM 4855 O O . PHE B 1 178 ? 10.867 -36.344 -0.476 1 92.56 178 PHE B O 1
ATOM 4862 N N . ALA B 1 179 ? 9.914 -36.688 1.513 1 88.56 179 ALA B N 1
ATOM 4863 C CA . ALA B 1 179 ? 10.078 -35.281 1.899 1 88.56 179 ALA B CA 1
ATOM 4864 C C . ALA B 1 179 ? 11.547 -34.906 1.958 1 88.56 179 ALA B C 1
ATOM 4866 O O . ALA B 1 179 ? 11.945 -33.875 1.402 1 88.56 179 ALA B O 1
ATOM 4867 N N . THR B 1 180 ? 12.32 -35.656 2.641 1 91.25 180 THR B N 1
ATOM 4868 C CA . THR B 1 180 ? 13.727 -35.344 2.82 1 91.25 180 THR B CA 1
ATOM 4869 C C . THR B 1 180 ? 14.477 -35.438 1.496 1 91.25 180 THR B C 1
ATOM 4871 O O . THR B 1 180 ? 15.406 -34.656 1.242 1 91.25 180 THR B O 1
ATOM 4874 N N . VAL B 1 181 ? 14.164 -36.406 0.663 1 94.19 181 VAL B N 1
ATOM 4875 C CA . VAL B 1 181 ? 14.773 -36.562 -0.658 1 94.19 181 VAL B CA 1
ATOM 4876 C C . VAL B 1 181 ? 14.414 -35.344 -1.516 1 94.19 181 VAL B C 1
ATOM 4878 O O . VAL B 1 181 ? 15.266 -34.812 -2.234 1 94.19 181 VAL B O 1
ATOM 4881 N N . SER B 1 182 ? 13.164 -34.906 -1.423 1 91.88 182 SER B N 1
ATOM 4882 C CA . SER B 1 182 ? 12.727 -33.719 -2.152 1 91.88 182 SER B CA 1
ATOM 4883 C C . SER B 1 182 ? 13.578 -32.5 -1.795 1 91.88 182 SER B C 1
ATOM 4885 O O . SER B 1 182 ? 13.922 -31.703 -2.666 1 91.88 182 SER B O 1
ATOM 4887 N N . SER B 1 183 ? 13.852 -32.344 -0.54 1 89.56 183 SER B N 1
ATOM 4888 C CA . SER B 1 183 ? 14.656 -31.219 -0.077 1 89.56 183 SER B CA 1
ATOM 4889 C C . SER B 1 183 ? 16.031 -31.234 -0.715 1 89.56 183 SER B C 1
ATOM 4891 O O . SER B 1 183 ? 16.594 -30.172 -1.013 1 89.56 183 SER B O 1
ATOM 4893 N N . SER B 1 184 ? 16.594 -32.375 -0.914 1 92.62 184 SER B N 1
ATOM 4894 C CA . SER B 1 184 ? 17.906 -32.5 -1.548 1 92.62 184 SER B CA 1
ATOM 4895 C C . SER B 1 184 ? 17.828 -32.219 -3.043 1 92.62 184 SER B C 1
ATOM 4897 O O . SER B 1 184 ? 18.656 -31.484 -3.592 1 92.62 184 SER B O 1
ATOM 4899 N N . VAL B 1 185 ? 16.828 -32.781 -3.67 1 92.62 185 VAL B N 1
ATOM 4900 C CA . VAL B 1 185 ? 16.641 -32.625 -5.109 1 92.62 185 VAL B CA 1
ATOM 4901 C C . VAL B 1 185 ? 16.438 -31.172 -5.449 1 92.62 185 VAL B C 1
ATOM 4903 O O . VAL B 1 185 ? 16.906 -30.688 -6.48 1 92.62 185 VAL B O 1
ATOM 4906 N N . ASP B 1 186 ? 15.773 -30.469 -4.539 1 89.25 186 ASP B N 1
ATOM 4907 C CA . ASP B 1 186 ? 15.438 -29.062 -4.754 1 89.25 186 ASP B CA 1
ATOM 4908 C C . ASP B 1 186 ? 16.688 -28.188 -4.746 1 89.25 186 ASP B C 1
ATOM 4910 O O . ASP B 1 186 ? 16.641 -27.031 -5.164 1 89.25 186 ASP B O 1
ATOM 4914 N N . LYS B 1 187 ? 17.812 -28.703 -4.316 1 89 187 LYS B N 1
ATOM 4915 C CA . LYS B 1 187 ? 19.062 -27.953 -4.227 1 89 187 LYS B CA 1
ATOM 4916 C C . LYS B 1 187 ? 19.891 -28.109 -5.496 1 89 187 LYS B C 1
ATOM 4918 O O . LYS B 1 187 ? 21 -27.594 -5.586 1 89 187 LYS B O 1
ATOM 4923 N N . MET B 1 188 ? 19.406 -28.75 -6.43 1 88.88 188 MET B N 1
ATOM 4924 C CA . MET B 1 188 ? 20.156 -29.094 -7.621 1 88.88 188 MET B CA 1
ATOM 4925 C C . MET B 1 188 ? 20.578 -27.844 -8.398 1 88.88 188 MET B C 1
ATOM 4927 O O . MET B 1 188 ? 21.562 -27.859 -9.133 1 88.88 188 MET B O 1
ATOM 4931 N N . ASP B 1 189 ? 19.828 -26.766 -8.258 1 80.12 189 ASP B N 1
ATOM 4932 C CA . ASP B 1 189 ? 20.156 -25.531 -8.953 1 80.12 189 ASP B CA 1
ATOM 4933 C C . ASP B 1 189 ? 21.328 -24.812 -8.281 1 80.12 189 ASP B C 1
ATOM 4935 O O . ASP B 1 189 ? 21.953 -23.938 -8.883 1 80.12 189 ASP B O 1
ATOM 4939 N N . LYS B 1 190 ? 21.688 -25.281 -7.129 1 80 190 LYS B N 1
ATOM 4940 C CA . LYS B 1 190 ? 22.688 -24.562 -6.344 1 80 190 LYS B CA 1
ATOM 4941 C C . LYS B 1 190 ? 23.891 -25.469 -6.027 1 80 190 LYS B C 1
ATOM 4943 O O . LYS B 1 190 ? 24.969 -24.969 -5.684 1 80 190 LYS B O 1
ATOM 4948 N N . MET B 1 191 ? 23.625 -26.734 -6.094 1 89.31 191 MET B N 1
ATOM 4949 C CA . MET B 1 191 ? 24.656 -27.703 -5.703 1 89.31 191 MET B CA 1
ATOM 4950 C C . MET B 1 191 ? 25 -28.625 -6.859 1 89.31 191 MET B C 1
ATOM 4952 O O . MET B 1 191 ? 24.172 -28.875 -7.738 1 89.31 191 MET B O 1
ATOM 4956 N N . SER B 1 192 ? 26.203 -29.156 -6.719 1 93.25 192 SER B N 1
ATOM 4957 C CA . SER B 1 192 ? 26.625 -30.141 -7.723 1 93.25 192 SER B CA 1
ATOM 4958 C C . SER B 1 192 ? 25.891 -31.453 -7.539 1 93.25 192 SER B C 1
ATOM 4960 O O . SER B 1 192 ? 25.469 -31.797 -6.43 1 93.25 192 SER B O 1
ATOM 4962 N N . ILE B 1 193 ? 25.828 -32.188 -8.617 1 93.5 193 ILE B N 1
ATOM 4963 C CA . ILE B 1 193 ? 25.156 -33.469 -8.586 1 93.5 193 ILE B CA 1
ATOM 4964 C C . ILE B 1 193 ? 25.875 -34.406 -7.613 1 93.5 193 ILE B C 1
ATOM 4966 O O . ILE B 1 193 ? 25.234 -35.219 -6.938 1 93.5 193 ILE B O 1
ATOM 4970 N N . ASP B 1 194 ? 27.188 -34.281 -7.555 1 95.06 194 ASP B N 1
ATOM 4971 C CA . ASP B 1 194 ? 27.969 -35.094 -6.648 1 95.06 194 ASP B CA 1
ATOM 4972 C C . ASP B 1 194 ? 27.625 -34.812 -5.191 1 95.06 194 ASP B C 1
ATOM 4974 O O . ASP B 1 194 ? 27.5 -35.719 -4.379 1 95.06 194 ASP B O 1
ATOM 4978 N N . ASP B 1 195 ? 27.5 -33.625 -4.906 1 96.38 195 ASP B N 1
ATOM 4979 C CA . ASP B 1 195 ? 27.141 -33.219 -3.551 1 96.38 195 ASP B CA 1
ATOM 4980 C C . ASP B 1 195 ? 25.719 -33.656 -3.205 1 96.38 195 ASP B C 1
ATOM 4982 O O . ASP B 1 195 ? 25.453 -34.094 -2.076 1 96.38 195 ASP B O 1
ATOM 4986 N N . ILE B 1 196 ? 24.875 -33.594 -4.121 1 95.94 196 ILE B N 1
ATOM 4987 C CA . ILE B 1 196 ? 23.5 -34.031 -3.93 1 95.94 196 ILE B CA 1
ATOM 4988 C C . ILE B 1 196 ? 23.469 -35.531 -3.689 1 95.94 196 ILE B C 1
ATOM 4990 O O . ILE B 1 196 ? 22.797 -36.031 -2.771 1 95.94 196 ILE B O 1
ATOM 4994 N N . ASN B 1 197 ? 24.266 -36.25 -4.48 1 97.06 197 ASN B N 1
ATOM 4995 C CA . ASN B 1 197 ? 24.344 -37.688 -4.328 1 97.06 197 ASN B CA 1
ATOM 4996 C C . ASN B 1 197 ? 24.844 -38.094 -2.945 1 97.06 197 ASN B C 1
ATOM 4998 O O . ASN B 1 197 ? 24.344 -39.031 -2.342 1 97.06 197 ASN B O 1
ATOM 5002 N N . LYS B 1 198 ? 25.812 -37.375 -2.473 1 97 198 LYS B N 1
ATOM 5003 C CA . LYS B 1 198 ? 26.344 -37.625 -1.132 1 97 198 LYS B CA 1
ATOM 5004 C C . LYS B 1 198 ? 25.266 -37.406 -0.073 1 97 198 LYS B C 1
ATOM 5006 O O . LYS B 1 198 ? 25.125 -38.188 0.864 1 97 198 LYS B O 1
ATOM 5011 N N . GLU B 1 199 ? 24.516 -36.312 -0.265 1 96.56 199 GLU B N 1
ATOM 5012 C CA . GLU B 1 199 ? 23.422 -36 0.663 1 96.56 199 GLU B CA 1
ATOM 5013 C C . GLU B 1 199 ? 22.359 -37.094 0.631 1 96.56 199 GLU B C 1
ATOM 5015 O O . GLU B 1 199 ? 21.844 -37.5 1.677 1 96.56 199 GLU B O 1
ATOM 5020 N N . LEU B 1 200 ? 22.078 -37.562 -0.525 1 97.38 200 LEU B N 1
ATOM 5021 C CA . LEU B 1 200 ? 21.062 -38.625 -0.68 1 97.38 200 LEU B CA 1
ATOM 5022 C C . LEU B 1 200 ? 21.5 -39.906 -0.028 1 97.38 200 LEU B C 1
ATOM 5024 O O . LEU B 1 200 ? 20.703 -40.625 0.583 1 97.38 200 LEU B O 1
ATOM 5028 N N . LYS B 1 201 ? 22.75 -40.219 -0.127 1 97.12 201 LYS B N 1
ATOM 5029 C CA . LYS B 1 201 ? 23.297 -41.406 0.527 1 97.12 201 LYS B CA 1
ATOM 5030 C C . LYS B 1 201 ? 23.172 -41.312 2.045 1 97.12 201 LYS B C 1
ATOM 5032 O O . LYS B 1 201 ? 22.812 -42.281 2.709 1 97.12 201 LYS B O 1
ATOM 5037 N N . THR B 1 202 ? 23.484 -40.156 2.51 1 97.25 202 THR B N 1
ATOM 5038 C CA . THR B 1 202 ? 23.391 -39.906 3.949 1 97.25 202 THR B CA 1
ATOM 5039 C C . THR B 1 202 ? 21.953 -40.031 4.434 1 97.25 202 THR B C 1
ATOM 5041 O O . THR B 1 202 ? 21.719 -40.406 5.586 1 97.25 202 THR B O 1
ATOM 5044 N N . LYS B 1 203 ? 20.984 -39.844 3.543 1 95.81 203 LYS B N 1
ATOM 5045 C CA . LYS B 1 203 ? 19.562 -39.875 3.904 1 95.81 203 LYS B CA 1
ATOM 5046 C C . LYS B 1 203 ? 19.016 -41.312 3.797 1 95.81 203 LYS B C 1
ATOM 5048 O O . LYS B 1 203 ? 17.859 -41.562 4.125 1 95.81 203 LYS B O 1
ATOM 5053 N N . GLY B 1 204 ? 19.922 -42.219 3.283 1 96.44 204 GLY B N 1
ATOM 5054 C CA . GLY B 1 204 ? 19.547 -43.625 3.354 1 96.44 204 GLY B CA 1
ATOM 5055 C C . GLY B 1 204 ? 19.328 -44.25 1.991 1 96.44 204 GLY B C 1
ATOM 5056 O O . GLY B 1 204 ? 18.922 -45.406 1.896 1 96.44 204 GLY B O 1
ATOM 5057 N N . LEU B 1 205 ? 19.562 -43.562 0.922 1 98.12 205 LEU B N 1
ATOM 5058 C CA . LEU B 1 205 ? 19.406 -44.125 -0.402 1 98.12 205 LEU B CA 1
ATOM 5059 C C . LEU B 1 205 ? 20.641 -44.938 -0.796 1 98.12 205 LEU B C 1
ATOM 5061 O O . LEU B 1 205 ? 21.766 -44.562 -0.436 1 98.12 205 LEU B O 1
ATOM 5065 N N . ASN B 1 206 ? 20.453 -46 -1.523 1 97.69 206 ASN B N 1
ATOM 5066 C CA . ASN B 1 206 ? 21.578 -46.75 -2.045 1 97.69 206 ASN B CA 1
ATOM 5067 C C . ASN B 1 206 ? 21.984 -46.281 -3.439 1 97.69 206 ASN B C 1
ATOM 5069 O O . ASN B 1 206 ? 21.297 -45.438 -4.031 1 97.69 206 ASN B O 1
ATOM 5073 N N . ASP B 1 207 ? 23.062 -46.812 -3.977 1 97.5 207 ASP B N 1
ATOM 5074 C CA . ASP B 1 207 ? 23.641 -46.344 -5.23 1 97.5 207 ASP B CA 1
ATOM 5075 C C . ASP B 1 207 ? 22.688 -46.562 -6.398 1 97.5 207 ASP B C 1
ATOM 5077 O O . ASP B 1 207 ? 22.609 -45.75 -7.316 1 97.5 207 ASP B O 1
ATOM 5081 N N . GLU B 1 208 ? 22.047 -47.688 -6.371 1 97.94 208 GLU B N 1
ATOM 5082 C CA . GLU B 1 208 ? 21.109 -48 -7.449 1 97.94 208 GLU B CA 1
ATOM 5083 C C . GLU B 1 208 ? 19.953 -47 -7.484 1 97.94 208 GLU B C 1
ATOM 5085 O O . GLU B 1 208 ? 19.594 -46.5 -8.547 1 97.94 208 GLU B O 1
ATOM 5090 N N . GLN B 1 209 ? 19.328 -46.75 -6.332 1 98.12 209 GLN B N 1
ATOM 5091 C CA . GLN B 1 209 ? 18.266 -45.781 -6.215 1 98.12 209 GLN B CA 1
ATOM 5092 C C . GLN B 1 209 ? 18.719 -44.406 -6.688 1 98.12 209 GLN B C 1
ATOM 5094 O O . GLN B 1 209 ? 18.016 -43.719 -7.426 1 98.12 209 GLN B O 1
ATOM 5099 N N . ILE B 1 210 ? 19.922 -44 -6.277 1 98.19 210 ILE B N 1
ATOM 5100 C CA . ILE B 1 210 ? 20.484 -42.719 -6.605 1 98.19 210 ILE B CA 1
ATOM 5101 C C . ILE B 1 210 ? 20.734 -42.625 -8.109 1 98.19 210 ILE B C 1
ATOM 5103 O O . ILE B 1 210 ? 20.422 -41.594 -8.742 1 98.19 210 ILE B O 1
ATOM 5107 N N . ASN B 1 211 ? 21.328 -43.656 -8.688 1 97.62 211 ASN B N 1
ATOM 5108 C CA . ASN B 1 211 ? 21.578 -43.688 -10.117 1 97.62 211 ASN B CA 1
ATOM 5109 C C . ASN B 1 211 ? 20.297 -43.594 -10.922 1 97.62 211 ASN B C 1
ATOM 5111 O O . ASN B 1 211 ? 20.234 -42.875 -11.922 1 97.62 211 ASN B O 1
ATOM 5115 N N . ASN B 1 212 ? 19.328 -44.375 -10.539 1 97.81 212 ASN B N 1
ATOM 5116 C CA . ASN B 1 212 ? 18.031 -44.312 -11.203 1 97.81 212 ASN B CA 1
ATOM 5117 C C . ASN B 1 212 ? 17.406 -42.938 -11.086 1 97.81 212 ASN B C 1
ATOM 5119 O O . ASN B 1 212 ? 16.844 -42.406 -12.055 1 97.81 212 ASN B O 1
ATOM 5123 N N . LEU B 1 213 ? 17.453 -42.406 -9.867 1 97.88 213 LEU B N 1
ATOM 5124 C CA . LEU B 1 213 ? 16.891 -41.062 -9.625 1 97.88 213 LEU B CA 1
ATOM 5125 C C . LEU B 1 213 ? 17.562 -40.031 -10.516 1 97.88 213 LEU B C 1
ATOM 5127 O O . LEU B 1 213 ? 16.906 -39.156 -11.07 1 97.88 213 LEU B O 1
ATOM 5131 N N . ASN B 1 214 ? 18.875 -40.125 -10.656 1 97.31 214 ASN B N 1
ATOM 5132 C CA . ASN B 1 214 ? 19.656 -39.188 -11.453 1 97.31 214 ASN B CA 1
ATOM 5133 C C . ASN B 1 214 ? 19.219 -39.156 -12.914 1 97.31 214 ASN B C 1
ATOM 5135 O O . ASN B 1 214 ? 19.344 -38.156 -13.602 1 97.31 214 ASN B O 1
ATOM 5139 N N . LEU B 1 215 ? 18.719 -40.25 -13.438 1 96.75 215 LEU B N 1
ATOM 5140 C CA . LEU B 1 215 ? 18.234 -40.344 -14.812 1 96.75 215 LEU B CA 1
ATOM 5141 C C . LEU B 1 215 ? 17.078 -39.406 -15.055 1 96.75 215 LEU B C 1
ATOM 5143 O O . LEU B 1 215 ? 16.844 -38.969 -16.172 1 96.75 215 LEU B O 1
ATOM 5147 N N . TYR B 1 216 ? 16.375 -39.125 -13.992 1 97 216 TYR B N 1
ATOM 5148 C CA . TYR B 1 216 ? 15.195 -38.281 -14.117 1 97 216 TYR B CA 1
ATOM 5149 C C . TYR B 1 216 ? 15.516 -36.844 -13.711 1 97 216 TYR B C 1
ATOM 5151 O O . TYR B 1 216 ? 15.258 -35.906 -14.469 1 97 216 TYR B O 1
ATOM 5159 N N . ILE B 1 217 ? 16.094 -36.562 -12.555 1 95.56 217 ILE B N 1
ATOM 5160 C CA . ILE B 1 217 ? 16.172 -35.25 -11.945 1 95.56 217 ILE B CA 1
ATOM 5161 C C . ILE B 1 217 ? 17.172 -34.375 -12.703 1 95.56 217 ILE B C 1
ATOM 5163 O O . ILE B 1 217 ? 17.219 -33.156 -12.508 1 95.56 217 ILE B O 1
ATOM 5167 N N . LYS B 1 218 ? 17.969 -34.938 -13.633 1 94.81 218 LYS B N 1
ATOM 5168 C CA . LYS B 1 218 ? 18.922 -34.156 -14.445 1 94.81 218 LYS B CA 1
ATOM 5169 C C . LYS B 1 218 ? 18.266 -33.656 -15.727 1 94.81 218 LYS B C 1
ATOM 5171 O O . LYS B 1 218 ? 18.875 -32.938 -16.5 1 94.81 218 LYS B O 1
ATOM 5176 N N . LYS B 1 219 ? 17.047 -33.969 -15.891 1 95.75 219 LYS B N 1
ATOM 5177 C CA . LYS B 1 219 ? 16.391 -33.656 -17.156 1 95.75 219 LYS B CA 1
ATOM 5178 C C . LYS B 1 219 ? 15.508 -32.438 -17.031 1 95.75 219 LYS B C 1
ATOM 5180 O O . LYS B 1 219 ? 14.773 -32.281 -16.047 1 95.75 219 LYS B O 1
ATOM 5185 N N . SER B 1 220 ? 15.586 -31.531 -17.906 1 96.38 220 SER B N 1
ATOM 5186 C CA . SER B 1 220 ? 14.742 -30.359 -18.062 1 96.38 220 SER B CA 1
ATOM 5187 C C . SER B 1 220 ? 14.523 -30 -19.531 1 96.38 220 SER B C 1
ATOM 5189 O O . SER B 1 220 ? 15.383 -30.281 -20.359 1 96.38 220 SER B O 1
ATOM 5191 N N . GLY B 1 221 ? 13.422 -29.516 -19.844 1 97.31 221 GLY B N 1
ATOM 5192 C CA . GLY B 1 221 ? 13.023 -29.203 -21.203 1 97.31 221 GLY B CA 1
ATOM 5193 C C . GLY B 1 221 ? 11.547 -28.922 -21.344 1 97.31 221 GLY B C 1
ATOM 5194 O O . GLY B 1 221 ? 10.938 -28.297 -20.469 1 97.31 221 GLY B O 1
ATOM 5195 N N . LYS B 1 222 ? 11 -29.266 -22.484 1 96.75 222 LYS B N 1
ATOM 5196 C CA . LYS B 1 222 ? 9.586 -29.031 -22.75 1 96.75 222 LYS B CA 1
ATOM 5197 C C . LYS B 1 222 ? 8.906 -30.312 -23.25 1 96.75 222 LYS B C 1
ATOM 5199 O O . LYS B 1 222 ? 8.773 -31.281 -22.5 1 96.75 222 LYS B O 1
ATOM 5204 N N . GLU B 1 223 ? 8.656 -30.344 -24.531 1 96.88 223 GLU B N 1
ATOM 5205 C CA . GLU B 1 223 ? 7.949 -31.5 -25.078 1 96.88 223 GLU B CA 1
ATOM 5206 C C . GLU B 1 223 ? 8.781 -32.781 -24.953 1 96.88 223 GLU B C 1
ATOM 5208 O O . GLU B 1 223 ? 8.242 -33.844 -24.766 1 96.88 223 GLU B O 1
ATOM 5213 N N . ASP B 1 224 ? 10.07 -32.625 -25.094 1 97.69 224 ASP B N 1
ATOM 5214 C CA . ASP B 1 224 ? 10.961 -33.781 -25 1 97.69 224 ASP B CA 1
ATOM 5215 C C . ASP B 1 224 ? 10.875 -34.438 -23.625 1 97.69 224 ASP B C 1
ATOM 5217 O O . ASP B 1 224 ? 10.969 -35.656 -23.5 1 97.69 224 ASP B O 1
ATOM 5221 N N . ILE B 1 225 ? 10.727 -33.656 -22.609 1 97.94 225 ILE B N 1
ATOM 5222 C CA . ILE B 1 225 ? 10.586 -34.156 -21.25 1 97.94 225 ILE B CA 1
ATOM 5223 C C . ILE B 1 225 ? 9.266 -34.906 -21.109 1 97.94 225 ILE B C 1
ATOM 5225 O O . ILE B 1 225 ? 9.211 -35.969 -20.484 1 97.94 225 ILE B O 1
ATOM 5229 N N . LEU B 1 226 ? 8.195 -34.375 -21.672 1 97.75 226 LEU B N 1
ATOM 5230 C CA . LEU B 1 226 ? 6.898 -35.031 -21.641 1 97.75 226 LEU B CA 1
ATOM 5231 C C . LEU B 1 226 ? 6.949 -36.375 -22.375 1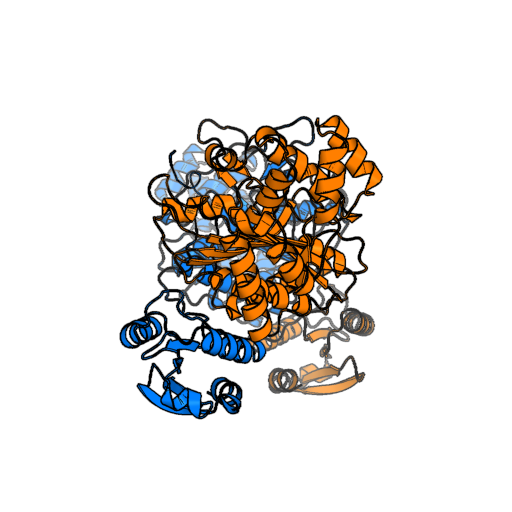 97.75 226 LEU B C 1
ATOM 5233 O O . LEU B 1 226 ? 6.387 -37.344 -21.906 1 97.75 226 LEU B O 1
ATOM 5237 N N . ASP B 1 227 ? 7.633 -36.375 -23.5 1 97.69 227 ASP B N 1
ATOM 5238 C CA . ASP B 1 227 ? 7.809 -37.625 -24.25 1 97.69 227 ASP B CA 1
ATOM 5239 C C . ASP B 1 227 ? 8.594 -38.656 -23.453 1 97.69 227 ASP B C 1
ATOM 5241 O O . ASP B 1 227 ? 8.242 -39.844 -23.422 1 97.69 227 ASP B O 1
ATOM 5245 N N . PHE B 1 228 ? 9.617 -38.188 -22.891 1 97.94 228 PHE B N 1
ATOM 5246 C CA . PHE B 1 228 ? 10.453 -39.031 -22.047 1 97.94 228 PHE B CA 1
ATOM 5247 C C . PHE B 1 228 ? 9.633 -39.656 -20.922 1 97.94 228 PHE B C 1
ATOM 5249 O O . PHE B 1 228 ? 9.68 -40.875 -20.703 1 97.94 228 PHE B O 1
ATOM 5256 N N . LEU B 1 229 ? 8.828 -38.875 -20.203 1 97.81 229 LEU B N 1
ATOM 5257 C CA . LEU B 1 229 ? 8 -39.344 -19.094 1 97.81 229 LEU B CA 1
ATOM 5258 C C . LEU B 1 229 ? 6.926 -40.281 -19.594 1 97.81 229 LEU B C 1
ATOM 5260 O O . LEU B 1 229 ? 6.625 -41.281 -18.922 1 97.81 229 LEU B O 1
ATOM 5264 N N . ALA B 1 230 ? 6.348 -39.969 -20.734 1 96.62 230 ALA B N 1
ATOM 5265 C CA . ALA B 1 230 ? 5.281 -40.781 -21.297 1 96.62 230 ALA B CA 1
ATOM 5266 C C . ALA B 1 230 ? 5.797 -42.188 -21.688 1 96.62 230 ALA B C 1
ATOM 5268 O O . ALA B 1 230 ? 5.039 -43.156 -21.688 1 96.62 230 ALA B O 1
ATOM 5269 N N . SER B 1 231 ? 7.074 -42.281 -21.969 1 96.25 231 SER B N 1
ATOM 5270 C CA . SER B 1 231 ? 7.676 -43.531 -22.391 1 96.25 231 SER B CA 1
ATOM 5271 C C . SER B 1 231 ? 8.32 -44.25 -21.219 1 96.25 231 SER B C 1
ATOM 5273 O O . SER B 1 231 ? 8.844 -45.375 -21.375 1 96.25 231 SER B O 1
ATOM 5275 N N . SER B 1 232 ? 8.281 -43.688 -20.125 1 95.62 232 SER B N 1
ATOM 5276 C CA . SER B 1 232 ? 8.938 -44.25 -18.969 1 95.62 232 SER B CA 1
ATOM 5277 C C . SER B 1 232 ? 7.93 -45 -18.078 1 95.62 232 SER B C 1
ATOM 5279 O O . SER B 1 232 ? 6.719 -44.875 -18.297 1 95.62 232 SER B O 1
ATOM 5281 N N . LYS B 1 233 ? 8.43 -45.688 -17.078 1 95.88 233 LYS B N 1
ATOM 5282 C CA . LYS B 1 233 ? 7.598 -46.406 -16.109 1 95.88 233 LYS B CA 1
ATOM 5283 C C . LYS B 1 233 ? 6.824 -45.406 -15.234 1 95.88 233 LYS B C 1
ATOM 5285 O O . LYS B 1 233 ? 5.84 -45.781 -14.594 1 95.88 233 LYS B O 1
ATOM 5290 N N . VAL B 1 234 ? 7.289 -44.25 -15.227 1 96.88 234 VAL B N 1
ATOM 5291 C CA . VAL B 1 234 ? 6.637 -43.219 -14.422 1 96.88 234 VAL B CA 1
ATOM 5292 C C . VAL B 1 234 ? 5.223 -42.969 -14.938 1 96.88 234 VAL B C 1
ATOM 5294 O O . VAL B 1 234 ? 4.316 -42.656 -14.164 1 96.88 234 VAL B O 1
ATOM 5297 N N . TYR B 1 235 ? 5 -43.062 -16.219 1 96.94 235 TYR B N 1
ATOM 5298 C CA . TYR B 1 235 ? 3.705 -42.781 -16.828 1 96.94 235 TYR B CA 1
ATOM 5299 C C . TYR B 1 235 ? 2.635 -43.719 -16.266 1 96.94 235 TYR B C 1
ATOM 5301 O O . TYR B 1 235 ? 1.479 -43.312 -16.109 1 96.94 235 TYR B O 1
ATOM 5309 N N . GLU B 1 236 ? 3.002 -44.938 -15.953 1 95 236 GLU B N 1
ATOM 5310 C CA . GLU B 1 236 ? 2.053 -45.906 -15.422 1 95 236 GLU B CA 1
ATOM 5311 C C . GLU B 1 236 ? 1.545 -45.5 -14.047 1 95 236 GLU B C 1
ATOM 5313 O O . GLU B 1 236 ? 0.401 -45.781 -13.688 1 95 236 GLU B O 1
ATOM 5318 N N . ILE B 1 237 ? 2.361 -44.812 -13.406 1 94.31 237 ILE B N 1
ATOM 5319 C CA . ILE B 1 237 ? 2.059 -44.438 -12.023 1 94.31 237 ILE B CA 1
ATOM 5320 C C . ILE B 1 237 ? 1.354 -43.062 -12 1 94.31 237 ILE B C 1
ATOM 5322 O O . ILE B 1 237 ? 0.47 -42.844 -11.172 1 94.31 237 ILE B O 1
ATOM 5326 N N . CYS B 1 238 ? 1.767 -42.219 -12.805 1 95.69 238 CYS B N 1
ATOM 5327 C CA . CYS B 1 238 ? 1.259 -40.844 -12.727 1 95.69 238 CYS B CA 1
ATOM 5328 C C . CYS B 1 238 ? 0.797 -40.344 -14.094 1 95.69 238 CYS B C 1
ATOM 5330 O O . CYS B 1 238 ? 1.095 -39.219 -14.492 1 95.69 238 CYS B O 1
ATOM 5332 N N . LYS B 1 239 ? 0.062 -41.156 -14.812 1 97.12 239 LYS B N 1
ATOM 5333 C CA . LYS B 1 239 ? -0.436 -40.844 -16.156 1 97.12 239 LYS B CA 1
ATOM 5334 C C . LYS B 1 239 ? -1.208 -39.531 -16.156 1 97.12 239 LYS B C 1
ATOM 5336 O O . LYS B 1 239 ? -0.968 -38.688 -17.016 1 97.12 239 LYS B O 1
ATOM 5341 N N . GLU B 1 240 ? -2.154 -39.406 -15.211 1 96.62 240 GLU B N 1
ATOM 5342 C CA . GLU B 1 240 ? -2.994 -38.219 -15.148 1 96.62 240 GLU B CA 1
ATOM 5343 C C . GLU B 1 240 ? -2.15 -36.969 -15.031 1 96.62 240 GLU B C 1
ATOM 5345 O O . GLU B 1 240 ? -2.396 -35.969 -15.734 1 96.62 240 GLU B O 1
ATOM 5350 N N . ALA B 1 241 ? -1.183 -36.969 -14.141 1 97.06 241 ALA B N 1
ATOM 5351 C CA . ALA B 1 241 ? -0.323 -35.812 -13.906 1 97.06 241 ALA B CA 1
ATOM 5352 C C . ALA B 1 241 ? 0.471 -35.469 -15.164 1 97.06 241 ALA B C 1
ATOM 5354 O O . ALA B 1 241 ? 0.621 -34.281 -15.508 1 97.06 241 ALA B O 1
ATOM 5355 N N . ILE B 1 242 ? 1.01 -36.406 -15.852 1 97.94 242 ILE B N 1
ATOM 5356 C CA . ILE B 1 242 ? 1.811 -36.219 -17.047 1 97.94 242 ILE B CA 1
ATOM 5357 C C . ILE B 1 242 ? 0.922 -35.688 -18.172 1 97.94 242 ILE B C 1
ATOM 5359 O O . ILE B 1 242 ? 1.309 -34.75 -18.906 1 97.94 242 ILE B O 1
ATOM 5363 N N . ASP B 1 243 ? -0.265 -36.25 -18.328 1 97.62 243 ASP B N 1
ATOM 5364 C CA . ASP B 1 243 ? -1.22 -35.781 -19.312 1 97.62 243 ASP B CA 1
ATOM 5365 C C . ASP B 1 243 ? -1.602 -34.312 -19.047 1 97.62 243 ASP B C 1
ATOM 5367 O O . ASP B 1 243 ? -1.737 -33.531 -19.969 1 97.62 243 ASP B O 1
ATOM 5371 N N . GLU B 1 244 ? -1.789 -34.031 -17.812 1 97.25 244 GLU B N 1
ATOM 5372 C CA . GLU B 1 244 ? -2.143 -32.656 -17.438 1 97.25 244 GLU B CA 1
ATOM 5373 C C . GLU B 1 244 ? -1.009 -31.688 -17.75 1 97.25 244 GLU B C 1
ATOM 5375 O O . GLU B 1 244 ? -1.255 -30.562 -18.172 1 97.25 244 GLU B O 1
ATOM 5380 N N . LEU B 1 245 ? 0.218 -32.094 -17.516 1 97.5 245 LEU B N 1
ATOM 5381 C CA . LEU B 1 245 ? 1.353 -31.266 -17.875 1 97.5 245 LEU B CA 1
ATOM 5382 C C . LEU B 1 245 ? 1.37 -31 -19.375 1 97.5 245 LEU B C 1
ATOM 5384 O O . LEU B 1 245 ? 1.727 -29.906 -19.812 1 97.5 245 LEU B O 1
ATOM 5388 N N . SER B 1 246 ? 1.028 -32 -20.125 1 97.38 246 SER B N 1
ATOM 5389 C CA . SER B 1 246 ? 0.948 -31.859 -21.578 1 97.38 246 SER B CA 1
ATOM 5390 C C . SER B 1 246 ? -0.121 -30.844 -21.969 1 97.38 246 SER B C 1
ATOM 5392 O O . SER B 1 246 ? 0.105 -29.984 -22.828 1 97.38 246 SER B O 1
ATOM 5394 N N . ILE B 1 247 ? -1.268 -30.969 -21.359 1 97.62 247 ILE B N 1
ATOM 5395 C CA . ILE B 1 247 ? -2.357 -30.031 -21.594 1 97.62 247 ILE B CA 1
ATOM 5396 C C . ILE B 1 247 ? -1.919 -28.625 -21.188 1 97.62 247 ILE B C 1
ATOM 5398 O O . ILE B 1 247 ? -2.193 -27.656 -21.906 1 97.62 247 ILE B O 1
ATOM 5402 N N . LEU B 1 248 ? -1.262 -28.5 -20.078 1 98.12 248 LEU B N 1
ATOM 5403 C CA . LEU B 1 248 ? -0.77 -27.219 -19.578 1 98.12 248 LEU B CA 1
ATOM 5404 C C . LEU B 1 248 ? 0.137 -26.562 -20.609 1 98.12 248 LEU B C 1
ATOM 5406 O O . LEU B 1 248 ? -0.014 -25.359 -20.906 1 98.12 248 LEU B O 1
ATOM 5410 N N . LEU B 1 249 ? 1.091 -27.281 -21.141 1 97.81 249 LEU B N 1
ATOM 5411 C CA . LEU B 1 249 ? 2 -26.719 -22.141 1 97.81 249 LEU B CA 1
ATOM 5412 C C . LEU B 1 249 ? 1.236 -26.266 -23.375 1 97.81 249 LEU B C 1
ATOM 5414 O O . LEU B 1 249 ? 1.558 -25.219 -23.953 1 97.81 249 LEU B O 1
ATOM 5418 N N . ARG B 1 250 ? 0.275 -27.047 -23.781 1 97.62 250 ARG B N 1
ATOM 5419 C CA . ARG B 1 250 ? -0.55 -26.688 -24.922 1 97.62 250 ARG B CA 1
ATOM 5420 C C . ARG B 1 250 ? -1.292 -25.375 -24.688 1 97.62 250 ARG B C 1
ATOM 5422 O O . ARG B 1 250 ? -1.306 -24.5 -25.547 1 97.62 250 ARG B O 1
ATOM 5429 N N . TYR B 1 251 ? -1.971 -25.25 -23.531 1 98.19 251 TYR B N 1
ATOM 5430 C CA . TYR B 1 251 ? -2.686 -24.031 -23.188 1 98.19 251 TYR B CA 1
ATOM 5431 C C . TYR B 1 251 ? -1.739 -22.844 -23.156 1 98.19 251 TYR B C 1
ATOM 5433 O O . TYR B 1 251 ? -2.086 -21.75 -23.625 1 98.19 251 TYR B O 1
ATOM 5441 N N . CYS B 1 252 ? -0.535 -23.016 -22.594 1 98.31 252 CYS B N 1
ATOM 5442 C CA . CYS B 1 252 ? 0.444 -21.938 -22.531 1 98.31 252 CYS B CA 1
ATOM 5443 C C . CYS B 1 252 ? 0.895 -21.531 -23.922 1 98.31 252 CYS B C 1
ATOM 5445 O O . CYS B 1 252 ? 1.176 -20.344 -24.172 1 98.31 252 CYS B O 1
ATOM 5447 N N . LYS B 1 253 ? 1.011 -22.5 -24.828 1 97.88 253 LYS B N 1
ATOM 5448 C CA . LYS B 1 253 ? 1.32 -22.188 -26.219 1 97.88 253 LYS B CA 1
ATOM 5449 C C . LYS B 1 253 ? 0.225 -21.344 -26.859 1 97.88 253 LYS B C 1
ATOM 5451 O O . LYS B 1 253 ? 0.516 -20.359 -27.547 1 97.88 253 LYS B O 1
ATOM 5456 N N . ILE B 1 254 ? -0.984 -21.703 -26.578 1 97.56 254 ILE B N 1
ATOM 5457 C CA . ILE B 1 254 ? -2.129 -20.984 -27.109 1 97.56 254 ILE B CA 1
ATOM 5458 C C . ILE B 1 254 ? -2.105 -19.547 -26.594 1 97.56 254 ILE B C 1
ATOM 5460 O O . ILE B 1 254 ? -2.396 -18.609 -27.359 1 97.56 254 ILE B O 1
ATOM 5464 N N . MET B 1 255 ? -1.729 -19.312 -25.359 1 97.31 255 MET B N 1
ATOM 5465 C CA . MET B 1 255 ? -1.718 -17.984 -24.75 1 97.31 255 MET B CA 1
ATOM 5466 C C . MET B 1 255 ? -0.377 -17.297 -24.969 1 97.31 255 MET B C 1
ATOM 5468 O O . MET B 1 255 ? -0.117 -16.234 -24.406 1 97.31 255 MET B O 1
ATOM 5472 N N . ASN B 1 256 ? 0.535 -17.844 -25.703 1 96.12 256 ASN B N 1
ATOM 5473 C CA . ASN B 1 256 ? 1.818 -17.281 -26.109 1 96.12 256 ASN B CA 1
ATOM 5474 C C . ASN B 1 256 ? 2.713 -17 -24.891 1 96.12 256 ASN B C 1
ATOM 5476 O O . ASN B 1 256 ? 3.316 -15.93 -24.812 1 96.12 256 ASN B O 1
ATOM 5480 N N . CYS B 1 257 ? 2.688 -17.969 -23.938 1 96.06 257 CYS B N 1
ATOM 5481 C CA . CYS B 1 257 ? 3.539 -17.781 -22.766 1 96.06 257 CYS B CA 1
ATOM 5482 C C . CYS B 1 257 ? 4.391 -19.016 -22.5 1 96.06 257 CYS B C 1
ATOM 5484 O O . CYS B 1 257 ? 4.859 -19.234 -21.375 1 96.06 257 CYS B O 1
ATOM 5486 N N . GLU B 1 258 ? 4.609 -19.812 -23.5 1 96.19 258 GLU B N 1
ATOM 5487 C CA . GLU B 1 258 ? 5.359 -21.047 -23.344 1 96.19 258 GLU B CA 1
ATOM 5488 C C . GLU B 1 258 ? 6.859 -20.812 -23.516 1 96.19 258 GLU B C 1
ATOM 5490 O O . GLU B 1 258 ? 7.676 -21.625 -23.078 1 96.19 258 GLU B O 1
ATOM 5495 N N . GLU B 1 259 ? 7.238 -19.703 -24.141 1 95.69 259 GLU B N 1
ATOM 5496 C CA . GLU B 1 259 ? 8.625 -19.469 -24.516 1 95.69 259 GLU B CA 1
ATOM 5497 C C . GLU B 1 259 ? 9.547 -19.547 -23.297 1 95.69 259 GLU B C 1
ATOM 5499 O O . GLU B 1 259 ? 10.633 -20.125 -23.375 1 95.69 259 GLU B O 1
ATOM 5504 N N . ASN B 1 260 ? 9.133 -19.047 -22.219 1 96.69 260 ASN B N 1
ATOM 5505 C CA . ASN B 1 260 ? 9.984 -18.953 -21.031 1 96.69 260 ASN B CA 1
ATOM 5506 C C . ASN B 1 260 ? 9.695 -20.094 -20.047 1 96.69 260 ASN B C 1
ATOM 5508 O O . ASN B 1 260 ? 10.18 -20.078 -18.922 1 96.69 260 ASN B O 1
ATOM 5512 N N . LEU B 1 261 ? 8.969 -21.062 -20.469 1 97.75 261 LEU B N 1
ATOM 5513 C CA . LEU B 1 261 ? 8.625 -22.188 -19.594 1 97.75 261 LEU B CA 1
ATOM 5514 C C . LEU B 1 261 ? 9.648 -23.312 -19.734 1 97.75 261 LEU B C 1
ATOM 5516 O O . LEU B 1 261 ? 10.125 -23.594 -20.828 1 97.75 261 LEU B O 1
ATOM 5520 N N . LEU B 1 262 ? 9.961 -23.859 -18.641 1 97.31 262 LEU B N 1
ATOM 5521 C CA . LEU B 1 262 ? 10.867 -25 -18.594 1 97.31 262 LEU B CA 1
ATOM 5522 C C . LEU B 1 262 ? 10.359 -26.062 -17.625 1 97.31 262 LEU B C 1
ATOM 5524 O O . LEU B 1 262 ? 10.227 -25.797 -16.422 1 97.31 262 LEU B O 1
ATOM 5528 N N . ILE B 1 263 ? 10.016 -27.234 -18.156 1 97.88 263 ILE B N 1
ATOM 5529 C CA . ILE B 1 263 ? 9.727 -28.344 -17.266 1 97.88 263 ILE B CA 1
ATOM 5530 C C . ILE B 1 263 ? 11.023 -28.875 -16.656 1 97.88 263 ILE B C 1
ATOM 5532 O O . ILE B 1 263 ? 11.93 -29.297 -17.375 1 97.88 263 ILE B O 1
ATOM 5536 N N . ASP B 1 264 ? 11.148 -28.812 -15.344 1 96.94 264 ASP B N 1
ATOM 5537 C CA . ASP B 1 264 ? 12.352 -29.203 -14.617 1 96.94 264 ASP B CA 1
ATOM 5538 C C . ASP B 1 264 ? 12.039 -30.266 -13.57 1 96.94 264 ASP B C 1
ATOM 5540 O O . ASP B 1 264 ? 11.414 -29.984 -12.547 1 96.94 264 ASP B O 1
ATOM 5544 N N . LEU B 1 265 ? 12.531 -31.453 -13.766 1 96.38 265 LEU B N 1
ATOM 5545 C CA . LEU B 1 265 ? 12.156 -32.594 -12.93 1 96.38 265 LEU B CA 1
ATOM 5546 C C . LEU B 1 265 ? 12.883 -32.531 -11.594 1 96.38 265 LEU B C 1
ATOM 5548 O O . LEU B 1 265 ? 12.602 -33.344 -10.703 1 96.38 265 LEU B O 1
ATOM 5552 N N . SER B 1 266 ? 13.75 -31.578 -11.398 1 94.19 266 SER B N 1
ATOM 5553 C CA . SER B 1 266 ? 14.422 -31.422 -10.117 1 94.19 266 SER B CA 1
ATOM 5554 C C . SER B 1 266 ? 13.703 -30.391 -9.242 1 94.19 266 SER B C 1
ATOM 5556 O O . SER B 1 266 ? 14.039 -30.234 -8.062 1 94.19 266 SER B O 1
ATOM 5558 N N . LEU B 1 267 ? 12.727 -29.703 -9.812 1 93.69 267 LEU B N 1
ATOM 5559 C CA . LEU B 1 267 ? 12.016 -28.688 -9.031 1 93.69 267 LEU B CA 1
ATOM 5560 C C . LEU B 1 267 ? 11.094 -29.344 -8.008 1 93.69 267 LEU B C 1
ATOM 5562 O O . LEU B 1 267 ? 10.117 -30 -8.375 1 93.69 26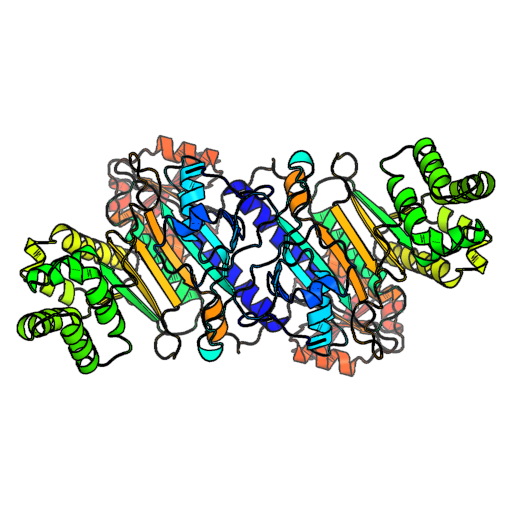7 LEU B O 1
ATOM 5566 N N . ALA B 1 268 ? 11.266 -29.297 -6.738 1 87.12 268 ALA B N 1
ATOM 5567 C CA . ALA B 1 268 ? 10.477 -29.938 -5.695 1 87.12 268 ALA B CA 1
ATOM 5568 C C . ALA B 1 268 ? 9.961 -28.922 -4.684 1 87.12 268 ALA B C 1
ATOM 5570 O O . ALA B 1 268 ? 9.016 -29.203 -3.938 1 87.12 268 ALA B O 1
ATOM 5571 N N . ARG B 1 269 ? 10.344 -27.609 -4.664 1 68.62 269 ARG B N 1
ATOM 5572 C CA . ARG B 1 269 ? 9.953 -26.547 -3.734 1 68.62 269 ARG B CA 1
ATOM 5573 C C . ARG B 1 269 ? 9.531 -27.125 -2.389 1 68.62 269 ARG B C 1
ATOM 5575 O O . ARG B 1 269 ? 9.258 -28.328 -2.283 1 68.62 269 ARG B O 1
ATOM 5582 N N . GLY B 1 270 ? 9.836 -26.703 -1.154 1 60.62 270 GLY B N 1
ATOM 5583 C CA . GLY B 1 270 ? 9.406 -27.172 0.156 1 60.62 270 GLY B CA 1
ATOM 5584 C C . GLY B 1 270 ? 8.008 -27.75 0.153 1 60.62 270 GLY B C 1
ATOM 5585 O O . GLY B 1 270 ? 7.043 -27.078 -0.196 1 60.62 270 GLY B O 1
ATOM 5586 N N . LEU B 1 271 ? 7.727 -28.969 -0.308 1 57.75 271 LEU B N 1
ATOM 5587 C CA . LEU B 1 271 ? 6.68 -29.859 -0.792 1 57.75 271 LEU B CA 1
ATOM 5588 C C . LEU B 1 271 ? 5.52 -29.938 0.195 1 57.75 271 LEU B C 1
ATOM 5590 O O . LEU B 1 271 ? 4.473 -30.5 -0.108 1 57.75 271 LEU B O 1
ATOM 5594 N N . ASP B 1 272 ? 5.23 -28.984 1.127 1 70.25 272 ASP B N 1
ATOM 5595 C CA . ASP B 1 272 ? 4.309 -29.656 2.031 1 70.25 272 ASP B CA 1
ATOM 5596 C C . ASP B 1 272 ? 2.859 -29.453 1.589 1 70.25 272 ASP B C 1
ATOM 5598 O O . ASP B 1 272 ? 2.1 -30.422 1.47 1 70.25 272 ASP B O 1
ATOM 5602 N N . TYR B 1 273 ? 2.414 -28.328 1.075 1 80.94 273 TYR B N 1
ATOM 5603 C CA . TYR B 1 273 ? 0.968 -28.188 0.936 1 80.94 273 TYR B CA 1
ATOM 5604 C C . TYR B 1 273 ? 0.558 -28.203 -0.532 1 80.94 273 TYR B C 1
ATOM 5606 O O . TYR B 1 273 ? -0.633 -28.188 -0.851 1 80.94 273 TYR B O 1
ATOM 5614 N N . TYR B 1 274 ? 1.517 -28.438 -1.437 1 90.56 274 TYR B N 1
ATOM 5615 C CA . TYR B 1 274 ? 1.171 -28.469 -2.854 1 90.56 274 TYR B CA 1
ATOM 5616 C C . TYR B 1 274 ? 0.583 -29.828 -3.232 1 90.56 274 TYR B C 1
ATOM 5618 O O . TYR B 1 274 ? 1.013 -30.859 -2.721 1 90.56 274 TYR B O 1
ATOM 5626 N N . THR B 1 275 ? -0.333 -29.844 -4.172 1 93.75 275 THR B N 1
ATOM 5627 C CA . THR B 1 275 ? -1.057 -31.062 -4.52 1 93.75 275 THR B CA 1
ATOM 5628 C C . THR B 1 275 ? -0.897 -31.375 -6.004 1 93.75 275 THR B C 1
ATOM 5630 O O . THR B 1 275 ? -1.362 -32.406 -6.477 1 93.75 275 THR B O 1
ATOM 5633 N N . GLY B 1 276 ? -0.23 -30.547 -6.754 1 94.88 276 GLY B N 1
ATOM 5634 C CA . GLY B 1 276 ? -0.065 -30.719 -8.188 1 94.88 276 GLY B CA 1
ATOM 5635 C C . GLY B 1 276 ? 1.093 -29.906 -8.75 1 94.88 276 GLY B C 1
ATOM 5636 O O . GLY B 1 276 ? 2.232 -30.062 -8.305 1 94.88 276 GLY B O 1
ATOM 5637 N N . MET B 1 277 ? 0.759 -29.016 -9.68 1 96.06 277 MET B N 1
ATOM 5638 C CA . MET B 1 277 ? 1.752 -28.172 -10.336 1 96.06 277 MET B CA 1
ATOM 5639 C C . MET B 1 277 ? 2.527 -27.344 -9.32 1 96.06 277 MET B C 1
ATOM 5641 O O . MET B 1 277 ? 1.948 -26.828 -8.367 1 96.06 277 MET B O 1
ATOM 5645 N N . ILE B 1 278 ? 3.791 -27.266 -9.508 1 95.75 278 ILE B N 1
ATOM 5646 C CA . ILE B 1 278 ? 4.641 -26.328 -8.789 1 95.75 278 ILE B CA 1
ATOM 5647 C C . ILE B 1 278 ? 5.445 -25.484 -9.773 1 95.75 278 ILE B C 1
ATOM 5649 O O . ILE B 1 278 ? 5.777 -25.953 -10.867 1 95.75 278 ILE B O 1
ATOM 5653 N N . LEU B 1 279 ? 5.688 -24.281 -9.445 1 96.25 279 LEU B N 1
ATOM 5654 C CA . LEU B 1 279 ? 6.43 -23.422 -10.367 1 96.25 279 LEU B CA 1
ATOM 5655 C C . LEU B 1 279 ? 7.375 -22.5 -9.609 1 96.25 279 LEU B C 1
ATOM 5657 O O . LEU B 1 279 ? 7.18 -22.234 -8.422 1 96.25 279 LEU B O 1
ATOM 5661 N N . GLU B 1 280 ? 8.375 -22.062 -10.281 1 96.06 280 GLU B N 1
ATOM 5662 C CA . GLU B 1 280 ? 9.359 -21.094 -9.805 1 96.06 280 GLU B CA 1
ATOM 5663 C C . GLU B 1 280 ? 9.812 -20.172 -10.938 1 96.06 280 GLU B C 1
ATOM 5665 O O . GLU B 1 280 ? 10.109 -20.641 -12.039 1 96.06 280 GLU B O 1
ATOM 5670 N N . GLY B 1 281 ? 9.805 -18.859 -10.68 1 96.75 281 GLY B N 1
ATOM 5671 C CA . GLY B 1 281 ? 10.312 -17.891 -11.633 1 96.75 281 GLY B CA 1
ATOM 5672 C C . GLY B 1 281 ? 11.641 -17.281 -11.219 1 96.75 281 GLY B C 1
ATOM 5673 O O . GLY B 1 281 ? 11.844 -16.969 -10.039 1 96.75 281 GLY B O 1
ATOM 5674 N N . ARG B 1 282 ? 12.539 -17.156 -12.164 1 95.69 282 ARG B N 1
ATOM 5675 C CA . ARG B 1 282 ? 13.82 -16.5 -11.891 1 95.69 282 ARG B CA 1
ATOM 5676 C C . ARG B 1 282 ? 14.344 -15.781 -13.125 1 95.69 282 ARG B C 1
ATOM 5678 O O . ARG B 1 282 ? 14.117 -16.219 -14.25 1 95.69 282 ARG B O 1
ATOM 5685 N N . TYR B 1 283 ? 14.961 -14.734 -12.883 1 96.44 283 TYR B N 1
ATOM 5686 C CA . TYR B 1 283 ? 15.648 -14.039 -13.961 1 96.44 283 TYR B CA 1
ATOM 5687 C C . TYR B 1 283 ? 17 -14.68 -14.25 1 96.44 283 TYR B C 1
ATOM 5689 O O . TYR B 1 283 ? 17.688 -15.125 -13.328 1 96.44 283 TYR B O 1
ATOM 5697 N N . ILE B 1 284 ? 17.344 -14.703 -15.508 1 95.31 284 ILE B N 1
ATOM 5698 C CA . ILE B 1 284 ? 18.594 -15.32 -15.953 1 95.31 284 ILE B CA 1
ATOM 5699 C C . ILE B 1 284 ? 19.719 -14.297 -15.938 1 95.31 284 ILE B C 1
ATOM 5701 O O . ILE B 1 284 ? 19.531 -13.156 -16.375 1 95.31 284 ILE B O 1
ATOM 5705 N N . GLY B 1 285 ? 20.859 -14.711 -15.484 1 91.19 285 GLY B N 1
ATOM 5706 C CA . GLY B 1 285 ? 22.016 -13.844 -15.508 1 91.19 285 GLY B CA 1
ATOM 5707 C C . GLY B 1 285 ? 22.141 -12.969 -14.266 1 91.19 285 GLY B C 1
ATOM 5708 O O . GLY B 1 285 ? 22.938 -12.039 -14.227 1 91.19 285 GLY B O 1
ATOM 5709 N N . HIS B 1 286 ? 21.297 -13.203 -13.359 1 88.12 286 HIS B N 1
ATOM 5710 C CA . HIS B 1 286 ? 21.328 -12.469 -12.102 1 88.12 286 HIS B CA 1
ATOM 5711 C C . HIS B 1 286 ? 21.641 -13.398 -10.93 1 88.12 286 HIS B C 1
ATOM 5713 O O . HIS B 1 286 ? 21.281 -14.578 -10.961 1 88.12 286 HIS B O 1
ATOM 5719 N N . ASP B 1 287 ? 22.297 -12.93 -9.969 1 83.38 287 ASP B N 1
ATOM 5720 C CA . ASP B 1 287 ? 22.641 -13.711 -8.781 1 83.38 287 ASP B CA 1
ATOM 5721 C C . ASP B 1 287 ? 21.422 -13.852 -7.855 1 83.38 287 ASP B C 1
ATOM 5723 O O . ASP B 1 287 ? 21.469 -14.617 -6.887 1 83.38 287 ASP B O 1
ATOM 5727 N N . MET B 1 288 ? 20.406 -13.281 -8.312 1 85 288 MET B N 1
ATOM 5728 C CA . MET B 1 288 ? 19.188 -13.344 -7.516 1 85 288 MET B CA 1
ATOM 5729 C C . MET B 1 288 ? 18.516 -14.695 -7.672 1 85 288 MET B C 1
ATOM 5731 O O . MET B 1 288 ? 18.359 -15.203 -8.789 1 85 288 MET B O 1
ATOM 5735 N N . GLY B 1 289 ? 18.375 -15.492 -6.707 1 87.69 289 GLY B N 1
ATOM 5736 C CA . GLY B 1 289 ? 17.609 -16.734 -6.754 1 87.69 289 GLY B CA 1
ATOM 5737 C C . GLY B 1 289 ? 16.203 -16.547 -7.301 1 87.69 289 GLY B C 1
ATOM 5738 O O . GLY B 1 289 ? 15.953 -15.633 -8.086 1 87.69 289 GLY B O 1
ATOM 5739 N N . SER B 1 290 ? 15.367 -17.422 -7.02 1 92.56 290 SER B N 1
ATOM 5740 C CA . SER B 1 290 ? 13.977 -17.359 -7.477 1 92.56 290 SER B CA 1
ATOM 5741 C C . SER B 1 290 ? 13.281 -16.109 -6.957 1 92.56 290 SER B C 1
ATOM 5743 O O . SER B 1 290 ? 13.484 -15.703 -5.809 1 92.56 290 SER B O 1
ATOM 5745 N N . VAL B 1 291 ? 12.492 -15.484 -7.809 1 96.06 291 VAL B N 1
ATOM 5746 C CA . VAL B 1 291 ? 11.781 -14.273 -7.406 1 96.06 291 VAL B CA 1
ATOM 5747 C C . VAL B 1 291 ? 10.297 -14.578 -7.23 1 96.06 291 VAL B C 1
ATOM 5749 O O . VAL B 1 291 ? 9.555 -13.781 -6.652 1 96.06 291 VAL B O 1
ATOM 5752 N N . ALA B 1 292 ? 9.898 -15.703 -7.77 1 96.75 292 ALA B N 1
ATOM 5753 C CA . ALA B 1 292 ? 8.5 -16.109 -7.66 1 96.75 292 ALA B CA 1
ATOM 5754 C C . ALA B 1 292 ? 8.375 -17.609 -7.41 1 96.75 292 ALA B C 1
ATOM 5756 O O . ALA B 1 292 ? 9.258 -18.375 -7.793 1 96.75 292 ALA B O 1
ATOM 5757 N N . GLY B 1 293 ? 7.371 -18.016 -6.711 1 95.38 293 GLY B N 1
ATOM 5758 C CA . GLY B 1 293 ? 7.043 -19.406 -6.449 1 95.38 293 GLY B CA 1
ATOM 5759 C C . GLY B 1 293 ? 5.555 -19.641 -6.262 1 95.38 293 GLY B C 1
ATOM 5760 O O . GLY B 1 293 ? 4.828 -18.75 -5.82 1 95.38 293 GLY B O 1
ATOM 5761 N N . GLY B 1 294 ? 5.117 -20.797 -6.641 1 95.44 294 GLY B N 1
ATOM 5762 C CA . GLY B 1 294 ? 3.707 -21.125 -6.492 1 95.44 294 GLY B CA 1
ATOM 5763 C C . GLY B 1 294 ? 3.371 -22.531 -6.93 1 95.44 294 GLY B C 1
ATOM 5764 O O . GLY B 1 294 ? 4.262 -23.375 -7.066 1 95.44 294 GLY B O 1
ATOM 5765 N N . GLY B 1 295 ? 2.092 -22.781 -6.996 1 96.19 295 GLY B N 1
ATOM 5766 C CA . GLY B 1 295 ? 1.584 -24.094 -7.379 1 96.19 295 GLY B CA 1
ATOM 5767 C C . GLY B 1 295 ? 0.149 -24.312 -6.945 1 96.19 295 GLY B C 1
ATOM 5768 O O . GLY B 1 295 ? -0.53 -23.391 -6.504 1 96.19 295 GLY B O 1
ATOM 5769 N N . ARG B 1 296 ? -0.257 -25.562 -7.258 1 96.69 296 ARG B N 1
ATOM 5770 C CA . ARG B 1 296 ? -1.604 -25.969 -6.879 1 96.69 296 ARG B CA 1
ATOM 5771 C C . ARG B 1 296 ? -1.622 -26.531 -5.461 1 96.69 296 ARG B C 1
ATOM 5773 O O . ARG B 1 296 ? -0.789 -27.375 -5.109 1 96.69 296 ARG B O 1
ATOM 5780 N N . TYR B 1 297 ? -2.582 -26.047 -4.613 1 94.44 297 TYR B N 1
ATOM 5781 C CA . TYR B 1 297 ? -2.699 -26.484 -3.225 1 94.44 297 TYR B CA 1
ATOM 5782 C C . TYR B 1 297 ? -4.16 -26.703 -2.844 1 94.44 297 TYR B C 1
ATOM 5784 O O . TYR B 1 297 ? -4.691 -26.016 -1.971 1 94.44 297 TYR B O 1
ATOM 5792 N N . ASP B 1 298 ? -4.719 -27.766 -3.242 1 94.94 298 ASP B N 1
ATOM 5793 C CA . ASP B 1 298 ? -6.152 -28.031 -3.211 1 94.94 298 ASP B CA 1
ATOM 5794 C C . ASP B 1 298 ? -6.617 -28.391 -1.801 1 94.94 298 ASP B C 1
ATOM 5796 O O . ASP B 1 298 ? -7.816 -28.406 -1.521 1 94.94 298 ASP B O 1
ATOM 5800 N N . ASN B 1 299 ? -5.75 -28.656 -0.938 1 92.19 299 ASN B N 1
ATOM 5801 C CA . ASN B 1 299 ? -6.16 -29.172 0.362 1 92.19 299 ASN B CA 1
ATOM 5802 C C . ASN B 1 299 ? -5.965 -28.141 1.466 1 92.19 299 ASN B C 1
ATOM 5804 O O . ASN B 1 299 ? -6.18 -28.422 2.645 1 92.19 299 ASN B O 1
ATOM 5808 N N . LEU B 1 300 ? -5.539 -27 1.073 1 91.38 300 LEU B N 1
ATOM 5809 C CA . LEU B 1 300 ? -5.176 -26.016 2.088 1 91.38 300 LEU B CA 1
ATOM 5810 C C . LEU B 1 300 ? -6.402 -25.234 2.545 1 91.38 300 LEU B C 1
ATOM 5812 O O . LEU B 1 300 ? -6.484 -24.812 3.703 1 91.38 300 LEU B O 1
ATOM 5816 N N . ILE B 1 301 ? -7.34 -24.938 1.647 1 93.44 301 ILE B N 1
ATOM 5817 C CA . ILE B 1 301 ? -8.484 -24.078 1.932 1 93.44 301 ILE B CA 1
ATOM 5818 C C . ILE B 1 301 ? -9.711 -24.938 2.229 1 93.44 301 ILE B C 1
ATOM 5820 O O . ILE B 1 301 ? -10.039 -25.844 1.469 1 93.44 301 ILE B O 1
ATOM 5824 N N . GLY B 1 302 ? -10.414 -24.562 3.268 1 89.94 302 GLY B N 1
ATOM 5825 C CA . GLY B 1 302 ? -11.648 -25.266 3.615 1 89.94 302 GLY B CA 1
ATOM 5826 C C . GLY B 1 302 ? -11.5 -26.172 4.816 1 89.94 302 GLY B C 1
ATOM 5827 O O . GLY B 1 302 ? -10.562 -26.031 5.602 1 89.94 302 GLY B O 1
ATOM 5828 N N . THR B 1 303 ? -12.523 -26.906 4.98 1 85.62 303 THR B N 1
ATOM 5829 C CA . THR B 1 303 ? -12.539 -27.891 6.055 1 85.62 303 THR B CA 1
ATOM 5830 C C . THR B 1 303 ? -12.219 -29.281 5.512 1 85.62 303 THR B C 1
ATOM 5832 O O . THR B 1 303 ? -12.102 -29.469 4.301 1 85.62 303 THR B O 1
ATOM 5835 N N . LYS B 1 304 ? -12.094 -30.156 6.504 1 80.81 304 LYS B N 1
ATOM 5836 C CA . LYS B 1 304 ? -11.797 -31.531 6.109 1 80.81 304 LYS B CA 1
ATOM 5837 C C . LYS B 1 304 ? -12.914 -32.094 5.242 1 80.81 304 LYS B C 1
ATOM 5839 O O . LYS B 1 304 ? -12.656 -32.938 4.359 1 80.81 304 LYS B O 1
ATOM 5844 N N . GLN B 1 305 ? -14.062 -31.609 5.383 1 85 305 GLN B N 1
ATOM 5845 C CA . GLN B 1 305 ? -15.227 -32.156 4.688 1 85 305 GLN B CA 1
ATOM 5846 C C . GLN B 1 305 ? -15.492 -31.391 3.387 1 85 305 GLN B C 1
ATOM 5848 O O . GLN B 1 305 ? -16.141 -31.906 2.475 1 85 305 GLN B O 1
ATOM 5853 N N . SER B 1 306 ? -15.023 -30.234 3.348 1 89.75 306 SER B N 1
ATOM 5854 C CA . SER B 1 306 ? -15.305 -29.375 2.201 1 89.75 306 SER B CA 1
ATOM 5855 C C . SER B 1 306 ? -14.086 -28.531 1.831 1 89.75 306 SER B C 1
ATOM 5857 O O . SER B 1 306 ? -13.891 -27.438 2.373 1 89.75 306 SER B O 1
ATOM 5859 N N . LYS B 1 307 ? -13.383 -29.094 0.817 1 93.69 307 LYS B N 1
ATOM 5860 C CA . LYS B 1 307 ? -12.18 -28.391 0.382 1 93.69 307 LYS B CA 1
ATOM 5861 C C . LYS B 1 307 ? -12.469 -27.5 -0.83 1 93.69 307 LYS B C 1
ATOM 5863 O O . LYS B 1 307 ? -13.398 -27.781 -1.594 1 93.69 307 LYS B O 1
ATOM 5868 N N . VAL B 1 308 ? -11.734 -26.453 -0.982 1 96.62 308 VAL B N 1
ATOM 5869 C CA . VAL B 1 308 ? -11.805 -25.547 -2.129 1 96.62 308 VAL B CA 1
ATOM 5870 C C . VAL B 1 308 ? -10.508 -25.641 -2.936 1 96.62 308 VAL B C 1
ATOM 5872 O O . VAL B 1 308 ? -9.445 -25.219 -2.471 1 96.62 308 VAL B O 1
ATOM 5875 N N . PRO B 1 309 ? -10.594 -26.266 -4.133 1 96.88 309 PRO B N 1
ATOM 5876 C CA . PRO B 1 309 ? -9.383 -26.297 -4.957 1 96.88 309 PRO B CA 1
ATOM 5877 C C . PRO B 1 309 ? -8.797 -24.906 -5.215 1 96.88 309 PRO B C 1
ATOM 5879 O O . PRO B 1 309 ? -9.547 -23.938 -5.371 1 96.88 309 PRO B O 1
ATOM 5882 N N . CYS B 1 310 ? -7.48 -24.844 -5.227 1 97.19 310 CYS B N 1
ATOM 5883 C CA . CYS B 1 310 ? -6.852 -23.531 -5.391 1 97.19 310 CYS B CA 1
ATOM 5884 C C . CYS B 1 310 ? -5.453 -23.672 -5.977 1 97.19 310 CYS B C 1
ATOM 5886 O O . CYS B 1 310 ? -4.758 -24.656 -5.715 1 97.19 310 CYS B O 1
ATOM 5888 N N . ALA B 1 311 ? -5.062 -22.781 -6.812 1 97.56 311 ALA B N 1
ATOM 5889 C CA . ALA B 1 311 ? -3.705 -22.609 -7.32 1 97.56 311 ALA B CA 1
ATOM 5890 C C . ALA B 1 311 ? -3.297 -21.141 -7.305 1 97.56 311 ALA B C 1
ATOM 5892 O O . ALA B 1 311 ? -4.141 -20.25 -7.457 1 97.56 311 ALA B O 1
ATOM 5893 N N . GLY B 1 312 ? -2.043 -20.891 -7.055 1 97.69 312 GLY B N 1
ATOM 5894 C CA . GLY B 1 312 ? -1.581 -19.516 -6.996 1 97.69 312 GLY B CA 1
ATOM 5895 C C . GLY B 1 312 ? -0.069 -19.391 -6.996 1 97.69 312 GLY B C 1
ATOM 5896 O O . GLY B 1 312 ? 0.641 -20.391 -7.023 1 97.69 312 GLY B O 1
ATOM 5897 N N . PHE B 1 313 ? 0.372 -18.141 -7.098 1 97.81 313 PHE B N 1
ATOM 5898 C CA . PHE B 1 313 ? 1.797 -17.875 -6.953 1 97.81 313 PHE B CA 1
ATOM 5899 C C . PHE B 1 313 ? 2.025 -16.609 -6.125 1 97.81 313 PHE B C 1
ATOM 5901 O O . PHE B 1 313 ? 1.104 -15.82 -5.922 1 97.81 313 PHE B O 1
ATOM 5908 N N . SER B 1 314 ? 3.217 -16.562 -5.59 1 97.19 314 SER B N 1
ATOM 5909 C CA . SER B 1 314 ? 3.717 -15.375 -4.895 1 97.19 314 SER B CA 1
ATOM 5910 C C . SER B 1 314 ? 4.977 -14.836 -5.559 1 97.19 314 SER B C 1
ATOM 5912 O O . SER B 1 314 ? 5.832 -15.609 -6.004 1 97.19 314 SER B O 1
ATOM 5914 N N . ILE B 1 315 ? 5.039 -13.594 -5.668 1 97.62 315 ILE B N 1
ATOM 5915 C CA . ILE B 1 315 ? 6.273 -12.961 -6.117 1 97.62 315 ILE B CA 1
ATOM 5916 C C . ILE B 1 315 ? 6.832 -12.07 -5.012 1 97.62 315 ILE B C 1
ATOM 5918 O O . ILE B 1 315 ? 6.082 -11.375 -4.324 1 97.62 315 ILE B O 1
ATOM 5922 N N . GLY B 1 316 ? 8.148 -12.203 -4.77 1 96.56 316 GLY B N 1
ATOM 5923 C CA . GLY B 1 316 ? 8.828 -11.297 -3.859 1 96.56 316 GLY B CA 1
ATOM 5924 C C . GLY B 1 316 ? 9.156 -9.961 -4.488 1 96.56 316 GLY B C 1
ATOM 5925 O O . GLY B 1 316 ? 10.234 -9.789 -5.07 1 96.56 316 GLY B O 1
ATOM 5926 N N . LEU B 1 317 ? 8.375 -8.961 -4.254 1 96.81 317 LEU B N 1
ATOM 5927 C CA . LEU B 1 317 ? 8.586 -7.656 -4.871 1 96.81 317 LEU B CA 1
ATOM 5928 C C . LEU B 1 317 ? 9.859 -7.012 -4.34 1 96.81 317 LEU B C 1
ATOM 5930 O O . LEU B 1 317 ? 10.508 -6.223 -5.039 1 96.81 317 LEU B O 1
ATOM 5934 N N . THR B 1 318 ? 10.203 -7.32 -3.09 1 95.88 318 THR B N 1
ATOM 5935 C CA . THR B 1 318 ? 11.453 -6.805 -2.535 1 95.88 318 THR B CA 1
ATOM 5936 C C . THR B 1 318 ? 12.648 -7.305 -3.344 1 95.88 318 THR B C 1
ATOM 5938 O O . THR B 1 318 ? 13.594 -6.555 -3.588 1 95.88 318 THR B O 1
ATOM 5941 N N . ARG B 1 319 ? 12.609 -8.555 -3.717 1 94.5 319 ARG B N 1
ATOM 5942 C CA . ARG B 1 319 ? 13.688 -9.086 -4.551 1 94.5 319 ARG B CA 1
ATOM 5943 C C . ARG B 1 319 ? 13.719 -8.398 -5.91 1 94.5 319 ARG B C 1
ATOM 5945 O O . ARG B 1 319 ? 14.789 -8.086 -6.43 1 94.5 319 ARG B O 1
ATOM 5952 N N . ILE B 1 320 ? 12.531 -8.211 -6.559 1 96 320 ILE B N 1
ATOM 5953 C CA . ILE B 1 320 ? 12.445 -7.484 -7.82 1 96 320 ILE B CA 1
ATOM 5954 C C . ILE B 1 320 ? 13.023 -6.082 -7.652 1 96 320 ILE B C 1
ATOM 5956 O O . ILE B 1 320 ? 13.781 -5.609 -8.508 1 96 320 ILE B O 1
ATOM 5960 N N . PHE B 1 321 ? 12.688 -5.414 -6.547 1 95.25 321 PHE B N 1
ATOM 5961 C CA . PHE B 1 321 ? 13.18 -4.078 -6.223 1 95.25 321 PHE B CA 1
ATOM 5962 C C . PHE B 1 321 ? 14.703 -4.043 -6.254 1 95.25 321 PHE B C 1
ATOM 5964 O O . PHE B 1 321 ? 15.289 -3.152 -6.867 1 95.25 321 PHE B O 1
ATOM 5971 N N . TYR B 1 322 ? 15.367 -5 -5.656 1 92.56 322 TYR B N 1
ATOM 5972 C CA . TYR B 1 322 ? 16.812 -5.008 -5.566 1 92.56 322 TYR B CA 1
ATOM 5973 C C . TYR B 1 322 ? 17.453 -5.273 -6.93 1 92.56 322 TYR B C 1
ATOM 5975 O O . TYR B 1 322 ? 18.594 -4.898 -7.172 1 92.56 322 TYR B O 1
ATOM 5983 N N . LEU B 1 323 ? 16.703 -5.91 -7.816 1 92.62 323 LEU B N 1
ATOM 5984 C CA . LEU B 1 323 ? 17.203 -6.16 -9.164 1 92.62 323 LEU B CA 1
ATOM 5985 C C . LEU B 1 323 ? 17.156 -4.887 -10 1 92.62 323 LEU B C 1
ATOM 5987 O O . LEU B 1 323 ? 17.906 -4.75 -10.969 1 92.62 323 LEU B O 1
ATOM 5991 N N . ILE B 1 324 ? 16.297 -3.869 -9.57 1 91.56 324 ILE B N 1
ATOM 5992 C CA . ILE B 1 324 ? 16.109 -2.717 -10.445 1 91.56 324 ILE B CA 1
ATOM 5993 C C . ILE B 1 324 ? 16.453 -1.435 -9.688 1 91.56 324 ILE B C 1
ATOM 5995 O O . ILE B 1 324 ? 16.266 -0.332 -10.211 1 91.56 324 ILE B O 1
ATOM 5999 N N . LYS B 1 325 ? 16.781 -1.409 -8.391 1 87.12 325 LYS B N 1
ATOM 6000 C CA . LYS B 1 325 ? 16.906 -0.259 -7.504 1 87.12 325 LYS B CA 1
ATOM 6001 C C . LYS B 1 325 ? 17.891 0.76 -8.055 1 87.12 325 LYS B C 1
ATOM 6003 O O . LYS B 1 325 ? 17.844 1.941 -7.707 1 87.12 325 LYS B O 1
ATOM 6008 N N . ASN B 1 326 ? 18.734 0.518 -8.938 1 82.06 326 ASN B N 1
ATOM 6009 C CA . ASN B 1 326 ? 19.688 1.493 -9.469 1 82.06 326 ASN B CA 1
ATOM 6010 C C . ASN B 1 326 ? 19.094 2.268 -10.641 1 82.06 326 ASN B C 1
ATOM 6012 O O . ASN B 1 326 ? 19.766 3.119 -11.227 1 82.06 326 ASN B O 1
ATOM 6016 N N . ARG B 1 327 ? 17.844 2.078 -10.852 1 78.31 327 ARG B N 1
ATOM 6017 C CA . ARG B 1 327 ? 17.172 2.807 -11.914 1 78.31 327 ARG B CA 1
ATOM 6018 C C . ARG B 1 327 ? 16.703 4.18 -11.438 1 78.31 327 ARG B C 1
ATOM 6020 O O . ARG B 1 327 ? 16.266 4.332 -10.297 1 78.31 327 ARG B O 1
ATOM 6027 N N . ASN B 1 328 ? 16.969 5.152 -12.18 1 75.44 328 ASN B N 1
ATOM 6028 C CA . ASN B 1 328 ? 16.594 6.52 -11.859 1 75.44 328 ASN B CA 1
ATOM 6029 C C . ASN B 1 328 ? 15.07 6.707 -11.891 1 75.44 328 ASN B C 1
ATOM 6031 O O . ASN B 1 328 ? 14.406 6.219 -12.805 1 75.44 328 ASN B O 1
ATOM 6035 N N . VAL B 1 329 ? 14.625 7.234 -10.773 1 76.44 329 VAL B N 1
ATOM 6036 C CA . VAL B 1 329 ? 13.211 7.594 -10.766 1 76.44 329 VAL B CA 1
ATOM 6037 C C . VAL B 1 329 ? 13.062 9.102 -10.93 1 76.44 329 VAL B C 1
ATOM 6039 O O . VAL B 1 329 ? 13.742 9.883 -10.258 1 76.44 329 VAL B O 1
ATOM 6042 N N . ASN B 1 330 ? 12.219 9.438 -11.875 1 77.75 330 ASN B N 1
ATOM 6043 C CA . ASN B 1 330 ? 11.984 10.852 -12.148 1 77.75 330 ASN B CA 1
ATOM 6044 C C . ASN B 1 330 ? 11.094 11.492 -11.086 1 77.75 330 ASN B C 1
ATOM 6046 O O . ASN B 1 330 ? 10.289 10.805 -10.453 1 77.75 330 ASN B O 1
ATOM 6050 N N . SER B 1 331 ? 11.383 12.773 -10.953 1 82.81 331 SER B N 1
ATOM 6051 C CA . SER B 1 331 ? 10.492 13.539 -10.078 1 82.81 331 SER B CA 1
ATOM 6052 C C . SER B 1 331 ? 9.062 13.523 -10.602 1 82.81 331 SER B C 1
ATOM 6054 O O . SER B 1 331 ? 8.836 13.539 -11.812 1 82.81 331 SER B O 1
ATOM 6056 N N . SER B 1 332 ? 8.195 13.461 -9.625 1 88.06 332 SER B N 1
ATOM 6057 C CA . SER B 1 332 ? 6.785 13.562 -9.992 1 88.06 332 SER B CA 1
ATOM 6058 C C . SER B 1 332 ? 6.352 15.016 -10.148 1 88.06 332 SER B C 1
ATOM 6060 O O . SER B 1 332 ? 5.254 15.289 -10.633 1 88.06 332 SER B O 1
ATOM 6062 N N . VAL B 1 333 ? 7.258 15.969 -9.859 1 95.69 333 VAL B N 1
ATOM 6063 C CA . VAL B 1 333 ? 6.93 17.391 -9.859 1 95.69 333 VAL B CA 1
ATOM 6064 C C . VAL B 1 333 ? 6.973 17.938 -11.281 1 95.69 333 VAL B C 1
ATOM 6066 O O . VAL B 1 333 ? 7.887 17.609 -12.047 1 95.69 333 VAL B O 1
ATOM 6069 N N . ASP B 1 334 ? 5.969 18.734 -11.617 1 95.94 334 ASP B N 1
ATOM 6070 C CA . ASP B 1 334 ? 5.875 19.312 -12.961 1 95.94 334 ASP B CA 1
ATOM 6071 C C . ASP B 1 334 ? 6.578 20.672 -13.023 1 95.94 334 ASP B C 1
ATOM 6073 O O . ASP B 1 334 ? 7.203 21 -14.039 1 95.94 334 ASP B O 1
ATOM 6077 N N . VAL B 1 335 ? 6.391 21.438 -11.953 1 97.81 335 VAL B N 1
ATOM 6078 C CA . VAL B 1 335 ? 6.816 22.828 -11.992 1 97.81 335 VAL B CA 1
ATOM 6079 C C . VAL B 1 335 ? 7.488 23.203 -10.672 1 97.81 335 VAL B C 1
ATOM 6081 O O . VAL B 1 335 ? 7.012 22.844 -9.602 1 97.81 335 VAL B O 1
ATOM 6084 N N . PHE B 1 336 ? 8.609 23.891 -10.758 1 98.38 336 PHE B N 1
ATOM 6085 C CA . PHE B 1 336 ? 9.219 24.547 -9.609 1 98.38 336 PHE B CA 1
ATOM 6086 C C . PHE B 1 336 ? 9.023 26.062 -9.688 1 98.38 336 PHE B C 1
ATOM 6088 O O . PHE B 1 336 ? 9.266 26.672 -10.727 1 98.38 336 PHE B O 1
ATOM 6095 N N . ILE B 1 337 ? 8.57 26.688 -8.594 1 98.5 337 ILE B N 1
ATOM 6096 C CA . ILE B 1 337 ? 8.352 28.125 -8.57 1 98.5 337 ILE B CA 1
ATOM 6097 C C . ILE B 1 337 ? 9.492 28.812 -7.82 1 98.5 337 ILE B C 1
ATOM 6099 O O . ILE B 1 337 ? 9.719 28.547 -6.637 1 98.5 337 ILE B O 1
ATOM 6103 N N . SER B 1 338 ? 10.164 29.641 -8.477 1 98.31 338 SER B N 1
ATOM 6104 C CA . SER B 1 338 ? 11.242 30.469 -7.941 1 98.31 338 SER B CA 1
ATOM 6105 C C . SER B 1 338 ? 10.867 31.938 -7.941 1 98.31 338 SER B C 1
ATOM 6107 O O . SER B 1 338 ? 9.711 32.281 -8.164 1 98.31 338 SER B O 1
ATOM 6109 N N . SER B 1 339 ? 11.789 32.75 -7.492 1 97.62 339 SER B N 1
ATOM 6110 C CA . SER B 1 339 ? 11.609 34.188 -7.496 1 97.62 339 SER B CA 1
ATOM 6111 C C . SER B 1 339 ? 12.93 34.906 -7.727 1 97.62 339 SER B C 1
ATOM 6113 O O . SER B 1 339 ? 14 34.375 -7.445 1 97.62 339 SER B O 1
ATOM 6115 N N . SER B 1 340 ? 12.852 36.094 -8.297 1 95.44 340 SER B N 1
ATOM 6116 C CA . SER B 1 340 ? 14.023 36.906 -8.555 1 95.44 340 SER B CA 1
ATOM 6117 C C . SER B 1 340 ? 13.859 38.312 -7.953 1 95.44 340 SER B C 1
ATOM 6119 O O . SER B 1 340 ? 12.844 38.969 -8.18 1 95.44 340 SER B O 1
ATOM 6121 N N . GLY B 1 341 ? 14.953 38.75 -7.215 1 92.19 341 GLY B N 1
ATOM 6122 C CA . GLY B 1 341 ? 14.938 40.031 -6.578 1 92.19 341 GLY B CA 1
ATOM 6123 C C . GLY B 1 341 ? 14.336 40.031 -5.184 1 92.19 341 GLY B C 1
ATOM 6124 O O . GLY B 1 341 ? 14.945 40.5 -4.23 1 92.19 341 GLY B O 1
ATOM 6125 N N . LYS B 1 342 ? 13.078 39.625 -5.008 1 94.69 342 LYS B N 1
ATOM 6126 C CA . LYS B 1 342 ? 12.391 39.406 -3.736 1 94.69 342 LYS B CA 1
ATOM 6127 C C . LYS B 1 342 ? 11.883 37.969 -3.615 1 94.69 342 LYS B C 1
ATOM 6129 O O . LYS B 1 342 ? 12.047 37.188 -4.535 1 94.69 342 LYS B O 1
ATOM 6134 N N . ILE B 1 343 ? 11.297 37.688 -2.531 1 95 343 ILE B N 1
ATOM 6135 C CA . ILE B 1 343 ? 10.836 36.344 -2.293 1 95 343 ILE B CA 1
ATOM 6136 C C . ILE B 1 343 ? 9.414 36.188 -2.816 1 95 343 ILE B C 1
ATOM 6138 O O . ILE B 1 343 ? 8.992 35.062 -3.158 1 95 343 ILE B O 1
ATOM 6142 N N . PHE B 1 344 ? 8.641 37.188 -2.875 1 96.25 344 PHE B N 1
ATOM 6143 C CA . PHE B 1 344 ? 7.273 37.25 -3.385 1 96.25 344 PHE B CA 1
ATOM 6144 C C . PHE B 1 344 ? 6.445 36.094 -2.822 1 96.25 344 PHE B C 1
ATOM 6146 O O . PHE B 1 344 ? 5.801 35.375 -3.576 1 96.25 344 PHE B O 1
ATOM 6153 N N . LEU B 1 345 ? 6.461 35.906 -1.478 1 97 345 LEU B N 1
ATOM 6154 C CA . LEU B 1 345 ? 5.848 34.75 -0.837 1 97 345 LEU B CA 1
ATOM 6155 C C . LEU B 1 345 ? 4.359 34.688 -1.155 1 97 345 LEU B C 1
ATOM 6157 O O . LEU B 1 345 ? 3.857 33.625 -1.575 1 97 345 LEU B O 1
ATOM 6161 N N . GLU B 1 346 ? 3.65 35.781 -0.978 1 96.94 346 GLU B N 1
ATOM 6162 C CA . GLU B 1 346 ? 2.205 35.75 -1.174 1 96.94 346 GLU B CA 1
ATOM 6163 C C . GLU B 1 346 ? 1.846 35.469 -2.627 1 96.94 346 GLU B C 1
ATOM 6165 O O . GLU B 1 346 ? 0.899 34.719 -2.902 1 96.94 346 GLU B O 1
ATOM 6170 N N . GLU B 1 347 ? 2.609 36.062 -3.605 1 97.19 347 GLU B N 1
ATOM 6171 C CA . GLU B 1 347 ? 2.387 35.781 -5.02 1 97.19 347 GLU B CA 1
ATOM 6172 C C . GLU B 1 347 ? 2.678 34.312 -5.355 1 97.19 347 GLU B C 1
ATOM 6174 O O . GLU B 1 347 ? 1.983 33.719 -6.172 1 97.19 347 GLU B O 1
ATOM 6179 N N . ARG B 1 348 ? 3.723 33.812 -4.773 1 97.75 348 ARG B N 1
ATOM 6180 C CA . ARG B 1 348 ? 4.043 32.406 -4.977 1 97.75 348 ARG B CA 1
ATOM 6181 C C . ARG B 1 348 ? 2.914 31.5 -4.484 1 97.75 348 ARG B C 1
ATOM 6183 O O . ARG B 1 348 ? 2.529 30.547 -5.16 1 97.75 348 ARG B O 1
ATOM 6190 N N . LEU B 1 349 ? 2.367 31.781 -3.27 1 97.75 349 LEU B N 1
ATOM 6191 C CA . LEU B 1 349 ? 1.252 31.016 -2.725 1 97.75 349 LEU B CA 1
ATOM 6192 C C . LEU B 1 349 ? 0.053 31.062 -3.666 1 97.75 349 LEU B C 1
ATOM 6194 O O . LEU B 1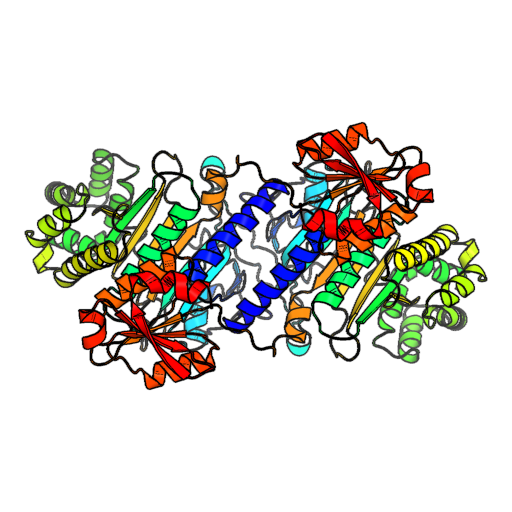 349 ? -0.609 30.047 -3.881 1 97.75 349 LEU B O 1
ATOM 6198 N N . ARG B 1 350 ? -0.204 32.25 -4.164 1 97.44 350 ARG B N 1
ATOM 6199 C CA . ARG B 1 350 ? -1.315 32.406 -5.094 1 97.44 350 ARG B CA 1
ATOM 6200 C C . ARG B 1 350 ? -1.132 31.562 -6.34 1 97.44 350 ARG B C 1
ATOM 6202 O O . ARG B 1 350 ? -2.055 30.859 -6.758 1 97.44 350 ARG B O 1
ATOM 6209 N N . ILE B 1 351 ? 0.041 31.578 -6.93 1 97.38 351 ILE B N 1
ATOM 6210 C CA . ILE B 1 351 ? 0.327 30.844 -8.156 1 97.38 351 ILE B CA 1
ATOM 6211 C C . ILE B 1 351 ? 0.317 29.344 -7.883 1 97.38 351 ILE B C 1
ATOM 6213 O O . ILE B 1 351 ? -0.196 28.562 -8.688 1 97.38 351 ILE B O 1
ATOM 6217 N N . GLN B 1 352 ? 0.907 28.938 -6.742 1 97.5 352 GLN B N 1
ATOM 6218 C CA . GLN B 1 352 ? 0.855 27.531 -6.344 1 97.5 352 GLN B CA 1
ATOM 6219 C C . GLN B 1 352 ? -0.582 27.016 -6.332 1 97.5 352 GLN B C 1
ATOM 6221 O O . GLN B 1 352 ? -0.868 25.953 -6.875 1 97.5 352 GLN B O 1
ATOM 6226 N N . ASN B 1 353 ? -1.411 27.766 -5.691 1 97.19 353 ASN B N 1
ATOM 6227 C CA . ASN B 1 353 ? -2.805 27.344 -5.566 1 97.19 353 ASN B CA 1
ATOM 6228 C C . ASN B 1 353 ? -3.473 27.203 -6.93 1 97.19 353 ASN B C 1
ATOM 6230 O O . ASN B 1 353 ? -4.234 26.266 -7.152 1 97.19 353 ASN B O 1
ATOM 6234 N N . ILE B 1 354 ? -3.248 28.156 -7.824 1 96.62 354 ILE B N 1
ATOM 6235 C CA . ILE B 1 354 ? -3.795 28.109 -9.172 1 96.62 354 ILE B CA 1
ATOM 6236 C C . ILE B 1 354 ? -3.357 26.828 -9.875 1 96.62 354 ILE B C 1
ATOM 6238 O O . ILE B 1 354 ? -4.172 26.156 -10.5 1 96.62 354 ILE B O 1
ATOM 6242 N N . LEU B 1 355 ? -2.102 26.484 -9.719 1 97.56 355 LEU B N 1
ATOM 6243 C CA . LEU B 1 355 ? -1.555 25.312 -10.391 1 97.56 355 LEU B CA 1
ATOM 6244 C C . LEU B 1 355 ? -2.07 24.031 -9.742 1 97.56 355 LEU B C 1
ATOM 6246 O O . LEU B 1 355 ? -2.406 23.078 -10.445 1 97.56 355 LEU B O 1
ATOM 6250 N N . TRP B 1 356 ? -2.119 23.984 -8.367 1 97 356 TRP B N 1
ATOM 6251 C CA . TRP B 1 356 ? -2.689 22.828 -7.676 1 97 356 TRP B CA 1
ATOM 6252 C C . TRP B 1 356 ? -4.121 22.578 -8.133 1 97 356 TRP B C 1
ATOM 6254 O O . TRP B 1 356 ? -4.512 21.438 -8.383 1 97 356 TRP B O 1
ATOM 6264 N N . ASP B 1 357 ? -4.926 23.609 -8.281 1 95 357 ASP B N 1
ATOM 6265 C CA . ASP B 1 357 ? -6.316 23.5 -8.711 1 95 357 ASP B CA 1
ATOM 6266 C C . ASP B 1 357 ? -6.414 22.906 -10.117 1 95 357 ASP B C 1
ATOM 6268 O O . ASP B 1 357 ? -7.422 22.281 -10.469 1 95 357 ASP B O 1
ATOM 6272 N N . ALA B 1 358 ? -5.383 23.078 -10.875 1 95.12 358 ALA B N 1
ATOM 6273 C CA . ALA B 1 358 ? -5.332 22.562 -12.234 1 95.12 358 ALA B CA 1
ATOM 6274 C C . ALA B 1 358 ? -4.691 21.172 -12.258 1 95.12 358 ALA B C 1
ATOM 6276 O O . ALA B 1 358 ? -4.383 20.641 -13.328 1 95.12 358 ALA B O 1
ATOM 6277 N N . ASN B 1 359 ? -4.43 20.609 -11.102 1 95.56 359 ASN B N 1
ATOM 6278 C CA . ASN B 1 359 ? -3.832 19.297 -10.953 1 95.56 359 ASN B CA 1
ATOM 6279 C C . ASN B 1 359 ? -2.402 19.266 -11.484 1 95.56 359 ASN B C 1
ATOM 6281 O O . ASN B 1 359 ? -1.989 18.281 -12.117 1 95.56 359 ASN B O 1
ATOM 6285 N N . ILE B 1 360 ? -1.732 20.344 -11.406 1 96.56 360 ILE B N 1
ATOM 6286 C CA . ILE B 1 360 ? -0.311 20.438 -11.719 1 96.56 360 ILE B CA 1
ATOM 6287 C C . ILE B 1 360 ? 0.512 20.312 -10.445 1 96.56 360 ILE B C 1
ATOM 6289 O O . ILE B 1 360 ? 0.252 21.016 -9.461 1 96.56 360 ILE B O 1
ATOM 6293 N N . LYS B 1 361 ? 1.489 19.453 -10.406 1 97.5 361 LYS B N 1
ATOM 6294 C CA . LYS B 1 361 ? 2.324 19.203 -9.234 1 97.5 361 LYS B CA 1
ATOM 6295 C C . LYS B 1 361 ? 3.4 20.281 -9.094 1 97.5 361 LYS B C 1
ATOM 6297 O O . LYS B 1 361 ? 4.168 20.516 -10.023 1 97.5 361 LYS B O 1
ATOM 6302 N N . VAL B 1 362 ? 3.473 20.859 -7.844 1 97.81 362 VAL B N 1
ATOM 6303 C CA . VAL B 1 362 ? 4.285 22.062 -7.703 1 97.81 362 VAL B CA 1
ATOM 6304 C C . VAL B 1 362 ? 5.223 21.922 -6.504 1 97.81 362 VAL B C 1
ATOM 6306 O O . VAL B 1 362 ? 4.836 21.359 -5.473 1 97.81 362 VAL B O 1
ATOM 6309 N N . GLU B 1 363 ? 6.41 22.359 -6.66 1 97.25 363 GLU B N 1
ATOM 6310 C CA . GLU B 1 363 ? 7.355 22.578 -5.57 1 97.25 363 GLU B CA 1
ATOM 6311 C C . GLU B 1 363 ? 7.84 24.031 -5.559 1 97.25 363 GLU B C 1
ATOM 6313 O O . GLU B 1 363 ? 7.824 24.703 -6.59 1 97.25 363 GLU B O 1
ATOM 6318 N N . THR B 1 364 ? 8.18 24.516 -4.449 1 97.44 364 THR B N 1
ATOM 6319 C CA . THR B 1 364 ? 8.812 25.812 -4.289 1 97.44 364 THR B CA 1
ATOM 6320 C C . THR B 1 364 ? 9.852 25.781 -3.17 1 97.44 364 THR B C 1
ATOM 6322 O O . THR B 1 364 ? 10.227 24.703 -2.697 1 97.44 364 THR B O 1
ATOM 6325 N N . PHE B 1 365 ? 10.484 26.969 -2.898 1 95.19 365 PHE B N 1
ATOM 6326 C CA . PHE B 1 365 ? 11.484 27.062 -1.846 1 95.19 365 PHE B CA 1
ATOM 6327 C C . PHE B 1 365 ? 10.898 27.688 -0.588 1 95.19 365 PHE B C 1
ATOM 6329 O O . PHE B 1 365 ? 9.906 28.406 -0.658 1 95.19 365 PHE B O 1
ATOM 6336 N N . TYR B 1 366 ? 11.523 27.406 0.584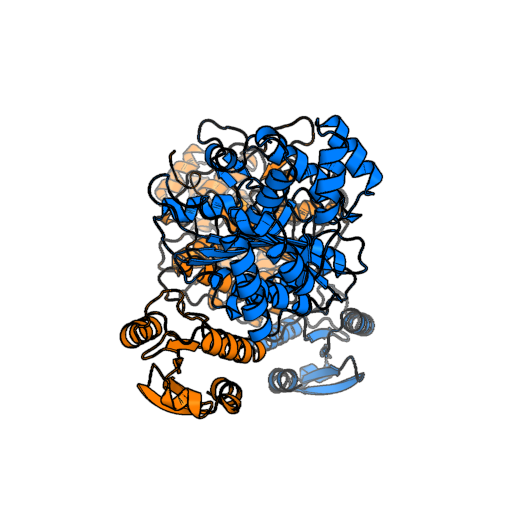 1 94.38 366 TYR B N 1
ATOM 6337 C CA . TYR B 1 366 ? 10.977 27.859 1.859 1 94.38 366 TYR B CA 1
ATOM 6338 C C . TYR B 1 366 ? 11.93 28.828 2.549 1 94.38 366 TYR B C 1
ATOM 6340 O O . TYR B 1 366 ? 11.617 29.375 3.607 1 94.38 366 TYR B O 1
ATOM 6348 N N . THR B 1 367 ? 13.008 29.094 1.992 1 90.62 367 THR B N 1
ATOM 6349 C CA . THR B 1 367 ? 14.07 29.859 2.641 1 90.62 367 THR B CA 1
ATOM 6350 C C . THR B 1 367 ? 13.859 31.359 2.422 1 90.62 367 THR B C 1
ATOM 6352 O O . THR B 1 367 ? 12.992 31.766 1.646 1 90.62 367 THR B O 1
ATOM 6355 N N . LYS B 1 368 ? 14.75 32.156 3.111 1 90.94 368 LYS B N 1
ATOM 6356 C CA . LYS B 1 368 ? 14.664 33.625 3.051 1 90.94 368 LYS B CA 1
ATOM 6357 C C . LYS B 1 368 ? 15.336 34.156 1.795 1 90.94 368 LYS B C 1
ATOM 6359 O O . LYS B 1 368 ? 15.234 35.344 1.491 1 90.94 368 LYS B O 1
ATOM 6364 N N . ARG B 1 369 ? 16 33.312 1.11 1 89.94 369 ARG B N 1
ATOM 6365 C CA . ARG B 1 369 ? 16.703 33.75 -0.09 1 89.94 369 ARG B CA 1
ATOM 6366 C C . ARG B 1 369 ? 16.281 32.906 -1.302 1 89.94 369 ARG B C 1
ATOM 6368 O O . ARG B 1 369 ? 16.109 31.703 -1.198 1 89.94 369 ARG B O 1
ATOM 6375 N N . ALA B 1 370 ? 16.125 33.719 -2.357 1 91.5 370 ALA B N 1
ATOM 6376 C CA . ALA B 1 370 ? 15.82 33.062 -3.633 1 91.5 370 ALA B CA 1
ATOM 6377 C C . ALA B 1 370 ? 17.031 33.094 -4.566 1 91.5 370 ALA B C 1
ATOM 6379 O O . ALA B 1 370 ? 17.703 34.125 -4.68 1 91.5 370 ALA B O 1
ATOM 6380 N N . ASN B 1 371 ? 17.375 31.906 -5.07 1 95.19 371 ASN B N 1
ATOM 6381 C CA . ASN B 1 371 ? 18.469 31.781 -6.039 1 95.19 371 ASN B CA 1
ATOM 6382 C C . ASN B 1 371 ? 18.031 31.016 -7.281 1 95.19 371 ASN B C 1
ATOM 6384 O O . ASN B 1 371 ? 18.109 29.797 -7.324 1 95.19 371 ASN B O 1
ATOM 6388 N N . VAL B 1 372 ? 17.766 31.797 -8.336 1 96.62 372 VAL B N 1
ATOM 6389 C CA . VAL B 1 372 ? 17.188 31.219 -9.547 1 96.62 372 VAL B CA 1
ATOM 6390 C C . VAL B 1 372 ? 18.156 30.203 -10.148 1 96.62 372 VAL B C 1
ATOM 6392 O O . VAL B 1 372 ? 17.734 29.141 -10.633 1 96.62 372 VAL B O 1
ATOM 6395 N N . ALA B 1 373 ? 19.406 30.562 -10.156 1 96.5 373 ALA B N 1
ATOM 6396 C CA . ALA B 1 373 ? 20.422 29.672 -10.727 1 96.5 373 ALA B CA 1
ATOM 6397 C C . ALA B 1 373 ? 20.453 28.344 -9.992 1 96.5 373 ALA B C 1
ATOM 6399 O O . ALA B 1 373 ? 20.547 27.281 -10.617 1 96.5 373 ALA B O 1
ATOM 6400 N N . GLU B 1 374 ? 20.391 28.438 -8.734 1 96.56 374 GLU B N 1
ATOM 6401 C CA . GLU B 1 374 ? 20.375 27.234 -7.91 1 96.56 374 GLU B CA 1
ATOM 6402 C C . GLU B 1 374 ? 19.109 26.422 -8.148 1 96.56 374 GLU B C 1
ATOM 6404 O O . GLU B 1 374 ? 19.141 25.188 -8.195 1 96.56 374 GLU B O 1
ATOM 6409 N N . HIS B 1 375 ? 17.984 27.125 -8.258 1 97.69 375 HIS B N 1
ATOM 6410 C CA . HIS B 1 375 ? 16.719 26.453 -8.508 1 97.69 375 HIS B CA 1
ATOM 6411 C C . HIS B 1 375 ? 16.703 25.781 -9.875 1 97.69 375 HIS B C 1
ATOM 6413 O O . HIS B 1 375 ? 16.141 24.703 -10.039 1 97.69 375 HIS B O 1
ATOM 6419 N N . LYS B 1 376 ? 17.297 26.406 -10.805 1 97.44 376 LYS B N 1
ATOM 6420 C CA . LYS B 1 376 ? 17.406 25.828 -12.141 1 97.44 376 LYS B CA 1
ATOM 6421 C C . LYS B 1 376 ? 18.219 24.531 -12.117 1 97.44 376 LYS B C 1
ATOM 6423 O O . LYS B 1 376 ? 17.812 23.531 -12.711 1 97.44 376 LYS B O 1
ATOM 6428 N N . LYS B 1 377 ? 19.312 24.562 -11.484 1 97 377 LYS B N 1
ATOM 6429 C CA . LYS B 1 377 ? 20.141 23.375 -11.336 1 97 377 LYS B CA 1
ATOM 6430 C C . LYS B 1 377 ? 19.391 22.25 -10.641 1 97 377 LYS B C 1
ATOM 6432 O O . LYS B 1 377 ? 19.547 21.078 -11 1 97 377 LYS B O 1
ATOM 6437 N N . TYR B 1 378 ? 18.656 22.656 -9.617 1 95.56 378 TYR B N 1
ATOM 6438 C CA . TYR B 1 378 ? 17.828 21.688 -8.906 1 95.56 378 TYR B CA 1
ATOM 6439 C C . TYR B 1 378 ? 16.828 21.031 -9.844 1 95.56 378 TYR B C 1
ATOM 6441 O O . TYR B 1 378 ? 16.672 19.812 -9.82 1 95.56 378 TYR B O 1
ATOM 6449 N N . CYS B 1 379 ? 16.156 21.766 -10.664 1 96.75 379 CYS B N 1
ATOM 6450 C CA . CYS B 1 379 ? 15.195 21.25 -11.633 1 96.75 379 CYS B CA 1
ATOM 6451 C C . CYS B 1 379 ? 15.859 20.281 -12.602 1 96.75 379 CYS B C 1
ATOM 6453 O O . CYS B 1 379 ? 15.289 19.234 -12.93 1 96.75 379 CYS B O 1
ATOM 6455 N N . GLN B 1 380 ? 17.047 20.609 -13.047 1 95.19 380 GLN B N 1
ATOM 6456 C CA . GLN B 1 380 ? 17.781 19.75 -13.953 1 95.19 380 GLN B CA 1
ATOM 6457 C C . GLN B 1 380 ? 18.125 18.406 -13.289 1 95.19 380 GLN B C 1
ATOM 6459 O O . GLN B 1 380 ? 17.938 17.359 -13.883 1 95.19 380 GLN B O 1
ATOM 6464 N N . LYS B 1 381 ? 18.578 18.562 -12.102 1 92.06 381 LYS B N 1
ATOM 6465 C CA . LYS B 1 381 ? 18.984 17.375 -11.359 1 92.06 381 LYS B CA 1
ATOM 6466 C C . LYS B 1 381 ? 17.781 16.453 -11.109 1 92.06 381 LYS B C 1
ATOM 6468 O O . LYS B 1 381 ? 17.922 15.227 -11.164 1 92.06 381 LYS B O 1
ATOM 6473 N N . LYS B 1 382 ? 16.641 17 -10.828 1 92.38 382 LYS B N 1
ATOM 6474 C CA . LYS B 1 382 ? 15.453 16.219 -10.461 1 92.38 382 LYS B CA 1
ATOM 6475 C C . LYS B 1 382 ? 14.562 15.969 -11.672 1 92.38 382 LYS B C 1
ATOM 6477 O O . LYS B 1 382 ? 13.484 15.375 -11.547 1 92.38 382 LYS B O 1
ATOM 6482 N N . ASN B 1 383 ? 14.945 16.438 -12.805 1 92.12 383 ASN B N 1
ATOM 6483 C CA . ASN B 1 383 ? 14.211 16.281 -14.055 1 92.12 383 ASN B CA 1
ATOM 6484 C C . ASN B 1 383 ? 12.836 16.938 -13.984 1 92.12 383 ASN B C 1
ATOM 6486 O O . ASN B 1 383 ? 11.836 16.344 -14.383 1 92.12 383 ASN B O 1
ATOM 6490 N N . ILE B 1 384 ? 12.766 18.109 -13.359 1 95.69 384 ILE B N 1
ATOM 6491 C CA . ILE B 1 384 ? 11.555 18.922 -13.383 1 95.69 384 ILE B CA 1
ATOM 6492 C C . ILE B 1 384 ? 11.492 19.719 -14.688 1 95.69 384 ILE B C 1
ATOM 6494 O O . ILE B 1 384 ? 12.43 20.438 -15.031 1 95.69 384 ILE B O 1
ATOM 6498 N N . LYS B 1 385 ? 10.469 19.703 -15.344 1 95.06 385 LYS B N 1
ATOM 6499 C CA . LYS B 1 385 ? 10.383 20.156 -16.734 1 95.06 385 LYS B CA 1
ATOM 6500 C C . LYS B 1 385 ? 10.336 21.672 -16.797 1 95.06 385 LYS B C 1
ATOM 6502 O O . LYS B 1 385 ? 10.898 22.281 -17.719 1 95.06 385 LYS B O 1
ATOM 6507 N N . PHE B 1 386 ? 9.633 22.312 -15.805 1 97.88 386 PHE B N 1
ATOM 6508 C CA . PHE B 1 386 ? 9.398 23.734 -15.945 1 97.88 386 PHE B CA 1
ATOM 6509 C C . PHE B 1 386 ? 9.812 24.484 -14.68 1 97.88 386 PHE B C 1
ATOM 6511 O O . PHE B 1 386 ? 9.602 23.984 -13.57 1 97.88 386 PHE B O 1
ATOM 6518 N N . LEU B 1 387 ? 10.367 25.609 -14.867 1 98.38 387 LEU B N 1
ATOM 6519 C CA . LEU B 1 387 ? 10.695 26.562 -13.812 1 98.38 387 LEU B CA 1
ATOM 6520 C C . LEU B 1 387 ? 9.945 27.875 -14.016 1 98.38 387 LEU B C 1
ATOM 6522 O O . LEU B 1 387 ? 10.016 28.469 -15.094 1 98.38 387 LEU B O 1
ATOM 6526 N N . ILE B 1 388 ? 9.195 28.25 -13.062 1 98.56 388 ILE B N 1
ATOM 6527 C CA . ILE B 1 388 ? 8.547 29.562 -13.07 1 98.56 388 ILE B CA 1
ATOM 6528 C C . ILE B 1 388 ? 9.336 30.531 -12.211 1 98.56 388 ILE B C 1
ATOM 6530 O O . ILE B 1 388 ? 9.672 30.234 -11.062 1 98.56 388 ILE B O 1
ATOM 6534 N N . VAL B 1 389 ? 9.617 31.656 -12.727 1 98.5 389 VAL B N 1
ATOM 6535 C CA . VAL B 1 389 ? 10.344 32.688 -11.984 1 98.5 389 VAL B CA 1
ATOM 6536 C C . VAL B 1 389 ? 9.469 33.938 -11.844 1 98.5 389 VAL B C 1
ATOM 6538 O O . VAL B 1 389 ? 9.039 34.5 -12.852 1 98.5 389 VAL B O 1
ATOM 6541 N N . LEU B 1 390 ? 9.219 34.312 -10.633 1 98.31 390 LEU B N 1
ATOM 6542 C CA . LEU B 1 390 ? 8.469 35.531 -10.359 1 98.31 390 LEU B CA 1
ATOM 6543 C C . LEU B 1 390 ? 9.406 36.719 -10.281 1 98.31 390 LEU B C 1
ATOM 6545 O O . LEU B 1 390 ? 10.352 36.75 -9.484 1 98.31 390 LEU B O 1
ATOM 6549 N N . GLY B 1 391 ? 9.219 37.656 -11.102 1 96.94 391 GLY B N 1
ATOM 6550 C CA . GLY B 1 391 ? 9.914 38.938 -11.086 1 96.94 391 GLY B CA 1
ATOM 6551 C C . GLY B 1 391 ? 8.984 40.125 -10.891 1 96.94 391 GLY B C 1
ATOM 6552 O O . GLY B 1 391 ? 7.812 40.062 -11.266 1 96.94 391 GLY B O 1
ATOM 6553 N N . GLU B 1 392 ? 9.555 41.156 -10.344 1 95.94 392 GLU B N 1
ATOM 6554 C CA . GLU B 1 392 ? 8.766 42.344 -10 1 95.94 392 GLU B CA 1
ATOM 6555 C C . GLU B 1 392 ? 8.055 42.906 -11.227 1 95.94 392 GLU B C 1
ATOM 6557 O O . GLU B 1 392 ? 6.855 43.188 -11.18 1 95.94 392 GLU B O 1
ATOM 6562 N N . ASN B 1 393 ? 8.766 43.062 -12.328 1 95.88 393 ASN B N 1
ATOM 6563 C CA . ASN B 1 393 ? 8.203 43.656 -13.547 1 95.88 393 ASN B CA 1
ATOM 6564 C C . ASN B 1 393 ? 7.09 42.781 -14.117 1 95.88 393 ASN B C 1
ATOM 6566 O O . ASN B 1 393 ? 6.043 43.281 -14.523 1 95.88 393 ASN B O 1
ATOM 6570 N N . GLU B 1 394 ? 7.34 41.5 -14.203 1 96.31 394 GLU B N 1
ATOM 6571 C CA . GLU B 1 394 ? 6.348 40.562 -14.734 1 96.31 394 GLU B CA 1
ATOM 6572 C C . GLU B 1 394 ? 5.102 40.531 -13.859 1 96.31 394 GLU B C 1
ATOM 6574 O O . GLU B 1 394 ? 3.979 40.531 -14.367 1 96.31 394 GLU B O 1
ATOM 6579 N N . LEU B 1 395 ? 5.23 40.531 -12.531 1 96.31 395 LEU B N 1
ATOM 6580 C CA . LEU B 1 395 ? 4.105 40.406 -11.609 1 96.31 395 LEU B CA 1
ATOM 6581 C C . LEU B 1 395 ? 3.205 41.656 -11.719 1 96.31 395 LEU B C 1
ATOM 6583 O O . LEU B 1 395 ? 1.99 41.531 -11.539 1 96.31 395 LEU B O 1
ATOM 6587 N N . GLU B 1 396 ? 3.838 42.75 -11.984 1 96 396 GLU B N 1
ATOM 6588 C CA . GLU B 1 396 ? 3.064 44 -12.164 1 96 396 GLU B CA 1
ATOM 6589 C C . GLU B 1 396 ? 2.072 43.844 -13.32 1 96 396 GLU B C 1
ATOM 6591 O O . GLU B 1 396 ? 1.016 44.5 -13.312 1 96 396 GLU B O 1
ATOM 6596 N N . GLN B 1 397 ? 2.4 43.062 -14.266 1 96.62 397 GLN B N 1
ATOM 6597 C CA . GLN B 1 397 ? 1.538 42.844 -15.414 1 96.62 397 GLN B CA 1
ATOM 6598 C C . GLN B 1 397 ? 0.824 41.5 -15.297 1 96.62 397 GLN B C 1
ATOM 6600 O O . GLN B 1 397 ? 0.375 40.938 -16.297 1 96.62 397 GLN B O 1
ATOM 6605 N N . ASP B 1 398 ? 0.797 40.938 -14.07 1 97.31 398 ASP B N 1
ATOM 6606 C CA . ASP B 1 398 ? 0.169 39.656 -13.758 1 97.31 398 ASP B CA 1
ATOM 6607 C C . ASP B 1 398 ? 0.693 38.531 -14.664 1 97.31 398 ASP B C 1
ATOM 6609 O O . ASP B 1 398 ? -0.087 37.75 -15.219 1 97.31 398 ASP B O 1
ATOM 6613 N N . SER B 1 399 ? 1.936 38.562 -14.875 1 97.88 399 SER B N 1
ATOM 6614 C CA . SER B 1 399 ? 2.631 37.562 -15.672 1 97.88 399 SER B CA 1
ATOM 6615 C C . SER B 1 399 ? 3.812 36.969 -14.906 1 97.88 399 SER B C 1
ATOM 6617 O O . SER B 1 399 ? 4.152 37.438 -13.82 1 97.88 399 SER B O 1
ATOM 6619 N N . VAL B 1 400 ? 4.328 35.875 -15.438 1 98.25 400 VAL B N 1
ATOM 6620 C CA . VAL B 1 400 ? 5.496 35.219 -14.859 1 98.25 400 VAL B CA 1
ATOM 6621 C C . VAL B 1 400 ? 6.441 34.781 -15.969 1 98.25 400 VAL B C 1
ATOM 6623 O O . VAL B 1 400 ? 6.062 34.75 -17.141 1 98.25 400 VAL B O 1
ATOM 6626 N N . ILE B 1 401 ? 7.688 34.5 -15.617 1 98.12 401 ILE B N 1
ATOM 6627 C CA . ILE B 1 401 ? 8.656 33.938 -16.547 1 98.12 401 ILE B CA 1
ATOM 6628 C C . ILE B 1 401 ? 8.617 32.406 -16.484 1 98.12 401 ILE B C 1
ATOM 6630 O O . ILE B 1 401 ? 8.773 31.844 -15.398 1 98.12 401 ILE B O 1
ATOM 6634 N N . LEU B 1 402 ? 8.344 31.812 -17.578 1 98 402 LEU B N 1
ATOM 6635 C CA . LEU B 1 402 ? 8.344 30.359 -17.672 1 98 402 LEU B CA 1
ATOM 6636 C C . LEU B 1 402 ? 9.578 29.875 -18.422 1 98 402 LEU B C 1
ATOM 6638 O O . LEU B 1 402 ? 9.844 30.312 -19.547 1 98 402 LEU B O 1
ATOM 6642 N N . ILE B 1 403 ? 10.312 29 -17.797 1 97.94 403 ILE B N 1
ATOM 6643 C CA . ILE B 1 403 ? 11.531 28.453 -18.391 1 97.94 403 ILE B CA 1
ATOM 6644 C C . ILE B 1 403 ? 11.367 26.953 -18.609 1 97.94 403 ILE B C 1
ATOM 6646 O O . ILE B 1 403 ? 11.039 26.219 -17.672 1 97.94 403 ILE B O 1
ATOM 6650 N N . ASN B 1 404 ? 11.531 26.5 -19.812 1 97.12 404 ASN B N 1
ATOM 6651 C CA . ASN B 1 404 ? 11.664 25.078 -20.078 1 97.12 404 ASN B CA 1
ATOM 6652 C C . ASN B 1 404 ? 13.07 24.578 -19.781 1 97.12 404 ASN B C 1
ATOM 6654 O O . ASN B 1 404 ? 14.039 25 -20.422 1 97.12 404 ASN B O 1
ATOM 6658 N N . ILE B 1 405 ? 13.18 23.672 -18.906 1 96.5 405 ILE B N 1
ATOM 6659 C CA . ILE B 1 405 ? 14.484 23.297 -18.391 1 96.5 405 ILE B CA 1
ATOM 6660 C C . ILE B 1 405 ? 15.266 22.531 -19.453 1 96.5 405 ILE B C 1
ATOM 6662 O O . ILE B 1 405 ? 16.484 22.641 -19.531 1 96.5 405 ILE B O 1
ATOM 6666 N N . GLU B 1 406 ? 14.633 21.766 -20.203 1 93.5 406 GLU B N 1
ATOM 6667 C CA . GLU B 1 406 ? 15.289 20.969 -21.25 1 93.5 406 GLU B CA 1
ATOM 6668 C C . GLU B 1 406 ? 15.781 21.859 -22.391 1 93.5 406 GLU B C 1
ATOM 6670 O O . GLU B 1 406 ? 16.938 21.75 -22.812 1 93.5 406 GLU B O 1
ATOM 6675 N N . THR B 1 407 ? 14.953 22.781 -22.891 1 94.62 407 THR B N 1
ATOM 6676 C CA . THR B 1 407 ? 15.289 23.594 -24.047 1 94.62 407 THR B CA 1
ATOM 6677 C C . THR B 1 407 ? 15.898 24.938 -23.609 1 94.62 407 THR B C 1
ATOM 6679 O O . THR B 1 407 ? 16.484 25.641 -24.422 1 94.62 407 THR B O 1
ATOM 6682 N N . GLU B 1 408 ? 15.672 25.328 -22.359 1 94.19 408 GLU B N 1
ATOM 6683 C CA . GLU B 1 408 ? 16.141 26.578 -21.781 1 94.19 408 GLU B CA 1
ATOM 6684 C C . GLU B 1 408 ? 15.391 27.781 -22.359 1 94.19 408 GLU B C 1
ATOM 6686 O O . GLU B 1 408 ? 15.766 28.922 -22.125 1 94.19 408 GLU B O 1
ATOM 6691 N N . GLU B 1 409 ? 14.414 27.422 -23.047 1 95.56 409 GLU B N 1
ATOM 6692 C CA . GLU B 1 409 ? 13.586 28.5 -23.594 1 95.56 409 GLU B CA 1
ATOM 6693 C C . GLU B 1 409 ? 12.859 29.25 -22.484 1 95.56 409 GLU B C 1
ATOM 6695 O O . GLU B 1 409 ? 12.312 28.641 -21.562 1 95.56 409 GLU B O 1
ATOM 6700 N N . LYS B 1 410 ? 12.898 30.547 -22.562 1 96.25 410 LYS B N 1
ATOM 6701 C CA . LYS B 1 410 ? 12.242 31.438 -21.609 1 96.25 410 LYS B CA 1
ATOM 6702 C C . LYS B 1 410 ? 11.117 32.219 -22.281 1 96.25 410 LYS B C 1
ATOM 6704 O O . LYS B 1 410 ? 11.281 32.719 -23.391 1 96.25 410 LYS B O 1
ATOM 6709 N N . GLU B 1 411 ? 10.008 32.25 -21.656 1 96 411 GLU B N 1
ATOM 6710 C CA . GLU B 1 411 ? 8.891 33.062 -22.172 1 96 411 GLU B CA 1
ATOM 6711 C C . GLU B 1 411 ? 8.117 33.688 -21.016 1 96 411 GLU B C 1
ATOM 6713 O O . GLU B 1 411 ? 8.062 33.156 -19.922 1 96 411 GLU B O 1
ATOM 6718 N N . VAL B 1 412 ? 7.594 34.844 -21.281 1 97.38 412 VAL B N 1
ATOM 6719 C CA . VAL B 1 412 ? 6.711 35.5 -20.328 1 97.38 412 VAL B CA 1
ATOM 6720 C C . VAL B 1 412 ? 5.266 35.094 -20.578 1 97.38 412 VAL B C 1
ATOM 6722 O O . VAL B 1 412 ? 4.762 35.188 -21.688 1 97.38 412 VAL B O 1
ATOM 6725 N N . VAL B 1 413 ? 4.625 34.625 -19.562 1 97.25 413 VAL B N 1
ATOM 6726 C CA . VAL B 1 413 ? 3.285 34.062 -19.703 1 97.25 413 VAL B CA 1
ATOM 6727 C C . VAL B 1 413 ? 2.34 34.719 -18.719 1 97.25 413 VAL B C 1
ATOM 6729 O O . VAL B 1 413 ? 2.713 34.969 -17.562 1 97.25 413 VAL B O 1
ATOM 6732 N N . GLN B 1 414 ? 1.158 35 -19.188 1 97.5 414 GLN B N 1
ATOM 6733 C CA . GLN B 1 414 ? 0.129 35.5 -18.281 1 97.5 414 GLN B CA 1
ATOM 6734 C C . GLN B 1 414 ? -0.298 34.438 -17.281 1 97.5 414 GLN B C 1
ATOM 6736 O O . GLN B 1 414 ? -0.426 33.25 -17.641 1 97.5 414 GLN B O 1
ATOM 6741 N N . VAL B 1 415 ? -0.54 34.875 -16.031 1 97.06 415 VAL B N 1
ATOM 6742 C CA . VAL B 1 415 ? -0.924 33.938 -14.977 1 97.06 415 VAL B CA 1
ATOM 6743 C C . VAL B 1 415 ? -2.219 33.219 -15.359 1 97.06 415 VAL B C 1
ATOM 6745 O O . VAL B 1 415 ? -2.371 32.031 -15.109 1 97.06 415 VAL B O 1
ATOM 6748 N N . GLU B 1 416 ? -3.102 33.844 -16.031 1 94.25 416 GLU B N 1
ATOM 6749 C CA . GLU B 1 416 ? -4.41 33.312 -16.406 1 94.25 416 GLU B CA 1
ATOM 6750 C C . GLU B 1 416 ? -4.281 32.156 -17.391 1 94.25 416 GLU B C 1
ATOM 6752 O O . GLU B 1 416 ? -5.141 31.297 -17.453 1 94.25 416 GLU B O 1
ATOM 6757 N N . THR B 1 417 ? -3.225 32.156 -18.188 1 94.75 417 THR B N 1
ATOM 6758 C CA . THR B 1 417 ? -3.078 31.156 -19.234 1 94.75 417 THR B CA 1
ATOM 6759 C C . THR B 1 417 ? -2.062 30.094 -18.828 1 94.75 417 THR B C 1
ATOM 6761 O O . THR B 1 417 ? -1.827 29.141 -19.562 1 94.75 417 THR B O 1
ATOM 6764 N N . LEU B 1 418 ? -1.519 30.297 -17.688 1 94.56 418 LEU B N 1
ATOM 6765 C CA . LEU B 1 418 ? -0.423 29.453 -17.219 1 94.56 418 LEU B CA 1
ATOM 6766 C C . LEU B 1 418 ? -0.852 28 -17.172 1 94.56 418 LEU B C 1
ATOM 6768 O O . LEU B 1 418 ? -0.121 27.109 -17.625 1 94.56 418 LEU B O 1
ATOM 6772 N N . GLN B 1 419 ? -2.002 27.688 -16.609 1 93.81 419 GLN B N 1
ATOM 6773 C CA . GLN B 1 419 ? -2.488 26.312 -16.453 1 93.81 419 GLN B CA 1
ATOM 6774 C C . GLN B 1 419 ? -2.662 25.625 -17.797 1 93.81 419 GLN B C 1
ATOM 6776 O O . GLN B 1 419 ? -2.219 24.5 -17.984 1 93.81 419 GLN B O 1
ATOM 6781 N N . SER B 1 420 ? -3.328 26.312 -18.734 1 93.44 420 SER B N 1
ATOM 6782 C CA . SER B 1 420 ? -3.58 25.734 -20.047 1 93.44 420 SER B CA 1
ATOM 6783 C C . SER B 1 420 ? -2.275 25.469 -20.797 1 93.44 420 SER B C 1
ATOM 6785 O O . SER B 1 420 ? -2.139 24.453 -21.469 1 93.44 420 SER B O 1
ATOM 6787 N N . LEU B 1 421 ? -1.405 26.375 -20.641 1 92.69 421 LEU B N 1
ATOM 6788 C CA . LEU B 1 421 ? -0.117 26.25 -21.312 1 92.69 421 LEU B CA 1
ATOM 6789 C C . LEU B 1 421 ? 0.648 25.031 -20.781 1 92.69 421 LEU B C 1
ATOM 6791 O O . LEU B 1 421 ? 1.205 24.266 -21.562 1 92.69 421 LEU B O 1
ATOM 6795 N N . LEU B 1 422 ? 0.677 24.875 -19.516 1 93.94 422 LEU B N 1
ATOM 6796 C CA . LEU B 1 422 ? 1.427 23.781 -18.891 1 93.94 422 LEU B CA 1
ATOM 6797 C C . LEU B 1 422 ? 0.78 22.438 -19.188 1 93.94 422 LEU B C 1
ATOM 6799 O O . LEU B 1 422 ? 1.473 21.422 -19.281 1 93.94 422 LEU B O 1
ATOM 6803 N N . LYS B 1 423 ? -0.514 22.375 -19.281 1 90.5 423 LYS B N 1
ATOM 6804 C CA . LYS B 1 423 ? -1.219 21.125 -19.594 1 90.5 423 LYS B CA 1
ATOM 6805 C C . LYS B 1 423 ? -1.008 20.719 -21.047 1 90.5 423 LYS B C 1
ATOM 6807 O O . LYS B 1 423 ? -1.073 19.531 -21.375 1 90.5 423 LYS B O 1
ATOM 6812 N N . SER B 1 424 ? -0.883 21.656 -21.891 1 85.75 424 SER B N 1
ATOM 6813 C CA . SER B 1 424 ? -0.702 21.391 -23.328 1 85.75 424 SER B CA 1
ATOM 6814 C C . SER B 1 424 ? 0.725 20.953 -23.625 1 85.75 424 SER B C 1
ATOM 6816 O O . SER B 1 424 ? 0.98 20.328 -24.656 1 85.75 424 SER B O 1
ATOM 6818 N N . LYS B 1 425 ? 1.637 21.266 -22.859 1 78.88 425 LYS B N 1
ATOM 6819 C CA . LYS B 1 425 ? 3.047 20.953 -23.094 1 78.88 425 LYS B CA 1
ATOM 6820 C C . LYS B 1 425 ? 3.434 19.641 -22.422 1 78.88 425 LYS B C 1
ATOM 6822 O O . LYS B 1 425 ? 4.43 19.016 -22.812 1 78.88 425 LYS B O 1
#